Protein 2JM2 (pdb70)

Nearest PDB structures (foldseek):
  2jm2-assembly1_A  TM=1.023E+00  e=5.666E-08  Homo sapiens

Sequence (45 aa):
ALARCPGCGQGVQAGCPGGCVEEEDGGSPAEGCAEAEGCLRREGQALARCPGCGQGVQAGCPGGCVEEEDGGSPAEGCAEAEGCLRREGQALARCPGCGQGVQAGCPGGCVEEEDGGSPAEGCAEAEGCLRREGQALARCPGCGQGVQAGCPGGCVEEEDGGSPAEGCAEAEGCLRREGQALARCPGCGQGVQAGCPGGCVEEEDGGSPAEGCAEAEGCLRREGQALARCPGCGQGVQAGCPGGCVEEEDGGSPAEGCAEAEGCLRREGQALARCPGCGQGVQAGCPGGCVEEEDGGSPAEGCAEAEGCLRREGQALARCPGCGQGVQAGCPGGCVEEEDGGSPAEGCAEAEGCLRREGQALARCPGCGQGVQAGCPGGCVEEEDGGSPAEGCAEAEGCLRREGQALARCPGCGQGVQAGCPGGCVEEEDGGSPAEGCAEAEGCLRREGQALARCPGCGQGVQAGCPGGCVEEEDGGSPAEGCAEAEGCLRREGQALARCPGCGQGVQAGCPGGCVEEEDGGSPAEGCAEAEGCLRREGQALARCPGCGQGVQAGCPGGCVEEEDGGSPAEGCAEAEGCLRREGQALARCPGCGQGVQAGCPGGCVEEEDGGSPAEGCAEAEGCLRREGQALARCPGCGQGVQAGCPGGCVEEEDGGSPAEGCAEAEGCLRREGQALARCPGCGQGVQAGCPGGCVEEEDGGSPAEGCAEAEGCLRREGQALARCPGCGQGVQAGCPGGCVEEEDGGSPAEGCAEAEGCLRREGQALARCPGCGQGVQAGCPGGCVEEEDGGSPAEGCAEAEGCLRREGQALARCPGCGQGVQAGCPGGCVEEEDGGSPAEGCAEAEGCLRREGQALARCPGCGQGVQAGCPGGCVEEEDGGSPAEGCAEAEGCLRREGQ

Structure (mmCIF, N/CA/C/O backbone):
data_2JM2
#
_entry.id   2JM2
#
loop_
_atom_site.group_PDB
_atom_site.id
_atom_site.type_symbol
_atom_site.label_atom_id
_atom_site.label_alt_id
_atom_site.label_comp_id
_atom_site.label_asym_id
_atom_site.label_entity_id
_atom_site.label_seq_id
_atom_site.pdbx_PDB_ins_code
_atom_site.Cartn_x
_atom_site.Cartn_y
_atom_site.Cartn_z
_atom_site.occupancy
_atom_site.B_iso_or_equiv
_atom_site.auth_seq_id
_atom_site.auth_comp_id
_atom_site.auth_asym_id
_atom_site.auth_atom_id
_atom_site.pdbx_PDB_model_num
ATOM 1 N N . ALA A 1 1 ? 37.842 47.975 -7.785 1.00 0.00 1 ALA A N 1
ATOM 2 C CA . ALA A 1 1 ? 36.528 47.723 -8.450 1.00 0.00 1 ALA A CA 1
ATOM 3 C C . ALA A 1 1 ? 36.339 46.218 -8.694 1.00 0.00 1 ALA A C 1
ATOM 4 O O . ALA A 1 1 ? 37.163 45.417 -8.305 1.00 0.00 1 ALA A O 1
ATOM 13 N N . LEU A 1 2 ? 35.264 45.828 -9.338 1.00 0.00 2 LEU A N 1
ATOM 14 C CA . LEU A 1 2 ? 35.030 44.381 -9.609 1.00 0.00 2 LEU A CA 1
ATOM 15 C C . LEU A 1 2 ? 34.656 44.167 -11.080 1.00 0.00 2 LEU A C 1
ATOM 16 O O . LEU A 1 2 ? 33.624 44.622 -11.536 1.00 0.00 2 LEU A O 1
ATOM 32 N N . ALA A 1 3 ? 35.487 43.481 -11.825 1.00 0.00 3 ALA A N 1
ATOM 33 C CA . ALA A 1 3 ? 35.186 43.239 -13.264 1.00 0.00 3 ALA A CA 1
ATOM 34 C C . ALA A 1 3 ? 34.462 41.896 -13.445 1.00 0.00 3 ALA A C 1
ATOM 35 O O . ALA A 1 3 ? 34.847 41.076 -14.262 1.00 0.00 3 ALA A O 1
ATOM 42 N N . ARG A 1 4 ? 33.413 41.667 -12.694 1.00 0.00 4 ARG A N 1
ATOM 43 C CA . ARG A 1 4 ? 32.655 40.387 -12.816 1.00 0.00 4 ARG A CA 1
ATOM 44 C C . ARG A 1 4 ? 31.286 40.520 -12.141 1.00 0.00 4 ARG A C 1
ATOM 45 O O . ARG A 1 4 ? 31.171 41.043 -11.048 1.00 0.00 4 ARG A O 1
ATOM 66 N N . CYS A 1 5 ? 30.249 40.047 -12.779 1.00 0.00 5 CYS A N 1
ATOM 67 C CA . CYS A 1 5 ? 28.886 40.143 -12.172 1.00 0.00 5 CYS A CA 1
ATOM 68 C C . CYS A 1 5 ? 28.625 38.921 -11.278 1.00 0.00 5 CYS A C 1
ATOM 69 O O . CYS A 1 5 ? 28.621 37.802 -11.755 1.00 0.00 5 CYS A O 1
ATOM 76 N N . PRO A 1 6 ? 28.428 39.171 -10.004 1.00 0.00 6 PRO A N 1
ATOM 77 C CA . PRO A 1 6 ? 28.171 38.072 -9.047 1.00 0.00 6 PRO A CA 1
ATOM 78 C C . PRO A 1 6 ? 26.688 37.658 -9.081 1.00 0.00 6 PRO A C 1
ATOM 79 O O . PRO A 1 6 ? 25.815 38.463 -9.349 1.00 0.00 6 PRO A O 1
ATOM 90 N N . GLY A 1 7 ? 26.394 36.417 -8.801 1.00 0.00 7 GLY A N 1
ATOM 91 C CA . GLY A 1 7 ? 24.969 35.957 -8.805 1.00 0.00 7 GLY A CA 1
ATOM 92 C C . GLY A 1 7 ? 24.563 35.491 -10.209 1.00 0.00 7 GLY A C 1
ATOM 93 O O . GLY A 1 7 ? 23.958 34.447 -10.369 1.00 0.00 7 GLY A O 1
ATOM 97 N N . CYS A 1 8 ? 24.877 36.252 -11.227 1.00 0.00 8 CYS A N 1
ATOM 98 C CA . CYS A 1 8 ? 24.493 35.841 -12.613 1.00 0.00 8 CYS A CA 1
ATOM 99 C C . CYS A 1 8 ? 25.475 34.789 -13.154 1.00 0.00 8 CYS A C 1
ATOM 100 O O . CYS A 1 8 ? 26.342 34.313 -12.445 1.00 0.00 8 CYS A O 1
ATOM 107 N N . GLY A 1 9 ? 25.337 34.415 -14.399 1.00 0.00 9 GLY A N 1
ATOM 108 C CA . GLY A 1 9 ? 26.250 33.387 -14.984 1.00 0.00 9 GLY A CA 1
ATOM 109 C C . GLY A 1 9 ? 25.407 32.303 -15.657 1.00 0.00 9 GLY A C 1
ATOM 110 O O . GLY A 1 9 ? 24.717 32.565 -16.621 1.00 0.00 9 GLY A O 1
ATOM 114 N N . GLN A 1 10 ? 25.440 31.095 -15.148 1.00 0.00 10 GLN A N 1
ATOM 115 C CA . GLN A 1 10 ? 24.624 29.999 -15.752 1.00 0.00 10 GLN A CA 1
ATOM 116 C C . GLN A 1 10 ? 24.518 28.809 -14.784 1.00 0.00 10 GLN A C 1
ATOM 117 O O . GLN A 1 10 ? 23.491 28.599 -14.169 1.00 0.00 10 GLN A O 1
ATOM 131 N N . GLY A 1 11 ? 25.566 28.029 -14.647 1.00 0.00 11 GLY A N 1
ATOM 132 C CA . GLY A 1 11 ? 25.525 26.847 -13.728 1.00 0.00 11 GLY A CA 1
ATOM 133 C C . GLY A 1 11 ? 25.146 27.272 -12.302 1.00 0.00 11 GLY A C 1
ATOM 134 O O . GLY A 1 11 ? 24.614 26.487 -11.542 1.00 0.00 11 GLY A O 1
ATOM 138 N N . VAL A 1 12 ? 25.417 28.499 -11.930 1.00 0.00 12 VAL A N 1
ATOM 139 C CA . VAL A 1 12 ? 25.067 28.953 -10.549 1.00 0.00 12 VAL A CA 1
ATOM 140 C C . VAL A 1 12 ? 23.640 29.516 -10.521 1.00 0.00 12 VAL A C 1
ATOM 141 O O . VAL A 1 12 ? 22.820 29.103 -9.724 1.00 0.00 12 VAL A O 1
ATOM 154 N N . GLN A 1 13 ? 23.344 30.463 -11.374 1.00 0.00 13 GLN A N 1
ATOM 155 C CA . GLN A 1 13 ? 21.971 31.070 -11.389 1.00 0.00 13 GLN A CA 1
ATOM 156 C C . GLN A 1 13 ? 20.901 30.064 -11.846 1.00 0.00 13 GLN A C 1
ATOM 157 O O . GLN A 1 13 ? 19.771 30.124 -11.409 1.00 0.00 13 GLN A O 1
ATOM 171 N N . ALA A 1 14 ? 21.238 29.147 -12.718 1.00 0.00 14 ALA A N 1
ATOM 172 C CA . ALA A 1 14 ? 20.221 28.157 -13.191 1.00 0.00 14 ALA A CA 1
ATOM 173 C C . ALA A 1 14 ? 20.851 26.770 -13.348 1.00 0.00 14 ALA A C 1
ATOM 174 O O . ALA A 1 14 ? 20.737 26.141 -14.383 1.00 0.00 14 ALA A O 1
ATOM 181 N N . GLY A 1 15 ? 21.511 26.288 -12.328 1.00 0.00 15 GLY A N 1
ATOM 182 C CA . GLY A 1 15 ? 22.147 24.940 -12.415 1.00 0.00 15 GLY A CA 1
ATOM 183 C C . GLY A 1 15 ? 22.223 24.310 -11.021 1.00 0.00 15 GLY A C 1
ATOM 184 O O . GLY A 1 15 ? 21.359 23.554 -10.627 1.00 0.00 15 GLY A O 1
ATOM 188 N N . CYS A 1 16 ? 23.249 24.615 -10.272 1.00 0.00 16 CYS A N 1
ATOM 189 C CA . CYS A 1 16 ? 23.379 24.029 -8.902 1.00 0.00 16 CYS A CA 1
ATOM 190 C C . CYS A 1 16 ? 23.165 25.106 -7.838 1.00 0.00 16 CYS A C 1
ATOM 191 O O . CYS A 1 16 ? 24.084 25.841 -7.512 1.00 0.00 16 CYS A O 1
ATOM 198 N N . PRO A 1 17 ? 21.954 25.160 -7.324 1.00 0.00 17 PRO A N 1
ATOM 199 C CA . PRO A 1 17 ? 21.611 26.160 -6.272 1.00 0.00 17 PRO A CA 1
ATOM 200 C C . PRO A 1 17 ? 22.266 25.776 -4.932 1.00 0.00 17 PRO A C 1
ATOM 201 O O . PRO A 1 17 ? 21.594 25.436 -3.973 1.00 0.00 17 PRO A O 1
ATOM 212 N N . GLY A 1 18 ? 23.567 25.820 -4.865 1.00 0.00 18 GLY A N 1
ATOM 213 C CA . GLY A 1 18 ? 24.271 25.451 -3.599 1.00 0.00 18 GLY A CA 1
ATOM 214 C C . GLY A 1 18 ? 25.264 24.324 -3.884 1.00 0.00 18 GLY A C 1
ATOM 215 O O . GLY A 1 18 ? 26.421 24.398 -3.517 1.00 0.00 18 GLY A O 1
ATOM 219 N N . GLY A 1 19 ? 24.826 23.281 -4.538 1.00 0.00 19 GLY A N 1
ATOM 220 C CA . GLY A 1 19 ? 25.743 22.149 -4.848 1.00 0.00 19 GLY A CA 1
ATOM 221 C C . GLY A 1 19 ? 24.960 21.062 -5.577 1.00 0.00 19 GLY A C 1
ATOM 222 O O . GLY A 1 19 ? 23.870 20.707 -5.183 1.00 0.00 19 GLY A O 1
ATOM 226 N N . CYS A 1 20 ? 25.504 20.530 -6.637 1.00 0.00 20 CYS A N 1
ATOM 227 C CA . CYS A 1 20 ? 24.780 19.458 -7.396 1.00 0.00 20 CYS A CA 1
ATOM 228 C C . CYS A 1 20 ? 25.180 18.068 -6.883 1.00 0.00 20 CYS A C 1
ATOM 229 O O . CYS A 1 20 ? 25.226 17.116 -7.636 1.00 0.00 20 CYS A O 1
ATOM 236 N N . VAL A 1 21 ? 25.467 17.935 -5.609 1.00 0.00 21 VAL A N 1
ATOM 237 C CA . VAL A 1 21 ? 25.864 16.597 -5.069 1.00 0.00 21 VAL A CA 1
ATOM 238 C C . VAL A 1 21 ? 25.228 16.360 -3.691 1.00 0.00 21 VAL A C 1
ATOM 239 O O . VAL A 1 21 ? 25.910 16.080 -2.724 1.00 0.00 21 VAL A O 1
ATOM 252 N N . GLU A 1 22 ? 23.927 16.452 -3.597 1.00 0.00 22 GLU A N 1
ATOM 253 C CA . GLU A 1 22 ? 23.248 16.209 -2.286 1.00 0.00 22 GLU A CA 1
ATOM 254 C C . GLU A 1 22 ? 22.919 14.709 -2.154 1.00 0.00 22 GLU A C 1
ATOM 255 O O . GLU A 1 22 ? 21.808 14.329 -1.831 1.00 0.00 22 GLU A O 1
ATOM 267 N N . GLU A 1 23 ? 23.895 13.861 -2.410 1.00 0.00 23 GLU A N 1
ATOM 268 C CA . GLU A 1 23 ? 23.683 12.378 -2.323 1.00 0.00 23 GLU A CA 1
ATOM 269 C C . GLU A 1 23 ? 22.559 11.937 -3.283 1.00 0.00 23 GLU A C 1
ATOM 270 O O . GLU A 1 23 ? 22.136 12.686 -4.144 1.00 0.00 23 GLU A O 1
ATOM 282 N N . GLU A 1 24 ? 22.088 10.720 -3.156 1.00 0.00 24 GLU A N 1
ATOM 283 C CA . GLU A 1 24 ? 21.010 10.227 -4.071 1.00 0.00 24 GLU A CA 1
ATOM 284 C C . GLU A 1 24 ? 19.673 10.935 -3.791 1.00 0.00 24 GLU A C 1
ATOM 285 O O . GLU A 1 24 ? 18.803 10.991 -4.643 1.00 0.00 24 GLU A O 1
ATOM 297 N N . ASP A 1 25 ? 19.503 11.477 -2.610 1.00 0.00 25 ASP A N 1
ATOM 298 C CA . ASP A 1 25 ? 18.227 12.183 -2.274 1.00 0.00 25 ASP A CA 1
ATOM 299 C C . ASP A 1 25 ? 18.522 13.389 -1.369 1.00 0.00 25 ASP A C 1
ATOM 300 O O . ASP A 1 25 ? 18.259 14.519 -1.736 1.00 0.00 25 ASP A O 1
ATOM 309 N N . GLY A 1 26 ? 19.070 13.164 -0.200 1.00 0.00 26 GLY A N 1
ATOM 310 C CA . GLY A 1 26 ? 19.381 14.308 0.710 1.00 0.00 26 GLY A CA 1
ATOM 311 C C . GLY A 1 26 ? 19.833 13.783 2.072 1.00 0.00 26 GLY A C 1
ATOM 312 O O . GLY A 1 26 ? 19.052 13.695 2.999 1.00 0.00 26 GLY A O 1
ATOM 316 N N . GLY A 1 27 ? 21.090 13.432 2.201 1.00 0.00 27 GLY A N 1
ATOM 317 C CA . GLY A 1 27 ? 21.603 12.911 3.506 1.00 0.00 27 GLY A CA 1
ATOM 318 C C . GLY A 1 27 ? 20.946 11.566 3.823 1.00 0.00 27 GLY A C 1
ATOM 319 O O . GLY A 1 27 ? 20.797 11.199 4.973 1.00 0.00 27 GLY A O 1
ATOM 323 N N . SER A 1 28 ? 20.551 10.834 2.816 1.00 0.00 28 SER A N 1
ATOM 324 C CA . SER A 1 28 ? 19.895 9.512 3.042 1.00 0.00 28 SER A CA 1
ATOM 325 C C . SER A 1 28 ? 20.895 8.376 2.781 1.00 0.00 28 SER A C 1
ATOM 326 O O . SER A 1 28 ? 21.134 8.016 1.642 1.00 0.00 28 SER A O 1
ATOM 334 N N . PRO A 1 29 ? 21.456 7.848 3.847 1.00 0.00 29 PRO A N 1
ATOM 335 C CA . PRO A 1 29 ? 22.449 6.746 3.720 1.00 0.00 29 PRO A CA 1
ATOM 336 C C . PRO A 1 29 ? 21.767 5.441 3.281 1.00 0.00 29 PRO A C 1
ATOM 337 O O . PRO A 1 29 ? 21.723 4.477 4.020 1.00 0.00 29 PRO A O 1
ATOM 348 N N . ALA A 1 30 ? 21.244 5.404 2.083 1.00 0.00 30 ALA A N 1
ATOM 349 C CA . ALA A 1 30 ? 20.575 4.172 1.589 1.00 0.00 30 ALA A CA 1
ATOM 350 C C . ALA A 1 30 ? 21.093 3.820 0.189 1.00 0.00 30 ALA A C 1
ATOM 351 O O . ALA A 1 30 ? 20.368 3.882 -0.783 1.00 0.00 30 ALA A O 1
ATOM 358 N N . GLU A 1 31 ? 22.346 3.457 0.083 1.00 0.00 31 GLU A N 1
ATOM 359 C CA . GLU A 1 31 ? 22.917 3.112 -1.244 1.00 0.00 31 GLU A CA 1
ATOM 360 C C . GLU A 1 31 ? 23.214 1.607 -1.328 1.00 0.00 31 GLU A C 1
ATOM 361 O O . GLU A 1 31 ? 22.576 0.886 -2.060 1.00 0.00 31 GLU A O 1
ATOM 373 N N . GLY A 1 32 ? 24.181 1.139 -0.589 1.00 0.00 32 GLY A N 1
ATOM 374 C CA . GLY A 1 32 ? 24.532 -0.315 -0.624 1.00 0.00 32 GLY A CA 1
ATOM 375 C C . GLY A 1 32 ? 23.455 -1.134 0.096 1.00 0.00 32 GLY A C 1
ATOM 376 O O . GLY A 1 32 ? 23.055 -2.187 -0.366 1.00 0.00 32 GLY A O 1
ATOM 380 N N . CYS A 1 33 ? 22.987 -0.670 1.224 1.00 0.00 33 CYS A N 1
ATOM 381 C CA . CYS A 1 33 ? 21.940 -1.429 1.968 1.00 0.00 33 CYS A CA 1
ATOM 382 C C . CYS A 1 33 ? 20.630 -0.627 1.979 1.00 0.00 33 CYS A C 1
ATOM 383 O O . CYS A 1 33 ? 20.303 0.033 2.951 1.00 0.00 33 CYS A O 1
ATOM 390 N N . ALA A 1 34 ? 19.887 -0.660 0.904 1.00 0.00 34 ALA A N 1
ATOM 391 C CA . ALA A 1 34 ? 18.608 0.113 0.855 1.00 0.00 34 ALA A CA 1
ATOM 392 C C . ALA A 1 34 ? 17.428 -0.799 0.494 1.00 0.00 34 ALA A C 1
ATOM 393 O O . ALA A 1 34 ? 16.379 -0.739 1.109 1.00 0.00 34 ALA A O 1
ATOM 400 N N . GLU A 1 35 ? 17.589 -1.631 -0.505 1.00 0.00 35 GLU A N 1
ATOM 401 C CA . GLU A 1 35 ? 16.476 -2.542 -0.922 1.00 0.00 35 GLU A CA 1
ATOM 402 C C . GLU A 1 35 ? 16.644 -3.933 -0.299 1.00 0.00 35 GLU A C 1
ATOM 403 O O . GLU A 1 35 ? 17.548 -4.176 0.479 1.00 0.00 35 GLU A O 1
ATOM 415 N N . ALA A 1 36 ? 15.777 -4.849 -0.638 1.00 0.00 36 ALA A N 1
ATOM 416 C CA . ALA A 1 36 ? 15.882 -6.226 -0.074 1.00 0.00 36 ALA A CA 1
ATOM 417 C C . ALA A 1 36 ? 16.962 -7.019 -0.814 1.00 0.00 36 ALA A C 1
ATOM 418 O O . ALA A 1 36 ? 17.648 -7.834 -0.231 1.00 0.00 36 ALA A O 1
ATOM 425 N N . GLU A 1 37 ? 17.124 -6.785 -2.088 1.00 0.00 37 GLU A N 1
ATOM 426 C CA . GLU A 1 37 ? 18.163 -7.526 -2.858 1.00 0.00 37 GLU A CA 1
ATOM 427 C C . GLU A 1 37 ? 19.564 -6.938 -2.598 1.00 0.00 37 GLU A C 1
ATOM 428 O O . GLU A 1 37 ? 20.540 -7.381 -3.171 1.00 0.00 37 GLU A O 1
ATOM 440 N N . GLY A 1 38 ? 19.677 -5.944 -1.742 1.00 0.00 38 GLY A N 1
ATOM 441 C CA . GLY A 1 38 ? 21.016 -5.348 -1.462 1.00 0.00 38 GLY A CA 1
ATOM 442 C C . GLY A 1 38 ? 21.640 -6.045 -0.255 1.00 0.00 38 GLY A C 1
ATOM 443 O O . GLY A 1 38 ? 22.816 -6.364 -0.254 1.00 0.00 38 GLY A O 1
ATOM 447 N N . CYS A 1 39 ? 20.872 -6.273 0.779 1.00 0.00 39 CYS A N 1
ATOM 448 C CA . CYS A 1 39 ? 21.427 -6.941 2.000 1.00 0.00 39 CYS A CA 1
ATOM 449 C C . CYS A 1 39 ? 20.305 -7.525 2.873 1.00 0.00 39 CYS A C 1
ATOM 450 O O . CYS A 1 39 ? 20.254 -7.286 4.066 1.00 0.00 39 CYS A O 1
ATOM 457 N N . LEU A 1 40 ? 19.402 -8.286 2.301 1.00 0.00 40 LEU A N 1
ATOM 458 C CA . LEU A 1 40 ? 18.284 -8.868 3.121 1.00 0.00 40 LEU A CA 1
ATOM 459 C C . LEU A 1 40 ? 18.810 -9.688 4.319 1.00 0.00 40 LEU A C 1
ATOM 460 O O . LEU A 1 40 ? 18.269 -9.599 5.404 1.00 0.00 40 LEU A O 1
ATOM 476 N N . ARG A 1 41 ? 19.854 -10.473 4.139 1.00 0.00 41 ARG A N 1
ATOM 477 C CA . ARG A 1 41 ? 20.397 -11.294 5.274 1.00 0.00 41 ARG A CA 1
ATOM 478 C C . ARG A 1 41 ? 19.255 -12.042 5.996 1.00 0.00 41 ARG A C 1
ATOM 479 O O . ARG A 1 41 ? 18.223 -12.316 5.416 1.00 0.00 41 ARG A O 1
ATOM 500 N N . ARG A 1 42 ? 19.430 -12.375 7.254 1.00 0.00 42 ARG A N 1
ATOM 501 C CA . ARG A 1 42 ? 18.352 -13.089 7.996 1.00 0.00 42 ARG A CA 1
ATOM 502 C C . ARG A 1 42 ? 17.471 -12.069 8.724 1.00 0.00 42 ARG A C 1
ATOM 503 O O . ARG A 1 42 ? 16.271 -12.016 8.528 1.00 0.00 42 ARG A O 1
ATOM 524 N N . GLU A 1 43 ? 18.067 -11.252 9.549 1.00 0.00 43 GLU A N 1
ATOM 525 C CA . GLU A 1 43 ? 17.292 -10.218 10.288 1.00 0.00 43 GLU A CA 1
ATOM 526 C C . GLU A 1 43 ? 17.745 -8.824 9.857 1.00 0.00 43 GLU A C 1
ATOM 527 O O . GLU A 1 43 ? 18.930 -8.567 9.723 1.00 0.00 43 GLU A O 1
ATOM 539 N N . GLY A 1 44 ? 16.818 -7.927 9.637 1.00 0.00 44 GLY A N 1
ATOM 540 C CA . GLY A 1 44 ? 17.187 -6.547 9.209 1.00 0.00 44 GLY A CA 1
ATOM 541 C C . GLY A 1 44 ? 16.807 -5.548 10.303 1.00 0.00 44 GLY A C 1
ATOM 542 O O . GLY A 1 44 ? 17.607 -4.719 10.690 1.00 0.00 44 GLY A O 1
ATOM 546 N N . GLN A 1 45 ? 15.597 -5.621 10.804 1.00 0.00 45 GLN A N 1
ATOM 547 C CA . GLN A 1 45 ? 15.162 -4.673 11.881 1.00 0.00 45 GLN A CA 1
ATOM 548 C C . GLN A 1 45 ? 15.267 -5.345 13.258 1.00 0.00 45 GLN A C 1
ATOM 549 O O . GLN A 1 45 ? 15.929 -6.361 13.363 1.00 0.00 45 GLN A O 1
ATOM 564 N N . ALA A 1 1 ? -6.562 42.408 32.354 1.00 0.00 1 ALA A N 2
ATOM 565 C CA . ALA A 1 1 ? -6.057 42.781 30.996 1.00 0.00 1 ALA A CA 2
ATOM 566 C C . ALA A 1 1 ? -5.250 41.622 30.388 1.00 0.00 1 ALA A C 2
ATOM 567 O O . ALA A 1 1 ? -4.032 41.616 30.421 1.00 0.00 1 ALA A O 2
ATOM 576 N N . LEU A 1 2 ? -5.912 40.640 29.830 1.00 0.00 2 LEU A N 2
ATOM 577 C CA . LEU A 1 2 ? -5.184 39.488 29.219 1.00 0.00 2 LEU A CA 2
ATOM 578 C C . LEU A 1 2 ? -5.809 39.087 27.873 1.00 0.00 2 LEU A C 2
ATOM 579 O O . LEU A 1 2 ? -5.627 37.977 27.404 1.00 0.00 2 LEU A O 2
ATOM 595 N N . ALA A 1 3 ? -6.544 39.976 27.249 1.00 0.00 3 ALA A N 2
ATOM 596 C CA . ALA A 1 3 ? -7.178 39.640 25.940 1.00 0.00 3 ALA A CA 2
ATOM 597 C C . ALA A 1 3 ? -6.137 39.682 24.814 1.00 0.00 3 ALA A C 2
ATOM 598 O O . ALA A 1 3 ? -5.984 40.681 24.134 1.00 0.00 3 ALA A O 2
ATOM 605 N N . ARG A 1 4 ? -5.431 38.605 24.606 1.00 0.00 4 ARG A N 2
ATOM 606 C CA . ARG A 1 4 ? -4.410 38.563 23.524 1.00 0.00 4 ARG A CA 2
ATOM 607 C C . ARG A 1 4 ? -4.585 37.275 22.701 1.00 0.00 4 ARG A C 2
ATOM 608 O O . ARG A 1 4 ? -5.580 36.585 22.826 1.00 0.00 4 ARG A O 2
ATOM 629 N N . CYS A 1 5 ? -3.633 36.943 21.870 1.00 0.00 5 CYS A N 2
ATOM 630 C CA . CYS A 1 5 ? -3.759 35.697 21.049 1.00 0.00 5 CYS A CA 2
ATOM 631 C C . CYS A 1 5 ? -3.403 34.463 21.895 1.00 0.00 5 CYS A C 2
ATOM 632 O O . CYS A 1 5 ? -2.350 34.407 22.495 1.00 0.00 5 CYS A O 2
ATOM 639 N N . PRO A 1 6 ? -4.309 33.522 21.922 1.00 0.00 6 PRO A N 2
ATOM 640 C CA . PRO A 1 6 ? -4.105 32.284 22.717 1.00 0.00 6 PRO A CA 2
ATOM 641 C C . PRO A 1 6 ? -3.065 31.351 22.076 1.00 0.00 6 PRO A C 2
ATOM 642 O O . PRO A 1 6 ? -1.902 31.388 22.424 1.00 0.00 6 PRO A O 2
ATOM 653 N N . GLY A 1 7 ? -3.468 30.505 21.165 1.00 0.00 7 GLY A N 2
ATOM 654 C CA . GLY A 1 7 ? -2.494 29.569 20.537 1.00 0.00 7 GLY A CA 2
ATOM 655 C C . GLY A 1 7 ? -2.174 30.028 19.118 1.00 0.00 7 GLY A C 2
ATOM 656 O O . GLY A 1 7 ? -2.326 29.281 18.170 1.00 0.00 7 GLY A O 2
ATOM 660 N N . CYS A 1 8 ? -1.725 31.246 18.959 1.00 0.00 8 CYS A N 2
ATOM 661 C CA . CYS A 1 8 ? -1.387 31.744 17.587 1.00 0.00 8 CYS A CA 2
ATOM 662 C C . CYS A 1 8 ? -0.045 32.491 17.606 1.00 0.00 8 CYS A C 2
ATOM 663 O O . CYS A 1 8 ? 0.348 33.054 18.611 1.00 0.00 8 CYS A O 2
ATOM 670 N N . GLY A 1 9 ? 0.662 32.489 16.507 1.00 0.00 9 GLY A N 2
ATOM 671 C CA . GLY A 1 9 ? 1.980 33.193 16.457 1.00 0.00 9 GLY A CA 2
ATOM 672 C C . GLY A 1 9 ? 2.640 32.953 15.099 1.00 0.00 9 GLY A C 2
ATOM 673 O O . GLY A 1 9 ? 2.384 31.959 14.446 1.00 0.00 9 GLY A O 2
ATOM 677 N N . GLN A 1 10 ? 3.491 33.850 14.667 1.00 0.00 10 GLN A N 2
ATOM 678 C CA . GLN A 1 10 ? 4.171 33.677 13.353 1.00 0.00 10 GLN A CA 2
ATOM 679 C C . GLN A 1 10 ? 5.684 33.873 13.522 1.00 0.00 10 GLN A C 2
ATOM 680 O O . GLN A 1 10 ? 6.249 34.857 13.085 1.00 0.00 10 GLN A O 2
ATOM 694 N N . GLY A 1 11 ? 6.341 32.944 14.167 1.00 0.00 11 GLY A N 2
ATOM 695 C CA . GLY A 1 11 ? 7.815 33.071 14.381 1.00 0.00 11 GLY A CA 2
ATOM 696 C C . GLY A 1 11 ? 8.566 32.666 13.109 1.00 0.00 11 GLY A C 2
ATOM 697 O O . GLY A 1 11 ? 9.286 33.457 12.530 1.00 0.00 11 GLY A O 2
ATOM 701 N N . VAL A 1 12 ? 8.412 31.438 12.676 1.00 0.00 12 VAL A N 2
ATOM 702 C CA . VAL A 1 12 ? 9.133 30.980 11.439 1.00 0.00 12 VAL A CA 2
ATOM 703 C C . VAL A 1 12 ? 8.147 30.511 10.352 1.00 0.00 12 VAL A C 2
ATOM 704 O O . VAL A 1 12 ? 8.413 30.650 9.174 1.00 0.00 12 VAL A O 2
ATOM 717 N N . GLN A 1 13 ? 7.017 29.962 10.739 1.00 0.00 13 GLN A N 2
ATOM 718 C CA . GLN A 1 13 ? 6.010 29.484 9.737 1.00 0.00 13 GLN A CA 2
ATOM 719 C C . GLN A 1 13 ? 6.646 28.468 8.772 1.00 0.00 13 GLN A C 2
ATOM 720 O O . GLN A 1 13 ? 6.530 28.583 7.566 1.00 0.00 13 GLN A O 2
ATOM 734 N N . ALA A 1 14 ? 7.308 27.471 9.298 1.00 0.00 14 ALA A N 2
ATOM 735 C CA . ALA A 1 14 ? 7.949 26.446 8.418 1.00 0.00 14 ALA A CA 2
ATOM 736 C C . ALA A 1 14 ? 7.136 25.143 8.428 1.00 0.00 14 ALA A C 2
ATOM 737 O O . ALA A 1 14 ? 6.650 24.699 7.404 1.00 0.00 14 ALA A O 2
ATOM 744 N N . GLY A 1 15 ? 6.984 24.529 9.574 1.00 0.00 15 GLY A N 2
ATOM 745 C CA . GLY A 1 15 ? 6.202 23.258 9.646 1.00 0.00 15 GLY A CA 2
ATOM 746 C C . GLY A 1 15 ? 5.584 23.106 11.036 1.00 0.00 15 GLY A C 2
ATOM 747 O O . GLY A 1 15 ? 4.438 23.448 11.254 1.00 0.00 15 GLY A O 2
ATOM 751 N N . CYS A 1 16 ? 6.335 22.602 11.981 1.00 0.00 16 CYS A N 2
ATOM 752 C CA . CYS A 1 16 ? 5.785 22.437 13.362 1.00 0.00 16 CYS A CA 2
ATOM 753 C C . CYS A 1 16 ? 5.970 23.732 14.157 1.00 0.00 16 CYS A C 2
ATOM 754 O O . CYS A 1 16 ? 7.030 24.331 14.113 1.00 0.00 16 CYS A O 2
ATOM 761 N N . PRO A 1 17 ? 4.943 24.123 14.874 1.00 0.00 17 PRO A N 2
ATOM 762 C CA . PRO A 1 17 ? 5.026 25.355 15.702 1.00 0.00 17 PRO A CA 2
ATOM 763 C C . PRO A 1 17 ? 5.919 25.097 16.920 1.00 0.00 17 PRO A C 2
ATOM 764 O O . PRO A 1 17 ? 5.452 24.976 18.042 1.00 0.00 17 PRO A O 2
ATOM 775 N N . GLY A 1 18 ? 7.202 24.989 16.704 1.00 0.00 18 GLY A N 2
ATOM 776 C CA . GLY A 1 18 ? 8.141 24.721 17.833 1.00 0.00 18 GLY A CA 2
ATOM 777 C C . GLY A 1 18 ? 8.341 23.210 17.991 1.00 0.00 18 GLY A C 2
ATOM 778 O O . GLY A 1 18 ? 9.448 22.726 18.078 1.00 0.00 18 GLY A O 2
ATOM 782 N N . GLY A 1 19 ? 7.274 22.460 18.035 1.00 0.00 19 GLY A N 2
ATOM 783 C CA . GLY A 1 19 ? 7.391 20.976 18.194 1.00 0.00 19 GLY A CA 2
ATOM 784 C C . GLY A 1 19 ? 7.855 20.324 16.890 1.00 0.00 19 GLY A C 2
ATOM 785 O O . GLY A 1 19 ? 7.121 19.581 16.269 1.00 0.00 19 GLY A O 2
ATOM 789 N N . CYS A 1 20 ? 9.068 20.579 16.477 1.00 0.00 20 CYS A N 2
ATOM 790 C CA . CYS A 1 20 ? 9.585 19.961 15.217 1.00 0.00 20 CYS A CA 2
ATOM 791 C C . CYS A 1 20 ? 10.923 19.277 15.505 1.00 0.00 20 CYS A C 2
ATOM 792 O O . CYS A 1 20 ? 11.977 19.764 15.140 1.00 0.00 20 CYS A O 2
ATOM 799 N N . VAL A 1 21 ? 10.880 18.165 16.182 1.00 0.00 21 VAL A N 2
ATOM 800 C CA . VAL A 1 21 ? 12.144 17.437 16.529 1.00 0.00 21 VAL A CA 2
ATOM 801 C C . VAL A 1 21 ? 12.095 15.967 16.066 1.00 0.00 21 VAL A C 2
ATOM 802 O O . VAL A 1 21 ? 13.120 15.326 15.927 1.00 0.00 21 VAL A O 2
ATOM 815 N N . GLU A 1 22 ? 10.927 15.423 15.820 1.00 0.00 22 GLU A N 2
ATOM 816 C CA . GLU A 1 22 ? 10.843 14.005 15.367 1.00 0.00 22 GLU A CA 2
ATOM 817 C C . GLU A 1 22 ? 11.150 13.908 13.862 1.00 0.00 22 GLU A C 2
ATOM 818 O O . GLU A 1 22 ? 10.406 13.311 13.108 1.00 0.00 22 GLU A O 2
ATOM 830 N N . GLU A 1 23 ? 12.231 14.491 13.415 1.00 0.00 23 GLU A N 2
ATOM 831 C CA . GLU A 1 23 ? 12.573 14.432 11.967 1.00 0.00 23 GLU A CA 2
ATOM 832 C C . GLU A 1 23 ? 13.426 13.187 11.675 1.00 0.00 23 GLU A C 2
ATOM 833 O O . GLU A 1 23 ? 13.627 12.348 12.535 1.00 0.00 23 GLU A O 2
ATOM 845 N N . GLU A 1 24 ? 13.927 13.072 10.466 1.00 0.00 24 GLU A N 2
ATOM 846 C CA . GLU A 1 24 ? 14.769 11.901 10.082 1.00 0.00 24 GLU A CA 2
ATOM 847 C C . GLU A 1 24 ? 14.008 10.592 10.327 1.00 0.00 24 GLU A C 2
ATOM 848 O O . GLU A 1 24 ? 14.446 9.734 11.075 1.00 0.00 24 GLU A O 2
ATOM 860 N N . ASP A 1 25 ? 12.874 10.426 9.694 1.00 0.00 25 ASP A N 2
ATOM 861 C CA . ASP A 1 25 ? 12.085 9.169 9.879 1.00 0.00 25 ASP A CA 2
ATOM 862 C C . ASP A 1 25 ? 12.293 8.238 8.673 1.00 0.00 25 ASP A C 2
ATOM 863 O O . ASP A 1 25 ? 13.092 8.515 7.800 1.00 0.00 25 ASP A O 2
ATOM 872 N N . GLY A 1 26 ? 11.586 7.140 8.622 1.00 0.00 26 GLY A N 2
ATOM 873 C CA . GLY A 1 26 ? 11.751 6.196 7.474 1.00 0.00 26 GLY A CA 2
ATOM 874 C C . GLY A 1 26 ? 13.005 5.348 7.685 1.00 0.00 26 GLY A C 2
ATOM 875 O O . GLY A 1 26 ? 12.922 4.165 7.943 1.00 0.00 26 GLY A O 2
ATOM 879 N N . GLY A 1 27 ? 14.165 5.941 7.585 1.00 0.00 27 GLY A N 2
ATOM 880 C CA . GLY A 1 27 ? 15.425 5.163 7.786 1.00 0.00 27 GLY A CA 2
ATOM 881 C C . GLY A 1 27 ? 16.513 5.692 6.844 1.00 0.00 27 GLY A C 2
ATOM 882 O O . GLY A 1 27 ? 16.398 5.589 5.641 1.00 0.00 27 GLY A O 2
ATOM 886 N N . SER A 1 28 ? 17.564 6.254 7.382 1.00 0.00 28 SER A N 2
ATOM 887 C CA . SER A 1 28 ? 18.663 6.792 6.515 1.00 0.00 28 SER A CA 2
ATOM 888 C C . SER A 1 28 ? 19.605 5.656 6.087 1.00 0.00 28 SER A C 2
ATOM 889 O O . SER A 1 28 ? 19.859 4.740 6.846 1.00 0.00 28 SER A O 2
ATOM 897 N N . PRO A 1 29 ? 20.088 5.749 4.867 1.00 0.00 29 PRO A N 2
ATOM 898 C CA . PRO A 1 29 ? 20.996 4.703 4.323 1.00 0.00 29 PRO A CA 2
ATOM 899 C C . PRO A 1 29 ? 22.394 4.800 4.955 1.00 0.00 29 PRO A C 2
ATOM 900 O O . PRO A 1 29 ? 23.255 5.507 4.465 1.00 0.00 29 PRO A O 2
ATOM 911 N N . ALA A 1 30 ? 22.625 4.095 6.032 1.00 0.00 30 ALA A N 2
ATOM 912 C CA . ALA A 1 30 ? 23.963 4.145 6.690 1.00 0.00 30 ALA A CA 2
ATOM 913 C C . ALA A 1 30 ? 24.851 2.994 6.196 1.00 0.00 30 ALA A C 2
ATOM 914 O O . ALA A 1 30 ? 25.947 3.211 5.711 1.00 0.00 30 ALA A O 2
ATOM 921 N N . GLU A 1 31 ? 24.383 1.775 6.314 1.00 0.00 31 GLU A N 2
ATOM 922 C CA . GLU A 1 31 ? 25.195 0.604 5.858 1.00 0.00 31 GLU A CA 2
ATOM 923 C C . GLU A 1 31 ? 25.114 0.441 4.328 1.00 0.00 31 GLU A C 2
ATOM 924 O O . GLU A 1 31 ? 25.805 -0.378 3.752 1.00 0.00 31 GLU A O 2
ATOM 936 N N . GLY A 1 32 ? 24.277 1.201 3.662 1.00 0.00 32 GLY A N 2
ATOM 937 C CA . GLY A 1 32 ? 24.161 1.066 2.179 1.00 0.00 32 GLY A CA 2
ATOM 938 C C . GLY A 1 32 ? 23.079 0.037 1.824 1.00 0.00 32 GLY A C 2
ATOM 939 O O . GLY A 1 32 ? 22.692 -0.091 0.679 1.00 0.00 32 GLY A O 2
ATOM 943 N N . CYS A 1 33 ? 22.584 -0.700 2.789 1.00 0.00 33 CYS A N 2
ATOM 944 C CA . CYS A 1 33 ? 21.532 -1.719 2.495 1.00 0.00 33 CYS A CA 2
ATOM 945 C C . CYS A 1 33 ? 20.161 -1.046 2.369 1.00 0.00 33 CYS A C 2
ATOM 946 O O . CYS A 1 33 ? 19.273 -1.276 3.163 1.00 0.00 33 CYS A O 2
ATOM 953 N N . ALA A 1 34 ? 19.985 -0.224 1.368 1.00 0.00 34 ALA A N 2
ATOM 954 C CA . ALA A 1 34 ? 18.669 0.458 1.182 1.00 0.00 34 ALA A CA 2
ATOM 955 C C . ALA A 1 34 ? 17.675 -0.512 0.530 1.00 0.00 34 ALA A C 2
ATOM 956 O O . ALA A 1 34 ? 16.511 -0.551 0.873 1.00 0.00 34 ALA A O 2
ATOM 963 N N . GLU A 1 35 ? 18.136 -1.302 -0.401 1.00 0.00 35 GLU A N 2
ATOM 964 C CA . GLU A 1 35 ? 17.237 -2.287 -1.073 1.00 0.00 35 GLU A CA 2
ATOM 965 C C . GLU A 1 35 ? 17.258 -3.613 -0.301 1.00 0.00 35 GLU A C 2
ATOM 966 O O . GLU A 1 35 ? 18.143 -3.859 0.504 1.00 0.00 35 GLU A O 2
ATOM 978 N N . ALA A 1 36 ? 16.291 -4.465 -0.524 1.00 0.00 36 ALA A N 2
ATOM 979 C CA . ALA A 1 36 ? 16.252 -5.763 0.212 1.00 0.00 36 ALA A CA 2
ATOM 980 C C . ALA A 1 36 ? 17.226 -6.763 -0.417 1.00 0.00 36 ALA A C 2
ATOM 981 O O . ALA A 1 36 ? 17.983 -7.416 0.273 1.00 0.00 36 ALA A O 2
ATOM 988 N N . GLU A 1 37 ? 17.220 -6.886 -1.721 1.00 0.00 37 GLU A N 2
ATOM 989 C CA . GLU A 1 37 ? 18.147 -7.849 -2.381 1.00 0.00 37 GLU A CA 2
ATOM 990 C C . GLU A 1 37 ? 19.427 -7.130 -2.838 1.00 0.00 37 GLU A C 2
ATOM 991 O O . GLU A 1 37 ? 19.732 -7.062 -4.014 1.00 0.00 37 GLU A O 2
ATOM 1003 N N . GLY A 1 38 ? 20.176 -6.586 -1.913 1.00 0.00 38 GLY A N 2
ATOM 1004 C CA . GLY A 1 38 ? 21.434 -5.872 -2.295 1.00 0.00 38 GLY A CA 2
ATOM 1005 C C . GLY A 1 38 ? 22.494 -5.996 -1.189 1.00 0.00 38 GLY A C 2
ATOM 1006 O O . GLY A 1 38 ? 23.443 -5.240 -1.154 1.00 0.00 38 GLY A O 2
ATOM 1010 N N . CYS A 1 39 ? 22.350 -6.928 -0.283 1.00 0.00 39 CYS A N 2
ATOM 1011 C CA . CYS A 1 39 ? 23.369 -7.069 0.811 1.00 0.00 39 CYS A CA 2
ATOM 1012 C C . CYS A 1 39 ? 23.586 -8.541 1.183 1.00 0.00 39 CYS A C 2
ATOM 1013 O O . CYS A 1 39 ? 23.962 -8.845 2.300 1.00 0.00 39 CYS A O 2
ATOM 1020 N N . LEU A 1 40 ? 23.357 -9.448 0.262 1.00 0.00 40 LEU A N 2
ATOM 1021 C CA . LEU A 1 40 ? 23.547 -10.910 0.542 1.00 0.00 40 LEU A CA 2
ATOM 1022 C C . LEU A 1 40 ? 22.925 -11.316 1.894 1.00 0.00 40 LEU A C 2
ATOM 1023 O O . LEU A 1 40 ? 23.616 -11.693 2.822 1.00 0.00 40 LEU A O 2
ATOM 1039 N N . ARG A 1 41 ? 21.621 -11.266 1.996 1.00 0.00 41 ARG A N 2
ATOM 1040 C CA . ARG A 1 41 ? 20.936 -11.672 3.264 1.00 0.00 41 ARG A CA 2
ATOM 1041 C C . ARG A 1 41 ? 19.411 -11.675 3.054 1.00 0.00 41 ARG A C 2
ATOM 1042 O O . ARG A 1 41 ? 18.820 -10.658 2.747 1.00 0.00 41 ARG A O 2
ATOM 1063 N N . ARG A 1 42 ? 18.782 -12.815 3.206 1.00 0.00 42 ARG A N 2
ATOM 1064 C CA . ARG A 1 42 ? 17.305 -12.895 3.012 1.00 0.00 42 ARG A CA 2
ATOM 1065 C C . ARG A 1 42 ? 16.643 -13.726 4.119 1.00 0.00 42 ARG A C 2
ATOM 1066 O O . ARG A 1 42 ? 15.598 -13.368 4.623 1.00 0.00 42 ARG A O 2
ATOM 1087 N N . GLU A 1 43 ? 17.235 -14.831 4.491 1.00 0.00 43 GLU A N 2
ATOM 1088 C CA . GLU A 1 43 ? 16.635 -15.689 5.562 1.00 0.00 43 GLU A CA 2
ATOM 1089 C C . GLU A 1 43 ? 16.464 -14.888 6.857 1.00 0.00 43 GLU A C 2
ATOM 1090 O O . GLU A 1 43 ? 17.374 -14.212 7.304 1.00 0.00 43 GLU A O 2
ATOM 1102 N N . GLY A 1 44 ? 15.307 -14.954 7.457 1.00 0.00 44 GLY A N 2
ATOM 1103 C CA . GLY A 1 44 ? 15.065 -14.191 8.723 1.00 0.00 44 GLY A CA 2
ATOM 1104 C C . GLY A 1 44 ? 14.201 -15.019 9.677 1.00 0.00 44 GLY A C 2
ATOM 1105 O O . GLY A 1 44 ? 14.500 -15.128 10.852 1.00 0.00 44 GLY A O 2
ATOM 1109 N N . GLN A 1 45 ? 13.136 -15.599 9.192 1.00 0.00 45 GLN A N 2
ATOM 1110 C CA . GLN A 1 45 ? 12.256 -16.420 10.081 1.00 0.00 45 GLN A CA 2
ATOM 1111 C C . GLN A 1 45 ? 12.033 -17.814 9.484 1.00 0.00 45 GLN A C 2
ATOM 1112 O O . GLN A 1 45 ? 11.825 -18.734 10.252 1.00 0.00 45 GLN A O 2
ATOM 1127 N N . ALA A 1 1 ? 12.540 14.850 -30.180 1.00 0.00 1 ALA A N 3
ATOM 1128 C CA . ALA A 1 1 ? 11.946 15.813 -31.155 1.00 0.00 1 ALA A CA 3
ATOM 1129 C C . ALA A 1 1 ? 12.632 15.651 -32.515 1.00 0.00 1 ALA A C 3
ATOM 1130 O O . ALA A 1 1 ? 13.823 15.439 -32.586 1.00 0.00 1 ALA A O 3
ATOM 1139 N N . LEU A 1 2 ? 11.884 15.753 -33.590 1.00 0.00 2 LEU A N 3
ATOM 1140 C CA . LEU A 1 2 ? 12.473 15.608 -34.967 1.00 0.00 2 LEU A CA 3
ATOM 1141 C C . LEU A 1 2 ? 13.104 14.218 -35.147 1.00 0.00 2 LEU A C 3
ATOM 1142 O O . LEU A 1 2 ? 14.253 13.997 -34.819 1.00 0.00 2 LEU A O 3
ATOM 1158 N N . ALA A 1 3 ? 12.353 13.282 -35.670 1.00 0.00 3 ALA A N 3
ATOM 1159 C CA . ALA A 1 3 ? 12.897 11.903 -35.879 1.00 0.00 3 ALA A CA 3
ATOM 1160 C C . ALA A 1 3 ? 14.143 11.952 -36.774 1.00 0.00 3 ALA A C 3
ATOM 1161 O O . ALA A 1 3 ? 14.063 12.278 -37.946 1.00 0.00 3 ALA A O 3
ATOM 1168 N N . ARG A 1 4 ? 15.291 11.638 -36.230 1.00 0.00 4 ARG A N 3
ATOM 1169 C CA . ARG A 1 4 ? 16.547 11.665 -37.035 1.00 0.00 4 ARG A CA 3
ATOM 1170 C C . ARG A 1 4 ? 17.638 10.835 -36.347 1.00 0.00 4 ARG A C 3
ATOM 1171 O O . ARG A 1 4 ? 18.185 9.914 -36.924 1.00 0.00 4 ARG A O 3
ATOM 1192 N N . CYS A 1 5 ? 17.955 11.156 -35.119 1.00 0.00 5 CYS A N 3
ATOM 1193 C CA . CYS A 1 5 ? 19.009 10.390 -34.382 1.00 0.00 5 CYS A CA 3
ATOM 1194 C C . CYS A 1 5 ? 18.521 10.087 -32.957 1.00 0.00 5 CYS A C 3
ATOM 1195 O O . CYS A 1 5 ? 18.721 10.875 -32.050 1.00 0.00 5 CYS A O 3
ATOM 1202 N N . PRO A 1 6 ? 17.877 8.953 -32.817 1.00 0.00 6 PRO A N 3
ATOM 1203 C CA . PRO A 1 6 ? 17.335 8.530 -31.495 1.00 0.00 6 PRO A CA 3
ATOM 1204 C C . PRO A 1 6 ? 18.450 8.073 -30.535 1.00 0.00 6 PRO A C 3
ATOM 1205 O O . PRO A 1 6 ? 18.262 8.041 -29.334 1.00 0.00 6 PRO A O 3
ATOM 1216 N N . GLY A 1 7 ? 19.594 7.701 -31.048 1.00 0.00 7 GLY A N 3
ATOM 1217 C CA . GLY A 1 7 ? 20.699 7.232 -30.156 1.00 0.00 7 GLY A CA 3
ATOM 1218 C C . GLY A 1 7 ? 21.340 8.421 -29.429 1.00 0.00 7 GLY A C 3
ATOM 1219 O O . GLY A 1 7 ? 21.673 8.340 -28.260 1.00 0.00 7 GLY A O 3
ATOM 1223 N N . CYS A 1 8 ? 21.521 9.522 -30.109 1.00 0.00 8 CYS A N 3
ATOM 1224 C CA . CYS A 1 8 ? 22.150 10.717 -29.461 1.00 0.00 8 CYS A CA 3
ATOM 1225 C C . CYS A 1 8 ? 21.094 11.565 -28.733 1.00 0.00 8 CYS A C 3
ATOM 1226 O O . CYS A 1 8 ? 19.942 11.186 -28.641 1.00 0.00 8 CYS A O 3
ATOM 1233 N N . GLY A 1 9 ? 21.480 12.702 -28.209 1.00 0.00 9 GLY A N 3
ATOM 1234 C CA . GLY A 1 9 ? 20.500 13.565 -27.481 1.00 0.00 9 GLY A CA 3
ATOM 1235 C C . GLY A 1 9 ? 20.786 15.041 -27.777 1.00 0.00 9 GLY A C 3
ATOM 1236 O O . GLY A 1 9 ? 21.013 15.423 -28.911 1.00 0.00 9 GLY A O 3
ATOM 1240 N N . GLN A 1 10 ? 20.777 15.879 -26.768 1.00 0.00 10 GLN A N 3
ATOM 1241 C CA . GLN A 1 10 ? 21.039 17.339 -26.986 1.00 0.00 10 GLN A CA 3
ATOM 1242 C C . GLN A 1 10 ? 22.546 17.635 -27.103 1.00 0.00 10 GLN A C 3
ATOM 1243 O O . GLN A 1 10 ? 23.031 18.616 -26.572 1.00 0.00 10 GLN A O 3
ATOM 1257 N N . GLY A 1 11 ? 23.293 16.810 -27.794 1.00 0.00 11 GLY A N 3
ATOM 1258 C CA . GLY A 1 11 ? 24.760 17.066 -27.944 1.00 0.00 11 GLY A CA 3
ATOM 1259 C C . GLY A 1 11 ? 25.537 16.604 -26.697 1.00 0.00 11 GLY A C 3
ATOM 1260 O O . GLY A 1 11 ? 26.659 16.152 -26.802 1.00 0.00 11 GLY A O 3
ATOM 1264 N N . VAL A 1 12 ? 24.961 16.722 -25.522 1.00 0.00 12 VAL A N 3
ATOM 1265 C CA . VAL A 1 12 ? 25.682 16.300 -24.279 1.00 0.00 12 VAL A CA 3
ATOM 1266 C C . VAL A 1 12 ? 24.792 15.393 -23.410 1.00 0.00 12 VAL A C 3
ATOM 1267 O O . VAL A 1 12 ? 24.481 15.711 -22.275 1.00 0.00 12 VAL A O 3
ATOM 1280 N N . GLN A 1 13 ? 24.389 14.267 -23.934 1.00 0.00 13 GLN A N 3
ATOM 1281 C CA . GLN A 1 13 ? 23.530 13.333 -23.155 1.00 0.00 13 GLN A CA 3
ATOM 1282 C C . GLN A 1 13 ? 24.195 11.956 -23.091 1.00 0.00 13 GLN A C 3
ATOM 1283 O O . GLN A 1 13 ? 24.048 11.143 -23.985 1.00 0.00 13 GLN A O 3
ATOM 1297 N N . ALA A 1 14 ? 24.927 11.698 -22.043 1.00 0.00 14 ALA A N 3
ATOM 1298 C CA . ALA A 1 14 ? 25.616 10.377 -21.916 1.00 0.00 14 ALA A CA 3
ATOM 1299 C C . ALA A 1 14 ? 25.791 9.979 -20.445 1.00 0.00 14 ALA A C 3
ATOM 1300 O O . ALA A 1 14 ? 25.715 10.802 -19.548 1.00 0.00 14 ALA A O 3
ATOM 1307 N N . GLY A 1 15 ? 26.035 8.718 -20.207 1.00 0.00 15 GLY A N 3
ATOM 1308 C CA . GLY A 1 15 ? 26.238 8.214 -18.811 1.00 0.00 15 GLY A CA 3
ATOM 1309 C C . GLY A 1 15 ? 27.291 7.102 -18.846 1.00 0.00 15 GLY A C 3
ATOM 1310 O O . GLY A 1 15 ? 28.325 7.191 -18.210 1.00 0.00 15 GLY A O 3
ATOM 1314 N N . CYS A 1 16 ? 27.042 6.074 -19.614 1.00 0.00 16 CYS A N 3
ATOM 1315 C CA . CYS A 1 16 ? 28.025 4.950 -19.743 1.00 0.00 16 CYS A CA 3
ATOM 1316 C C . CYS A 1 16 ? 28.412 4.805 -21.222 1.00 0.00 16 CYS A C 3
ATOM 1317 O O . CYS A 1 16 ? 27.900 3.953 -21.920 1.00 0.00 16 CYS A O 3
ATOM 1324 N N . PRO A 1 17 ? 29.296 5.674 -21.665 1.00 0.00 17 PRO A N 3
ATOM 1325 C CA . PRO A 1 17 ? 29.736 5.673 -23.089 1.00 0.00 17 PRO A CA 3
ATOM 1326 C C . PRO A 1 17 ? 30.537 4.408 -23.451 1.00 0.00 17 PRO A C 3
ATOM 1327 O O . PRO A 1 17 ? 30.594 4.022 -24.601 1.00 0.00 17 PRO A O 3
ATOM 1338 N N . GLY A 1 18 ? 31.152 3.761 -22.493 1.00 0.00 18 GLY A N 3
ATOM 1339 C CA . GLY A 1 18 ? 31.934 2.527 -22.815 1.00 0.00 18 GLY A CA 3
ATOM 1340 C C . GLY A 1 18 ? 31.074 1.283 -22.568 1.00 0.00 18 GLY A C 3
ATOM 1341 O O . GLY A 1 18 ? 31.590 0.188 -22.434 1.00 0.00 18 GLY A O 3
ATOM 1345 N N . GLY A 1 19 ? 29.775 1.431 -22.518 1.00 0.00 19 GLY A N 3
ATOM 1346 C CA . GLY A 1 19 ? 28.901 0.251 -22.284 1.00 0.00 19 GLY A CA 3
ATOM 1347 C C . GLY A 1 19 ? 28.196 0.428 -20.941 1.00 0.00 19 GLY A C 3
ATOM 1348 O O . GLY A 1 19 ? 28.775 0.917 -19.985 1.00 0.00 19 GLY A O 3
ATOM 1352 N N . CYS A 1 20 ? 26.953 0.042 -20.855 1.00 0.00 20 CYS A N 3
ATOM 1353 C CA . CYS A 1 20 ? 26.204 0.18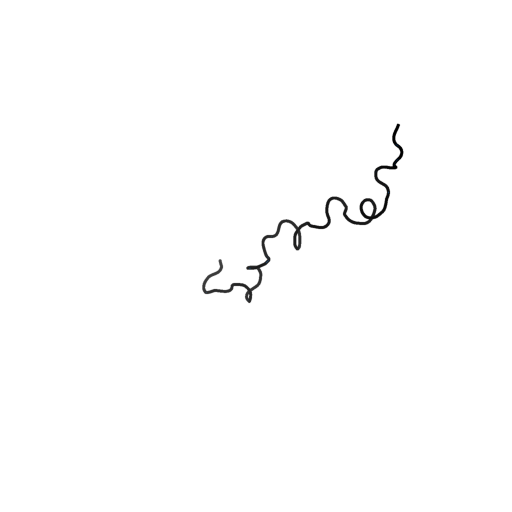3 -19.573 1.00 0.00 20 CYS A CA 3
ATOM 1354 C C . CYS A 1 20 ? 25.967 -1.199 -18.956 1.00 0.00 20 CYS A C 3
ATOM 1355 O O . CYS A 1 20 ? 26.156 -2.221 -19.594 1.00 0.00 20 CYS A O 3
ATOM 1362 N N . VAL A 1 21 ? 25.552 -1.239 -17.724 1.00 0.00 21 VAL A N 3
ATOM 1363 C CA . VAL A 1 21 ? 25.306 -2.556 -17.062 1.00 0.00 21 VAL A CA 3
ATOM 1364 C C . VAL A 1 21 ? 23.950 -3.130 -17.504 1.00 0.00 21 VAL A C 3
ATOM 1365 O O . VAL A 1 21 ? 23.040 -3.288 -16.714 1.00 0.00 21 VAL A O 3
ATOM 1378 N N . GLU A 1 22 ? 23.817 -3.452 -18.763 1.00 0.00 22 GLU A N 3
ATOM 1379 C CA . GLU A 1 22 ? 22.536 -4.028 -19.257 1.00 0.00 22 GLU A CA 3
ATOM 1380 C C . GLU A 1 22 ? 22.624 -5.564 -19.288 1.00 0.00 22 GLU A C 3
ATOM 1381 O O . GLU A 1 22 ? 21.642 -6.254 -19.090 1.00 0.00 22 GLU A O 3
ATOM 1393 N N . GLU A 1 23 ? 23.792 -6.102 -19.536 1.00 0.00 23 GLU A N 3
ATOM 1394 C CA . GLU A 1 23 ? 23.946 -7.584 -19.592 1.00 0.00 23 GLU A CA 3
ATOM 1395 C C . GLU A 1 23 ? 24.399 -8.128 -18.229 1.00 0.00 23 GLU A C 3
ATOM 1396 O O . GLU A 1 23 ? 25.394 -8.825 -18.127 1.00 0.00 23 GLU A O 3
ATOM 1408 N N . GLU A 1 24 ? 23.653 -7.822 -17.192 1.00 0.00 24 GLU A N 3
ATOM 1409 C CA . GLU A 1 24 ? 23.983 -8.301 -15.814 1.00 0.00 24 GLU A CA 3
ATOM 1410 C C . GLU A 1 24 ? 25.501 -8.271 -15.539 1.00 0.00 24 GLU A C 3
ATOM 1411 O O . GLU A 1 24 ? 26.145 -9.299 -15.385 1.00 0.00 24 GLU A O 3
ATOM 1423 N N . ASP A 1 25 ? 26.072 -7.094 -15.455 1.00 0.00 25 ASP A N 3
ATOM 1424 C CA . ASP A 1 25 ? 27.536 -6.975 -15.165 1.00 0.00 25 ASP A CA 3
ATOM 1425 C C . ASP A 1 25 ? 27.775 -6.899 -13.643 1.00 0.00 25 ASP A C 3
ATOM 1426 O O . ASP A 1 25 ? 28.899 -6.958 -13.184 1.00 0.00 25 ASP A O 3
ATOM 1435 N N . GLY A 1 26 ? 26.728 -6.745 -12.863 1.00 0.00 26 GLY A N 3
ATOM 1436 C CA . GLY A 1 26 ? 26.893 -6.643 -11.382 1.00 0.00 26 GLY A CA 3
ATOM 1437 C C . GLY A 1 26 ? 27.069 -5.173 -10.999 1.00 0.00 26 GLY A C 3
ATOM 1438 O O . GLY A 1 26 ? 26.215 -4.582 -10.362 1.00 0.00 26 GLY A O 3
ATOM 1442 N N . GLY A 1 27 ? 28.163 -4.581 -11.397 1.00 0.00 27 GLY A N 3
ATOM 1443 C CA . GLY A 1 27 ? 28.412 -3.141 -11.076 1.00 0.00 27 GLY A CA 3
ATOM 1444 C C . GLY A 1 27 ? 28.632 -2.964 -9.569 1.00 0.00 27 GLY A C 3
ATOM 1445 O O . GLY A 1 27 ? 28.526 -3.900 -8.797 1.00 0.00 27 GLY A O 3
ATOM 1449 N N . SER A 1 28 ? 28.931 -1.764 -9.145 1.00 0.00 28 SER A N 3
ATOM 1450 C CA . SER A 1 28 ? 29.153 -1.509 -7.688 1.00 0.00 28 SER A CA 3
ATOM 1451 C C . SER A 1 28 ? 28.012 -0.638 -7.132 1.00 0.00 28 SER A C 3
ATOM 1452 O O . SER A 1 28 ? 28.065 0.576 -7.222 1.00 0.00 28 SER A O 3
ATOM 1460 N N . PRO A 1 29 ? 27.012 -1.288 -6.579 1.00 0.00 29 PRO A N 3
ATOM 1461 C CA . PRO A 1 29 ? 25.848 -0.556 -6.015 1.00 0.00 29 PRO A CA 3
ATOM 1462 C C . PRO A 1 29 ? 26.237 0.165 -4.714 1.00 0.00 29 PRO A C 3
ATOM 1463 O O . PRO A 1 29 ? 26.479 -0.461 -3.696 1.00 0.00 29 PRO A O 3
ATOM 1474 N N . ALA A 1 30 ? 26.297 1.471 -4.738 1.00 0.00 30 ALA A N 3
ATOM 1475 C CA . ALA A 1 30 ? 26.669 2.229 -3.508 1.00 0.00 30 ALA A CA 3
ATOM 1476 C C . ALA A 1 30 ? 25.467 2.339 -2.566 1.00 0.00 30 ALA A C 3
ATOM 1477 O O . ALA A 1 30 ? 25.540 1.968 -1.408 1.00 0.00 30 ALA A O 3
ATOM 1484 N N . GLU A 1 31 ? 24.355 2.835 -3.048 1.00 0.00 31 GLU A N 3
ATOM 1485 C CA . GLU A 1 31 ? 23.145 2.963 -2.184 1.00 0.00 31 GLU A CA 3
ATOM 1486 C C . GLU A 1 31 ? 22.277 1.696 -2.260 1.00 0.00 31 GLU A C 3
ATOM 1487 O O . GLU A 1 31 ? 21.127 1.699 -1.863 1.00 0.00 31 GLU A O 3
ATOM 1499 N N . GLY A 1 32 ? 22.819 0.610 -2.746 1.00 0.00 32 GLY A N 3
ATOM 1500 C CA . GLY A 1 32 ? 22.034 -0.656 -2.838 1.00 0.00 32 GLY A CA 3
ATOM 1501 C C . GLY A 1 32 ? 22.151 -1.426 -1.522 1.00 0.00 32 GLY A C 3
ATOM 1502 O O . GLY A 1 32 ? 22.192 -2.642 -1.502 1.00 0.00 32 GLY A O 3
ATOM 1506 N N . CYS A 1 33 ? 22.196 -0.723 -0.421 1.00 0.00 33 CYS A N 3
ATOM 1507 C CA . CYS A 1 33 ? 22.295 -1.402 0.906 1.00 0.00 33 CYS A CA 3
ATOM 1508 C C . CYS A 1 33 ? 21.023 -1.160 1.735 1.00 0.00 33 CYS A C 3
ATOM 1509 O O . CYS A 1 33 ? 21.042 -1.261 2.949 1.00 0.00 33 CYS A O 3
ATOM 1516 N N . ALA A 1 34 ? 19.920 -0.836 1.099 1.00 0.00 34 ALA A N 3
ATOM 1517 C CA . ALA A 1 34 ? 18.656 -0.584 1.863 1.00 0.00 34 ALA A CA 3
ATOM 1518 C C . ALA A 1 34 ? 17.427 -0.903 0.996 1.00 0.00 34 ALA A C 3
ATOM 1519 O O . ALA A 1 34 ? 16.482 -0.134 0.939 1.00 0.00 34 ALA A O 3
ATOM 1526 N N . GLU A 1 35 ? 17.434 -2.028 0.329 1.00 0.00 35 GLU A N 3
ATOM 1527 C CA . GLU A 1 35 ? 16.266 -2.402 -0.533 1.00 0.00 35 GLU A CA 3
ATOM 1528 C C . GLU A 1 35 ? 15.789 -3.822 -0.195 1.00 0.00 35 GLU A C 3
ATOM 1529 O O . GLU A 1 35 ? 16.031 -4.320 0.887 1.00 0.00 35 GLU A O 3
ATOM 1541 N N . ALA A 1 36 ? 15.110 -4.475 -1.108 1.00 0.00 36 ALA A N 3
ATOM 1542 C CA . ALA A 1 36 ? 14.615 -5.861 -0.825 1.00 0.00 36 ALA A CA 3
ATOM 1543 C C . ALA A 1 36 ? 15.756 -6.874 -0.957 1.00 0.00 36 ALA A C 3
ATOM 1544 O O . ALA A 1 36 ? 15.711 -7.945 -0.381 1.00 0.00 36 ALA A O 3
ATOM 1551 N N . GLU A 1 37 ? 16.781 -6.550 -1.708 1.00 0.00 37 GLU A N 3
ATOM 1552 C CA . GLU A 1 37 ? 17.923 -7.498 -1.861 1.00 0.00 37 GLU A CA 3
ATOM 1553 C C . GLU A 1 37 ? 18.838 -7.413 -0.632 1.00 0.00 37 GLU A C 3
ATOM 1554 O O . GLU A 1 37 ? 19.418 -8.396 -0.208 1.00 0.00 37 GLU A O 3
ATOM 1566 N N . GLY A 1 38 ? 18.966 -6.247 -0.052 1.00 0.00 38 GLY A N 3
ATOM 1567 C CA . GLY A 1 38 ? 19.836 -6.088 1.150 1.00 0.00 38 GLY A CA 3
ATOM 1568 C C . GLY A 1 38 ? 21.094 -5.318 0.758 1.00 0.00 38 GLY A C 3
ATOM 1569 O O . GLY A 1 38 ? 21.091 -4.106 0.696 1.00 0.00 38 GLY A O 3
ATOM 1573 N N . CYS A 1 39 ? 22.166 -6.016 0.487 1.00 0.00 39 CYS A N 3
ATOM 1574 C CA . CYS A 1 39 ? 23.438 -5.336 0.082 1.00 0.00 39 CYS A CA 3
ATOM 1575 C C . CYS A 1 39 ? 24.357 -6.338 -0.622 1.00 0.00 39 CYS A C 3
ATOM 1576 O O . CYS A 1 39 ? 24.806 -7.304 -0.026 1.00 0.00 39 CYS A O 3
ATOM 1583 N N . LEU A 1 40 ? 24.632 -6.134 -1.887 1.00 0.00 40 LEU A N 3
ATOM 1584 C CA . LEU A 1 40 ? 25.509 -7.086 -2.625 1.00 0.00 40 LEU A CA 3
ATOM 1585 C C . LEU A 1 40 ? 26.982 -6.667 -2.521 1.00 0.00 40 LEU A C 3
ATOM 1586 O O . LEU A 1 40 ? 27.376 -5.610 -2.984 1.00 0.00 40 LEU A O 3
ATOM 1602 N N . ARG A 1 41 ? 27.799 -7.496 -1.921 1.00 0.00 41 ARG A N 3
ATOM 1603 C CA . ARG A 1 41 ? 29.251 -7.178 -1.783 1.00 0.00 41 ARG A CA 3
ATOM 1604 C C . ARG A 1 41 ? 29.991 -8.401 -1.219 1.00 0.00 41 ARG A C 3
ATOM 1605 O O . ARG A 1 41 ? 30.079 -8.580 -0.018 1.00 0.00 41 ARG A O 3
ATOM 1626 N N . ARG A 1 42 ? 30.518 -9.242 -2.080 1.00 0.00 42 ARG A N 3
ATOM 1627 C CA . ARG A 1 42 ? 31.255 -10.456 -1.607 1.00 0.00 42 ARG A CA 3
ATOM 1628 C C . ARG A 1 42 ? 31.891 -11.202 -2.786 1.00 0.00 42 ARG A C 3
ATOM 1629 O O . ARG A 1 42 ? 33.068 -11.520 -2.765 1.00 0.00 42 ARG A O 3
ATOM 1650 N N . GLU A 1 43 ? 31.116 -11.485 -3.805 1.00 0.00 43 GLU A N 3
ATOM 1651 C CA . GLU A 1 43 ? 31.644 -12.219 -4.998 1.00 0.00 43 GLU A CA 3
ATOM 1652 C C . GLU A 1 43 ? 32.244 -13.567 -4.574 1.00 0.00 43 GLU A C 3
ATOM 1653 O O . GLU A 1 43 ? 32.001 -14.053 -3.481 1.00 0.00 43 GLU A O 3
ATOM 1665 N N . GLY A 1 44 ? 33.025 -14.173 -5.429 1.00 0.00 44 GLY A N 3
ATOM 1666 C CA . GLY A 1 44 ? 33.656 -15.486 -5.091 1.00 0.00 44 GLY A CA 3
ATOM 1667 C C . GLY A 1 44 ? 35.179 -15.356 -5.221 1.00 0.00 44 GLY A C 3
ATOM 1668 O O . GLY A 1 44 ? 35.868 -16.322 -5.494 1.00 0.00 44 GLY A O 3
ATOM 1672 N N . GLN A 1 45 ? 35.705 -14.166 -5.034 1.00 0.00 45 GLN A N 3
ATOM 1673 C CA . GLN A 1 45 ? 37.179 -13.949 -5.147 1.00 0.00 45 GLN A CA 3
ATOM 1674 C C . GLN A 1 45 ? 37.577 -12.685 -4.361 1.00 0.00 45 GLN A C 3
ATOM 1675 O O . GLN A 1 45 ? 37.813 -12.805 -3.172 1.00 0.00 45 GLN A O 3
ATOM 1690 N N . ALA A 1 1 ? 65.525 7.644 11.510 1.00 0.00 1 ALA A N 4
ATOM 1691 C CA . ALA A 1 1 ? 66.041 8.141 12.820 1.00 0.00 1 ALA A CA 4
ATOM 1692 C C . ALA A 1 1 ? 65.417 9.509 13.147 1.00 0.00 1 ALA A C 4
ATOM 1693 O O . ALA A 1 1 ? 65.286 10.355 12.283 1.00 0.00 1 ALA A O 4
ATOM 1702 N N . LEU A 1 2 ? 65.039 9.724 14.385 1.00 0.00 2 LEU A N 4
ATOM 1703 C CA . LEU A 1 2 ? 64.420 11.035 14.786 1.00 0.00 2 LEU A CA 4
ATOM 1704 C C . LEU A 1 2 ? 63.206 11.354 13.898 1.00 0.00 2 LEU A C 4
ATOM 1705 O O . LEU A 1 2 ? 63.031 12.469 13.445 1.00 0.00 2 LEU A O 4
ATOM 1721 N N . ALA A 1 3 ? 62.362 10.383 13.656 1.00 0.00 3 ALA A N 4
ATOM 1722 C CA . ALA A 1 3 ? 61.168 10.625 12.808 1.00 0.00 3 ALA A CA 4
ATOM 1723 C C . ALA A 1 3 ? 59.923 10.005 13.445 1.00 0.00 3 ALA A C 4
ATOM 1724 O O . ALA A 1 3 ? 59.833 8.800 13.609 1.00 0.00 3 ALA A O 4
ATOM 1731 N N . ARG A 1 4 ? 58.963 10.815 13.794 1.00 0.00 4 ARG A N 4
ATOM 1732 C CA . ARG A 1 4 ? 57.713 10.287 14.406 1.00 0.00 4 ARG A CA 4
ATOM 1733 C C . ARG A 1 4 ? 56.616 11.349 14.336 1.00 0.00 4 ARG A C 4
ATOM 1734 O O . ARG A 1 4 ? 56.869 12.524 14.527 1.00 0.00 4 ARG A O 4
ATOM 1755 N N . CYS A 1 5 ? 55.403 10.954 14.055 1.00 0.00 5 CYS A N 4
ATOM 1756 C CA . CYS A 1 5 ? 54.292 11.952 13.966 1.00 0.00 5 CYS A CA 4
ATOM 1757 C C . CYS A 1 5 ? 52.980 11.326 14.462 1.00 0.00 5 CYS A C 4
ATOM 1758 O O . CYS A 1 5 ? 52.510 10.349 13.905 1.00 0.00 5 CYS A O 4
ATOM 1765 N N . PRO A 1 6 ? 52.431 11.903 15.507 1.00 0.00 6 PRO A N 4
ATOM 1766 C CA . PRO A 1 6 ? 51.167 11.386 16.084 1.00 0.00 6 PRO A CA 4
ATOM 1767 C C . PRO A 1 6 ? 49.964 11.752 15.199 1.00 0.00 6 PRO A C 4
ATOM 1768 O O . PRO A 1 6 ? 49.169 10.905 14.839 1.00 0.00 6 PRO A O 4
ATOM 1779 N N . GLY A 1 7 ? 49.824 13.002 14.838 1.00 0.00 7 GLY A N 4
ATOM 1780 C CA . GLY A 1 7 ? 48.672 13.410 13.978 1.00 0.00 7 GLY A CA 4
ATOM 1781 C C . GLY A 1 7 ? 48.950 13.022 12.523 1.00 0.00 7 GLY A C 4
ATOM 1782 O O . GLY A 1 7 ? 48.961 13.862 11.643 1.00 0.00 7 GLY A O 4
ATOM 1786 N N . CYS A 1 8 ? 49.173 11.760 12.260 1.00 0.00 8 CYS A N 4
ATOM 1787 C CA . CYS A 1 8 ? 49.451 11.324 10.860 1.00 0.00 8 CYS A CA 4
ATOM 1788 C C . CYS A 1 8 ? 48.336 10.417 10.326 1.00 0.00 8 CYS A C 4
ATOM 1789 O O . CYS A 1 8 ? 48.415 9.925 9.214 1.00 0.00 8 CYS A O 4
ATOM 1796 N N . GLY A 1 9 ? 47.292 10.193 11.087 1.00 0.00 9 GLY A N 4
ATOM 1797 C CA . GLY A 1 9 ? 46.181 9.322 10.598 1.00 0.00 9 GLY A CA 4
ATOM 1798 C C . GLY A 1 9 ? 45.267 10.119 9.663 1.00 0.00 9 GLY A C 4
ATOM 1799 O O . GLY A 1 9 ? 44.079 10.228 9.894 1.00 0.00 9 GLY A O 4
ATOM 1803 N N . GLN A 1 10 ? 45.813 10.673 8.606 1.00 0.00 10 GLN A N 4
ATOM 1804 C CA . GLN A 1 10 ? 44.993 11.464 7.639 1.00 0.00 10 GLN A CA 4
ATOM 1805 C C . GLN A 1 10 ? 45.879 11.964 6.483 1.00 0.00 10 GLN A C 4
ATOM 1806 O O . GLN A 1 10 ? 45.693 11.600 5.337 1.00 0.00 10 GLN A O 4
ATOM 1820 N N . GLY A 1 11 ? 46.843 12.793 6.779 1.00 0.00 11 GLY A N 4
ATOM 1821 C CA . GLY A 1 11 ? 47.741 13.323 5.713 1.00 0.00 11 GLY A CA 4
ATOM 1822 C C . GLY A 1 11 ? 48.881 12.341 5.454 1.00 0.00 11 GLY A C 4
ATOM 1823 O O . GLY A 1 11 ? 50.038 12.656 5.659 1.00 0.00 11 GLY A O 4
ATOM 1827 N N . VAL A 1 12 ? 48.566 11.154 5.002 1.00 0.00 12 VAL A N 4
ATOM 1828 C CA . VAL A 1 12 ? 49.634 10.151 4.720 1.00 0.00 12 VAL A CA 4
ATOM 1829 C C . VAL A 1 12 ? 49.240 9.270 3.521 1.00 0.00 12 VAL A C 4
ATOM 1830 O O . VAL A 1 12 ? 50.025 9.062 2.615 1.00 0.00 12 VAL A O 4
ATOM 1843 N N . GLN A 1 13 ? 48.028 8.766 3.504 1.00 0.00 13 GLN A N 4
ATOM 1844 C CA . GLN A 1 13 ? 47.565 7.908 2.368 1.00 0.00 13 GLN A CA 4
ATOM 1845 C C . GLN A 1 13 ? 46.081 7.566 2.553 1.00 0.00 13 GLN A C 4
ATOM 1846 O O . GLN A 1 13 ? 45.265 7.817 1.687 1.00 0.00 13 GLN A O 4
ATOM 1860 N N . ALA A 1 14 ? 45.736 7.004 3.683 1.00 0.00 14 ALA A N 4
ATOM 1861 C CA . ALA A 1 14 ? 44.310 6.641 3.950 1.00 0.00 14 ALA A CA 4
ATOM 1862 C C . ALA A 1 14 ? 43.775 7.438 5.149 1.00 0.00 14 ALA A C 4
ATOM 1863 O O . ALA A 1 14 ? 44.473 8.254 5.718 1.00 0.00 14 ALA A O 4
ATOM 1870 N N . GLY A 1 15 ? 42.543 7.206 5.533 1.00 0.00 15 GLY A N 4
ATOM 1871 C CA . GLY A 1 15 ? 41.958 7.955 6.688 1.00 0.00 15 GLY A CA 4
ATOM 1872 C C . GLY A 1 15 ? 42.326 7.271 8.009 1.00 0.00 15 GLY A C 4
ATOM 1873 O O . GLY A 1 15 ? 42.548 7.927 9.011 1.00 0.00 15 GLY A O 4
ATOM 1877 N N . CYS A 1 16 ? 42.399 5.965 8.021 1.00 0.00 16 CYS A N 4
ATOM 1878 C CA . CYS A 1 16 ? 42.761 5.237 9.281 1.00 0.00 16 CYS A CA 4
ATOM 1879 C C . CYS A 1 16 ? 44.124 4.553 9.109 1.00 0.00 16 CYS A C 4
ATOM 1880 O O . CYS A 1 16 ? 44.361 3.904 8.109 1.00 0.00 16 CYS A O 4
ATOM 1887 N N . PRO A 1 17 ? 44.979 4.720 10.087 1.00 0.00 17 PRO A N 4
ATOM 1888 C CA . PRO A 1 17 ? 46.335 4.110 10.031 1.00 0.00 17 PRO A CA 4
ATOM 1889 C C . PRO A 1 17 ? 46.270 2.591 10.282 1.00 0.00 17 PRO A C 4
ATOM 1890 O O . PRO A 1 17 ? 46.891 2.079 11.201 1.00 0.00 17 PRO A O 4
ATOM 1901 N N . GLY A 1 18 ? 45.536 1.872 9.472 1.00 0.00 18 GLY A N 4
ATOM 1902 C CA . GLY A 1 18 ? 45.441 0.391 9.650 1.00 0.00 18 GLY A CA 4
ATOM 1903 C C . GLY A 1 18 ? 44.234 0.041 10.522 1.00 0.00 18 GLY A C 4
ATOM 1904 O O . GLY A 1 18 ? 44.329 -0.001 11.733 1.00 0.00 18 GLY A O 4
ATOM 1908 N N . GLY A 1 19 ? 43.109 -0.224 9.915 1.00 0.00 19 GLY A N 4
ATOM 1909 C CA . GLY A 1 19 ? 41.902 -0.586 10.711 1.00 0.00 19 GLY A CA 4
ATOM 1910 C C . GLY A 1 19 ? 40.904 0.578 10.715 1.00 0.00 19 GLY A C 4
ATOM 1911 O O . GLY A 1 19 ? 41.166 1.625 11.271 1.00 0.00 19 GLY A O 4
ATOM 1915 N N . CYS A 1 20 ? 39.763 0.398 10.095 1.00 0.00 20 CYS A N 4
ATOM 1916 C CA . CYS A 1 20 ? 38.735 1.493 10.061 1.00 0.00 20 CYS A CA 4
ATOM 1917 C C . CYS A 1 20 ? 37.400 1.024 10.662 1.00 0.00 20 CYS A C 4
ATOM 1918 O O . CYS A 1 20 ? 36.532 1.822 10.939 1.00 0.00 20 CYS A O 4
ATOM 1925 N N . VAL A 1 21 ? 37.226 -0.257 10.870 1.00 0.00 21 VAL A N 4
ATOM 1926 C CA . VAL A 1 21 ? 35.932 -0.761 11.447 1.00 0.00 21 VAL A CA 4
ATOM 1927 C C . VAL A 1 21 ? 35.881 -0.589 12.977 1.00 0.00 21 VAL A C 4
ATOM 1928 O O . VAL A 1 21 ? 35.088 -1.226 13.646 1.00 0.00 21 VAL A O 4
ATOM 1941 N N . GLU A 1 22 ? 36.703 0.260 13.539 1.00 0.00 22 GLU A N 4
ATOM 1942 C CA . GLU A 1 22 ? 36.681 0.456 15.012 1.00 0.00 22 GLU A CA 4
ATOM 1943 C C . GLU A 1 22 ? 35.521 1.386 15.426 1.00 0.00 22 GLU A C 4
ATOM 1944 O O . GLU A 1 22 ? 35.106 1.387 16.570 1.00 0.00 22 GLU A O 4
ATOM 1956 N N . GLU A 1 23 ? 34.990 2.174 14.513 1.00 0.00 23 GLU A N 4
ATOM 1957 C CA . GLU A 1 23 ? 33.867 3.088 14.868 1.00 0.00 23 GLU A CA 4
ATOM 1958 C C . GLU A 1 23 ? 32.816 3.104 13.742 1.00 0.00 23 GLU A C 4
ATOM 1959 O O . GLU A 1 23 ? 32.468 4.148 13.219 1.00 0.00 23 GLU A O 4
ATOM 1971 N N . GLU A 1 24 ? 32.314 1.944 13.380 1.00 0.00 24 GLU A N 4
ATOM 1972 C CA . GLU A 1 24 ? 31.271 1.833 12.299 1.00 0.00 24 GLU A CA 4
ATOM 1973 C C . GLU A 1 24 ? 31.712 2.530 10.997 1.00 0.00 24 GLU A C 4
ATOM 1974 O O . GLU A 1 24 ? 30.887 3.022 10.244 1.00 0.00 24 GLU A O 4
ATOM 1986 N N . ASP A 1 25 ? 32.991 2.563 10.708 1.00 0.00 25 ASP A 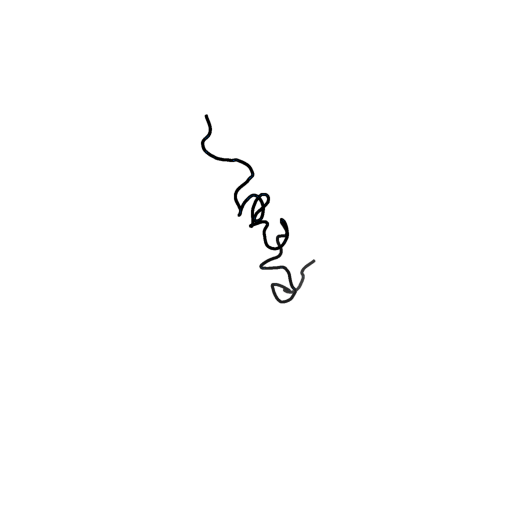N 4
ATOM 1987 C CA . ASP A 1 25 ? 33.456 3.225 9.450 1.00 0.00 25 ASP A CA 4
ATOM 1988 C C . ASP A 1 25 ? 33.875 2.164 8.436 1.00 0.00 25 ASP A C 4
ATOM 1989 O O . ASP A 1 25 ? 34.824 1.424 8.643 1.00 0.00 25 ASP A O 4
ATOM 1998 N N . GLY A 1 26 ? 33.172 2.082 7.336 1.00 0.00 26 GLY A N 4
ATOM 1999 C CA . GLY A 1 26 ? 33.523 1.077 6.291 1.00 0.00 26 GLY A CA 4
ATOM 2000 C C . GLY A 1 26 ? 33.045 -0.315 6.703 1.00 0.00 26 GLY A C 4
ATOM 2001 O O . GLY A 1 26 ? 32.317 -0.969 5.977 1.00 0.00 26 GLY A O 4
ATOM 2005 N N . GLY A 1 27 ? 33.463 -0.777 7.855 1.00 0.00 27 GLY A N 4
ATOM 2006 C CA . GLY A 1 27 ? 33.063 -2.138 8.325 1.00 0.00 27 GLY A CA 4
ATOM 2007 C C . GLY A 1 27 ? 31.541 -2.262 8.353 1.00 0.00 27 GLY A C 4
ATOM 2008 O O . GLY A 1 27 ? 30.980 -3.170 7.763 1.00 0.00 27 GLY A O 4
ATOM 2012 N N . SER A 1 28 ? 30.872 -1.365 9.032 1.00 0.00 28 SER A N 4
ATOM 2013 C CA . SER A 1 28 ? 29.379 -1.438 9.111 1.00 0.00 28 SER A CA 4
ATOM 2014 C C . SER A 1 28 ? 28.736 -0.237 8.390 1.00 0.00 28 SER A C 4
ATOM 2015 O O . SER A 1 28 ? 28.293 0.699 9.024 1.00 0.00 28 SER A O 4
ATOM 2023 N N . PRO A 1 29 ? 28.707 -0.296 7.078 1.00 0.00 29 PRO A N 4
ATOM 2024 C CA . PRO A 1 29 ? 28.103 0.802 6.281 1.00 0.00 29 PRO A CA 4
ATOM 2025 C C . PRO A 1 29 ? 26.573 0.664 6.270 1.00 0.00 29 PRO A C 4
ATOM 2026 O O . PRO A 1 29 ? 26.026 -0.278 5.720 1.00 0.00 29 PRO A O 4
ATOM 2037 N N . ALA A 1 30 ? 25.872 1.598 6.863 1.00 0.00 30 ALA A N 4
ATOM 2038 C CA . ALA A 1 30 ? 24.383 1.521 6.885 1.00 0.00 30 ALA A CA 4
ATOM 2039 C C . ALA A 1 30 ? 23.818 1.944 5.523 1.00 0.00 30 ALA A C 4
ATOM 2040 O O . ALA A 1 30 ? 22.759 1.511 5.128 1.00 0.00 30 ALA A O 4
ATOM 2047 N N . GLU A 1 31 ? 24.530 2.768 4.796 1.00 0.00 31 GLU A N 4
ATOM 2048 C CA . GLU A 1 31 ? 24.047 3.205 3.451 1.00 0.00 31 GLU A CA 4
ATOM 2049 C C . GLU A 1 31 ? 24.308 2.110 2.396 1.00 0.00 31 GLU A C 4
ATOM 2050 O O . GLU A 1 31 ? 24.018 2.290 1.226 1.00 0.00 31 GLU A O 4
ATOM 2062 N N . GLY A 1 32 ? 24.851 0.979 2.790 1.00 0.00 32 GLY A N 4
ATOM 2063 C CA . GLY A 1 32 ? 25.123 -0.114 1.812 1.00 0.00 32 GLY A CA 4
ATOM 2064 C C . GLY A 1 32 ? 24.012 -1.167 1.879 1.00 0.00 32 GLY A C 4
ATOM 2065 O O . GLY A 1 32 ? 24.264 -2.349 1.737 1.00 0.00 32 GLY A O 4
ATOM 2069 N N . CYS A 1 33 ? 22.787 -0.754 2.103 1.00 0.00 33 CYS A N 4
ATOM 2070 C CA . CYS A 1 33 ? 21.662 -1.735 2.173 1.00 0.00 33 CYS A CA 4
ATOM 2071 C C . CYS A 1 33 ? 20.318 -1.021 1.960 1.00 0.00 33 CYS A C 4
ATOM 2072 O O . CYS A 1 33 ? 19.474 -0.980 2.839 1.00 0.00 33 CYS A O 4
ATOM 2079 N N . ALA A 1 34 ? 20.104 -0.469 0.790 1.00 0.00 34 ALA A N 4
ATOM 2080 C CA . ALA A 1 34 ? 18.803 0.223 0.517 1.00 0.00 34 ALA A CA 4
ATOM 2081 C C . ALA A 1 34 ? 17.723 -0.823 0.213 1.00 0.00 34 ALA A C 4
ATOM 2082 O O . ALA A 1 34 ? 16.683 -0.854 0.843 1.00 0.00 34 ALA A O 4
ATOM 2089 N N . GLU A 1 35 ? 17.977 -1.694 -0.727 1.00 0.00 35 GLU A N 4
ATOM 2090 C CA . GLU A 1 35 ? 16.988 -2.765 -1.057 1.00 0.00 35 GLU A CA 4
ATOM 2091 C C . GLU A 1 35 ? 17.190 -3.958 -0.113 1.00 0.00 35 GLU A C 4
ATOM 2092 O O . GLU A 1 35 ? 18.164 -4.030 0.606 1.00 0.00 35 GLU A O 4
ATOM 2104 N N . ALA A 1 36 ? 16.289 -4.897 -0.114 1.00 0.00 36 ALA A N 4
ATOM 2105 C CA . ALA A 1 36 ? 16.450 -6.077 0.787 1.00 0.00 36 ALA A CA 4
ATOM 2106 C C . ALA A 1 36 ? 17.465 -7.045 0.183 1.00 0.00 36 ALA A C 4
ATOM 2107 O O . ALA A 1 36 ? 18.324 -7.561 0.868 1.00 0.00 36 ALA A O 4
ATOM 2114 N N . GLU A 1 37 ? 17.381 -7.288 -1.096 1.00 0.00 37 GLU A N 4
ATOM 2115 C CA . GLU A 1 37 ? 18.354 -8.215 -1.737 1.00 0.00 37 GLU A CA 4
ATOM 2116 C C . GLU A 1 37 ? 19.673 -7.476 -2.040 1.00 0.00 37 GLU A C 4
ATOM 2117 O O . GLU A 1 37 ? 20.732 -8.075 -2.070 1.00 0.00 37 GLU A O 4
ATOM 2129 N N . GLY A 1 38 ? 19.615 -6.182 -2.260 1.00 0.00 38 GLY A N 4
ATOM 2130 C CA . GLY A 1 38 ? 20.855 -5.411 -2.561 1.00 0.00 38 GLY A CA 4
ATOM 2131 C C . GLY A 1 38 ? 21.678 -5.230 -1.286 1.00 0.00 38 GLY A C 4
ATOM 2132 O O . GLY A 1 38 ? 21.779 -4.147 -0.745 1.00 0.00 38 GLY A O 4
ATOM 2136 N N . CYS A 1 39 ? 22.266 -6.284 -0.814 1.00 0.00 39 CYS A N 4
ATOM 2137 C CA . CYS A 1 39 ? 23.101 -6.203 0.421 1.00 0.00 39 CYS A CA 4
ATOM 2138 C C . CYS A 1 39 ? 24.056 -7.402 0.489 1.00 0.00 39 CYS A C 4
ATOM 2139 O O . CYS A 1 39 ? 25.239 -7.242 0.725 1.00 0.00 39 CYS A O 4
ATOM 2146 N N . LEU A 1 40 ? 23.551 -8.600 0.271 1.00 0.00 40 LEU A N 4
ATOM 2147 C CA . LEU A 1 40 ? 24.415 -9.826 0.304 1.00 0.00 40 LEU A CA 4
ATOM 2148 C C . LEU A 1 40 ? 25.175 -9.919 1.645 1.00 0.00 40 LEU A C 4
ATOM 2149 O O . LEU A 1 40 ? 24.563 -9.904 2.697 1.00 0.00 40 LEU A O 4
ATOM 2165 N N . ARG A 1 41 ? 26.496 -10.018 1.616 1.00 0.00 41 ARG A N 4
ATOM 2166 C CA . ARG A 1 41 ? 27.300 -10.118 2.880 1.00 0.00 41 ARG A CA 4
ATOM 2167 C C . ARG A 1 41 ? 26.795 -11.282 3.747 1.00 0.00 41 ARG A C 4
ATOM 2168 O O . ARG A 1 41 ? 26.585 -11.137 4.936 1.00 0.00 41 ARG A O 4
ATOM 2189 N N . ARG A 1 42 ? 26.604 -12.439 3.157 1.00 0.00 42 ARG A N 4
ATOM 2190 C CA . ARG A 1 42 ? 26.114 -13.611 3.938 1.00 0.00 42 ARG A CA 4
ATOM 2191 C C . ARG A 1 42 ? 26.434 -14.924 3.193 1.00 0.00 42 ARG A C 4
ATOM 2192 O O . ARG A 1 42 ? 25.619 -15.833 3.158 1.00 0.00 42 ARG A O 4
ATOM 2213 N N . GLU A 1 43 ? 27.614 -15.026 2.612 1.00 0.00 43 GLU A N 4
ATOM 2214 C CA . GLU A 1 43 ? 28.016 -16.267 1.867 1.00 0.00 43 GLU A CA 4
ATOM 2215 C C . GLU A 1 43 ? 26.927 -16.692 0.867 1.00 0.00 43 GLU A C 4
ATOM 2216 O O . GLU A 1 43 ? 26.156 -17.601 1.115 1.00 0.00 43 GLU A O 4
ATOM 2228 N N . GLY A 1 44 ? 26.873 -16.043 -0.270 1.00 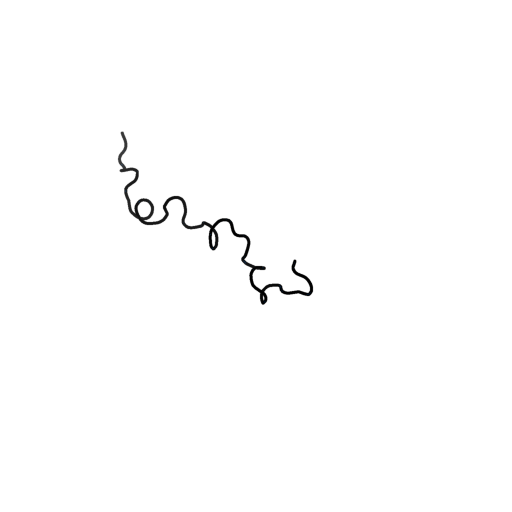0.00 44 GLY A N 4
ATOM 2229 C CA . GLY A 1 44 ? 25.855 -16.398 -1.296 1.00 0.00 44 GLY A CA 4
ATOM 2230 C C . GLY A 1 44 ? 26.565 -16.766 -2.597 1.00 0.00 44 GLY A C 4
ATOM 2231 O O . GLY A 1 44 ? 26.643 -15.970 -3.513 1.00 0.00 44 GLY A O 4
ATOM 2235 N N . GLN A 1 45 ? 27.100 -17.959 -2.671 1.00 0.00 45 GLN A N 4
ATOM 2236 C CA . GLN A 1 45 ? 27.829 -18.391 -3.912 1.00 0.00 45 GLN A CA 4
ATOM 2237 C C . GLN A 1 45 ? 26.892 -19.157 -4.850 1.00 0.00 45 GLN A C 4
ATOM 2238 O O . GLN A 1 45 ? 27.106 -19.106 -6.049 1.00 0.00 45 GLN A O 4
ATOM 2253 N N . ALA A 1 1 ? -1.659 39.778 9.400 1.00 0.00 1 ALA A N 5
ATOM 2254 C CA . ALA A 1 1 ? -0.451 39.478 8.574 1.00 0.00 1 ALA A CA 5
ATOM 2255 C C . ALA A 1 1 ? -0.806 39.569 7.087 1.00 0.00 1 ALA A C 5
ATOM 2256 O O . ALA A 1 1 ? -1.908 39.941 6.734 1.00 0.00 1 ALA A O 5
ATOM 2265 N N . LEU A 1 2 ? 0.112 39.229 6.217 1.00 0.00 2 LEU A N 5
ATOM 2266 C CA . LEU A 1 2 ? -0.182 39.294 4.756 1.00 0.00 2 LEU A CA 5
ATOM 2267 C C . LEU A 1 2 ? -0.927 38.028 4.312 1.00 0.00 2 LEU A C 5
ATOM 2268 O O . LEU A 1 2 ? -1.479 37.306 5.125 1.00 0.00 2 LEU A O 5
ATOM 2284 N N . ALA A 1 3 ? -0.954 37.755 3.032 1.00 0.00 3 ALA A N 5
ATOM 2285 C CA . ALA A 1 3 ? -1.671 36.544 2.537 1.00 0.00 3 ALA A CA 5
ATOM 2286 C C . ALA A 1 3 ? -0.891 35.267 2.891 1.00 0.00 3 ALA A C 5
ATOM 2287 O O . ALA A 1 3 ? -0.247 34.663 2.048 1.00 0.00 3 ALA A O 5
ATOM 2294 N N . ARG A 1 4 ? -0.950 34.852 4.131 1.00 0.00 4 ARG A N 5
ATOM 2295 C CA . ARG A 1 4 ? -0.231 33.612 4.552 1.00 0.00 4 ARG A CA 5
ATOM 2296 C C . ARG A 1 4 ? -1.098 32.382 4.231 1.00 0.00 4 ARG A C 5
ATOM 2297 O O . ARG A 1 4 ? -1.966 32.437 3.381 1.00 0.00 4 ARG A O 5
ATOM 2318 N N . CYS A 1 5 ? -0.881 31.276 4.897 1.00 0.00 5 CYS A N 5
ATOM 2319 C CA . CYS A 1 5 ? -1.708 30.061 4.612 1.00 0.00 5 CYS A CA 5
ATOM 2320 C C . CYS A 1 5 ? -2.579 29.720 5.829 1.00 0.00 5 CYS A C 5
ATOM 2321 O O . CYS A 1 5 ? -2.204 28.912 6.659 1.00 0.00 5 CYS A O 5
ATOM 2328 N N . PRO A 1 6 ? -3.727 30.354 5.889 1.00 0.00 6 PRO A N 5
ATOM 2329 C CA . PRO A 1 6 ? -4.678 30.126 7.009 1.00 0.00 6 PRO A CA 5
ATOM 2330 C C . PRO A 1 6 ? -5.396 28.778 6.837 1.00 0.00 6 PRO A C 5
ATOM 2331 O O . PRO A 1 6 ? -6.551 28.727 6.450 1.00 0.00 6 PRO A O 5
ATOM 2342 N N . GLY A 1 7 ? -4.722 27.693 7.118 1.00 0.00 7 GLY A N 5
ATOM 2343 C CA . GLY A 1 7 ? -5.363 26.347 6.972 1.00 0.00 7 GLY A CA 5
ATOM 2344 C C . GLY A 1 7 ? -5.488 25.981 5.490 1.00 0.00 7 GLY A C 5
ATOM 2345 O O . GLY A 1 7 ? -6.469 25.397 5.069 1.00 0.00 7 GLY A O 5
ATOM 2349 N N . CYS A 1 8 ? -4.501 26.308 4.698 1.00 0.00 8 CYS A N 5
ATOM 2350 C CA . CYS A 1 8 ? -4.560 25.967 3.241 1.00 0.00 8 CYS A CA 5
ATOM 2351 C C . CYS A 1 8 ? -3.897 24.602 2.997 1.00 0.00 8 CYS A C 5
ATOM 2352 O O . CYS A 1 8 ? -3.759 23.808 3.911 1.00 0.00 8 CYS A O 5
ATOM 2359 N N . GLY A 1 9 ? -3.493 24.316 1.782 1.00 0.00 9 GLY A N 5
ATOM 2360 C CA . GLY A 1 9 ? -2.843 23.001 1.495 1.00 0.00 9 GLY A CA 5
ATOM 2361 C C . GLY A 1 9 ? -1.396 23.023 1.996 1.00 0.00 9 GLY A C 5
ATOM 2362 O O . GLY A 1 9 ? -1.127 22.747 3.149 1.00 0.00 9 GLY A O 5
ATOM 2366 N N . GLN A 1 10 ? -0.459 23.356 1.140 1.00 0.00 10 GLN A N 5
ATOM 2367 C CA . GLN A 1 10 ? 0.973 23.406 1.561 1.00 0.00 10 GLN A CA 5
ATOM 2368 C C . GLN A 1 10 ? 1.819 24.066 0.460 1.00 0.00 10 GLN A C 5
ATOM 2369 O O . GLN A 1 10 ? 2.389 23.404 -0.386 1.00 0.00 10 GLN A O 5
ATOM 2383 N N . GLY A 1 11 ? 1.901 25.372 0.464 1.00 0.00 11 GLY A N 5
ATOM 2384 C CA . GLY A 1 11 ? 2.704 26.081 -0.581 1.00 0.00 11 GLY A CA 5
ATOM 2385 C C . GLY A 1 11 ? 4.200 25.941 -0.275 1.00 0.00 11 GLY A C 5
ATOM 2386 O O . GLY A 1 11 ? 4.894 26.922 -0.086 1.00 0.00 11 GLY A O 5
ATOM 2390 N N . VAL A 1 12 ? 4.697 24.732 -0.228 1.00 0.00 12 VAL A N 5
ATOM 2391 C CA . VAL A 1 12 ? 6.146 24.513 0.066 1.00 0.00 12 VAL A CA 5
ATOM 2392 C C . VAL A 1 12 ? 6.650 23.280 -0.713 1.00 0.00 12 VAL A C 5
ATOM 2393 O O . VAL A 1 12 ? 7.223 22.362 -0.155 1.00 0.00 12 VAL A O 5
ATOM 2406 N N . GLN A 1 13 ? 6.426 23.254 -2.005 1.00 0.00 13 GLN A N 5
ATOM 2407 C CA . GLN A 1 13 ? 6.880 22.087 -2.830 1.00 0.00 13 GLN A CA 5
ATOM 2408 C C . GLN A 1 13 ? 8.397 21.900 -2.722 1.00 0.00 13 GLN A C 5
ATOM 2409 O O . GLN A 1 13 ? 8.876 20.840 -2.372 1.00 0.00 13 GLN A O 5
ATOM 2423 N N . ALA A 1 14 ? 9.157 22.918 -3.022 1.00 0.00 14 ALA A N 5
ATOM 2424 C CA . ALA A 1 14 ? 10.647 22.790 -2.939 1.00 0.00 14 ALA A CA 5
ATOM 2425 C C . ALA A 1 14 ? 11.119 23.022 -1.497 1.00 0.00 14 ALA A C 5
ATOM 2426 O O . ALA A 1 14 ? 11.796 23.992 -1.201 1.00 0.00 14 ALA A O 5
ATOM 2433 N N . GLY A 1 15 ? 10.767 22.145 -0.598 1.00 0.00 15 GLY A N 5
ATOM 2434 C CA . GLY A 1 15 ? 11.187 22.312 0.826 1.00 0.00 15 GLY A CA 5
ATOM 2435 C C . GLY A 1 15 ? 12.681 22.016 0.963 1.00 0.00 15 GLY A C 5
ATOM 2436 O O . GLY A 1 15 ? 13.475 22.898 1.241 1.00 0.00 15 GLY A O 5
ATOM 2440 N N . CYS A 1 16 ? 13.064 20.786 0.759 1.00 0.00 16 CYS A N 5
ATOM 2441 C CA . CYS A 1 16 ? 14.510 20.415 0.865 1.00 0.00 16 CYS A CA 5
ATOM 2442 C C . CYS A 1 16 ? 14.968 19.669 -0.401 1.00 0.00 16 CYS A C 5
ATOM 2443 O O . CYS A 1 16 ? 15.148 18.472 -0.385 1.00 0.00 16 CYS A O 5
ATOM 2450 N N . PRO A 1 17 ? 15.136 20.410 -1.467 1.00 0.00 17 PRO A N 5
ATOM 2451 C CA . PRO A 1 17 ? 15.575 19.809 -2.750 1.00 0.00 17 PRO A CA 5
ATOM 2452 C C . PRO A 1 17 ? 17.021 19.327 -2.644 1.00 0.00 17 PRO A C 5
ATOM 2453 O O . PRO A 1 17 ? 17.891 20.045 -2.190 1.00 0.00 17 PRO A O 5
ATOM 2464 N N . GLY A 1 18 ? 17.276 18.123 -3.051 1.00 0.00 18 GLY A N 5
ATOM 2465 C CA . GLY A 1 18 ? 18.667 17.586 -2.979 1.00 0.00 18 GLY A CA 5
ATOM 2466 C C . GLY A 1 18 ? 18.826 16.665 -1.763 1.00 0.00 18 GLY A C 5
ATOM 2467 O O . GLY A 1 18 ? 19.685 15.801 -1.753 1.00 0.00 18 GLY A O 5
ATOM 2471 N N . GLY A 1 19 ? 18.018 16.826 -0.741 1.00 0.00 19 GLY A N 5
ATOM 2472 C CA . GLY A 1 19 ? 18.135 15.946 0.454 1.00 0.00 19 GLY A CA 5
ATOM 2473 C C . GLY A 1 19 ? 17.339 16.564 1.606 1.00 0.00 19 GLY A C 5
ATOM 2474 O O . GLY A 1 19 ? 17.370 17.762 1.823 1.00 0.00 19 GLY A O 5
ATOM 2478 N N . CYS A 1 20 ? 16.631 15.756 2.345 1.00 0.00 20 CYS A N 5
ATOM 2479 C CA . CYS A 1 20 ? 15.830 16.278 3.491 1.00 0.00 20 CYS A CA 5
ATOM 2480 C C . CYS A 1 20 ? 16.327 15.661 4.802 1.00 0.00 20 CYS A C 5
ATOM 2481 O O . CYS A 1 20 ? 16.184 14.476 5.024 1.00 0.00 20 CYS A O 5
ATOM 2488 N N . VAL A 1 21 ? 16.909 16.450 5.670 1.00 0.00 21 VAL A N 5
ATOM 2489 C CA . VAL A 1 21 ? 17.428 15.908 6.973 1.00 0.00 21 VAL A CA 5
ATOM 2490 C C . VAL A 1 21 ? 16.355 16.043 8.082 1.00 0.00 21 VAL A C 5
ATOM 2491 O O . VAL A 1 21 ? 16.647 16.426 9.205 1.00 0.00 21 VAL A O 5
ATOM 2504 N N . GLU A 1 22 ? 15.117 15.721 7.776 1.00 0.00 22 GLU A N 5
ATOM 2505 C CA . GLU A 1 22 ? 14.034 15.828 8.791 1.00 0.00 22 GLU A CA 5
ATOM 2506 C C . GLU A 1 22 ? 14.055 14.624 9.745 1.00 0.00 22 GLU A C 5
ATOM 2507 O O . GLU A 1 22 ? 13.639 14.722 10.883 1.00 0.00 22 GLU A O 5
ATOM 2519 N N . GLU A 1 23 ? 14.528 13.483 9.292 1.00 0.00 23 GLU A N 5
ATOM 2520 C CA . GLU A 1 23 ? 14.577 12.279 10.173 1.00 0.00 23 GLU A CA 5
ATOM 2521 C C . GLU A 1 23 ? 15.540 11.236 9.596 1.00 0.00 23 GLU A C 5
ATOM 2522 O O . GLU A 1 23 ? 15.264 10.624 8.575 1.00 0.00 23 GLU A O 5
ATOM 2534 N N . GLU A 1 24 ? 16.654 11.015 10.245 1.00 0.00 24 GLU A N 5
ATOM 2535 C CA . GLU A 1 24 ? 17.630 10.000 9.754 1.00 0.00 24 GLU A CA 5
ATOM 2536 C C . GLU A 1 24 ? 18.369 9.358 10.940 1.00 0.00 24 GLU A C 5
ATOM 2537 O O . GLU A 1 24 ? 18.517 9.960 11.989 1.00 0.00 24 GLU A O 5
ATOM 2549 N N . ASP A 1 25 ? 18.828 8.146 10.772 1.00 0.00 25 ASP A N 5
ATOM 2550 C CA . ASP A 1 25 ? 19.553 7.445 11.878 1.00 0.00 25 ASP A CA 5
ATOM 2551 C C . ASP A 1 25 ? 21.067 7.598 11.698 1.00 0.00 25 ASP A C 5
ATOM 2552 O O . ASP A 1 25 ? 21.769 8.034 12.591 1.00 0.00 25 ASP A O 5
ATOM 2561 N N . GLY A 1 26 ? 21.569 7.228 10.554 1.00 0.00 26 GLY A N 5
ATOM 2562 C CA . GLY A 1 26 ? 23.036 7.340 10.293 1.00 0.00 26 GLY A CA 5
ATOM 2563 C C . GLY A 1 26 ? 23.261 7.419 8.784 1.00 0.00 26 GLY A C 5
ATOM 2564 O O . GLY A 1 26 ? 23.333 6.408 8.110 1.00 0.00 26 GLY A O 5
ATOM 2568 N N . GLY A 1 27 ? 23.357 8.611 8.250 1.00 0.00 27 GLY A N 5
ATOM 2569 C CA . GLY A 1 27 ? 23.565 8.782 6.776 1.00 0.00 27 GLY A CA 5
ATOM 2570 C C . GLY A 1 27 ? 24.815 8.020 6.316 1.00 0.00 27 GLY A C 5
ATOM 2571 O O . GLY A 1 27 ? 25.922 8.509 6.417 1.00 0.00 27 GLY A O 5
ATOM 2575 N N . SER A 1 28 ? 24.642 6.826 5.808 1.00 0.00 28 SER A N 5
ATOM 2576 C CA . SER A 1 28 ? 25.808 6.021 5.328 1.00 0.00 28 SER A CA 5
ATOM 2577 C C . SER A 1 28 ? 25.315 4.918 4.368 1.00 0.00 28 SER A C 5
ATOM 2578 O O . SER A 1 28 ? 25.620 4.969 3.187 1.00 0.00 28 SER A O 5
ATOM 2586 N N . PRO A 1 29 ? 24.544 3.973 4.876 1.00 0.00 29 PRO A N 5
ATOM 2587 C CA . PRO A 1 29 ? 24.010 2.895 4.004 1.00 0.00 29 PRO A CA 5
ATOM 2588 C C . PRO A 1 29 ? 22.814 3.423 3.193 1.00 0.00 29 PRO A C 5
ATOM 2589 O O . PRO A 1 29 ? 21.680 3.085 3.456 1.00 0.00 29 PRO A O 5
ATOM 2600 N N . ALA A 1 30 ? 23.066 4.262 2.222 1.00 0.00 30 ALA A N 5
ATOM 2601 C CA . ALA A 1 30 ? 21.947 4.827 1.411 1.00 0.00 30 ALA A CA 5
ATOM 2602 C C . ALA A 1 30 ? 21.471 3.826 0.347 1.00 0.00 30 ALA A C 5
ATOM 2603 O O . ALA A 1 30 ? 20.346 3.379 0.378 1.00 0.00 30 ALA A O 5
ATOM 2610 N N . GLU A 1 31 ? 22.308 3.483 -0.600 1.00 0.00 31 GLU A N 5
ATOM 2611 C CA . GLU A 1 31 ? 21.883 2.528 -1.663 1.00 0.00 31 GLU A CA 5
ATOM 2612 C C . GLU A 1 31 ? 22.734 1.241 -1.636 1.00 0.00 31 GLU A C 5
ATOM 26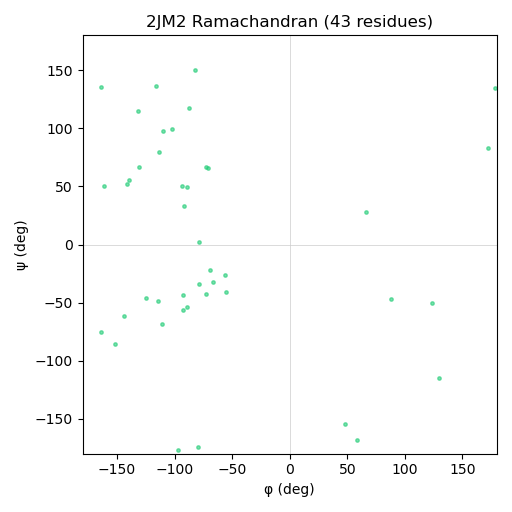13 O O . GLU A 1 31 ? 22.316 0.213 -2.116 1.00 0.00 31 GLU A O 5
ATOM 2625 N N . GLY A 1 32 ? 23.927 1.296 -1.089 1.00 0.00 32 GLY A N 5
ATOM 2626 C CA . GLY A 1 32 ? 24.807 0.084 -1.049 1.00 0.00 32 GLY A CA 5
ATOM 2627 C C . GLY A 1 32 ? 24.064 -1.110 -0.452 1.00 0.00 32 GLY A C 5
ATOM 2628 O O . GLY A 1 32 ? 24.178 -2.218 -0.937 1.00 0.00 32 GLY A O 5
ATOM 2632 N N . CYS A 1 33 ? 23.303 -0.903 0.592 1.00 0.00 33 CYS A N 5
ATOM 2633 C CA . CYS A 1 33 ? 22.552 -2.041 1.208 1.00 0.00 33 CYS A CA 5
ATOM 2634 C C . CYS A 1 33 ? 21.244 -1.540 1.838 1.00 0.00 33 CYS A C 5
ATOM 2635 O O . CYS A 1 33 ? 21.041 -1.643 3.035 1.00 0.00 33 CYS A O 5
ATOM 2642 N N . ALA A 1 34 ? 20.355 -1.006 1.043 1.00 0.00 34 ALA A N 5
ATOM 2643 C CA . ALA A 1 34 ? 19.058 -0.501 1.597 1.00 0.00 34 ALA A CA 5
ATOM 2644 C C . ALA A 1 34 ? 17.903 -0.816 0.629 1.00 0.00 34 ALA A C 5
ATOM 2645 O O . ALA A 1 34 ? 16.957 -0.060 0.514 1.00 0.00 34 ALA A O 5
ATOM 2652 N N . GLU A 1 35 ? 17.974 -1.929 -0.058 1.00 0.00 35 GLU A N 5
ATOM 2653 C CA . GLU A 1 35 ? 16.883 -2.301 -1.012 1.00 0.00 35 GLU A CA 5
ATOM 2654 C C . GLU A 1 35 ? 16.120 -3.515 -0.478 1.00 0.00 35 GLU A C 5
ATOM 2655 O O . GLU A 1 35 ? 16.290 -3.911 0.660 1.00 0.00 35 GLU A O 5
ATOM 2667 N N . ALA A 1 36 ? 15.285 -4.108 -1.290 1.00 0.00 36 ALA A N 5
ATOM 2668 C CA . ALA A 1 36 ? 14.504 -5.304 -0.833 1.00 0.00 36 ALA A CA 5
ATOM 2669 C C . ALA A 1 36 ? 15.386 -6.560 -0.863 1.00 0.00 36 ALA A C 5
ATOM 2670 O O . ALA A 1 36 ? 15.145 -7.511 -0.143 1.00 0.00 36 ALA A O 5
ATOM 2677 N N . GLU A 1 37 ? 16.409 -6.563 -1.683 1.00 0.00 37 GLU A N 5
ATOM 2678 C CA . GLU A 1 37 ? 17.312 -7.748 -1.761 1.00 0.00 37 GLU A CA 5
ATOM 2679 C C . GLU A 1 37 ? 18.308 -7.717 -0.594 1.00 0.00 37 GLU A C 5
ATOM 2680 O O . GLU A 1 37 ? 18.515 -8.711 0.079 1.00 0.00 37 GLU A O 5
ATOM 2692 N N . GLY A 1 38 ? 18.919 -6.586 -0.345 1.00 0.00 38 GLY A N 5
ATOM 2693 C CA . GLY A 1 38 ? 19.893 -6.492 0.777 1.00 0.00 38 GLY A CA 5
ATOM 2694 C C . GLY A 1 38 ? 21.314 -6.431 0.221 1.00 0.00 38 GLY A C 5
ATOM 2695 O O . GLY A 1 38 ? 21.700 -5.468 -0.411 1.00 0.00 38 GLY A O 5
ATOM 2699 N N . CYS A 1 39 ? 22.097 -7.450 0.455 1.00 0.00 39 CYS A N 5
ATOM 2700 C CA . CYS A 1 39 ? 23.509 -7.453 -0.055 1.00 0.00 39 CYS A CA 5
ATOM 2701 C C . CYS A 1 39 ? 23.935 -8.869 -0.465 1.00 0.00 39 CYS A C 5
ATOM 2702 O O . CYS A 1 39 ? 24.492 -9.064 -1.523 1.00 0.00 39 CYS A O 5
ATOM 2709 N N . LEU A 1 40 ? 23.678 -9.855 0.370 1.00 0.00 40 LEU A N 5
ATOM 2710 C CA . LEU A 1 40 ? 24.055 -11.276 0.047 1.00 0.00 40 LEU A CA 5
ATOM 2711 C C . LEU A 1 40 ? 25.459 -11.369 -0.586 1.00 0.00 40 LEU A C 5
ATOM 2712 O O . LEU A 1 40 ? 25.691 -12.157 -1.486 1.00 0.00 40 LEU A O 5
ATOM 2728 N N . ARG A 1 41 ? 26.395 -10.583 -0.109 1.00 0.00 41 ARG A N 5
ATOM 2729 C CA . ARG A 1 41 ? 27.794 -10.629 -0.659 1.00 0.00 41 ARG A CA 5
ATOM 2730 C C . ARG A 1 41 ? 27.813 -10.440 -2.191 1.00 0.00 41 ARG A C 5
ATOM 2731 O O . ARG A 1 41 ? 28.631 -11.022 -2.884 1.00 0.00 41 ARG A O 5
ATOM 2752 N N . ARG A 1 42 ? 26.925 -9.628 -2.720 1.00 0.00 42 ARG A N 5
ATOM 2753 C CA . ARG A 1 42 ? 26.887 -9.393 -4.206 1.00 0.00 42 ARG A CA 5
ATOM 2754 C C . ARG A 1 42 ? 28.236 -8.852 -4.714 1.00 0.00 42 ARG A C 5
ATOM 2755 O O . ARG A 1 42 ? 28.646 -9.144 -5.822 1.00 0.00 42 ARG A O 5
ATOM 2776 N N . GLU A 1 43 ? 28.915 -8.063 -3.912 1.00 0.00 43 GLU A N 5
ATOM 2777 C CA . GLU A 1 43 ? 30.232 -7.480 -4.329 1.00 0.00 43 GLU A CA 5
ATOM 2778 C C . GLU A 1 43 ? 30.048 -6.542 -5.535 1.00 0.00 43 GLU A C 5
ATOM 2779 O O . GLU A 1 43 ? 28.939 -6.286 -5.971 1.00 0.00 43 GLU A O 5
ATOM 2791 N N . GLY A 1 44 ? 31.130 -6.020 -6.068 1.00 0.00 44 GLY A N 5
ATOM 2792 C CA . GLY A 1 44 ? 31.025 -5.091 -7.238 1.00 0.00 44 GLY A CA 5
ATOM 2793 C C . GLY A 1 44 ? 30.571 -3.708 -6.750 1.00 0.00 44 GLY A C 5
ATOM 2794 O O . GLY A 1 44 ? 29.684 -3.101 -7.320 1.00 0.00 44 GLY A O 5
ATOM 2798 N N . GLN A 1 45 ? 31.174 -3.203 -5.702 1.00 0.00 45 GLN A N 5
ATOM 2799 C CA . GLN A 1 45 ? 30.782 -1.863 -5.178 1.00 0.00 45 GLN A CA 5
ATOM 2800 C C . GLN A 1 45 ? 32.017 -0.958 -5.045 1.00 0.00 45 GLN A C 5
ATOM 2801 O O . GLN A 1 45 ? 33.084 -1.370 -5.471 1.00 0.00 45 GLN A O 5
ATOM 2816 N N . ALA A 1 1 ? 46.150 3.584 30.906 1.00 0.00 1 ALA A N 6
ATOM 2817 C CA . ALA A 1 1 ? 47.254 2.587 30.810 1.00 0.00 1 ALA A CA 6
ATOM 2818 C C . ALA A 1 1 ? 47.245 1.691 32.051 1.00 0.00 1 ALA A C 6
ATOM 2819 O O . ALA A 1 1 ? 46.884 2.132 33.128 1.00 0.00 1 ALA A O 6
ATOM 2828 N N . LEU A 1 2 ? 47.638 0.444 31.906 1.00 0.00 2 LEU A N 6
ATOM 2829 C CA . LEU A 1 2 ? 47.657 -0.507 33.071 1.00 0.00 2 LEU A CA 6
ATOM 2830 C C . LEU A 1 2 ? 46.243 -0.650 33.661 1.00 0.00 2 LEU A C 6
ATOM 2831 O O . LEU A 1 2 ? 45.274 -0.177 33.093 1.00 0.00 2 LEU A O 6
ATOM 2847 N N . ALA A 1 3 ? 46.116 -1.296 34.795 1.00 0.00 3 ALA A N 6
ATOM 2848 C CA . ALA A 1 3 ? 44.776 -1.465 35.421 1.00 0.00 3 ALA A CA 6
ATOM 2849 C C . ALA A 1 3 ? 44.908 -1.593 36.946 1.00 0.00 3 ALA A C 6
ATOM 2850 O O . ALA A 1 3 ? 44.777 -0.623 37.662 1.00 0.00 3 ALA A O 6
ATOM 2857 N N . ARG A 1 4 ? 45.164 -2.783 37.445 1.00 0.00 4 ARG A N 6
ATOM 2858 C CA . ARG A 1 4 ? 45.302 -2.991 38.927 1.00 0.00 4 ARG A CA 6
ATOM 2859 C C . ARG A 1 4 ? 44.156 -2.310 39.696 1.00 0.00 4 ARG A C 6
ATOM 2860 O O . ARG A 1 4 ? 44.346 -1.785 40.779 1.00 0.00 4 ARG A O 6
ATOM 2881 N N . CYS A 1 5 ? 42.966 -2.333 39.158 1.00 0.00 5 CYS A N 6
ATOM 2882 C CA . CYS A 1 5 ? 41.810 -1.710 39.871 1.00 0.00 5 CYS A CA 6
ATOM 2883 C C . CYS A 1 5 ? 40.960 -2.811 40.523 1.00 0.00 5 CYS A C 6
ATOM 2884 O O . CYS A 1 5 ? 40.447 -3.678 39.841 1.00 0.00 5 CYS A O 6
ATOM 2891 N N . PRO A 1 6 ? 40.857 -2.757 41.829 1.00 0.00 6 PRO A N 6
ATOM 2892 C CA . PRO A 1 6 ? 40.077 -3.785 42.569 1.00 0.00 6 PRO A CA 6
ATOM 2893 C C . PRO A 1 6 ? 38.565 -3.634 42.332 1.00 0.00 6 PRO A C 6
ATOM 2894 O O . PRO A 1 6 ? 37.899 -4.576 41.964 1.00 0.00 6 PRO A O 6
ATOM 2905 N N . GLY A 1 7 ? 38.016 -2.468 42.551 1.00 0.00 7 GLY A N 6
ATOM 2906 C CA . GLY A 1 7 ? 36.549 -2.284 42.354 1.00 0.00 7 GLY A CA 6
ATOM 2907 C C . GLY A 1 7 ? 36.269 -1.430 41.119 1.00 0.00 7 GLY A C 6
ATOM 2908 O O . GLY A 1 7 ? 35.646 -0.392 41.211 1.00 0.00 7 GLY A O 6
ATOM 2912 N N . CYS A 1 8 ? 36.706 -1.860 39.962 1.00 0.00 8 CYS A N 6
ATOM 2913 C CA . CYS A 1 8 ? 36.442 -1.062 38.720 1.00 0.00 8 CYS A CA 6
ATOM 2914 C C . CYS A 1 8 ? 35.428 -1.784 37.815 1.00 0.00 8 CYS A C 6
ATOM 2915 O O . CYS A 1 8 ? 34.609 -1.157 37.176 1.00 0.00 8 CYS A O 6
ATOM 2922 N N . GLY A 1 9 ? 35.474 -3.092 37.766 1.00 0.00 9 GLY A N 6
ATOM 2923 C CA . GLY A 1 9 ? 34.510 -3.869 36.916 1.00 0.00 9 GLY A CA 6
ATOM 2924 C C . GLY A 1 9 ? 34.443 -3.309 35.485 1.00 0.00 9 GLY A C 6
ATOM 2925 O O . GLY A 1 9 ? 33.412 -3.371 34.842 1.00 0.00 9 GLY A O 6
ATOM 2929 N N . GLN A 1 10 ? 35.531 -2.779 34.979 1.00 0.00 10 GLN A N 6
ATOM 2930 C CA . GLN A 1 10 ? 35.535 -2.221 33.586 1.00 0.00 10 GLN A CA 6
ATOM 2931 C C . GLN A 1 10 ? 34.343 -1.268 33.372 1.00 0.00 10 GLN A C 6
ATOM 2932 O O . GLN A 1 10 ? 33.680 -1.319 32.353 1.00 0.00 10 GLN A O 6
ATOM 2946 N N . GLY A 1 11 ? 34.070 -0.408 34.328 1.00 0.00 11 GLY A N 6
ATOM 2947 C CA . GLY A 1 11 ? 32.919 0.550 34.196 1.00 0.00 11 GLY A CA 6
ATOM 2948 C C . GLY A 1 11 ? 32.950 1.247 32.829 1.00 0.00 11 GLY A C 6
ATOM 2949 O O . GLY A 1 11 ? 31.958 1.290 32.123 1.00 0.00 11 GLY A O 6
ATOM 2953 N N . VAL A 1 12 ? 34.075 1.791 32.452 1.00 0.00 12 VAL A N 6
ATOM 2954 C CA . VAL A 1 12 ? 34.173 2.481 31.131 1.00 0.00 12 VAL A CA 6
ATOM 2955 C C . VAL A 1 12 ? 35.372 1.925 30.341 1.00 0.00 12 VAL A C 6
ATOM 2956 O O . VAL A 1 12 ? 36.233 2.658 29.893 1.00 0.00 12 VAL A O 6
ATOM 2969 N N . GLN A 1 13 ? 35.433 0.627 30.168 1.00 0.00 13 GLN A N 6
ATOM 2970 C CA . GLN A 1 13 ? 36.573 0.024 29.412 1.00 0.00 13 GLN A CA 6
ATOM 2971 C C . GLN A 1 13 ? 36.457 0.357 27.916 1.00 0.00 13 GLN A C 6
ATOM 2972 O O . GLN A 1 13 ? 35.371 0.391 27.358 1.00 0.00 13 GLN A O 6
ATOM 2986 N N . ALA A 1 14 ? 37.566 0.601 27.263 1.00 0.00 14 ALA A N 6
ATOM 2987 C CA . ALA A 1 14 ? 37.531 0.927 25.808 1.00 0.00 14 ALA A CA 6
ATOM 2988 C C . ALA A 1 14 ? 38.396 -0.067 25.032 1.00 0.00 14 ALA A C 6
ATOM 2989 O O . ALA A 1 14 ? 39.523 -0.336 25.402 1.00 0.00 14 ALA A O 6
ATOM 2996 N N . GLY A 1 15 ? 37.880 -0.617 23.965 1.00 0.00 15 GLY A N 6
ATOM 2997 C CA . GLY A 1 15 ? 38.668 -1.595 23.162 1.00 0.00 15 GLY A CA 6
ATOM 2998 C C . GLY A 1 15 ? 39.753 -0.858 22.373 1.00 0.00 15 GLY A C 6
ATOM 2999 O O . GLY A 1 15 ? 40.924 -1.181 22.460 1.00 0.00 15 GLY A O 6
ATOM 3003 N N . CYS A 1 16 ? 39.376 0.134 21.605 1.00 0.00 16 CYS A N 6
ATOM 3004 C CA . CYS A 1 16 ? 40.385 0.899 20.803 1.00 0.00 16 CYS A CA 6
ATOM 3005 C C . CYS A 1 16 ? 40.467 2.346 21.306 1.00 0.00 16 CYS A C 6
ATOM 3006 O O . CYS A 1 16 ? 39.480 3.049 21.326 1.00 0.00 16 CYS A O 6
ATOM 3013 N N . PRO A 1 17 ? 41.648 2.743 21.709 1.00 0.00 17 PRO A N 6
ATOM 3014 C CA . PRO A 1 17 ? 41.852 4.132 22.228 1.00 0.00 17 PRO A CA 6
ATOM 3015 C C . PRO A 1 17 ? 41.786 5.159 21.082 1.00 0.00 17 PRO A C 6
ATOM 3016 O O . PRO A 1 17 ? 42.791 5.684 20.642 1.00 0.00 17 PRO A O 6
ATOM 3027 N N . GLY A 1 18 ? 40.608 5.446 20.602 1.00 0.00 18 GLY A N 6
ATOM 3028 C CA . GLY A 1 18 ? 40.469 6.436 19.491 1.00 0.00 18 GLY A CA 6
ATOM 3029 C C . GLY A 1 18 ? 39.666 5.816 18.347 1.00 0.00 18 GLY A C 6
ATOM 3030 O O . GLY A 1 18 ? 38.781 6.440 17.796 1.00 0.00 18 GLY A O 6
ATOM 3034 N N . GLY A 1 19 ? 39.979 4.605 17.970 1.00 0.00 19 GLY A N 6
ATOM 3035 C CA . GLY A 1 19 ? 39.246 3.955 16.855 1.00 0.00 19 GLY A CA 6
ATOM 3036 C C . GLY A 1 19 ? 40.071 2.788 16.321 1.00 0.00 19 GLY A C 6
ATOM 3037 O O . GLY A 1 19 ? 41.285 2.818 16.336 1.00 0.00 19 GLY A O 6
ATOM 3041 N N . CYS A 1 20 ? 39.424 1.762 15.865 1.00 0.00 20 CYS A N 6
ATOM 3042 C CA . CYS A 1 20 ? 40.156 0.576 15.328 1.00 0.00 20 CYS A CA 6
ATOM 3043 C C . CYS A 1 20 ? 40.049 0.553 13.805 1.00 0.00 20 CYS A C 6
ATOM 3044 O O . CYS A 1 20 ? 39.314 1.326 13.215 1.00 0.00 20 CYS A O 6
ATOM 3051 N N . VAL A 1 21 ? 40.760 -0.327 13.164 1.00 0.00 21 VAL A N 6
ATOM 3052 C CA . VAL A 1 21 ? 40.689 -0.405 11.670 1.00 0.00 21 VAL A CA 6
ATOM 3053 C C . VAL A 1 21 ? 39.416 -1.150 11.249 1.00 0.00 21 VAL A C 6
ATOM 3054 O O . VAL A 1 21 ? 39.473 -2.191 10.627 1.00 0.00 21 VAL A O 6
ATOM 3067 N N . GLU A 1 22 ? 38.273 -0.624 11.599 1.00 0.00 22 GLU A N 6
ATOM 3068 C CA . GLU A 1 22 ? 36.992 -1.278 11.241 1.00 0.00 22 GLU A CA 6
ATOM 3069 C C . GLU A 1 22 ? 36.041 -0.246 10.622 1.00 0.00 22 GLU A C 6
ATOM 3070 O O . GLU A 1 22 ? 34.846 -0.263 10.862 1.00 0.00 22 GLU A O 6
ATOM 3082 N N . GLU A 1 23 ? 36.565 0.664 9.840 1.00 0.00 23 GLU A N 6
ATOM 3083 C CA . GLU A 1 23 ? 35.704 1.708 9.218 1.00 0.00 23 GLU A CA 6
ATOM 3084 C C . GLU A 1 23 ? 34.767 1.091 8.169 1.00 0.00 23 GLU A C 6
ATOM 3085 O O . GLU A 1 23 ? 34.927 -0.058 7.777 1.00 0.00 23 GLU A O 6
ATOM 3097 N N . GLU A 1 24 ? 33.784 1.837 7.732 1.00 0.00 24 GLU A N 6
ATOM 3098 C CA . GLU A 1 24 ? 32.812 1.308 6.727 1.00 0.00 24 GLU A CA 6
ATOM 3099 C C . GLU A 1 24 ? 33.467 1.156 5.350 1.00 0.00 24 GLU A C 6
ATOM 3100 O O . GLU A 1 24 ? 34.460 1.787 5.051 1.00 0.00 24 GLU A O 6
ATOM 3112 N N . ASP A 1 25 ? 32.896 0.337 4.514 1.00 0.00 25 ASP A N 6
ATOM 3113 C CA . ASP A 1 25 ? 33.452 0.138 3.145 1.00 0.00 25 ASP A CA 6
ATOM 3114 C C . ASP A 1 25 ? 33.004 1.295 2.240 1.00 0.00 25 ASP A C 6
ATOM 3115 O O . ASP A 1 25 ? 33.804 2.088 1.793 1.00 0.00 25 ASP A O 6
ATOM 3124 N N . GLY A 1 26 ? 31.731 1.402 1.982 1.00 0.00 26 GLY A N 6
ATOM 3125 C CA . GLY A 1 26 ? 31.232 2.508 1.111 1.00 0.00 26 GLY A CA 6
ATOM 3126 C C . GLY A 1 26 ? 29.731 2.328 0.864 1.00 0.00 26 GLY A C 6
ATOM 3127 O O . GLY A 1 26 ? 29.322 1.769 -0.136 1.00 0.00 26 GLY A O 6
ATOM 3131 N N . GLY A 1 27 ? 28.904 2.800 1.765 1.00 0.00 27 GLY A N 6
ATOM 3132 C CA . GLY A 1 27 ? 27.429 2.658 1.583 1.00 0.00 27 GLY A CA 6
ATOM 3133 C C . GLY A 1 27 ? 26.760 2.548 2.953 1.00 0.00 27 GLY A C 6
ATOM 3134 O O . GLY A 1 27 ? 27.153 1.740 3.773 1.00 0.00 27 GLY A O 6
ATOM 3138 N N . SER A 1 28 ? 25.760 3.355 3.210 1.00 0.00 28 SER A N 6
ATOM 3139 C CA . SER A 1 28 ? 25.077 3.297 4.539 1.00 0.00 28 SER A CA 6
ATOM 3140 C C . SER A 1 28 ? 23.856 2.360 4.476 1.00 0.00 28 SER A C 6
ATOM 3141 O O . SER A 1 28 ? 23.235 2.214 3.437 1.00 0.00 28 SER A O 6
ATOM 3149 N N . PRO A 1 29 ? 23.545 1.759 5.608 1.00 0.00 29 PRO A N 6
ATOM 3150 C CA . PRO A 1 29 ? 22.388 0.830 5.696 1.00 0.00 29 PRO A CA 6
ATOM 3151 C C . PRO A 1 29 ? 21.052 1.590 5.820 1.00 0.00 29 PRO A C 6
ATOM 3152 O O . PRO A 1 29 ? 20.036 1.010 6.156 1.00 0.00 29 PRO A O 6
ATOM 3163 N N . ALA A 1 30 ? 21.041 2.871 5.553 1.00 0.00 30 ALA A N 6
ATOM 3164 C CA . ALA A 1 30 ? 19.776 3.651 5.648 1.00 0.00 30 ALA A CA 6
ATOM 3165 C C . ALA A 1 30 ? 19.527 4.427 4.347 1.00 0.00 30 ALA A C 6
ATOM 3166 O O . ALA A 1 30 ? 18.713 5.332 4.306 1.00 0.00 30 ALA A O 6
ATOM 3173 N N . GLU A 1 31 ? 20.221 4.083 3.290 1.00 0.00 31 GLU A N 6
ATOM 3174 C CA . GLU A 1 31 ? 20.037 4.798 1.996 1.00 0.00 31 GLU A CA 6
ATOM 3175 C C . GLU A 1 31 ? 20.551 3.923 0.847 1.00 0.00 31 GLU A C 6
ATOM 3176 O O . GLU A 1 31 ? 19.778 3.334 0.116 1.00 0.00 31 GLU A O 6
ATOM 3188 N N . GLY A 1 32 ? 21.849 3.826 0.686 1.00 0.00 32 GLY A N 6
ATOM 3189 C CA . GLY A 1 32 ? 22.412 2.982 -0.413 1.00 0.00 32 GLY A CA 6
ATOM 3190 C C . GLY A 1 32 ? 22.102 1.512 -0.130 1.00 0.00 32 GLY A C 6
ATOM 3191 O O . GLY A 1 32 ? 21.496 0.832 -0.936 1.00 0.00 32 GLY A O 6
ATOM 3195 N N . CYS A 1 33 ? 22.510 1.015 1.011 1.00 0.00 33 CYS A N 6
ATOM 3196 C CA . CYS A 1 33 ? 22.231 -0.417 1.346 1.00 0.00 33 CYS A CA 6
ATOM 3197 C C . CYS A 1 33 ? 20.857 -0.538 2.015 1.00 0.00 33 CYS A C 6
ATOM 3198 O O . CYS A 1 33 ? 20.748 -0.749 3.211 1.00 0.00 33 CYS A O 6
ATOM 3205 N N . ALA A 1 34 ? 19.806 -0.406 1.245 1.00 0.00 34 ALA A N 6
ATOM 3206 C CA . ALA A 1 34 ? 18.427 -0.513 1.812 1.00 0.00 34 ALA A CA 6
ATOM 3207 C C . ALA A 1 34 ? 17.475 -1.110 0.770 1.00 0.00 34 ALA A C 6
ATOM 3208 O O . ALA A 1 34 ? 16.404 -0.583 0.518 1.00 0.00 34 ALA A O 6
ATOM 3215 N N . GLU A 1 35 ? 17.858 -2.202 0.162 1.00 0.00 35 GLU A N 6
ATOM 3216 C CA . GLU A 1 35 ? 16.982 -2.838 -0.868 1.00 0.00 35 GLU A CA 6
ATOM 3217 C C . GLU A 1 35 ? 16.378 -4.147 -0.334 1.00 0.00 35 GLU A C 6
ATOM 3218 O O . GLU A 1 35 ? 16.548 -4.498 0.826 1.00 0.00 35 GLU A O 6
ATOM 3230 N N . ALA A 1 36 ? 15.674 -4.877 -1.173 1.00 0.00 36 ALA A N 6
ATOM 3231 C CA . ALA A 1 36 ? 15.060 -6.166 -0.716 1.00 0.00 36 ALA A CA 6
ATOM 3232 C C . ALA A 1 36 ? 16.014 -7.350 -0.928 1.00 0.00 36 ALA A C 6
ATOM 3233 O O . ALA A 1 36 ? 15.698 -8.473 -0.576 1.00 0.00 36 ALA A O 6
ATOM 3240 N N . GLU A 1 37 ? 17.174 -7.114 -1.491 1.00 0.00 37 GLU A N 6
ATOM 3241 C CA . GLU A 1 37 ? 18.140 -8.229 -1.719 1.00 0.00 37 GLU A CA 6
ATOM 3242 C C . GLU A 1 37 ? 19.441 -7.996 -0.932 1.00 0.00 37 GLU A C 6
ATOM 3243 O O . GLU A 1 37 ? 20.514 -8.392 -1.345 1.00 0.00 37 GLU A O 6
ATOM 3255 N N . GLY A 1 38 ? 19.348 -7.362 0.208 1.00 0.00 38 GLY A N 6
ATOM 3256 C CA . GLY A 1 38 ? 20.560 -7.104 1.035 1.00 0.00 38 GLY A CA 6
ATOM 3257 C C . GLY A 1 38 ? 21.474 -6.116 0.313 1.00 0.00 38 GLY A C 6
ATOM 3258 O O . GLY A 1 38 ? 21.100 -4.990 0.052 1.00 0.00 38 GLY A O 6
ATOM 3262 N N . CYS A 1 39 ? 22.669 -6.533 -0.016 1.00 0.00 39 CYS A N 6
ATOM 3263 C CA . CYS A 1 39 ? 23.617 -5.614 -0.726 1.00 0.00 39 CYS A CA 6
ATOM 3264 C C . CYS A 1 39 ? 24.634 -6.404 -1.572 1.00 0.00 39 CYS A C 6
ATOM 3265 O O . CYS A 1 39 ? 25.710 -5.918 -1.867 1.00 0.00 39 CYS A O 6
ATOM 3272 N N . LEU A 1 40 ? 24.304 -7.606 -1.979 1.00 0.00 40 LEU A N 6
ATOM 3273 C CA . LEU A 1 40 ? 25.257 -8.392 -2.818 1.00 0.00 40 LEU A CA 6
ATOM 3274 C C . LEU A 1 40 ? 24.500 -9.165 -3.913 1.00 0.00 40 LEU A C 6
ATOM 3275 O O . LEU A 1 40 ? 23.289 -9.201 -3.940 1.00 0.00 40 LEU A O 6
ATOM 3291 N N . ARG A 1 41 ? 25.227 -9.787 -4.821 1.00 0.00 41 ARG A N 6
ATOM 3292 C CA . ARG A 1 41 ? 24.584 -10.569 -5.932 1.00 0.00 41 ARG A CA 6
ATOM 3293 C C . ARG A 1 41 ? 23.446 -9.764 -6.585 1.00 0.00 41 ARG A C 6
ATOM 3294 O O . ARG A 1 41 ? 22.428 -10.313 -6.970 1.00 0.00 41 ARG A O 6
ATOM 3315 N N . ARG A 1 42 ? 23.606 -8.475 -6.718 1.00 0.00 42 ARG A N 6
ATOM 3316 C CA . ARG A 1 42 ? 22.545 -7.643 -7.349 1.00 0.00 42 ARG A CA 6
ATOM 3317 C C . ARG A 1 42 ? 22.845 -7.449 -8.844 1.00 0.00 42 ARG A C 6
ATOM 3318 O O . ARG A 1 42 ? 22.821 -6.337 -9.348 1.00 0.00 42 ARG A O 6
ATOM 3339 N N . GLU A 1 43 ? 23.114 -8.517 -9.544 1.00 0.00 43 GLU A N 6
ATOM 3340 C CA . GLU A 1 43 ? 23.413 -8.423 -10.992 1.00 0.00 43 GLU A CA 6
ATOM 3341 C C . GLU A 1 43 ? 22.733 -9.571 -11.738 1.00 0.00 43 GLU A C 6
ATOM 3342 O O . GLU A 1 43 ? 22.452 -10.607 -11.165 1.00 0.00 43 GLU A O 6
ATOM 3354 N N . GLY A 1 44 ? 22.475 -9.392 -13.002 1.00 0.00 44 GLY A N 6
ATOM 3355 C CA . GLY A 1 44 ? 21.821 -10.473 -13.810 1.00 0.00 44 GLY A CA 6
ATOM 3356 C C . GLY A 1 44 ? 22.199 -10.302 -15.289 1.00 0.00 44 GLY A C 6
ATOM 3357 O O . GLY A 1 44 ? 21.375 -10.446 -16.171 1.00 0.00 44 GLY A O 6
ATOM 3361 N N . GLN A 1 45 ? 23.442 -9.998 -15.559 1.00 0.00 45 GLN A N 6
ATOM 3362 C CA . GLN A 1 45 ? 23.892 -9.816 -16.973 1.00 0.00 45 GLN A CA 6
ATOM 3363 C C . GLN A 1 45 ? 25.420 -9.961 -17.060 1.00 0.00 45 GLN A C 6
ATOM 3364 O O . GLN A 1 45 ? 25.872 -10.869 -17.732 1.00 0.00 45 GLN A O 6
ATOM 3379 N N . ALA A 1 1 ? -19.652 14.139 20.721 1.00 0.00 1 ALA A N 7
ATOM 3380 C CA . ALA A 1 1 ? -18.942 13.656 21.931 1.00 0.00 1 ALA A CA 7
ATOM 3381 C C . ALA A 1 1 ? -19.804 12.615 22.651 1.00 0.00 1 ALA A C 7
ATOM 3382 O O . ALA A 1 1 ? -21.013 12.680 22.593 1.00 0.00 1 ALA A O 7
ATOM 3391 N N . LEU A 1 2 ? -19.185 11.674 23.325 1.00 0.00 2 LEU A N 7
ATOM 3392 C CA . LEU A 1 2 ? -19.950 10.610 24.069 1.00 0.00 2 LEU A CA 7
ATOM 3393 C C . LEU A 1 2 ? -20.856 9.810 23.123 1.00 0.00 2 LEU A C 7
ATOM 3394 O O . LEU A 1 2 ? -22.034 10.082 22.997 1.00 0.00 2 LEU A O 7
ATOM 3410 N N . ALA A 1 3 ? -20.307 8.815 22.473 1.00 0.00 3 ALA A N 7
ATOM 3411 C CA . ALA A 1 3 ? -21.100 7.958 21.527 1.00 0.00 3 ALA A CA 7
ATOM 3412 C C . ALA A 1 3 ? -21.659 8.784 20.353 1.00 0.00 3 ALA A C 7
ATOM 3413 O O . ALA A 1 3 ? -21.493 9.989 20.288 1.00 0.00 3 ALA A O 7
ATOM 3420 N N . ARG A 1 4 ? -22.326 8.127 19.427 1.00 0.00 4 ARG A N 7
ATOM 3421 C CA . ARG A 1 4 ? -22.924 8.833 18.250 1.00 0.00 4 ARG A CA 7
ATOM 3422 C C . ARG A 1 4 ? -23.685 7.834 17.368 1.00 0.00 4 ARG A C 7
ATOM 3423 O O . ARG A 1 4 ? -24.866 7.982 17.118 1.00 0.00 4 ARG A O 7
ATOM 3444 N N . CYS A 1 5 ? -23.020 6.812 16.892 1.00 0.00 5 CYS A N 7
ATOM 3445 C CA . CYS A 1 5 ? -23.710 5.810 16.028 1.00 0.00 5 CYS A CA 7
ATOM 3446 C C . CYS A 1 5 ? -23.337 4.393 16.469 1.00 0.00 5 CYS A C 7
ATOM 3447 O O . CYS A 1 5 ? -22.414 3.795 15.945 1.00 0.00 5 CYS A O 7
ATOM 3454 N N . PRO A 1 6 ? -24.093 3.913 17.416 1.00 0.00 6 PRO A N 7
ATOM 3455 C CA . PRO A 1 6 ? -23.885 2.551 17.983 1.00 0.00 6 PRO A CA 7
ATOM 3456 C C . PRO A 1 6 ? -24.190 1.459 16.939 1.00 0.00 6 PRO A C 7
ATOM 3457 O O . PRO A 1 6 ? -25.327 1.065 16.756 1.00 0.00 6 PRO A O 7
ATOM 3468 N N . GLY A 1 7 ? -23.183 0.965 16.274 1.00 0.00 7 GLY A N 7
ATOM 3469 C CA . GLY A 1 7 ? -23.404 -0.109 15.260 1.00 0.00 7 GLY A CA 7
ATOM 3470 C C . GLY A 1 7 ? -23.659 0.488 13.868 1.00 0.00 7 GLY A C 7
ATOM 3471 O O . GLY A 1 7 ? -24.083 -0.206 12.966 1.00 0.00 7 GLY A O 7
ATOM 3475 N N . CYS A 1 8 ? -23.403 1.755 13.665 1.00 0.00 8 CYS A N 7
ATOM 3476 C CA . CYS A 1 8 ? -23.637 2.351 12.314 1.00 0.00 8 CYS A CA 7
ATOM 3477 C C . CYS A 1 8 ? -22.557 3.394 12.003 1.00 0.00 8 CYS A C 7
ATOM 3478 O O . CYS A 1 8 ? -21.754 3.733 12.858 1.00 0.00 8 CYS A O 7
ATOM 3485 N N . GLY A 1 9 ? -22.521 3.888 10.793 1.00 0.00 9 GLY A N 7
ATOM 3486 C CA . GLY A 1 9 ? -21.484 4.894 10.414 1.00 0.00 9 GLY A CA 7
ATOM 3487 C C . GLY A 1 9 ? -20.333 4.175 9.706 1.00 0.00 9 GLY A C 7
ATOM 3488 O O . GLY A 1 9 ? -19.731 3.267 10.250 1.00 0.00 9 GLY A O 7
ATOM 3492 N N . GLN A 1 10 ? -20.025 4.561 8.497 1.00 0.00 10 GLN A N 7
ATOM 3493 C CA . GLN A 1 10 ? -18.919 3.891 7.749 1.00 0.00 10 GLN A CA 7
ATOM 3494 C C . GLN A 1 10 ? -17.553 4.453 8.170 1.00 0.00 10 GLN A C 7
ATOM 3495 O O . GLN A 1 10 ? -16.734 4.805 7.340 1.00 0.00 10 GLN A O 7
ATOM 3509 N N . GLY A 1 11 ? -17.296 4.532 9.447 1.00 0.00 11 GLY A N 7
ATOM 3510 C CA . GLY A 1 11 ? -15.979 5.059 9.919 1.00 0.00 11 GLY A CA 7
ATOM 3511 C C . GLY A 1 11 ? -15.015 3.886 10.113 1.00 0.00 11 GLY A C 7
ATOM 3512 O O . GLY A 1 11 ? -14.504 3.666 11.195 1.00 0.00 11 GLY A O 7
ATOM 3516 N N . VAL A 1 12 ? -14.772 3.127 9.073 1.00 0.00 12 VAL A N 7
ATOM 3517 C CA . VAL A 1 12 ? -13.846 1.957 9.187 1.00 0.00 12 VAL A CA 7
ATOM 3518 C C . VAL A 1 12 ? -12.812 2.001 8.051 1.00 0.00 12 VAL A C 7
ATOM 3519 O O . VAL A 1 12 ? -12.759 1.123 7.208 1.00 0.00 12 VAL A O 7
ATOM 3532 N N . GLN A 1 13 ? -11.992 3.020 8.022 1.00 0.00 13 GLN A N 7
ATOM 3533 C CA . GLN A 1 13 ? -10.961 3.131 6.956 1.00 0.00 13 GLN A CA 7
ATOM 3534 C C . GLN A 1 13 ? -9.567 3.186 7.588 1.00 0.00 13 GLN A C 7
ATOM 3535 O O . GLN A 1 13 ? -9.150 4.208 8.107 1.00 0.00 13 GLN A O 7
ATOM 3549 N N . ALA A 1 14 ? -8.854 2.094 7.543 1.00 0.00 14 ALA A N 7
ATOM 3550 C CA . ALA A 1 14 ? -7.484 2.057 8.134 1.00 0.00 14 ALA A CA 7
ATOM 3551 C C . ALA A 1 14 ? -6.517 1.368 7.163 1.00 0.00 14 ALA A C 7
ATOM 3552 O O . ALA A 1 14 ? -5.704 2.012 6.528 1.00 0.00 14 ALA A O 7
ATOM 3559 N N . GLY A 1 15 ? -6.605 0.068 7.038 1.00 0.00 15 GLY A N 7
ATOM 3560 C CA . GLY A 1 15 ? -5.693 -0.666 6.108 1.00 0.00 15 GLY A CA 7
ATOM 3561 C C . GLY A 1 15 ? -5.179 -1.935 6.791 1.00 0.00 15 GLY A C 7
ATOM 3562 O O . GLY A 1 15 ? -5.382 -3.036 6.310 1.00 0.00 15 GLY A O 7
ATOM 3566 N N . CYS A 1 16 ? -4.527 -1.793 7.912 1.00 0.00 16 CYS A N 7
ATOM 3567 C CA . CYS A 1 16 ? -4.000 -2.998 8.633 1.00 0.00 16 CYS A CA 7
ATOM 3568 C C . CYS A 1 16 ? -5.134 -3.668 9.413 1.00 0.00 16 CYS A C 7
ATOM 3569 O O . CYS A 1 16 ? -6.049 -2.996 9.857 1.00 0.00 16 CYS A O 7
ATOM 3576 N N . PRO A 1 17 ? -5.049 -4.975 9.550 1.00 0.00 17 PRO A N 7
ATOM 3577 C CA . PRO A 1 17 ? -6.103 -5.734 10.285 1.00 0.00 17 PRO A CA 7
ATOM 3578 C C . PRO A 1 17 ? -6.113 -5.376 11.780 1.00 0.00 17 PRO A C 7
ATOM 3579 O O . PRO A 1 17 ? -7.130 -5.481 12.443 1.00 0.00 17 PRO A O 7
ATOM 3590 N N . GLY A 1 18 ? -4.994 -4.954 12.312 1.00 0.00 18 GLY A N 7
ATOM 3591 C CA . GLY A 1 18 ? -4.935 -4.585 13.758 1.00 0.00 18 GLY A CA 7
ATOM 3592 C C . GLY A 1 18 ? -3.495 -4.258 14.140 1.00 0.00 18 GLY A C 7
ATOM 3593 O O . GLY A 1 18 ? -2.764 -5.104 14.618 1.00 0.00 18 GLY A O 7
ATOM 3597 N N . GLY A 1 19 ? -3.077 -3.038 13.926 1.00 0.00 19 GLY A N 7
ATOM 3598 C CA . GLY A 1 19 ? -1.682 -2.652 14.272 1.00 0.00 19 GLY A CA 7
ATOM 3599 C C . GLY A 1 19 ? -0.793 -2.787 13.036 1.00 0.00 19 GLY A C 7
ATOM 3600 O O . GLY A 1 19 ? -0.949 -3.700 12.247 1.00 0.00 19 GLY A O 7
ATOM 3604 N N . CYS A 1 20 ? 0.135 -1.887 12.866 1.00 0.00 20 CYS A N 7
ATOM 3605 C CA . CYS A 1 20 ? 1.051 -1.957 11.684 1.00 0.00 20 CYS A CA 7
ATOM 3606 C C . CYS A 1 20 ? 2.458 -1.528 12.099 1.00 0.00 20 CYS A C 7
ATOM 3607 O O . CYS A 1 20 ? 2.709 -0.373 12.390 1.00 0.00 20 CYS A O 7
ATOM 3614 N N . VAL A 1 21 ? 3.371 -2.454 12.132 1.00 0.00 21 VAL A N 7
ATOM 3615 C CA . VAL A 1 21 ? 4.773 -2.119 12.536 1.00 0.00 21 VAL A CA 7
ATOM 3616 C C . VAL A 1 21 ? 5.655 -1.930 11.289 1.00 0.00 21 VAL A C 7
ATOM 3617 O O . VAL A 1 21 ? 6.749 -2.452 11.212 1.00 0.00 21 VAL A O 7
ATOM 3630 N N . GLU A 1 22 ? 5.185 -1.187 10.317 1.00 0.00 22 GLU A N 7
ATOM 3631 C CA . GLU A 1 22 ? 5.989 -0.957 9.086 1.00 0.00 22 GLU A CA 7
ATOM 3632 C C . GLU A 1 22 ? 6.911 0.265 9.264 1.00 0.00 22 GLU A C 7
ATOM 3633 O O . GLU A 1 22 ? 7.942 0.366 8.627 1.00 0.00 22 GLU A O 7
ATOM 3645 N N . GLU A 1 23 ? 6.538 1.185 10.129 1.00 0.00 23 GLU A N 7
ATOM 3646 C CA . GLU A 1 23 ? 7.370 2.410 10.373 1.00 0.00 23 GLU A CA 7
ATOM 3647 C C . GLU A 1 23 ? 7.540 3.227 9.080 1.00 0.00 23 GLU A C 7
ATOM 3648 O O . GLU A 1 23 ? 6.769 3.099 8.143 1.00 0.00 23 GLU A O 7
ATOM 3660 N N . GLU A 1 24 ? 8.538 4.070 9.034 1.00 0.00 24 GLU A N 7
ATOM 3661 C CA . GLU A 1 24 ? 8.768 4.906 7.825 1.00 0.00 24 GLU A CA 7
ATOM 3662 C C . GLU A 1 24 ? 10.196 4.694 7.298 1.00 0.00 24 GLU A C 7
ATOM 3663 O O . GLU A 1 24 ? 10.795 3.657 7.514 1.00 0.00 24 GLU A O 7
ATOM 3675 N N . ASP A 1 25 ? 10.744 5.666 6.610 1.00 0.00 25 ASP A N 7
ATOM 3676 C CA . ASP A 1 25 ? 12.130 5.516 6.072 1.00 0.00 25 ASP A CA 7
ATOM 3677 C C . ASP A 1 25 ? 13.155 5.903 7.137 1.00 0.00 25 ASP A C 7
ATOM 3678 O O . ASP A 1 25 ? 12.947 6.830 7.902 1.00 0.00 25 ASP A O 7
ATOM 3687 N N . GLY A 1 26 ? 14.272 5.222 7.177 1.00 0.00 26 GLY A N 7
ATOM 3688 C CA . GLY A 1 26 ? 15.327 5.563 8.177 1.00 0.00 26 GLY A CA 7
ATOM 3689 C C . GLY A 1 26 ? 15.965 6.910 7.826 1.00 0.00 26 GLY A C 7
ATOM 3690 O O . GLY A 1 26 ? 16.621 7.526 8.652 1.00 0.00 26 GLY A O 7
ATOM 3694 N N . GLY A 1 27 ? 15.779 7.377 6.615 1.00 0.00 27 GLY A N 7
ATOM 3695 C CA . GLY A 1 27 ? 16.374 8.685 6.220 1.00 0.00 27 GLY A CA 7
ATOM 3696 C C . GLY A 1 27 ? 17.401 8.458 5.108 1.00 0.00 27 GLY A C 7
ATOM 3697 O O . GLY A 1 27 ? 17.053 8.159 3.981 1.00 0.00 27 GLY A O 7
ATOM 3701 N N . SER A 1 28 ? 18.663 8.583 5.418 1.00 0.00 28 SER A N 7
ATOM 3702 C CA . SER A 1 28 ? 19.720 8.361 4.382 1.00 0.00 28 SER A CA 7
ATOM 3703 C C . SER A 1 28 ? 20.534 7.103 4.735 1.00 0.00 28 SER A C 7
ATOM 3704 O O . SER A 1 28 ? 21.512 7.181 5.462 1.00 0.00 28 SER A O 7
ATOM 3712 N N . PRO A 1 29 ? 20.102 5.975 4.210 1.00 0.00 29 PRO A N 7
ATOM 3713 C CA . PRO A 1 29 ? 20.805 4.688 4.476 1.00 0.00 29 PRO A CA 7
ATOM 3714 C C . PRO A 1 29 ? 22.134 4.618 3.706 1.00 0.00 29 PRO A C 7
ATOM 3715 O O . PRO A 1 29 ? 22.161 4.649 2.487 1.00 0.00 29 PRO A O 7
ATOM 3726 N N . ALA A 1 30 ? 23.238 4.520 4.407 1.00 0.00 30 ALA A N 7
ATOM 3727 C CA . ALA A 1 30 ? 24.563 4.440 3.729 1.00 0.00 30 ALA A CA 7
ATOM 3728 C C . ALA A 1 30 ? 25.293 3.149 4.116 1.00 0.00 30 ALA A C 7
ATOM 3729 O O . ALA A 1 30 ? 26.508 3.118 4.228 1.00 0.00 30 ALA A O 7
ATOM 3736 N N . GLU A 1 31 ? 24.569 2.079 4.324 1.00 0.00 31 GLU A N 7
ATOM 3737 C CA . GLU A 1 31 ? 25.225 0.795 4.700 1.00 0.00 31 GLU A CA 7
ATOM 3738 C C . GLU A 1 31 ? 25.643 0.028 3.443 1.00 0.00 31 GLU A C 7
ATOM 3739 O O . GLU A 1 31 ? 26.637 -0.675 3.435 1.00 0.00 31 GLU A O 7
ATOM 3751 N N . GLY A 1 32 ? 24.899 0.168 2.384 1.00 0.00 32 GLY A N 7
ATOM 3752 C CA . GLY A 1 32 ? 25.250 -0.543 1.119 1.00 0.00 32 GLY A CA 7
ATOM 3753 C C . GLY A 1 32 ? 23.993 -1.129 0.476 1.00 0.00 32 GLY A C 7
ATOM 3754 O O . GLY A 1 32 ? 23.775 -0.985 -0.712 1.00 0.00 32 GLY A O 7
ATOM 3758 N N . CYS A 1 33 ? 23.175 -1.797 1.246 1.00 0.00 33 CYS A N 7
ATOM 3759 C CA . CYS A 1 33 ? 21.936 -2.407 0.680 1.00 0.00 33 CYS A CA 7
ATOM 3760 C C . CYS A 1 33 ? 20.686 -1.731 1.249 1.00 0.00 33 CYS A C 7
ATOM 3761 O O . CYS A 1 33 ? 20.166 -2.128 2.277 1.00 0.00 33 CYS A O 7
ATOM 3768 N N . ALA A 1 34 ? 20.183 -0.722 0.581 1.00 0.00 34 ALA A N 7
ATOM 3769 C CA . ALA A 1 34 ? 18.950 -0.029 1.076 1.00 0.00 34 ALA A CA 7
ATOM 3770 C C . ALA A 1 34 ? 17.714 -0.586 0.356 1.00 0.00 34 ALA A C 7
ATOM 3771 O O . ALA A 1 34 ? 16.785 0.139 0.041 1.00 0.00 34 ALA A O 7
ATOM 3778 N N . GLU A 1 35 ? 17.704 -1.868 0.099 1.00 0.00 35 GLU A N 7
ATOM 3779 C CA . GLU A 1 35 ? 16.540 -2.503 -0.596 1.00 0.00 35 GLU A CA 7
ATOM 3780 C C . GLU A 1 35 ? 16.197 -3.839 0.076 1.00 0.00 35 GLU A C 7
ATOM 3781 O O . GLU A 1 35 ? 16.818 -4.230 1.048 1.00 0.00 35 GLU A O 7
ATOM 3793 N N . ALA A 1 36 ? 15.223 -4.549 -0.431 1.00 0.00 36 ALA A N 7
ATOM 3794 C CA . ALA A 1 36 ? 14.852 -5.854 0.193 1.00 0.00 36 ALA A CA 7
ATOM 3795 C C . ALA A 1 36 ? 15.675 -6.994 -0.413 1.00 0.00 36 ALA A C 7
ATOM 3796 O O . ALA A 1 36 ? 15.189 -8.100 -0.571 1.00 0.00 36 ALA A O 7
ATOM 3803 N N . GLU A 1 37 ? 16.915 -6.742 -0.741 1.00 0.00 37 GLU A N 7
ATOM 3804 C CA . GLU A 1 37 ? 17.759 -7.816 -1.326 1.00 0.00 37 GLU A CA 7
ATOM 3805 C C . GLU A 1 37 ? 18.254 -8.751 -0.226 1.00 0.00 37 GLU A C 7
ATOM 3806 O O . GLU A 1 37 ? 18.516 -9.909 -0.470 1.00 0.00 37 GLU A O 7
ATOM 3818 N N . GLY A 1 38 ? 18.376 -8.265 0.982 1.00 0.00 38 GLY A N 7
ATOM 3819 C CA . GLY A 1 38 ? 18.849 -9.137 2.096 1.00 0.00 38 GLY A CA 7
ATOM 3820 C C . GLY A 1 38 ? 20.325 -9.454 1.890 1.00 0.00 38 GLY A C 7
ATOM 3821 O O . GLY A 1 38 ? 20.697 -10.566 1.567 1.00 0.00 38 GLY A O 7
ATOM 3825 N N . CYS A 1 39 ? 21.163 -8.480 2.072 1.00 0.00 39 CYS A N 7
ATOM 3826 C CA . CYS A 1 39 ? 22.627 -8.699 1.887 1.00 0.00 39 CYS A CA 7
ATOM 3827 C C . CYS A 1 39 ? 23.302 -8.872 3.251 1.00 0.00 39 CYS A C 7
ATOM 3828 O O . CYS A 1 39 ? 23.406 -7.934 4.020 1.00 0.00 39 CYS A O 7
ATOM 3835 N N . LEU A 1 40 ? 23.754 -10.059 3.559 1.00 0.00 40 LEU A N 7
ATOM 3836 C CA . LEU A 1 40 ? 24.416 -10.289 4.874 1.00 0.00 40 LEU A CA 7
ATOM 3837 C C . LEU A 1 40 ? 25.778 -10.979 4.691 1.00 0.00 40 LEU A C 7
ATOM 3838 O O . LEU A 1 40 ? 26.808 -10.417 5.011 1.00 0.00 40 LEU A O 7
ATOM 3854 N N . ARG A 1 41 ? 25.796 -12.187 4.192 1.00 0.00 41 ARG A N 7
ATOM 3855 C CA . ARG A 1 41 ? 27.090 -12.898 4.004 1.00 0.00 41 ARG A CA 7
ATOM 3856 C C . ARG A 1 41 ? 26.940 -13.979 2.921 1.00 0.00 41 ARG A C 7
ATOM 3857 O O . ARG A 1 41 ? 26.243 -13.783 1.945 1.00 0.00 41 ARG A O 7
ATOM 3878 N N . ARG A 1 42 ? 27.582 -15.112 3.072 1.00 0.00 42 ARG A N 7
ATOM 3879 C CA . ARG A 1 42 ? 27.465 -16.187 2.036 1.00 0.00 42 ARG A CA 7
ATOM 3880 C C . ARG A 1 42 ? 26.105 -16.923 2.103 1.00 0.00 42 ARG A C 7
ATOM 3881 O O . ARG A 1 42 ? 25.964 -17.999 1.558 1.00 0.00 42 ARG A O 7
ATOM 3902 N N . GLU A 1 43 ? 25.107 -16.367 2.746 1.00 0.00 43 GLU A N 7
ATOM 3903 C CA . GLU A 1 43 ? 23.784 -17.059 2.811 1.00 0.00 43 GLU A CA 7
ATOM 3904 C C . GLU A 1 43 ? 23.044 -16.867 1.479 1.00 0.00 43 GLU A C 7
ATOM 3905 O O . GLU A 1 43 ? 22.134 -16.065 1.371 1.00 0.00 43 GLU A O 7
ATOM 3917 N N . GLY A 1 44 ? 23.436 -17.589 0.461 1.00 0.00 44 GLY A N 7
ATOM 3918 C CA . GLY A 1 44 ? 22.772 -17.439 -0.870 1.00 0.00 44 GLY A CA 7
ATOM 3919 C C . GLY A 1 44 ? 21.530 -18.330 -0.950 1.00 0.00 44 GLY A C 7
ATOM 3920 O O . GLY A 1 44 ? 21.519 -19.328 -1.652 1.00 0.00 44 GLY A O 7
ATOM 3924 N N . GLN A 1 45 ? 20.489 -17.978 -0.240 1.00 0.00 45 GLN A N 7
ATOM 3925 C CA . GLN A 1 45 ? 19.236 -18.798 -0.274 1.00 0.00 45 GLN A CA 7
ATOM 3926 C C . GLN A 1 45 ? 18.003 -17.883 -0.183 1.00 0.00 45 GLN A C 7
ATOM 3927 O O . GLN A 1 45 ? 18.177 -16.675 -0.193 1.00 0.00 45 GLN A O 7
ATOM 3942 N N . ALA A 1 1 ? 66.708 4.943 -20.958 1.00 0.00 1 ALA A N 8
ATOM 3943 C CA . ALA A 1 1 ? 67.490 4.989 -19.686 1.00 0.00 1 ALA A CA 8
ATOM 3944 C C . ALA A 1 1 ? 67.359 6.372 -19.041 1.00 0.00 1 ALA A C 8
ATOM 3945 O O . ALA A 1 1 ? 67.727 7.369 -19.623 1.00 0.00 1 ALA A O 8
ATOM 3954 N N . LEU A 1 2 ? 66.840 6.434 -17.835 1.00 0.00 2 LEU A N 8
ATOM 3955 C CA . LEU A 1 2 ? 66.685 7.746 -17.139 1.00 0.00 2 LEU A CA 8
ATOM 3956 C C . LEU A 1 2 ? 66.367 7.522 -15.662 1.00 0.00 2 LEU A C 8
ATOM 3957 O O . LEU A 1 2 ? 67.068 7.997 -14.785 1.00 0.00 2 LEU A O 8
ATOM 3973 N N . ALA A 1 3 ? 65.317 6.798 -15.374 1.00 0.00 3 ALA A N 8
ATOM 3974 C CA . ALA A 1 3 ? 64.958 6.528 -13.952 1.00 0.00 3 ALA A CA 8
ATOM 3975 C C . ALA A 1 3 ? 65.988 5.575 -13.336 1.00 0.00 3 ALA A C 8
ATOM 3976 O O . ALA A 1 3 ? 66.146 4.448 -13.776 1.00 0.00 3 ALA A O 8
ATOM 3983 N N . ARG A 1 4 ? 66.691 6.017 -12.327 1.00 0.00 4 ARG A N 8
ATOM 3984 C CA . ARG A 1 4 ? 67.711 5.146 -11.675 1.00 0.00 4 ARG A CA 8
ATOM 3985 C C . ARG A 1 4 ? 68.004 5.643 -10.247 1.00 0.00 4 ARG A C 8
ATOM 3986 O O . ARG A 1 4 ? 69.019 6.256 -9.982 1.00 0.00 4 ARG A O 8
ATOM 4007 N N . CYS A 1 5 ? 67.110 5.375 -9.333 1.00 0.00 5 CYS A N 8
ATOM 4008 C CA . CYS A 1 5 ? 67.310 5.814 -7.919 1.00 0.00 5 CYS A CA 8
ATOM 4009 C C . CYS A 1 5 ? 66.741 4.754 -6.966 1.00 0.00 5 CYS A C 8
ATOM 4010 O O . CYS A 1 5 ? 65.541 4.630 -6.823 1.00 0.00 5 CYS A O 8
ATOM 4017 N N . PRO A 1 6 ? 67.632 4.009 -6.364 1.00 0.00 6 PRO A N 8
ATOM 4018 C CA . PRO A 1 6 ? 67.228 2.930 -5.423 1.00 0.00 6 PRO A CA 8
ATOM 4019 C C . PRO A 1 6 ? 66.889 3.476 -4.024 1.00 0.00 6 PRO A C 8
ATOM 4020 O O . PRO A 1 6 ? 66.027 2.956 -3.345 1.00 0.00 6 PRO A O 8
ATOM 4031 N N . GLY A 1 7 ? 67.577 4.486 -3.559 1.00 0.00 7 GLY A N 8
ATOM 4032 C CA . GLY A 1 7 ? 67.297 5.006 -2.185 1.00 0.00 7 GLY A CA 8
ATOM 4033 C C . GLY A 1 7 ? 66.237 6.115 -2.195 1.00 0.00 7 GLY A C 8
ATOM 4034 O O . GLY A 1 7 ? 66.452 7.186 -1.661 1.00 0.00 7 GLY A O 8
ATOM 4038 N N . CYS A 1 8 ? 65.091 5.879 -2.778 1.00 0.00 8 CYS A N 8
ATOM 4039 C CA . CYS A 1 8 ? 64.030 6.936 -2.779 1.00 0.00 8 CYS A CA 8
ATOM 4040 C C . CYS A 1 8 ? 62.658 6.324 -3.077 1.00 0.00 8 CYS A C 8
ATOM 4041 O O . CYS A 1 8 ? 62.559 5.209 -3.552 1.00 0.00 8 CYS A O 8
ATOM 4048 N N . GLY A 1 9 ? 61.594 7.041 -2.796 1.00 0.00 9 GLY A N 8
ATOM 4049 C CA . GLY A 1 9 ? 60.228 6.498 -3.063 1.00 0.00 9 GLY A CA 8
ATOM 4050 C C . GLY A 1 9 ? 59.914 5.375 -2.070 1.00 0.00 9 GLY A C 8
ATOM 4051 O O . GLY A 1 9 ? 59.745 4.231 -2.451 1.00 0.00 9 GLY A O 8
ATOM 4055 N N . GLN A 1 10 ? 59.842 5.694 -0.802 1.00 0.00 10 GLN A N 8
ATOM 4056 C CA . GLN A 1 10 ? 59.548 4.654 0.228 1.00 0.00 10 GLN A CA 8
ATOM 4057 C C . GLN A 1 10 ? 58.695 5.232 1.372 1.00 0.00 10 GLN A C 8
ATOM 4058 O O . GLN A 1 10 ? 58.748 4.758 2.490 1.00 0.00 10 GLN A O 8
ATOM 4072 N N . GLY A 1 11 ? 57.904 6.245 1.104 1.00 0.00 11 GLY A N 8
ATOM 4073 C CA . GLY A 1 11 ? 57.059 6.831 2.184 1.00 0.00 11 GLY A CA 8
ATOM 4074 C C . GLY A 1 11 ? 55.685 7.187 1.618 1.00 0.00 11 GLY A C 8
ATOM 4075 O O . GLY A 1 11 ? 55.300 8.340 1.586 1.00 0.00 11 GLY A O 8
ATOM 4079 N N . VAL A 1 12 ? 54.946 6.206 1.170 1.00 0.00 12 VAL A N 8
ATOM 4080 C CA . VAL A 1 12 ? 53.591 6.486 0.602 1.00 0.00 12 VAL A CA 8
ATOM 4081 C C . VAL A 1 12 ? 52.475 5.884 1.474 1.00 0.00 12 VAL A C 8
ATOM 4082 O O . VAL A 1 12 ? 51.311 5.994 1.144 1.00 0.00 12 VAL A O 8
ATOM 4095 N N . GLN A 1 13 ? 52.809 5.260 2.586 1.00 0.00 13 GLN A N 8
ATOM 4096 C CA . GLN A 1 13 ? 51.750 4.664 3.464 1.00 0.00 13 GLN A CA 8
ATOM 4097 C C . GLN A 1 13 ? 50.660 5.701 3.777 1.00 0.00 13 GLN A C 8
ATOM 4098 O O . GLN A 1 13 ? 49.482 5.413 3.696 1.00 0.00 13 GLN A O 8
ATOM 4112 N N . ALA A 1 14 ? 51.051 6.900 4.129 1.00 0.00 14 ALA A N 8
ATOM 4113 C CA . ALA A 1 14 ? 50.044 7.958 4.441 1.00 0.00 14 ALA A CA 8
ATOM 4114 C C . ALA A 1 14 ? 50.066 9.050 3.359 1.00 0.00 14 ALA A C 8
ATOM 4115 O O . ALA A 1 14 ? 49.717 10.189 3.611 1.00 0.00 14 ALA A O 8
ATOM 4122 N N . GLY A 1 15 ? 50.467 8.711 2.160 1.00 0.00 15 GLY A N 8
ATOM 4123 C CA . GLY A 1 15 ? 50.507 9.719 1.065 1.00 0.00 15 GLY A CA 8
ATOM 4124 C C . GLY A 1 15 ? 49.762 9.168 -0.142 1.00 0.00 15 GLY A C 8
ATOM 4125 O O . GLY A 1 15 ? 50.351 8.865 -1.163 1.00 0.00 15 GLY A O 8
ATOM 4129 N N . CYS A 1 16 ? 48.467 9.023 -0.033 1.00 0.00 16 CYS A N 8
ATOM 4130 C CA . CYS A 1 16 ? 47.679 8.484 -1.174 1.00 0.00 16 CYS A CA 8
ATOM 4131 C C . CYS A 1 16 ? 47.077 9.631 -2.002 1.00 0.00 16 CYS A C 8
ATOM 4132 O O . CYS A 1 16 ? 46.783 10.686 -1.470 1.00 0.00 16 CYS A O 8
ATOM 4139 N N . PRO A 1 17 ? 46.903 9.383 -3.282 1.00 0.00 17 PRO A N 8
ATOM 4140 C CA . PRO A 1 17 ? 46.315 10.413 -4.186 1.00 0.00 17 PRO A CA 8
ATOM 4141 C C . PRO A 1 17 ? 44.803 10.546 -3.945 1.00 0.00 17 PRO A C 8
ATOM 4142 O O . PRO A 1 17 ? 44.260 11.637 -3.953 1.00 0.00 17 PRO A O 8
ATOM 4153 N N . GLY A 1 18 ? 44.126 9.444 -3.733 1.00 0.00 18 GLY A N 8
ATOM 4154 C CA . GLY A 1 18 ? 42.655 9.482 -3.481 1.00 0.00 18 GLY A CA 8
ATOM 4155 C C . GLY A 1 18 ? 42.200 8.119 -2.957 1.00 0.00 18 GLY A C 8
ATOM 4156 O O . GLY A 1 18 ? 41.373 7.458 -3.550 1.00 0.00 18 GLY A O 8
ATOM 4160 N N . GLY A 1 19 ? 42.746 7.695 -1.855 1.00 0.00 19 GLY A N 8
ATOM 4161 C CA . GLY A 1 19 ? 42.369 6.371 -1.276 1.00 0.00 19 GLY A CA 8
ATOM 4162 C C . GLY A 1 19 ? 43.628 5.707 -0.714 1.00 0.00 19 GLY A C 8
ATOM 4163 O O . GLY A 1 19 ? 44.652 5.665 -1.368 1.00 0.00 19 GLY A O 8
ATOM 4167 N N . CYS A 1 20 ? 43.563 5.196 0.485 1.00 0.00 20 CYS A N 8
ATOM 4168 C CA . CYS A 1 20 ? 44.757 4.538 1.101 1.00 0.00 20 CYS A CA 8
ATOM 4169 C C . CYS A 1 20 ? 44.331 3.211 1.740 1.00 0.00 20 CYS A C 8
ATOM 4170 O O . CYS A 1 20 ? 43.156 2.936 1.879 1.00 0.00 20 CYS A O 8
ATOM 4177 N N . VAL A 1 21 ? 45.272 2.396 2.141 1.00 0.00 21 VAL A N 8
ATOM 4178 C CA . VAL A 1 21 ? 44.915 1.079 2.769 1.00 0.00 21 VAL A CA 8
ATOM 4179 C C . VAL A 1 21 ? 44.526 1.254 4.257 1.00 0.00 21 VAL A C 8
ATOM 4180 O O . VAL A 1 21 ? 45.007 0.549 5.131 1.00 0.00 21 VAL A O 8
ATOM 4193 N N . GLU A 1 22 ? 43.631 2.161 4.541 1.00 0.00 22 GLU A N 8
ATOM 4194 C CA . GLU A 1 22 ? 43.184 2.360 5.941 1.00 0.00 22 GLU A CA 8
ATOM 4195 C C . GLU A 1 22 ? 41.749 1.832 6.072 1.00 0.00 22 GLU A C 8
ATOM 4196 O O . GLU A 1 22 ? 40.857 2.533 6.522 1.00 0.00 22 GLU A O 8
ATOM 4208 N N . GLU A 1 23 ? 41.518 0.607 5.644 1.00 0.00 23 GLU A N 8
ATOM 4209 C CA . GLU A 1 23 ? 40.142 0.024 5.690 1.00 0.00 23 GLU A CA 8
ATOM 4210 C C . GLU A 1 23 ? 39.162 0.985 4.999 1.00 0.00 23 GLU A C 8
ATOM 4211 O O . GLU A 1 23 ? 38.219 1.481 5.592 1.00 0.00 23 GLU A O 8
ATOM 4223 N N . GLU A 1 24 ? 39.403 1.266 3.740 1.00 0.00 24 GLU A N 8
ATOM 4224 C CA . GLU A 1 24 ? 38.526 2.207 2.969 1.00 0.00 24 GLU A CA 8
ATOM 4225 C C . GLU A 1 24 ? 37.065 1.704 2.878 1.00 0.00 24 GLU A C 8
ATOM 4226 O O . GLU A 1 24 ? 36.202 2.403 2.372 1.00 0.00 24 GLU A O 8
ATOM 4238 N N . ASP A 1 25 ? 36.771 0.513 3.358 1.00 0.00 25 ASP A N 8
ATOM 4239 C CA . ASP A 1 25 ? 35.367 -0.004 3.295 1.00 0.00 25 ASP A CA 8
ATOM 4240 C C . ASP A 1 25 ? 34.505 0.652 4.383 1.00 0.00 25 ASP A C 8
ATOM 4241 O O . ASP A 1 25 ? 33.299 0.725 4.262 1.00 0.00 25 ASP A O 8
ATOM 4250 N N . GLY A 1 26 ? 35.101 1.126 5.448 1.00 0.00 26 GLY A N 8
ATOM 4251 C CA . GLY A 1 26 ? 34.294 1.770 6.529 1.00 0.00 26 GLY A CA 8
ATOM 4252 C C . GLY A 1 26 ? 33.833 0.707 7.534 1.00 0.00 26 GLY A C 8
ATOM 4253 O O . GLY A 1 26 ? 34.027 0.848 8.726 1.00 0.00 26 GLY A O 8
ATOM 4257 N N . GLY A 1 27 ? 33.222 -0.354 7.068 1.00 0.00 27 GLY A N 8
ATOM 4258 C CA . GLY A 1 27 ? 32.750 -1.411 8.011 1.00 0.00 27 GLY A CA 8
ATOM 4259 C C . GLY A 1 27 ? 32.133 -2.570 7.224 1.00 0.00 27 GLY A C 8
ATOM 4260 O O . GLY A 1 27 ? 32.625 -2.957 6.179 1.00 0.00 27 GLY A O 8
ATOM 4264 N N . SER A 1 28 ? 31.053 -3.125 7.710 1.00 0.00 28 SER A N 8
ATOM 4265 C CA . SER A 1 28 ? 30.402 -4.258 6.986 1.00 0.00 28 SER A CA 8
ATOM 4266 C C . SER A 1 28 ? 28.898 -4.340 7.340 1.00 0.00 28 SER A C 8
ATOM 4267 O O . SER A 1 28 ? 28.064 -4.151 6.474 1.00 0.00 28 SER A O 8
ATOM 4275 N N . PRO A 1 29 ? 28.584 -4.610 8.593 1.00 0.00 29 PRO A N 8
ATOM 4276 C CA . PRO A 1 29 ? 27.159 -4.715 9.009 1.00 0.00 29 PRO A CA 8
ATOM 4277 C C . PRO A 1 29 ? 26.465 -3.346 8.958 1.00 0.00 29 PRO A C 8
ATOM 4278 O O . PRO A 1 29 ? 25.278 -3.264 8.704 1.00 0.00 29 PRO A O 8
ATOM 4289 N N . ALA A 1 30 ? 27.188 -2.277 9.198 1.00 0.00 30 ALA A N 8
ATOM 4290 C CA . ALA A 1 30 ? 26.568 -0.919 9.171 1.00 0.00 30 ALA A CA 8
ATOM 4291 C C . ALA A 1 30 ? 26.841 -0.220 7.829 1.00 0.00 30 ALA A C 8
ATOM 4292 O O . ALA A 1 30 ? 27.348 0.887 7.785 1.00 0.00 30 ALA A O 8
ATOM 4299 N N . GLU A 1 31 ? 26.502 -0.858 6.738 1.00 0.00 31 GLU A N 8
ATOM 4300 C CA . GLU A 1 31 ? 26.729 -0.237 5.399 1.00 0.00 31 GLU A CA 8
ATOM 4301 C C . GLU A 1 31 ? 25.560 0.693 5.040 1.00 0.00 31 GLU A C 8
ATOM 4302 O O . GLU A 1 31 ? 25.755 1.775 4.524 1.00 0.00 31 GLU A O 8
ATOM 4314 N N . GLY A 1 32 ? 24.342 0.277 5.301 1.00 0.00 32 GLY A N 8
ATOM 4315 C CA . GLY A 1 32 ? 23.166 1.147 4.965 1.00 0.00 32 GLY A CA 8
ATOM 4316 C C . GLY A 1 32 ? 22.589 0.731 3.609 1.00 0.00 32 GLY A C 8
ATOM 4317 O O . GLY A 1 32 ? 22.397 1.544 2.724 1.00 0.00 32 GLY A O 8
ATOM 4321 N N . CYS A 1 33 ? 22.296 -0.529 3.443 1.00 0.00 33 CYS A N 8
ATOM 4322 C CA . CYS A 1 33 ? 21.727 -1.003 2.144 1.00 0.00 33 CYS A CA 8
ATOM 4323 C C . CYS A 1 33 ? 20.230 -0.684 2.088 1.00 0.00 33 CYS A C 8
ATOM 4324 O O . CYS A 1 33 ? 19.457 -1.166 2.895 1.00 0.00 33 CYS A O 8
ATOM 4331 N N . ALA A 1 34 ? 19.811 0.117 1.140 1.00 0.00 34 ALA A N 8
ATOM 4332 C CA . ALA A 1 34 ? 18.358 0.465 1.041 1.00 0.00 34 ALA A CA 8
ATOM 4333 C C . ALA A 1 34 ? 17.574 -0.667 0.369 1.00 0.00 34 ALA A C 8
ATOM 4334 O O . ALA A 1 34 ? 16.404 -0.860 0.633 1.00 0.00 34 ALA A O 8
ATOM 4341 N N . GLU A 1 35 ? 18.216 -1.416 -0.485 1.00 0.00 35 GLU A N 8
ATOM 4342 C CA . GLU A 1 35 ? 17.519 -2.535 -1.184 1.00 0.00 35 GLU A CA 8
ATOM 4343 C C . GLU A 1 35 ? 17.381 -3.746 -0.256 1.00 0.00 35 GLU A C 8
ATOM 4344 O O . GLU A 1 35 ? 18.161 -3.938 0.660 1.00 0.00 35 GLU A O 8
ATOM 4356 N N . ALA A 1 36 ? 16.386 -4.562 -0.486 1.00 0.00 36 ALA A N 8
ATOM 4357 C CA . ALA A 1 36 ? 16.180 -5.763 0.381 1.00 0.00 36 ALA A CA 8
ATOM 4358 C C . ALA A 1 36 ? 16.900 -6.987 -0.196 1.00 0.00 36 ALA A C 8
ATOM 4359 O O . ALA A 1 36 ? 17.503 -7.752 0.527 1.00 0.00 36 ALA A O 8
ATOM 4366 N N . GLU A 1 37 ? 16.838 -7.193 -1.484 1.00 0.00 37 GLU A N 8
ATOM 4367 C CA . GLU A 1 37 ? 17.510 -8.389 -2.076 1.00 0.00 37 GLU A CA 8
ATOM 4368 C C . GLU A 1 37 ? 19.024 -8.178 -2.182 1.00 0.00 37 GLU A C 8
ATOM 4369 O O . GLU A 1 37 ? 19.783 -9.129 -2.194 1.00 0.00 37 GLU A O 8
ATOM 4381 N N . GLY A 1 38 ? 19.469 -6.949 -2.277 1.00 0.00 38 GLY A N 8
ATOM 4382 C CA . GLY A 1 38 ? 20.936 -6.683 -2.407 1.00 0.00 38 GLY A CA 8
ATOM 4383 C C . GLY A 1 38 ? 21.676 -6.995 -1.096 1.00 0.00 38 GLY A C 8
ATOM 4384 O O . GLY A 1 38 ? 22.824 -7.394 -1.116 1.00 0.00 38 GLY A O 8
ATOM 4388 N N . CYS A 1 39 ? 21.055 -6.799 0.042 1.00 0.00 39 CYS A N 8
ATOM 4389 C CA . CYS A 1 39 ? 21.777 -7.072 1.335 1.00 0.00 39 CYS A CA 8
ATOM 4390 C C . CYS A 1 39 ? 20.916 -7.845 2.349 1.00 0.00 39 CYS A C 8
ATOM 4391 O O . CYS A 1 39 ? 21.440 -8.605 3.140 1.00 0.00 39 CYS A O 8
ATOM 4398 N N . LEU A 1 40 ? 19.621 -7.652 2.365 1.00 0.00 40 LEU A N 8
ATOM 4399 C CA . LEU A 1 40 ? 18.771 -8.367 3.368 1.00 0.00 40 LEU A CA 8
ATOM 4400 C C . LEU A 1 40 ? 18.596 -9.854 3.006 1.00 0.00 40 LEU A C 8
ATOM 4401 O O . LEU A 1 40 ? 17.499 -10.320 2.752 1.00 0.00 40 LEU A O 8
ATOM 4417 N N . ARG A 1 41 ? 19.665 -10.606 2.998 1.00 0.00 41 ARG A N 8
ATOM 4418 C CA . ARG A 1 41 ? 19.565 -12.054 2.674 1.00 0.00 41 ARG A CA 8
ATOM 4419 C C . ARG A 1 41 ? 19.972 -12.902 3.892 1.00 0.00 41 ARG A C 8
ATOM 4420 O O . ARG A 1 41 ? 20.984 -13.580 3.887 1.00 0.00 41 ARG A O 8
ATOM 4441 N N . ARG A 1 42 ? 19.175 -12.869 4.933 1.00 0.00 42 ARG A N 8
ATOM 4442 C CA . ARG A 1 42 ? 19.476 -13.673 6.148 1.00 0.00 42 ARG A CA 8
ATOM 4443 C C . ARG A 1 42 ? 18.170 -14.225 6.741 1.00 0.00 42 ARG A C 8
ATOM 4444 O O . ARG A 1 42 ? 17.952 -14.204 7.941 1.00 0.00 42 ARG A O 8
ATOM 4465 N N . GLU A 1 43 ? 17.299 -14.707 5.895 1.00 0.00 43 GLU A N 8
ATOM 4466 C CA . GLU A 1 43 ? 15.995 -15.262 6.367 1.00 0.00 43 GLU A CA 8
ATOM 4467 C C . GLU A 1 43 ? 16.214 -16.573 7.127 1.00 0.00 43 GLU A C 8
ATOM 4468 O O . GLU A 1 43 ? 17.097 -17.350 6.811 1.00 0.00 43 GLU A O 8
ATOM 4480 N N . GLY A 1 44 ? 15.418 -16.821 8.131 1.00 0.00 44 GLY A N 8
ATOM 4481 C CA . GLY A 1 44 ? 15.574 -18.080 8.925 1.00 0.00 44 GLY A CA 8
ATOM 4482 C C . GLY A 1 44 ? 14.980 -19.264 8.157 1.00 0.00 44 GLY A C 8
ATOM 4483 O O . GLY A 1 44 ? 14.088 -19.933 8.637 1.00 0.00 44 GLY A O 8
ATOM 4487 N N . GLN A 1 45 ? 15.470 -19.531 6.973 1.00 0.00 45 GLN A N 8
ATOM 4488 C CA . GLN A 1 45 ? 14.944 -20.679 6.176 1.00 0.00 45 GLN A CA 8
ATOM 4489 C C . GLN A 1 45 ? 16.084 -21.653 5.839 1.00 0.00 45 GLN A C 8
ATOM 4490 O O . GLN A 1 45 ? 15.870 -22.842 5.973 1.00 0.00 45 GLN A O 8
ATOM 4505 N N . ALA A 1 1 ? 39.699 21.260 -33.320 1.00 0.00 1 ALA A N 9
ATOM 4506 C CA . ALA A 1 1 ? 41.010 21.516 -32.653 1.00 0.00 1 ALA A CA 9
ATOM 4507 C C . ALA A 1 1 ? 42.013 20.409 -33.018 1.00 0.00 1 ALA A C 9
ATOM 4508 O O . ALA A 1 1 ? 41.652 19.416 -33.611 1.00 0.00 1 ALA A O 9
ATOM 4517 N N . LEU A 1 2 ? 43.262 20.578 -32.667 1.00 0.00 2 LEU A N 9
ATOM 4518 C CA . LEU A 1 2 ? 44.280 19.536 -32.995 1.00 0.00 2 LEU A CA 9
ATOM 4519 C C . LEU A 1 2 ? 45.412 19.547 -31.957 1.00 0.00 2 LEU A C 9
ATOM 4520 O O . LEU A 1 2 ? 46.573 19.711 -32.290 1.00 0.00 2 LEU A O 9
ATOM 4536 N N . ALA A 1 3 ? 45.083 19.374 -30.697 1.00 0.00 3 ALA A N 9
ATOM 4537 C CA . ALA A 1 3 ? 46.130 19.375 -29.640 1.00 0.00 3 ALA A CA 9
ATOM 4538 C C . ALA A 1 3 ? 46.423 17.941 -29.181 1.00 0.00 3 ALA A C 9
ATOM 4539 O O . ALA A 1 3 ? 45.737 17.401 -28.343 1.00 0.00 3 ALA A O 9
ATOM 4546 N N . ARG A 1 4 ? 47.435 17.325 -29.738 1.00 0.00 4 ARG A N 9
ATOM 4547 C CA . ARG A 1 4 ? 47.774 15.923 -29.338 1.00 0.00 4 ARG A CA 9
ATOM 4548 C C . ARG A 1 4 ? 48.045 15.846 -27.828 1.00 0.00 4 ARG A C 9
ATOM 4549 O O . ARG A 1 4 ? 49.077 16.283 -27.340 1.00 0.00 4 ARG A O 9
ATOM 4570 N N . CYS A 1 5 ? 47.125 15.302 -27.081 1.00 0.00 5 CYS A N 9
ATOM 4571 C CA . CYS A 1 5 ? 47.315 15.199 -25.604 1.00 0.00 5 CYS A CA 9
ATOM 4572 C C . CYS A 1 5 ? 47.132 13.746 -25.135 1.00 0.00 5 CYS A C 9
ATOM 4573 O O . CYS A 1 5 ? 46.283 13.032 -25.647 1.00 0.00 5 CYS A O 9
ATOM 4580 N N . PRO A 1 6 ? 47.953 13.347 -24.179 1.00 0.00 6 PRO A N 9
ATOM 4581 C CA . PRO A 1 6 ? 47.888 11.960 -23.646 1.00 0.00 6 PRO A CA 9
ATOM 4582 C C . PRO A 1 6 ? 46.721 11.789 -22.660 1.00 0.00 6 PRO A C 9
ATOM 4583 O O . PRO A 1 6 ? 46.742 12.315 -21.565 1.00 0.00 6 PRO A O 9
ATOM 4594 N N . GLY A 1 7 ? 45.712 11.045 -23.039 1.00 0.00 7 GLY A N 9
ATOM 4595 C CA . GLY A 1 7 ? 44.544 10.811 -22.133 1.00 0.00 7 GLY A CA 9
ATOM 4596 C C . GLY A 1 7 ? 44.054 12.125 -21.520 1.00 0.00 7 GLY A C 9
ATOM 4597 O O . GLY A 1 7 ? 43.944 12.248 -20.313 1.00 0.00 7 GLY A O 9
ATOM 4601 N N . CYS A 1 8 ? 43.747 13.100 -22.333 1.00 0.00 8 CYS A N 9
ATOM 4602 C CA . CYS A 1 8 ? 43.248 14.395 -21.778 1.00 0.00 8 CYS A CA 9
ATOM 4603 C C . CYS A 1 8 ? 41.776 14.600 -22.175 1.00 0.00 8 CYS A C 9
ATOM 4604 O O . CYS A 1 8 ? 41.147 13.712 -22.717 1.00 0.00 8 CYS A O 9
ATOM 4611 N N . GLY A 1 9 ? 41.219 15.759 -21.911 1.00 0.00 9 GLY A N 9
ATOM 4612 C CA . GLY A 1 9 ? 39.791 16.007 -22.278 1.00 0.00 9 GLY A CA 9
ATOM 4613 C C . GLY A 1 9 ? 38.897 15.728 -21.066 1.00 0.00 9 GLY A C 9
ATOM 4614 O O . GLY A 1 9 ? 37.794 15.238 -21.217 1.00 0.00 9 GLY A O 9
ATOM 4618 N N . GLN A 1 10 ? 39.370 16.054 -19.872 1.00 0.00 10 GLN A N 9
ATOM 4619 C CA . GLN A 1 10 ? 38.584 15.836 -18.606 1.00 0.00 10 GLN A CA 9
ATOM 4620 C C . GLN A 1 10 ? 37.581 14.677 -18.741 1.00 0.00 10 GLN A C 9
ATOM 4621 O O . GLN A 1 10 ? 36.400 14.839 -18.490 1.00 0.00 10 GLN A O 9
ATOM 4635 N N . GLY A 1 11 ? 38.047 13.513 -19.119 1.00 0.00 11 GLY A N 9
ATOM 4636 C CA . GLY A 1 11 ? 37.127 12.342 -19.261 1.00 0.00 11 GLY A CA 9
ATOM 4637 C C . GLY A 1 11 ? 37.779 11.099 -18.638 1.00 0.00 11 GLY A C 9
ATOM 4638 O O . GLY A 1 11 ? 37.892 10.064 -19.262 1.00 0.00 11 GLY A O 9
ATOM 4642 N N . VAL A 1 12 ? 38.220 11.200 -17.409 1.00 0.00 12 VAL A N 9
ATOM 4643 C CA . VAL A 1 12 ? 38.881 10.030 -16.744 1.00 0.00 12 VAL A CA 9
ATOM 4644 C C . VAL A 1 12 ? 37.967 9.425 -15.663 1.00 0.00 12 VAL A C 9
ATOM 4645 O O . VAL A 1 12 ? 38.311 8.446 -15.030 1.00 0.00 12 VAL A O 9
ATOM 4658 N N . GLN A 1 13 ? 36.813 10.004 -15.433 1.00 0.00 13 GLN A N 9
ATOM 4659 C CA . GLN A 1 13 ? 35.898 9.462 -14.388 1.00 0.00 13 GLN A CA 9
ATOM 4660 C C . GLN A 1 13 ? 35.197 8.200 -14.894 1.00 0.00 13 GLN A C 9
ATOM 4661 O O . GLN A 1 13 ? 34.048 8.239 -15.305 1.00 0.00 13 GLN A O 9
ATOM 4675 N N . ALA A 1 14 ? 35.879 7.084 -14.866 1.00 0.00 14 ALA A N 9
ATOM 4676 C CA . ALA A 1 14 ? 35.266 5.800 -15.336 1.00 0.00 14 ALA A CA 9
ATOM 4677 C C . ALA A 1 14 ? 35.223 4.779 -14.189 1.00 0.00 14 ALA A C 9
ATOM 4678 O O . ALA A 1 14 ? 35.732 5.022 -13.111 1.00 0.00 14 ALA A O 9
ATOM 4685 N N . GLY A 1 15 ? 34.619 3.640 -14.411 1.00 0.00 15 GLY A N 9
ATOM 4686 C CA . GLY A 1 15 ? 34.544 2.603 -13.338 1.00 0.00 15 GLY A CA 9
ATOM 4687 C C . GLY A 1 15 ? 34.677 1.213 -13.960 1.00 0.00 15 GLY A C 9
ATOM 4688 O O . GLY A 1 15 ? 35.770 0.734 -14.182 1.00 0.00 15 GLY A O 9
ATOM 4692 N N . CYS A 1 16 ? 33.579 0.567 -14.254 1.00 0.00 16 CYS A N 9
ATOM 4693 C CA . CYS A 1 16 ? 33.650 -0.790 -14.870 1.00 0.00 16 CYS A CA 9
ATOM 4694 C C . CYS A 1 16 ? 33.699 -0.670 -16.395 1.00 0.00 16 CYS A C 9
ATOM 4695 O O . CYS A 1 16 ? 33.175 0.281 -16.955 1.00 0.00 16 CYS A O 9
ATOM 4702 N N . PRO A 1 17 ? 34.329 -1.636 -17.027 1.00 0.00 17 PRO A N 9
ATOM 4703 C CA . PRO A 1 17 ? 34.442 -1.626 -18.511 1.00 0.00 17 PRO A CA 9
ATOM 4704 C C . PRO A 1 17 ? 33.109 -2.018 -19.169 1.00 0.00 17 PRO A C 9
ATOM 4705 O O . PRO A 1 17 ? 33.030 -2.979 -19.916 1.00 0.00 17 PRO A O 9
ATOM 4716 N N . GLY A 1 18 ? 32.062 -1.277 -18.901 1.00 0.00 18 GLY A N 9
ATOM 4717 C CA . GLY A 1 18 ? 30.734 -1.597 -19.507 1.00 0.00 18 GLY A CA 9
ATOM 4718 C C . GLY A 1 18 ? 30.162 -2.892 -18.905 1.00 0.00 18 GLY A C 9
ATOM 4719 O O . GLY A 1 18 ? 29.192 -3.434 -19.409 1.00 0.00 18 GLY A O 9
ATOM 4723 N N . GLY A 1 19 ? 30.745 -3.393 -17.844 1.00 0.00 19 GLY A N 9
ATOM 4724 C CA . GLY A 1 19 ? 30.234 -4.650 -17.233 1.00 0.00 19 GLY A CA 9
ATOM 4725 C C . GLY A 1 19 ? 30.465 -4.601 -15.724 1.00 0.00 19 GLY A C 9
ATOM 4726 O O . GLY A 1 19 ? 31.589 -4.583 -15.272 1.00 0.00 19 GLY A O 9
ATOM 4730 N N . CYS A 1 20 ? 29.419 -4.569 -14.948 1.00 0.00 20 CYS A N 9
ATOM 4731 C CA . CYS A 1 20 ? 29.579 -4.517 -13.463 1.00 0.00 20 CYS A CA 9
ATOM 4732 C C . CYS A 1 20 ? 28.353 -5.125 -12.780 1.00 0.00 20 CYS A C 9
ATOM 4733 O O . CYS A 1 20 ? 27.238 -4.953 -13.236 1.00 0.00 20 CYS A O 9
ATOM 4740 N N . VAL A 1 21 ? 28.549 -5.826 -11.694 1.00 0.00 21 VAL A N 9
ATOM 4741 C CA . VAL A 1 21 ? 27.391 -6.455 -10.980 1.00 0.00 21 VAL A CA 9
ATOM 4742 C C . VAL A 1 21 ? 27.690 -6.559 -9.471 1.00 0.00 21 VAL A C 9
ATOM 4743 O O . VAL A 1 21 ? 27.439 -7.571 -8.839 1.00 0.00 21 VAL A O 9
ATOM 4756 N N . GLU A 1 22 ? 28.216 -5.511 -8.891 1.00 0.00 22 GLU A N 9
ATOM 4757 C CA . GLU A 1 22 ? 28.529 -5.523 -7.437 1.00 0.00 22 GLU A CA 9
ATOM 4758 C C . GLU A 1 22 ? 27.610 -4.549 -6.672 1.00 0.00 22 GLU A C 9
ATOM 4759 O O . GLU A 1 22 ? 27.534 -4.598 -5.459 1.00 0.00 22 GLU A O 9
ATOM 4771 N N . GLU A 1 23 ? 26.909 -3.673 -7.370 1.00 0.00 23 GLU A N 9
ATOM 4772 C CA . GLU A 1 23 ? 25.988 -2.692 -6.698 1.00 0.00 23 GLU A CA 9
ATOM 4773 C C . GLU A 1 23 ? 26.767 -1.815 -5.704 1.00 0.00 23 GLU A C 9
ATOM 4774 O O . GLU A 1 23 ? 26.837 -2.097 -4.518 1.00 0.00 23 GLU A O 9
ATOM 4786 N N . GLU A 1 24 ? 27.347 -0.743 -6.173 1.00 0.00 24 GLU A N 9
ATOM 4787 C CA . GLU A 1 24 ? 28.124 0.155 -5.263 1.00 0.00 24 GLU A CA 9
ATOM 4788 C C . GLU A 1 24 ? 27.189 1.077 -4.454 1.00 0.00 24 GLU A C 9
ATOM 4789 O O . GLU A 1 24 ? 27.394 2.278 -4.396 1.00 0.00 24 GLU A O 9
ATOM 4801 N N . ASP A 1 25 ? 26.181 0.530 -3.824 1.00 0.00 25 ASP A N 9
ATOM 4802 C CA . ASP A 1 25 ? 25.248 1.377 -3.020 1.00 0.00 25 ASP A CA 9
ATOM 4803 C C . ASP A 1 25 ? 25.370 1.024 -1.532 1.00 0.00 25 ASP A C 9
ATOM 4804 O O . ASP A 1 25 ? 24.468 0.464 -0.937 1.00 0.00 25 ASP A O 9
ATOM 4813 N N . GLY A 1 26 ? 26.481 1.345 -0.922 1.00 0.00 26 GLY A N 9
ATOM 4814 C CA . GLY A 1 26 ? 26.664 1.033 0.529 1.00 0.00 26 GLY A CA 9
ATOM 4815 C C . GLY A 1 26 ? 28.154 1.035 0.871 1.00 0.00 26 GLY A C 9
ATOM 4816 O O . GLY A 1 26 ? 28.702 2.043 1.280 1.00 0.00 26 GLY A O 9
ATOM 4820 N N . GLY A 1 27 ? 28.810 -0.085 0.709 1.00 0.00 27 GLY A N 9
ATOM 4821 C CA . GLY A 1 27 ? 30.268 -0.159 1.026 1.00 0.00 27 GLY A CA 9
ATOM 4822 C C . GLY A 1 27 ? 30.506 -1.231 2.086 1.00 0.00 27 GLY A C 9
ATOM 4823 O O . GLY A 1 27 ? 31.267 -2.159 1.876 1.00 0.00 27 GLY A O 9
ATOM 4827 N N . SER A 1 28 ? 29.862 -1.113 3.214 1.00 0.00 28 SER A N 9
ATOM 4828 C CA . SER A 1 28 ? 30.049 -2.131 4.297 1.00 0.00 28 SER A CA 9
ATOM 4829 C C . SER A 1 28 ? 28.693 -2.704 4.723 1.00 0.00 28 SER A C 9
ATOM 4830 O O . SER A 1 28 ? 27.669 -2.090 4.480 1.00 0.00 28 SER A O 9
ATOM 4838 N N . PRO A 1 29 ? 28.723 -3.864 5.342 1.00 0.00 29 PRO A N 9
ATOM 4839 C CA . PRO A 1 29 ? 27.464 -4.515 5.808 1.00 0.00 29 PRO A CA 9
ATOM 4840 C C . PRO A 1 29 ? 26.793 -3.690 6.915 1.00 0.00 29 PRO A C 9
ATOM 4841 O O . PRO A 1 29 ? 25.589 -3.693 7.066 1.00 0.00 29 PRO A O 9
ATOM 4852 N N . ALA A 1 30 ? 27.562 -2.967 7.684 1.00 0.00 30 ALA A N 9
ATOM 4853 C CA . ALA A 1 30 ? 26.962 -2.131 8.757 1.00 0.00 30 ALA A CA 9
ATOM 4854 C C . ALA A 1 30 ? 26.774 -0.679 8.261 1.00 0.00 30 ALA A C 9
ATOM 4855 O O . ALA A 1 30 ? 26.589 0.229 9.044 1.00 0.00 30 ALA A O 9
ATOM 4862 N N . GLU A 1 31 ? 26.840 -0.457 6.969 1.00 0.00 31 GLU A N 9
ATOM 4863 C CA . GLU A 1 31 ? 26.687 0.924 6.428 1.00 0.00 31 GLU A CA 9
ATOM 4864 C C . GLU A 1 31 ? 25.211 1.323 6.365 1.00 0.00 31 GLU A C 9
ATOM 4865 O O . GLU A 1 31 ? 24.824 2.375 6.838 1.00 0.00 31 GLU A O 9
ATOM 4877 N N . GLY A 1 32 ? 24.395 0.495 5.784 1.00 0.00 32 GLY A N 9
ATOM 4878 C CA . GLY A 1 32 ? 22.946 0.809 5.666 1.00 0.00 32 GLY A CA 9
ATOM 4879 C C . GLY A 1 32 ? 22.504 0.563 4.218 1.00 0.00 32 GLY A C 9
ATOM 4880 O O . GLY A 1 32 ? 22.534 1.454 3.392 1.00 0.00 32 GLY A O 9
ATOM 4884 N N . CYS A 1 33 ? 22.102 -0.643 3.903 1.00 0.00 33 CYS A N 9
ATOM 4885 C CA . CYS A 1 33 ? 21.659 -0.957 2.503 1.00 0.00 33 CYS A CA 9
ATOM 4886 C C . CYS A 1 33 ? 20.238 -0.440 2.267 1.00 0.00 33 CYS A C 9
ATOM 4887 O O . CYS A 1 33 ? 19.323 -0.767 2.996 1.00 0.00 33 CYS A O 9
ATOM 4894 N N . ALA A 1 34 ? 20.045 0.352 1.249 1.00 0.00 34 ALA A N 9
ATOM 4895 C CA . ALA A 1 34 ? 18.678 0.872 0.958 1.00 0.00 34 ALA A CA 9
ATOM 4896 C C . ALA A 1 34 ? 17.851 -0.207 0.245 1.00 0.00 34 ALA A C 9
ATOM 4897 O O . ALA A 1 34 ? 16.638 -0.127 0.192 1.00 0.00 34 ALA A O 9
ATOM 4904 N N . GLU A 1 35 ? 18.496 -1.216 -0.301 1.00 0.00 35 GLU A N 9
ATOM 4905 C CA . GLU A 1 35 ? 17.744 -2.299 -0.999 1.00 0.00 35 GLU A CA 9
ATOM 4906 C C . GLU A 1 35 ? 17.681 -3.550 -0.112 1.00 0.00 35 GLU A C 9
ATOM 4907 O O . GLU A 1 35 ? 18.419 -3.678 0.853 1.00 0.00 35 GLU A O 9
ATOM 4919 N N . ALA A 1 36 ? 16.820 -4.478 -0.437 1.00 0.00 36 ALA A N 9
ATOM 4920 C CA . ALA A 1 36 ? 16.702 -5.734 0.371 1.00 0.00 36 ALA A CA 9
ATOM 4921 C C . ALA A 1 36 ? 17.412 -6.907 -0.330 1.00 0.00 36 ALA A C 9
ATOM 4922 O O . ALA A 1 36 ? 17.869 -7.831 0.311 1.00 0.00 36 ALA A O 9
ATOM 4929 N N . GLU A 1 37 ? 17.522 -6.873 -1.636 1.00 0.00 37 GLU A N 9
ATOM 4930 C CA . GLU A 1 37 ? 18.188 -8.000 -2.357 1.00 0.00 37 GLU A CA 9
ATOM 4931 C C . GLU A 1 37 ? 19.717 -7.870 -2.269 1.00 0.00 37 GLU A C 9
ATOM 4932 O O . GLU A 1 37 ? 20.428 -8.861 -2.239 1.00 0.00 37 GLU A O 9
ATOM 4944 N N . GLY A 1 38 ? 20.225 -6.667 -2.222 1.00 0.00 38 GLY A N 9
ATOM 4945 C CA . GLY A 1 38 ? 21.704 -6.482 -2.138 1.00 0.00 38 GLY A CA 9
ATOM 4946 C C . GLY A 1 38 ? 22.205 -6.803 -0.718 1.00 0.00 38 GLY A C 9
ATOM 4947 O O . GLY A 1 38 ? 23.279 -7.351 -0.544 1.00 0.00 38 GLY A O 9
ATOM 4951 N N . CYS A 1 39 ? 21.453 -6.464 0.296 1.00 0.00 39 CYS A N 9
ATOM 4952 C CA . CYS A 1 39 ? 21.908 -6.757 1.694 1.00 0.00 39 CYS A CA 9
ATOM 4953 C C . CYS A 1 39 ? 21.297 -8.070 2.223 1.00 0.00 39 CYS A C 9
ATOM 4954 O O . CYS A 1 39 ? 21.880 -8.724 3.075 1.00 0.00 39 CYS A O 9
ATOM 4961 N N . LEU A 1 40 ? 20.130 -8.455 1.743 1.00 0.00 40 LEU A N 9
ATOM 4962 C CA . LEU A 1 40 ? 19.475 -9.717 2.226 1.00 0.00 40 LEU A CA 9
ATOM 4963 C C . LEU A 1 40 ? 19.208 -9.645 3.740 1.00 0.00 40 LEU A C 9
ATOM 4964 O O . LEU A 1 40 ? 19.346 -8.603 4.357 1.00 0.00 40 LEU A O 9
ATOM 4980 N N . ARG A 1 41 ? 18.826 -10.744 4.340 1.00 0.00 41 ARG A N 9
ATOM 4981 C CA . ARG A 1 41 ? 18.554 -10.758 5.805 1.00 0.00 41 ARG A CA 9
ATOM 4982 C C . ARG A 1 41 ? 19.398 -11.850 6.483 1.00 0.00 41 ARG A C 9
ATOM 4983 O O . ARG A 1 41 ? 18.937 -12.953 6.726 1.00 0.00 41 ARG A O 9
ATOM 5004 N N . ARG A 1 42 ? 20.642 -11.547 6.783 1.00 0.00 42 ARG A N 9
ATOM 5005 C CA . ARG A 1 42 ? 21.535 -12.551 7.431 1.00 0.00 42 ARG A CA 9
ATOM 5006 C C . ARG A 1 42 ? 21.627 -12.291 8.936 1.00 0.00 42 ARG A C 9
ATOM 5007 O O . ARG A 1 42 ? 21.670 -13.215 9.723 1.00 0.00 42 ARG A O 9
ATOM 5028 N N . GLU A 1 43 ? 21.669 -11.039 9.333 1.00 0.00 43 GLU A N 9
ATOM 5029 C CA . GLU A 1 43 ? 21.767 -10.691 10.787 1.00 0.00 43 GLU A CA 9
ATOM 5030 C C . GLU A 1 43 ? 23.006 -11.349 11.426 1.00 0.00 43 GLU A C 9
ATOM 5031 O O . GLU A 1 43 ? 23.897 -11.833 10.742 1.00 0.00 43 GLU A O 9
ATOM 5043 N N . GLY A 1 44 ? 23.085 -11.338 12.733 1.00 0.00 44 GLY A N 9
ATOM 5044 C CA . GLY A 1 44 ? 24.254 -11.946 13.428 1.00 0.00 44 GLY A CA 9
ATOM 5045 C C . GLY A 1 44 ? 24.143 -11.710 14.951 1.00 0.00 44 GLY A C 9
ATOM 5046 O O . GLY A 1 44 ? 24.098 -12.641 15.738 1.00 0.00 44 GLY A O 9
ATOM 5050 N N . GLN A 1 45 ? 24.085 -10.476 15.370 1.00 0.00 45 GLN A N 9
ATOM 5051 C CA . GLN A 1 45 ? 23.968 -10.181 16.839 1.00 0.00 45 GLN A CA 9
ATOM 5052 C C . GLN A 1 45 ? 23.119 -8.922 17.068 1.00 0.00 45 GLN A C 9
ATOM 5053 O O . GLN A 1 45 ? 22.707 -8.707 18.193 1.00 0.00 45 GLN A O 9
ATOM 5068 N N . ALA A 1 1 ? 36.539 -3.775 -24.973 1.00 0.00 1 ALA A N 10
ATOM 5069 C CA . ALA A 1 1 ? 36.958 -2.983 -26.170 1.00 0.00 1 ALA A CA 10
ATOM 5070 C C . ALA A 1 1 ? 36.910 -3.861 -27.426 1.00 0.00 1 ALA A C 10
ATOM 5071 O O . ALA A 1 1 ? 37.505 -4.920 -27.465 1.00 0.00 1 ALA A O 10
ATOM 5080 N N . LEU A 1 2 ? 36.212 -3.425 -28.447 1.00 0.00 2 LEU A N 10
ATOM 5081 C CA . LEU A 1 2 ? 36.130 -4.229 -29.708 1.00 0.00 2 LEU A CA 10
ATOM 5082 C C . LEU A 1 2 ? 35.649 -3.359 -30.884 1.00 0.00 2 LEU A C 10
ATOM 5083 O O . LEU A 1 2 ? 35.018 -3.849 -31.805 1.00 0.00 2 LEU A O 10
ATOM 5099 N N . ALA A 1 3 ? 35.951 -2.078 -30.862 1.00 0.00 3 ALA A N 10
ATOM 5100 C CA . ALA A 1 3 ? 35.522 -1.163 -31.972 1.00 0.00 3 ALA A CA 10
ATOM 5101 C C . ALA A 1 3 ? 34.022 -1.332 -32.269 1.00 0.00 3 ALA A C 10
ATOM 5102 O O . ALA A 1 3 ? 33.253 -1.727 -31.410 1.00 0.00 3 ALA A O 10
ATOM 5109 N N . ARG A 1 4 ? 33.605 -1.029 -33.479 1.00 0.00 4 ARG A N 10
ATOM 5110 C CA . ARG A 1 4 ? 32.164 -1.166 -33.858 1.00 0.00 4 ARG A CA 10
ATOM 5111 C C . ARG A 1 4 ? 31.272 -0.403 -32.863 1.00 0.00 4 ARG A C 10
ATOM 5112 O O . ARG A 1 4 ? 31.648 0.636 -32.351 1.00 0.00 4 ARG A O 10
ATOM 5133 N N . CYS A 1 5 ? 30.095 -0.902 -32.591 1.00 0.00 5 CYS A N 10
ATOM 5134 C CA . CYS A 1 5 ? 29.176 -0.205 -31.636 1.00 0.00 5 CYS A CA 10
ATOM 5135 C C . CYS A 1 5 ? 28.619 -1.199 -30.608 1.00 0.00 5 CYS A C 10
ATOM 5136 O O . CYS A 1 5 ? 28.187 -2.282 -30.965 1.00 0.00 5 CYS A O 10
ATOM 5143 N N . PRO A 1 6 ? 28.655 -0.810 -29.357 1.00 0.00 6 PRO A N 10
ATOM 5144 C CA . PRO A 1 6 ? 28.151 -1.696 -28.278 1.00 0.00 6 PRO A CA 10
ATOM 5145 C C . PRO A 1 6 ? 26.613 -1.734 -28.257 1.00 0.00 6 PRO A C 10
ATOM 5146 O O . PRO A 1 6 ? 26.015 -2.797 -28.291 1.00 0.00 6 PRO A O 10
ATOM 5157 N N . GLY A 1 7 ? 25.972 -0.596 -28.195 1.00 0.00 7 GLY A N 10
ATOM 5158 C CA . GLY A 1 7 ? 24.481 -0.574 -28.159 1.00 0.00 7 GLY A CA 10
ATOM 5159 C C . GLY A 1 7 ? 23.917 -0.608 -29.580 1.00 0.00 7 GLY A C 10
ATOM 5160 O O . GLY A 1 7 ? 23.202 0.286 -29.989 1.00 0.00 7 GLY A O 10
ATOM 5164 N N . CYS A 1 8 ? 24.217 -1.634 -30.331 1.00 0.00 8 CYS A N 10
ATOM 5165 C CA . CYS A 1 8 ? 23.676 -1.722 -31.728 1.00 0.00 8 CYS A CA 10
ATOM 5166 C C . CYS A 1 8 ? 22.557 -2.771 -31.808 1.00 0.00 8 CYS A C 10
ATOM 5167 O O . CYS A 1 8 ? 22.210 -3.236 -32.877 1.00 0.00 8 CYS A O 10
ATOM 5174 N N . GLY A 1 9 ? 21.989 -3.143 -30.691 1.00 0.00 9 GLY A N 10
ATOM 5175 C CA . GLY A 1 9 ? 20.889 -4.157 -30.706 1.00 0.00 9 GLY A CA 10
ATOM 5176 C C . GLY A 1 9 ? 21.405 -5.495 -30.177 1.00 0.00 9 GLY A C 10
ATOM 5177 O O . GLY A 1 9 ? 21.303 -6.512 -30.837 1.00 0.00 9 GLY A O 10
ATOM 5181 N N . GLN A 1 10 ? 21.953 -5.506 -28.987 1.00 0.00 10 GLN A N 10
ATOM 5182 C CA . GLN A 1 10 ? 22.475 -6.775 -28.402 1.00 0.00 10 GLN A CA 10
ATOM 5183 C C . GLN A 1 10 ? 22.641 -6.634 -26.882 1.00 0.00 10 GLN A C 10
ATOM 5184 O O . GLN A 1 10 ? 23.668 -6.974 -26.324 1.00 0.00 10 GLN A O 10
ATOM 5198 N N . GLY A 1 11 ? 21.636 -6.133 -26.208 1.00 0.00 11 GLY A N 10
ATOM 5199 C CA . GLY A 1 11 ? 21.727 -5.969 -24.725 1.00 0.00 11 GLY A CA 10
ATOM 5200 C C . GLY A 1 11 ? 21.109 -7.187 -24.035 1.00 0.00 11 GLY A C 10
ATOM 5201 O O . GLY A 1 11 ? 20.084 -7.088 -23.385 1.00 0.00 11 GLY A O 10
ATOM 5205 N N . VAL A 1 12 ? 21.714 -8.337 -24.182 1.00 0.00 12 VAL A N 10
ATOM 5206 C CA . VAL A 1 12 ? 21.157 -9.574 -23.543 1.00 0.00 12 VAL A CA 10
ATOM 5207 C C . VAL A 1 12 ? 22.189 -10.224 -22.601 1.00 0.00 12 VAL A C 10
ATOM 5208 O O . VAL A 1 12 ? 21.836 -11.001 -21.737 1.00 0.00 12 VAL A O 10
ATOM 5221 N N . GLN A 1 13 ? 23.454 -9.921 -22.762 1.00 0.00 13 GLN A N 10
ATOM 5222 C CA . GLN A 1 13 ? 24.491 -10.527 -21.877 1.00 0.00 13 GLN A CA 10
ATOM 5223 C C . GLN A 1 13 ? 24.566 -9.766 -20.538 1.00 0.00 13 GLN A C 10
ATOM 5224 O O . GLN A 1 13 ? 23.560 -9.308 -20.022 1.00 0.00 13 GLN A O 10
ATOM 5238 N N . ALA A 1 14 ? 25.752 -9.634 -19.978 1.00 0.00 14 ALA A N 10
ATOM 5239 C CA . ALA A 1 14 ? 25.918 -8.915 -18.674 1.00 0.00 14 ALA A CA 10
ATOM 5240 C C . ALA A 1 14 ? 25.076 -9.602 -17.590 1.00 0.00 14 ALA A C 10
ATOM 5241 O O . ALA A 1 14 ? 24.761 -10.772 -17.689 1.00 0.00 14 ALA A O 10
ATOM 5248 N N . GLY A 1 15 ? 24.702 -8.892 -16.561 1.00 0.00 15 GLY A N 10
ATOM 5249 C CA . GLY A 1 15 ? 23.882 -9.518 -15.486 1.00 0.00 15 GLY A CA 10
ATOM 5250 C C . GLY A 1 15 ? 22.396 -9.325 -15.803 1.00 0.00 15 GLY A C 10
ATOM 5251 O O . GLY A 1 15 ? 21.610 -9.007 -14.931 1.00 0.00 15 GLY A O 10
ATOM 5255 N N . CYS A 1 16 ? 22.002 -9.513 -17.040 1.00 0.00 16 CYS A N 10
ATOM 5256 C CA . CYS A 1 16 ? 20.567 -9.328 -17.409 1.00 0.00 16 CYS A CA 10
ATOM 5257 C C . CYS A 1 16 ? 19.972 -10.634 -17.958 1.00 0.00 16 CYS A C 10
ATOM 5258 O O . CYS A 1 16 ? 19.627 -10.714 -19.123 1.00 0.00 16 CYS A O 10
ATOM 5265 N N . PRO A 1 17 ? 19.857 -11.622 -17.101 1.00 0.00 17 PRO A N 10
ATOM 5266 C CA . PRO A 1 17 ? 19.296 -12.931 -17.527 1.00 0.00 17 PRO A CA 10
ATOM 5267 C C . PRO A 1 17 ? 17.782 -12.815 -17.769 1.00 0.00 17 PRO A C 10
ATOM 5268 O O . PRO A 1 17 ? 16.978 -13.352 -17.026 1.00 0.00 17 PRO A O 10
ATOM 5279 N N . GLY A 1 18 ? 17.385 -12.108 -18.799 1.00 0.00 18 GLY A N 10
ATOM 5280 C CA . GLY A 1 18 ? 15.924 -11.947 -19.087 1.00 0.00 18 GLY A CA 10
ATOM 5281 C C . GLY A 1 18 ? 15.463 -10.532 -18.707 1.00 0.00 18 GLY A C 10
ATOM 5282 O O . GLY A 1 18 ? 14.394 -10.098 -19.100 1.00 0.00 18 GLY A O 10
ATOM 5286 N N . GLY A 1 19 ? 16.252 -9.804 -17.952 1.00 0.00 19 GLY A N 10
ATOM 5287 C CA . GLY A 1 19 ? 15.849 -8.425 -17.560 1.00 0.00 19 GLY A CA 10
ATOM 5288 C C . GLY A 1 19 ? 17.101 -7.599 -17.276 1.00 0.00 19 GLY A C 10
ATOM 5289 O O . GLY A 1 19 ? 17.923 -7.963 -16.458 1.00 0.00 19 GLY A O 10
ATOM 5293 N N . CYS A 1 20 ? 17.254 -6.494 -17.945 1.00 0.00 20 CYS A N 10
ATOM 5294 C CA . CYS A 1 20 ? 18.453 -5.627 -17.717 1.00 0.00 20 CYS A CA 10
ATOM 5295 C C . CYS A 1 20 ? 18.035 -4.351 -16.968 1.00 0.00 20 CYS A C 10
ATOM 5296 O O . CYS A 1 20 ? 18.398 -3.257 -17.346 1.00 0.00 20 CYS A O 10
ATOM 5303 N N . VAL A 1 21 ? 17.262 -4.478 -15.918 1.00 0.00 21 VAL A N 10
ATOM 5304 C CA . VAL A 1 21 ? 16.817 -3.259 -15.161 1.00 0.00 21 VAL A CA 10
ATOM 5305 C C . VAL A 1 21 ? 16.920 -3.477 -13.639 1.00 0.00 21 VAL A C 10
ATOM 5306 O O . VAL A 1 21 ? 16.296 -2.779 -12.855 1.00 0.00 21 VAL A O 10
ATOM 5319 N N . GLU A 1 22 ? 17.720 -4.418 -13.217 1.00 0.00 22 GLU A N 10
ATOM 5320 C CA . GLU A 1 22 ? 17.880 -4.666 -11.761 1.00 0.00 22 GLU A CA 10
ATOM 5321 C C . GLU A 1 22 ? 19.190 -4.032 -11.260 1.00 0.00 22 GLU A C 10
ATOM 5322 O O . GLU A 1 22 ? 19.425 -3.932 -10.067 1.00 0.00 22 GLU A O 10
ATOM 5334 N N . GLU A 1 23 ? 20.047 -3.616 -12.164 1.00 0.00 23 GLU A N 10
ATOM 5335 C CA . GLU A 1 23 ? 21.341 -3.000 -11.764 1.00 0.00 23 GLU A CA 10
ATOM 5336 C C . GLU A 1 23 ? 21.725 -1.913 -12.779 1.00 0.00 23 GLU A C 10
ATOM 5337 O O . GLU A 1 23 ? 22.596 -2.106 -13.606 1.00 0.00 23 GLU A O 10
ATOM 5349 N N . GLU A 1 24 ? 21.073 -0.775 -12.731 1.00 0.00 24 GLU A N 10
ATOM 5350 C CA . GLU A 1 24 ? 21.395 0.319 -13.705 1.00 0.00 24 GLU A CA 10
ATOM 5351 C C . GLU A 1 24 ? 22.882 0.685 -13.640 1.00 0.00 24 GLU A C 10
ATOM 5352 O O . GLU A 1 24 ? 23.590 0.606 -14.628 1.00 0.00 24 GLU A O 10
ATOM 5364 N N . ASP A 1 25 ? 23.360 1.089 -12.491 1.00 0.00 25 ASP A N 10
ATOM 5365 C CA . ASP A 1 25 ? 24.804 1.458 -12.371 1.00 0.00 25 ASP A CA 10
ATOM 5366 C C . ASP A 1 25 ? 25.307 1.158 -10.956 1.00 0.00 25 ASP A C 10
ATOM 5367 O O . ASP A 1 25 ? 26.202 0.360 -10.765 1.00 0.00 25 ASP A O 10
ATOM 5376 N N . GLY A 1 26 ? 24.743 1.800 -9.964 1.00 0.00 26 GLY A N 10
ATOM 5377 C CA . GLY A 1 26 ? 25.190 1.560 -8.556 1.00 0.00 26 GLY A CA 10
ATOM 5378 C C . GLY A 1 26 ? 25.367 2.902 -7.840 1.00 0.00 26 GLY A C 10
ATOM 5379 O O . GLY A 1 26 ? 26.454 3.455 -7.802 1.00 0.00 26 GLY A O 10
ATOM 5383 N N . GLY A 1 27 ? 24.309 3.430 -7.281 1.00 0.00 27 GLY A N 10
ATOM 5384 C CA . GLY A 1 27 ? 24.403 4.741 -6.570 1.00 0.00 27 GLY A CA 10
ATOM 5385 C C . GLY A 1 27 ? 22.997 5.287 -6.339 1.00 0.00 27 GLY A C 10
ATOM 5386 O O . GLY A 1 27 ? 22.416 5.915 -7.203 1.00 0.00 27 GLY A O 10
ATOM 5390 N N . SER A 1 28 ? 22.441 5.054 -5.181 1.00 0.00 28 SER A N 10
ATOM 5391 C CA . SER A 1 28 ? 21.064 5.568 -4.896 1.00 0.00 28 SER A CA 10
ATOM 5392 C C . SER A 1 28 ? 20.852 5.751 -3.383 1.00 0.00 28 SER A C 10
ATOM 5393 O O . SER A 1 28 ? 20.626 6.854 -2.933 1.00 0.00 28 SER A O 10
ATOM 5401 N N . PRO A 1 29 ? 20.921 4.671 -2.631 1.00 0.00 29 PRO A N 10
ATOM 5402 C CA . PRO A 1 29 ? 20.721 4.771 -1.163 1.00 0.00 29 PRO A CA 10
ATOM 5403 C C . PRO A 1 29 ? 21.965 5.371 -0.493 1.00 0.00 29 PRO A C 10
ATOM 5404 O O . PRO A 1 29 ? 23.061 4.869 -0.642 1.00 0.00 29 PRO A O 10
ATOM 5415 N N . ALA A 1 30 ? 21.806 6.444 0.238 1.00 0.00 30 ALA A N 10
ATOM 5416 C CA . ALA A 1 30 ? 22.985 7.078 0.910 1.00 0.00 30 ALA A CA 10
ATOM 5417 C C . ALA A 1 30 ? 23.380 6.306 2.187 1.00 0.00 30 ALA A C 10
ATOM 5418 O O . ALA A 1 30 ? 24.411 6.562 2.776 1.00 0.00 30 ALA A O 10
ATOM 5425 N N . GLU A 1 31 ? 22.567 5.366 2.613 1.00 0.00 31 GLU A N 10
ATOM 5426 C CA . GLU A 1 31 ? 22.891 4.578 3.837 1.00 0.00 31 GLU A CA 10
ATOM 5427 C C . GLU A 1 31 ? 23.908 3.484 3.489 1.00 0.00 31 GLU A C 10
ATOM 5428 O O . GLU A 1 31 ? 24.981 3.407 4.059 1.00 0.00 31 GLU A O 10
ATOM 5440 N N . GLY A 1 32 ? 23.574 2.645 2.550 1.00 0.00 32 GLY A N 10
ATOM 5441 C CA . GLY A 1 32 ? 24.499 1.547 2.143 1.00 0.00 32 GLY A CA 10
ATOM 5442 C C . GLY A 1 32 ? 23.771 0.608 1.177 1.00 0.00 32 GLY A C 10
ATOM 5443 O O . GLY A 1 32 ? 24.127 0.496 0.019 1.00 0.00 32 GLY A O 10
ATOM 5447 N N . CYS A 1 33 ? 22.750 -0.060 1.645 1.00 0.00 33 CYS A N 10
ATOM 5448 C CA . CYS A 1 33 ? 21.986 -0.989 0.760 1.00 0.00 33 CYS A CA 10
ATOM 5449 C C . CYS A 1 33 ? 20.519 -1.019 1.195 1.00 0.00 33 CYS A C 10
ATOM 5450 O O . CYS A 1 33 ? 20.118 -1.833 2.006 1.00 0.00 33 CYS A O 10
ATOM 5457 N N . ALA A 1 34 ? 19.716 -0.130 0.669 1.00 0.00 34 ALA A N 10
ATOM 5458 C CA . ALA A 1 34 ? 18.273 -0.096 1.059 1.00 0.00 34 ALA A CA 10
ATOM 5459 C C . ALA A 1 34 ? 17.451 -1.064 0.195 1.00 0.00 34 ALA A C 10
ATOM 5460 O O . ALA A 1 34 ? 16.337 -0.762 -0.194 1.00 0.00 34 ALA A O 10
ATOM 5467 N N . GLU A 1 35 ? 17.983 -2.223 -0.103 1.00 0.00 35 GLU A N 10
ATOM 5468 C CA . GLU A 1 35 ? 17.217 -3.198 -0.938 1.00 0.00 35 GLU A CA 10
ATOM 5469 C C . GLU A 1 35 ? 16.863 -4.439 -0.112 1.00 0.00 35 GLU A C 10
ATOM 5470 O O . GLU A 1 35 ? 17.423 -4.679 0.945 1.00 0.00 35 GLU A O 10
ATOM 5482 N N . ALA A 1 36 ? 15.926 -5.218 -0.580 1.00 0.00 36 ALA A N 10
ATOM 5483 C CA . ALA A 1 36 ? 15.498 -6.437 0.179 1.00 0.00 36 ALA A CA 10
ATOM 5484 C C . ALA A 1 36 ? 16.086 -7.730 -0.419 1.00 0.00 36 ALA A C 10
ATOM 5485 O O . ALA A 1 36 ? 15.819 -8.811 0.073 1.00 0.00 36 ALA A O 10
ATOM 5492 N N . GLU A 1 37 ? 16.863 -7.650 -1.474 1.00 0.00 37 GLU A N 10
ATOM 5493 C CA . GLU A 1 37 ? 17.424 -8.902 -2.075 1.00 0.00 37 GLU A CA 10
ATOM 5494 C C . GLU A 1 37 ? 18.640 -9.412 -1.285 1.00 0.00 37 GLU A C 10
ATOM 5495 O O . GLU A 1 37 ? 18.932 -10.597 -1.294 1.00 0.00 37 GLU A O 10
ATOM 5507 N N . GLY A 1 38 ? 19.364 -8.542 -0.616 1.00 0.00 38 GLY A N 10
ATOM 5508 C CA . GLY A 1 38 ? 20.567 -9.026 0.134 1.00 0.00 38 GLY A CA 10
ATOM 5509 C C . GLY A 1 38 ? 20.620 -8.456 1.553 1.00 0.00 38 GLY A C 10
ATOM 5510 O O . GLY A 1 38 ? 20.869 -9.173 2.500 1.00 0.00 38 GLY A O 10
ATOM 5514 N N . CYS A 1 39 ? 20.423 -7.178 1.715 1.00 0.00 39 CYS A N 10
ATOM 5515 C CA . CYS A 1 39 ? 20.503 -6.583 3.089 1.00 0.00 39 CYS A CA 10
ATOM 5516 C C . CYS A 1 39 ? 19.222 -6.818 3.901 1.00 0.00 39 CYS A C 10
ATOM 5517 O O . CYS A 1 39 ? 19.130 -6.393 5.036 1.00 0.00 39 CYS A O 10
ATOM 5524 N N . LEU A 1 40 ? 18.239 -7.497 3.354 1.00 0.00 40 LEU A N 10
ATOM 5525 C CA . LEU A 1 40 ? 16.986 -7.759 4.131 1.00 0.00 40 LEU A CA 10
ATOM 5526 C C . LEU A 1 40 ? 17.237 -8.868 5.165 1.00 0.00 40 LEU A C 10
ATOM 5527 O O . LEU A 1 40 ? 16.557 -9.879 5.184 1.00 0.00 40 LEU A O 10
ATOM 5543 N N . ARG A 1 41 ? 18.207 -8.677 6.024 1.00 0.00 41 ARG A N 10
ATOM 5544 C CA . ARG A 1 41 ? 18.525 -9.706 7.065 1.00 0.00 41 ARG A CA 10
ATOM 5545 C C . ARG A 1 41 ? 19.665 -9.226 7.980 1.00 0.00 41 ARG A C 10
ATOM 5546 O O . ARG A 1 41 ? 20.556 -9.982 8.320 1.00 0.00 41 ARG A O 10
ATOM 5567 N N . ARG A 1 42 ? 19.640 -7.979 8.383 1.00 0.00 42 ARG A N 10
ATOM 5568 C CA . ARG A 1 42 ? 20.709 -7.446 9.276 1.00 0.00 42 ARG A CA 10
ATOM 5569 C C . ARG A 1 42 ? 20.106 -6.862 10.566 1.00 0.00 42 ARG A C 10
ATOM 5570 O O . ARG A 1 42 ? 20.808 -6.266 11.368 1.00 0.00 42 ARG A O 10
ATOM 5591 N N . GLU A 1 43 ? 18.828 -7.030 10.794 1.00 0.00 43 GLU A N 10
ATOM 5592 C CA . GLU A 1 43 ? 18.217 -6.488 12.044 1.00 0.00 43 GLU A CA 10
ATOM 5593 C C . GLU A 1 43 ? 18.506 -7.432 13.221 1.00 0.00 43 GLU A C 10
ATOM 5594 O O . GLU A 1 43 ? 17.607 -8.013 13.804 1.00 0.00 43 GLU A O 10
ATOM 5606 N N . GLY A 1 44 ? 19.756 -7.588 13.566 1.00 0.00 44 GLY A N 10
ATOM 5607 C CA . GLY A 1 44 ? 20.122 -8.487 14.695 1.00 0.00 44 GLY A CA 10
ATOM 5608 C C . GLY A 1 44 ? 21.512 -8.113 15.207 1.00 0.00 44 GLY A C 10
ATOM 5609 O O . GLY A 1 44 ? 22.474 -8.823 14.988 1.00 0.00 44 GLY A O 10
ATOM 5613 N N . GLN A 1 45 ? 21.625 -6.993 15.877 1.00 0.00 45 GLN A N 10
ATOM 5614 C CA . GLN A 1 45 ? 22.953 -6.555 16.405 1.00 0.00 45 GLN A CA 10
ATOM 5615 C C . GLN A 1 45 ? 22.984 -6.650 17.936 1.00 0.00 45 GLN A C 10
ATOM 5616 O O . GLN A 1 45 ? 24.064 -6.571 18.489 1.00 0.00 45 GLN A O 10
ATOM 5631 N N . ALA A 1 1 ? -17.980 5.185 1.705 1.00 0.00 1 ALA A N 11
ATOM 5632 C CA . ALA A 1 1 ? -17.486 4.247 0.653 1.00 0.00 1 ALA A CA 11
ATOM 5633 C C . ALA A 1 1 ? -18.665 3.649 -0.119 1.00 0.00 1 ALA A C 11
ATOM 5634 O O . ALA A 1 1 ? -19.288 2.705 0.327 1.00 0.00 1 ALA A O 11
ATOM 5643 N N . LEU A 1 2 ? -18.975 4.187 -1.276 1.00 0.00 2 LEU A N 11
ATOM 5644 C CA . LEU A 1 2 ? -20.112 3.649 -2.082 1.00 0.00 2 LEU A CA 11
ATOM 5645 C C . LEU A 1 2 ? -20.120 4.289 -3.477 1.00 0.00 2 LEU A C 11
ATOM 5646 O O . LEU A 1 2 ? -20.724 5.325 -3.684 1.00 0.00 2 LEU A O 11
ATOM 5662 N N . ALA A 1 3 ? -19.456 3.687 -4.430 1.00 0.00 3 ALA A N 11
ATOM 5663 C CA . ALA A 1 3 ? -19.427 4.260 -5.809 1.00 0.00 3 ALA A CA 11
ATOM 5664 C C . ALA A 1 3 ? -18.952 3.202 -6.809 1.00 0.00 3 ALA A C 11
ATOM 5665 O O . ALA A 1 3 ? -17.867 2.666 -6.681 1.00 0.00 3 ALA A O 11
ATOM 5672 N N . ARG A 1 4 ? -19.752 2.898 -7.798 1.00 0.00 4 ARG A N 11
ATOM 5673 C CA . ARG A 1 4 ? -19.349 1.874 -8.805 1.00 0.00 4 ARG A CA 11
ATOM 5674 C C . ARG A 1 4 ? -18.587 2.540 -9.955 1.00 0.00 4 ARG A C 11
ATOM 5675 O O . ARG A 1 4 ? -19.167 2.945 -10.948 1.00 0.00 4 ARG A O 11
ATOM 5696 N N . CYS A 1 5 ? -17.295 2.664 -9.823 1.00 0.00 5 CYS A N 11
ATOM 5697 C CA . CYS A 1 5 ? -16.481 3.306 -10.895 1.00 0.00 5 CYS A CA 11
ATOM 5698 C C . CYS A 1 5 ? -15.132 2.586 -11.042 1.00 0.00 5 CYS A C 11
ATOM 5699 O O . CYS A 1 5 ? -14.689 1.913 -10.127 1.00 0.00 5 CYS A O 11
ATOM 5706 N N . PRO A 1 6 ? -14.515 2.751 -12.191 1.00 0.00 6 PRO A N 11
ATOM 5707 C CA . PRO A 1 6 ? -13.201 2.108 -12.438 1.00 0.00 6 PRO A CA 11
ATOM 5708 C C . PRO A 1 6 ? -12.087 2.847 -11.683 1.00 0.00 6 PRO A C 11
ATOM 5709 O O . PRO A 1 6 ? -11.338 2.254 -10.929 1.00 0.00 6 PRO A O 11
ATOM 5720 N N . GLY A 1 7 ? -11.979 4.139 -11.865 1.00 0.00 7 GLY A N 11
ATOM 5721 C CA . GLY A 1 7 ? -10.921 4.918 -11.150 1.00 0.00 7 GLY A CA 11
ATOM 5722 C C . GLY A 1 7 ? -11.428 5.311 -9.762 1.00 0.00 7 GLY A C 11
ATOM 5723 O O . GLY A 1 7 ? -11.528 6.479 -9.436 1.00 0.00 7 GLY A O 11
ATOM 5727 N N . CYS A 1 8 ? -11.745 4.347 -8.938 1.00 0.00 8 CYS A N 11
ATOM 5728 C CA . CYS A 1 8 ? -12.249 4.664 -7.564 1.00 0.00 8 CYS A CA 11
ATOM 5729 C C . CYS A 1 8 ? -11.110 4.597 -6.541 1.00 0.00 8 CYS A C 11
ATOM 5730 O O . CYS A 1 8 ? -11.334 4.386 -5.366 1.00 0.00 8 CYS A O 11
ATOM 5737 N N . GLY A 1 9 ? -9.892 4.776 -6.977 1.00 0.00 9 GLY A N 11
ATOM 5738 C CA . GLY A 1 9 ? -8.735 4.727 -6.032 1.00 0.00 9 GLY A CA 11
ATOM 5739 C C . GLY A 1 9 ? -7.682 5.755 -6.464 1.00 0.00 9 GLY A C 11
ATOM 5740 O O . GLY A 1 9 ? -8.012 6.822 -6.949 1.00 0.00 9 GLY A O 11
ATOM 5744 N N . GLN A 1 10 ? -6.418 5.441 -6.296 1.00 0.00 10 GLN A N 11
ATOM 5745 C CA . GLN A 1 10 ? -5.336 6.398 -6.697 1.00 0.00 10 GLN A CA 11
ATOM 5746 C C . GLN A 1 10 ? -5.497 6.826 -8.161 1.00 0.00 10 GLN A C 11
ATOM 5747 O O . GLN A 1 10 ? -5.455 7.999 -8.479 1.00 0.00 10 GLN A O 11
ATOM 5761 N N . GLY A 1 11 ? -5.678 5.888 -9.055 1.00 0.00 11 GLY A N 11
ATOM 5762 C CA . GLY A 1 11 ? -5.833 6.247 -10.497 1.00 0.00 11 GLY A CA 11
ATOM 5763 C C . GLY A 1 11 ? -4.587 5.816 -11.278 1.00 0.00 11 GLY A C 11
ATOM 5764 O O . GLY A 1 11 ? -4.650 5.579 -12.468 1.00 0.00 11 GLY A O 11
ATOM 5768 N N . VAL A 1 12 ? -3.456 5.706 -10.627 1.00 0.00 12 VAL A N 11
ATOM 5769 C CA . VAL A 1 12 ? -2.215 5.285 -11.351 1.00 0.00 12 VAL A CA 11
ATOM 5770 C C . VAL A 1 12 ? -1.995 3.769 -11.195 1.00 0.00 12 VAL A C 11
ATOM 5771 O O . VAL A 1 12 ? -0.903 3.318 -10.905 1.00 0.00 12 VAL A O 11
ATOM 5784 N N . GLN A 1 13 ? -3.033 2.989 -11.396 1.00 0.00 13 GLN A N 11
ATOM 5785 C CA . GLN A 1 13 ? -2.928 1.500 -11.275 1.00 0.00 13 GLN A CA 11
ATOM 5786 C C . GLN A 1 13 ? -2.300 1.099 -9.929 1.00 0.00 13 GLN A C 11
ATOM 5787 O O . GLN A 1 13 ? -1.385 0.295 -9.871 1.00 0.00 13 GLN A O 11
ATOM 5801 N N . ALA A 1 14 ? -2.794 1.645 -8.847 1.00 0.00 14 ALA A N 11
ATOM 5802 C CA . ALA A 1 14 ? -2.234 1.288 -7.505 1.00 0.00 14 ALA A CA 11
ATOM 5803 C C . ALA A 1 14 ? -3.184 0.330 -6.774 1.00 0.00 14 ALA A C 11
ATOM 5804 O O . ALA A 1 14 ? -4.350 0.221 -7.110 1.00 0.00 14 ALA A O 11
ATOM 5811 N N . GLY A 1 15 ? -2.698 -0.362 -5.774 1.00 0.00 15 GLY A N 11
ATOM 5812 C CA . GLY A 1 15 ? -3.571 -1.312 -5.018 1.00 0.00 15 GLY A CA 11
ATOM 5813 C C . GLY A 1 15 ? -3.793 -2.575 -5.853 1.00 0.00 15 GLY A C 11
ATOM 5814 O O . GLY A 1 15 ? -4.870 -2.804 -6.370 1.00 0.00 15 GLY A O 11
ATOM 5818 N N . CYS A 1 16 ? -2.785 -3.395 -5.987 1.00 0.00 16 CYS A N 11
ATOM 5819 C CA . CYS A 1 16 ? -2.936 -4.648 -6.793 1.00 0.00 16 CYS A CA 11
ATOM 5820 C C . CYS A 1 16 ? -3.645 -5.728 -5.966 1.00 0.00 16 CYS A C 11
ATOM 5821 O O . CYS A 1 16 ? -3.773 -5.602 -4.760 1.00 0.00 16 CYS A O 11
ATOM 5828 N N . PRO A 1 17 ? -4.068 -6.774 -6.633 1.00 0.00 17 PRO A N 11
ATOM 5829 C CA . PRO A 1 17 ? -4.749 -7.897 -5.934 1.00 0.00 17 PRO A CA 11
ATOM 5830 C C . PRO A 1 17 ? -3.713 -8.779 -5.207 1.00 0.00 17 PRO A C 11
ATOM 5831 O O . PRO A 1 17 ? -3.668 -9.984 -5.392 1.00 0.00 17 PRO A O 11
ATOM 5842 N N . GLY A 1 18 ? -2.879 -8.186 -4.386 1.00 0.00 18 GLY A N 11
ATOM 5843 C CA . GLY A 1 18 ? -1.848 -8.982 -3.651 1.00 0.00 18 GLY A CA 11
ATOM 5844 C C . GLY A 1 18 ? -0.532 -9.012 -4.441 1.00 0.00 18 GLY A C 11
ATOM 5845 O O . GLY A 1 18 ? 0.538 -8.870 -3.883 1.00 0.00 18 GLY A O 11
ATOM 5849 N N . GLY A 1 19 ? -0.602 -9.205 -5.734 1.00 0.00 19 GLY A N 11
ATOM 5850 C CA . GLY A 1 19 ? 0.638 -9.264 -6.561 1.00 0.00 19 GLY A CA 11
ATOM 5851 C C . GLY A 1 19 ? 1.221 -7.864 -6.752 1.00 0.00 19 GLY A C 11
ATOM 5852 O O . GLY A 1 19 ? 0.988 -7.219 -7.757 1.00 0.00 19 GLY A O 11
ATOM 5856 N N . CYS A 1 20 ? 1.981 -7.392 -5.802 1.00 0.00 20 CYS A N 11
ATOM 5857 C CA . CYS A 1 20 ? 2.596 -6.033 -5.928 1.00 0.00 20 CYS A CA 11
ATOM 5858 C C . CYS A 1 20 ? 4.122 -6.149 -5.942 1.00 0.00 20 CYS A C 11
ATOM 5859 O O . CYS A 1 20 ? 4.726 -6.616 -4.996 1.00 0.00 20 CYS A O 11
ATOM 5866 N N . VAL A 1 21 ? 4.743 -5.723 -7.008 1.00 0.00 21 VAL A N 11
ATOM 5867 C CA . VAL A 1 21 ? 6.235 -5.800 -7.095 1.00 0.00 21 VAL A CA 11
ATOM 5868 C C . VAL A 1 21 ? 6.854 -4.587 -6.390 1.00 0.00 21 VAL A C 11
ATOM 5869 O O . VAL A 1 21 ? 7.314 -3.653 -7.020 1.00 0.00 21 VAL A O 11
ATOM 5882 N N . GLU A 1 22 ? 6.853 -4.591 -5.086 1.00 0.00 22 GLU A N 11
ATOM 5883 C CA . GLU A 1 22 ? 7.425 -3.450 -4.327 1.00 0.00 22 GLU A CA 11
ATOM 5884 C C . GLU A 1 22 ? 8.884 -3.749 -3.942 1.00 0.00 22 GLU A C 11
ATOM 5885 O O . GLU A 1 22 ? 9.318 -3.454 -2.838 1.00 0.00 22 GLU A O 11
ATOM 5897 N N . GLU A 1 23 ? 9.639 -4.331 -4.837 1.00 0.00 23 GLU A N 11
ATOM 5898 C CA . GLU A 1 23 ? 11.063 -4.657 -4.536 1.00 0.00 23 GLU A CA 11
ATOM 5899 C C . GLU A 1 23 ? 11.863 -4.796 -5.843 1.00 0.00 23 GLU A C 11
ATOM 5900 O O . GLU A 1 23 ? 12.418 -5.840 -6.136 1.00 0.00 23 GLU A O 11
ATOM 5912 N N . GLU A 1 24 ? 11.917 -3.754 -6.633 1.00 0.00 24 GLU A N 11
ATOM 5913 C CA . GLU A 1 24 ? 12.668 -3.822 -7.922 1.00 0.00 24 GLU A CA 11
ATOM 5914 C C . GLU A 1 24 ? 13.901 -2.917 -7.866 1.00 0.00 24 GLU A C 11
ATOM 5915 O O . GLU A 1 24 ? 13.881 -1.876 -7.237 1.00 0.00 24 GLU A O 11
ATOM 5927 N N . ASP A 1 25 ? 14.963 -3.289 -8.534 1.00 0.00 25 ASP A N 11
ATOM 5928 C CA . ASP A 1 25 ? 16.188 -2.432 -8.533 1.00 0.00 25 ASP A CA 11
ATOM 5929 C C . ASP A 1 25 ? 16.202 -1.557 -9.790 1.00 0.00 25 ASP A C 11
ATOM 5930 O O . ASP A 1 25 ? 15.339 -1.661 -10.639 1.00 0.00 25 ASP A O 11
ATOM 5939 N N . GLY A 1 26 ? 17.175 -0.696 -9.917 1.00 0.00 26 GLY A N 11
ATOM 5940 C CA . GLY A 1 26 ? 17.238 0.181 -11.124 1.00 0.00 26 GLY A CA 11
ATOM 5941 C C . GLY A 1 26 ? 18.608 0.053 -11.798 1.00 0.00 26 GLY A C 11
ATOM 5942 O O . GLY A 1 26 ? 19.066 0.971 -12.447 1.00 0.00 26 GLY A O 11
ATOM 5946 N N . GLY A 1 27 ? 19.265 -1.078 -11.659 1.00 0.00 27 GLY A N 11
ATOM 5947 C CA . GLY A 1 27 ? 20.610 -1.252 -12.298 1.00 0.00 27 GLY A CA 11
ATOM 5948 C C . GLY A 1 27 ? 21.650 -0.406 -11.556 1.00 0.00 27 GLY A C 11
ATOM 5949 O O . GLY A 1 27 ? 22.521 -0.928 -10.890 1.00 0.00 27 GLY A O 11
ATOM 5953 N N . SER A 1 28 ? 21.560 0.897 -11.657 1.00 0.00 28 SER A N 11
ATOM 5954 C CA . SER A 1 28 ? 22.543 1.782 -10.952 1.00 0.00 28 SER A CA 11
ATOM 5955 C C . SER A 1 28 ? 22.117 1.997 -9.488 1.00 0.00 28 SER A C 11
ATOM 5956 O O . SER A 1 28 ? 21.063 2.556 -9.230 1.00 0.00 28 SER A O 11
ATOM 5964 N N . PRO A 1 29 ? 22.948 1.537 -8.578 1.00 0.00 29 PRO A N 11
ATOM 5965 C CA . PRO A 1 29 ? 22.648 1.671 -7.124 1.00 0.00 29 PRO A CA 11
ATOM 5966 C C . PRO A 1 29 ? 22.775 3.126 -6.656 1.00 0.00 29 PRO A C 11
ATOM 5967 O O . PRO A 1 29 ? 23.499 3.915 -7.236 1.00 0.00 29 PRO A O 11
ATOM 5978 N N . ALA A 1 30 ? 22.078 3.484 -5.605 1.00 0.00 30 ALA A N 11
ATOM 5979 C CA . ALA A 1 30 ? 22.154 4.880 -5.091 1.00 0.00 30 ALA A CA 11
ATOM 5980 C C . ALA A 1 30 ? 22.839 4.914 -3.717 1.00 0.00 30 ALA A C 11
ATOM 5981 O O . ALA A 1 30 ? 23.751 5.687 -3.494 1.00 0.00 30 ALA A O 11
ATOM 5988 N N . GLU A 1 31 ? 22.402 4.087 -2.798 1.00 0.00 31 GLU A N 11
ATOM 5989 C CA . GLU A 1 31 ? 23.022 4.067 -1.438 1.00 0.00 31 GLU A CA 11
ATOM 5990 C C . GLU A 1 31 ? 23.963 2.868 -1.303 1.00 0.00 31 GLU A C 11
ATOM 5991 O O . GLU A 1 31 ? 25.156 3.022 -1.132 1.00 0.00 31 GLU A O 11
ATOM 6003 N N . GLY A 1 32 ? 23.438 1.679 -1.377 1.00 0.00 32 GLY A N 11
ATOM 6004 C CA . GLY A 1 32 ? 24.301 0.465 -1.251 1.00 0.00 32 GLY A CA 11
ATOM 6005 C C . GLY A 1 32 ? 23.474 -0.698 -0.708 1.00 0.00 32 GLY A C 11
ATOM 6006 O O . GLY A 1 32 ? 23.349 -1.726 -1.341 1.00 0.00 32 GLY A O 11
ATOM 6010 N N . CYS A 1 33 ? 22.905 -0.545 0.458 1.00 0.00 33 CYS A N 11
ATOM 6011 C CA . CYS A 1 33 ? 22.080 -1.650 1.039 1.00 0.00 33 CYS A CA 11
ATOM 6012 C C . CYS A 1 33 ? 20.755 -1.094 1.569 1.00 0.00 33 CYS A C 11
ATOM 6013 O O . CYS A 1 33 ? 20.456 -1.190 2.744 1.00 0.00 33 CYS A O 11
ATOM 6020 N N . ALA A 1 34 ? 19.953 -0.518 0.708 1.00 0.00 34 ALA A N 11
ATOM 6021 C CA . ALA A 1 34 ? 18.637 0.038 1.156 1.00 0.00 34 ALA A CA 11
ATOM 6022 C C . ALA A 1 34 ? 17.498 -0.612 0.360 1.00 0.00 34 ALA A C 11
ATOM 6023 O O . ALA A 1 34 ? 16.445 -0.028 0.174 1.00 0.00 34 ALA A O 11
ATOM 6030 N N . GLU A 1 35 ? 17.713 -1.812 -0.116 1.00 0.00 35 GLU A N 11
ATOM 6031 C CA . GLU A 1 35 ? 16.668 -2.512 -0.917 1.00 0.00 35 GLU A CA 11
ATOM 6032 C C . GLU A 1 35 ? 16.197 -3.785 -0.197 1.00 0.00 35 GLU A C 11
ATOM 6033 O O . GLU A 1 35 ? 16.546 -4.031 0.945 1.00 0.00 35 GLU A O 11
ATOM 6045 N N . ALA A 1 36 ? 15.400 -4.591 -0.852 1.00 0.00 36 ALA A N 11
ATOM 6046 C CA . ALA A 1 36 ? 14.894 -5.847 -0.208 1.00 0.00 36 ALA A CA 11
ATOM 6047 C C . ALA A 1 36 ? 15.816 -7.038 -0.515 1.00 0.00 36 ALA A C 11
ATOM 6048 O O . ALA A 1 36 ? 15.854 -7.999 0.232 1.00 0.00 36 ALA A O 11
ATOM 6055 N N . GLU A 1 37 ? 16.554 -7.000 -1.602 1.00 0.00 37 GLU A N 11
ATOM 6056 C CA . GLU A 1 37 ? 17.458 -8.148 -1.937 1.00 0.00 37 GLU A CA 11
ATOM 6057 C C . GLU A 1 37 ? 18.760 -8.077 -1.112 1.00 0.00 37 GLU A C 11
ATOM 6058 O O . GLU A 1 37 ? 19.850 -8.142 -1.648 1.00 0.00 37 GLU A O 11
ATOM 6070 N N . GLY A 1 38 ? 18.651 -7.960 0.193 1.00 0.00 38 GLY A N 11
ATOM 6071 C CA . GLY A 1 38 ? 19.872 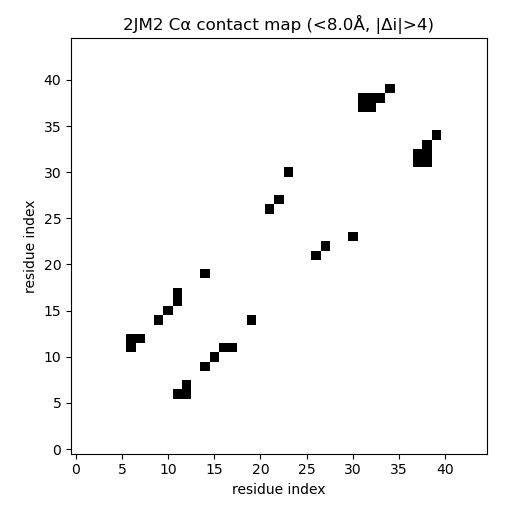-7.896 1.064 1.00 0.00 38 GLY A CA 11
ATOM 6072 C C . GLY A 1 38 ? 20.877 -6.896 0.489 1.00 0.00 38 GLY A C 11
ATOM 6073 O O . GLY A 1 38 ? 20.640 -5.702 0.471 1.00 0.00 38 GLY A O 11
ATOM 6077 N N . CYS A 1 39 ? 21.994 -7.379 0.005 1.00 0.00 39 CYS A N 11
ATOM 6078 C CA . CYS A 1 39 ? 23.029 -6.478 -0.588 1.00 0.00 39 CYS A CA 11
ATOM 6079 C C . CYS A 1 39 ? 23.680 -7.176 -1.786 1.00 0.00 39 CYS A C 11
ATOM 6080 O O . CYS A 1 39 ? 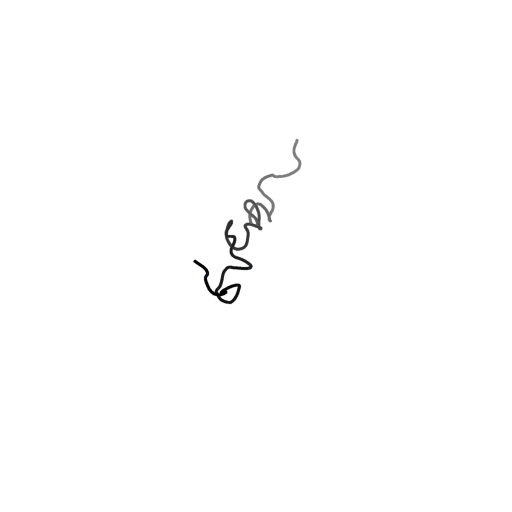23.909 -8.372 -1.758 1.00 0.00 39 CYS A O 11
ATOM 6087 N N . LEU A 1 40 ? 23.972 -6.450 -2.838 1.00 0.00 40 LEU A N 11
ATOM 6088 C CA . LEU A 1 40 ? 24.598 -7.082 -4.039 1.00 0.00 40 LEU A CA 11
ATOM 6089 C C . LEU A 1 40 ? 26.046 -7.508 -3.744 1.00 0.00 40 LEU A C 11
ATOM 6090 O O . LEU A 1 40 ? 26.503 -7.466 -2.614 1.00 0.00 40 LEU A O 11
ATOM 6106 N N . ARG A 1 41 ? 26.767 -7.934 -4.749 1.00 0.00 41 ARG A N 11
ATOM 6107 C CA . ARG A 1 41 ? 28.170 -8.381 -4.531 1.00 0.00 41 ARG A CA 11
ATOM 6108 C C . ARG A 1 41 ? 29.176 -7.343 -5.058 1.00 0.00 41 ARG A C 11
ATOM 6109 O O . ARG A 1 41 ? 29.233 -7.069 -6.243 1.00 0.00 41 ARG A O 11
ATOM 6130 N N . ARG A 1 42 ? 29.981 -6.793 -4.172 1.00 0.00 42 ARG A N 11
ATOM 6131 C CA . ARG A 1 42 ? 31.021 -5.786 -4.568 1.00 0.00 42 ARG A CA 11
ATOM 6132 C C . ARG A 1 42 ? 30.391 -4.534 -5.204 1.00 0.00 42 ARG A C 11
ATOM 6133 O O . ARG A 1 42 ? 30.790 -4.103 -6.273 1.00 0.00 42 ARG A O 11
ATOM 6154 N N . GLU A 1 43 ? 29.436 -3.925 -4.547 1.00 0.00 43 GLU A N 11
ATOM 6155 C CA . GLU A 1 43 ? 28.819 -2.691 -5.103 1.00 0.00 43 GLU A CA 11
ATOM 6156 C C . GLU A 1 43 ? 29.488 -1.464 -4.485 1.00 0.00 43 GLU A C 11
ATOM 6157 O O . GLU A 1 43 ? 29.748 -1.426 -3.294 1.00 0.00 43 GLU A O 11
ATOM 6169 N N . GLY A 1 44 ? 29.781 -0.473 -5.280 1.00 0.00 44 GLY A N 11
ATOM 6170 C CA . GLY A 1 44 ? 30.448 0.751 -4.745 1.00 0.00 44 GLY A CA 11
ATOM 6171 C C . GLY A 1 44 ? 31.889 0.802 -5.254 1.00 0.00 44 GLY A C 11
ATOM 6172 O O . GLY A 1 44 ? 32.353 1.826 -5.723 1.00 0.00 44 GLY A O 11
ATOM 6176 N N . GLN A 1 45 ? 32.591 -0.300 -5.178 1.00 0.00 45 GLN A N 11
ATOM 6177 C CA . GLN A 1 45 ? 34.005 -0.338 -5.669 1.00 0.00 45 GLN A CA 11
ATOM 6178 C C . GLN A 1 45 ? 34.040 -0.735 -7.151 1.00 0.00 45 GLN A C 11
ATOM 6179 O O . GLN A 1 45 ? 32.983 -0.902 -7.731 1.00 0.00 45 GLN A O 11
ATOM 6194 N N . ALA A 1 1 ? 27.695 38.289 25.397 1.00 0.00 1 ALA A N 12
ATOM 6195 C CA . ALA A 1 1 ? 27.921 36.841 25.134 1.00 0.00 1 ALA A CA 12
ATOM 6196 C C . 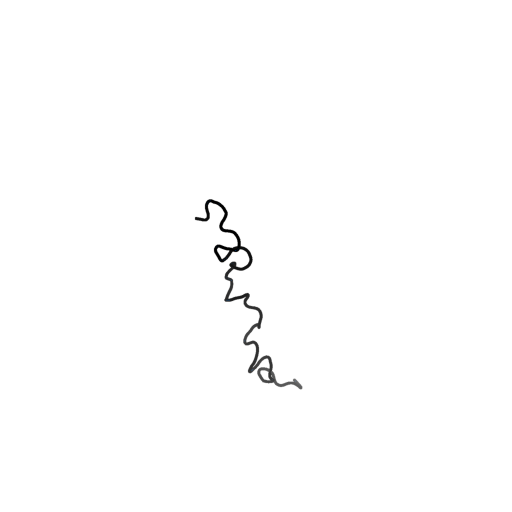ALA A 1 1 ? 28.894 36.670 23.964 1.00 0.00 1 ALA A C 12
ATOM 6197 O O . ALA A 1 1 ? 29.115 37.588 23.194 1.00 0.00 1 ALA A O 12
ATOM 6206 N N . LEU A 1 2 ? 29.475 35.507 23.828 1.00 0.00 2 LEU A N 12
ATOM 6207 C CA . LEU A 1 2 ? 30.433 35.272 22.708 1.00 0.00 2 LEU A CA 12
ATOM 6208 C C . LEU A 1 2 ? 29.681 35.086 21.380 1.00 0.00 2 LEU A C 12
ATOM 6209 O O . LEU A 1 2 ? 28.464 35.159 21.324 1.00 0.00 2 LEU A O 12
ATOM 6225 N N . ALA A 1 3 ? 30.395 34.840 20.311 1.00 0.00 3 ALA A N 12
ATOM 6226 C CA . ALA A 1 3 ? 29.738 34.643 18.987 1.00 0.00 3 ALA A CA 12
ATOM 6227 C C . ALA A 1 3 ? 30.719 33.986 18.008 1.00 0.00 3 ALA A C 12
ATOM 6228 O O . ALA A 1 3 ? 31.714 33.415 18.409 1.00 0.00 3 ALA A O 12
ATOM 6235 N N . ARG A 1 4 ? 30.445 34.068 16.730 1.00 0.00 4 ARG A N 12
ATOM 6236 C CA . ARG A 1 4 ? 31.357 33.454 15.719 1.00 0.00 4 ARG A CA 12
ATOM 6237 C C . ARG A 1 4 ? 32.743 34.100 15.803 1.00 0.00 4 ARG A C 12
ATOM 6238 O O . ARG A 1 4 ? 32.870 35.310 15.862 1.00 0.00 4 ARG A O 12
ATOM 6259 N N . CYS A 1 5 ? 33.776 33.306 15.804 1.00 0.00 5 CYS A N 12
ATOM 6260 C CA . CYS A 1 5 ? 35.158 33.874 15.881 1.00 0.00 5 CYS A CA 12
ATOM 6261 C C . CYS A 1 5 ? 35.655 34.223 14.468 1.00 0.00 5 CYS A C 12
ATOM 6262 O O . CYS A 1 5 ? 35.248 33.604 13.505 1.00 0.00 5 CYS A O 12
ATOM 6269 N N . PRO A 1 6 ? 36.514 35.214 14.389 1.00 0.00 6 PRO A N 12
ATOM 6270 C CA . PRO A 1 6 ? 37.053 35.660 13.078 1.00 0.00 6 PRO A CA 12
ATOM 6271 C C . PRO A 1 6 ? 38.205 34.758 12.602 1.00 0.00 6 PRO A C 12
ATOM 6272 O O . PRO A 1 6 ? 39.229 35.233 12.141 1.00 0.00 6 PRO A O 12
ATOM 6283 N N . GLY A 1 7 ? 38.040 33.468 12.700 1.00 0.00 7 GLY A N 12
ATOM 6284 C CA . GLY A 1 7 ? 39.117 32.530 12.253 1.00 0.00 7 GLY A CA 12
ATOM 6285 C C . GLY A 1 7 ? 38.847 31.124 12.803 1.00 0.00 7 GLY A C 12
ATOM 6286 O O . GLY A 1 7 ? 39.750 30.440 13.250 1.00 0.00 7 GLY A O 12
ATOM 6290 N N . CYS A 1 8 ? 37.612 30.690 12.775 1.00 0.00 8 CYS A N 12
ATOM 6291 C CA . CYS A 1 8 ? 37.274 29.327 13.299 1.00 0.00 8 CYS A CA 12
ATOM 6292 C C . CYS A 1 8 ? 37.622 28.258 12.254 1.00 0.00 8 CYS A C 12
ATOM 6293 O O . CYS A 1 8 ? 38.152 28.557 11.198 1.00 0.00 8 CYS A O 12
ATOM 6300 N N . GLY A 1 9 ? 37.334 27.012 12.537 1.00 0.00 9 GLY A N 12
ATOM 6301 C CA . GLY A 1 9 ? 37.650 25.923 11.562 1.00 0.00 9 GLY A CA 12
ATOM 6302 C C . GLY A 1 9 ? 36.499 25.766 10.566 1.00 0.00 9 GLY A C 12
ATOM 6303 O O . GLY A 1 9 ? 36.566 26.247 9.452 1.00 0.00 9 GLY A O 12
ATOM 6307 N N . GLN A 1 10 ? 35.444 25.093 10.958 1.00 0.00 10 GLN A N 12
ATOM 6308 C CA . GLN A 1 10 ? 34.286 24.896 10.031 1.00 0.00 10 GLN A CA 12
ATOM 6309 C C . GLN A 1 10 ? 33.588 26.233 9.745 1.00 0.00 10 GLN A C 12
ATOM 6310 O O . GLN A 1 10 ? 33.682 26.764 8.657 1.00 0.00 10 GLN A O 12
ATOM 6324 N N . GLY A 1 11 ? 32.884 26.777 10.707 1.00 0.00 11 GLY A N 12
ATOM 6325 C CA . GLY A 1 11 ? 32.174 28.076 10.482 1.00 0.00 11 GLY A CA 12
ATOM 6326 C C . GLY A 1 11 ? 30.961 27.872 9.556 1.00 0.00 11 GLY A C 12
ATOM 6327 O O . GLY A 1 11 ? 30.338 28.828 9.128 1.00 0.00 11 GLY A O 12
ATOM 6331 N N . VAL A 1 12 ? 30.620 26.644 9.245 1.00 0.00 12 VAL A N 12
ATOM 6332 C CA . VAL A 1 12 ? 29.454 26.375 8.353 1.00 0.00 12 VAL A CA 12
ATOM 6333 C C . VAL A 1 12 ? 29.003 24.919 8.554 1.00 0.00 12 VAL A C 12
ATOM 6334 O O . VAL A 1 12 ? 29.378 24.027 7.816 1.00 0.00 12 VAL A O 12
ATOM 6347 N N . GLN A 1 13 ? 28.222 24.680 9.574 1.00 0.00 13 GLN A N 12
ATOM 6348 C CA . GLN A 1 13 ? 27.751 23.288 9.865 1.00 0.00 13 GLN A CA 12
ATOM 6349 C C . GLN A 1 13 ? 27.093 22.657 8.628 1.00 0.00 13 GLN A C 12
ATOM 6350 O O . GLN A 1 13 ? 25.948 22.922 8.321 1.00 0.00 13 GLN A O 12
ATOM 6364 N N . ALA A 1 14 ? 27.810 21.813 7.936 1.00 0.00 14 ALA A N 12
ATOM 6365 C CA . ALA A 1 14 ? 27.239 21.140 6.727 1.00 0.00 14 ALA A CA 12
ATOM 6366 C C . ALA A 1 14 ? 26.992 19.654 7.034 1.00 0.00 14 ALA A C 12
ATOM 6367 O O . ALA A 1 14 ? 27.091 18.805 6.171 1.00 0.00 14 ALA A O 12
ATOM 6374 N N . GLY A 1 15 ? 26.678 19.337 8.264 1.00 0.00 15 GLY A N 12
ATOM 6375 C CA . GLY A 1 15 ? 26.435 17.917 8.645 1.00 0.00 15 GLY A CA 12
ATOM 6376 C C . GLY A 1 15 ? 26.969 17.695 10.060 1.00 0.00 15 GLY A C 12
ATOM 6377 O O . GLY A 1 15 ? 26.250 17.826 11.029 1.00 0.00 15 GLY A O 12
ATOM 6381 N N . CYS A 1 16 ? 28.232 17.387 10.188 1.00 0.00 16 CYS A N 12
ATOM 6382 C CA . CYS A 1 16 ? 28.821 17.176 11.545 1.00 0.00 16 CYS A CA 12
ATOM 6383 C C . CYS A 1 16 ? 29.716 18.364 11.905 1.00 0.00 16 CYS A C 12
ATOM 6384 O O . CYS A 1 16 ? 30.837 18.452 11.439 1.00 0.00 16 CYS A O 12
ATOM 6391 N N . PRO A 1 17 ? 29.188 19.255 12.710 1.00 0.00 17 PRO A N 12
ATOM 6392 C CA . PRO A 1 17 ? 29.956 20.468 13.113 1.00 0.00 17 PRO A CA 12
ATOM 6393 C C . PRO A 1 17 ? 31.084 20.128 14.109 1.00 0.00 17 PRO A C 12
ATOM 6394 O O . PRO A 1 17 ? 31.166 20.700 15.181 1.00 0.00 17 PRO A O 12
ATOM 6405 N N . GLY A 1 18 ? 31.963 19.222 13.763 1.00 0.00 18 GLY A N 12
ATOM 6406 C CA . GLY A 1 18 ? 33.080 18.872 14.695 1.00 0.00 18 GLY A CA 12
ATOM 6407 C C . GLY A 1 18 ? 33.557 17.431 14.469 1.00 0.00 18 GLY A C 12
ATOM 6408 O O . GLY A 1 18 ? 33.917 16.749 15.406 1.00 0.00 18 GLY A O 12
ATOM 6412 N N . GLY A 1 19 ? 33.578 16.963 13.247 1.00 0.00 19 GLY A N 12
ATOM 6413 C CA . GLY A 1 19 ? 34.047 15.571 12.988 1.00 0.00 19 GLY A CA 12
ATOM 6414 C C . GLY A 1 19 ? 32.907 14.580 13.245 1.00 0.00 19 GLY A C 12
ATOM 6415 O O . GLY A 1 19 ? 32.178 14.686 14.209 1.00 0.00 19 GLY A O 12
ATOM 6419 N N . CYS A 1 20 ? 32.754 13.616 12.386 1.00 0.00 20 CYS A N 12
ATOM 6420 C CA . CYS A 1 20 ? 31.665 12.602 12.573 1.00 0.00 20 CYS A CA 12
ATOM 6421 C C . CYS A 1 20 ? 32.267 11.207 12.789 1.00 0.00 20 CYS A C 12
ATOM 6422 O O . CYS A 1 20 ? 31.650 10.204 12.481 1.00 0.00 20 CYS A O 12
ATOM 6429 N N . VAL A 1 21 ? 33.463 11.128 13.317 1.00 0.00 21 VAL A N 12
ATOM 6430 C CA . VAL A 1 21 ? 34.093 9.793 13.549 1.00 0.00 21 VAL A CA 12
ATOM 6431 C C . VAL A 1 21 ? 34.680 9.700 14.976 1.00 0.00 21 VAL A C 12
ATOM 6432 O O . VAL A 1 21 ? 35.367 8.755 15.310 1.00 0.00 21 VAL A O 12
ATOM 6445 N N . GLU A 1 22 ? 34.418 10.671 15.823 1.00 0.00 22 GLU A N 12
ATOM 6446 C CA . GLU A 1 22 ? 34.960 10.627 17.210 1.00 0.00 22 GLU A CA 12
ATOM 6447 C C . GLU A 1 22 ? 33.904 10.113 18.202 1.00 0.00 22 GLU A C 12
ATOM 6448 O O . GLU A 1 22 ? 34.055 10.246 19.400 1.00 0.00 22 GLU A O 12
ATOM 6460 N N . GLU A 1 23 ? 32.845 9.519 17.714 1.00 0.00 23 GLU A N 12
ATOM 6461 C CA . GLU A 1 23 ? 31.790 8.986 18.624 1.00 0.00 23 GLU A CA 12
ATOM 6462 C C . GLU A 1 23 ? 31.179 7.719 18.013 1.00 0.00 23 GLU A C 12
ATOM 6463 O O . GLU A 1 23 ? 31.156 6.672 18.631 1.00 0.00 23 GLU A O 12
ATOM 6475 N N . GLU A 1 24 ? 30.694 7.807 16.802 1.00 0.00 24 GLU A N 12
ATOM 6476 C CA . GLU A 1 24 ? 30.096 6.621 16.145 1.00 0.00 24 GLU A CA 12
ATOM 6477 C C . GLU A 1 24 ? 30.789 6.356 14.801 1.00 0.00 24 GLU A C 12
ATOM 6478 O O . GLU A 1 24 ? 30.525 7.022 13.816 1.00 0.00 24 GLU A O 12
ATOM 6490 N N . ASP A 1 25 ? 31.677 5.396 14.753 1.00 0.00 25 ASP A N 12
ATOM 6491 C CA . ASP A 1 25 ? 32.382 5.093 13.469 1.00 0.00 25 ASP A CA 12
ATOM 6492 C C . ASP A 1 25 ? 32.018 3.683 12.973 1.00 0.00 25 ASP A C 12
ATOM 6493 O O . ASP A 1 25 ? 32.756 3.069 12.217 1.00 0.00 25 ASP A O 12
ATOM 6502 N N . GLY A 1 26 ? 30.883 3.174 13.387 1.00 0.00 26 GLY A N 12
ATOM 6503 C CA . GLY A 1 26 ? 30.456 1.812 12.950 1.00 0.00 26 GLY A CA 12
ATOM 6504 C C . GLY A 1 26 ? 30.062 0.987 14.182 1.00 0.00 26 GLY A C 12
ATOM 6505 O O . GLY A 1 26 ? 28.947 1.070 14.662 1.00 0.00 26 GLY A O 12
ATOM 6509 N N . GLY A 1 27 ? 30.971 0.197 14.701 1.00 0.00 27 GLY A N 12
ATOM 6510 C CA . GLY A 1 27 ? 30.657 -0.631 15.905 1.00 0.00 27 GLY A CA 12
ATOM 6511 C C . GLY A 1 27 ? 29.885 -1.883 15.483 1.00 0.00 27 GLY A C 12
ATOM 6512 O O . GLY A 1 27 ? 30.466 -2.880 15.096 1.00 0.00 27 GLY A O 12
ATOM 6516 N N . SER A 1 28 ? 28.581 -1.840 15.555 1.00 0.00 28 SER A N 12
ATOM 6517 C CA . SER A 1 28 ? 27.764 -3.034 15.158 1.00 0.00 28 SER A CA 12
ATOM 6518 C C . SER A 1 28 ? 27.641 -3.110 13.628 1.00 0.00 28 SER A C 12
ATOM 6519 O O . SER A 1 28 ? 27.942 -2.151 12.938 1.00 0.00 28 SER A O 12
ATOM 6527 N N . PRO A 1 29 ? 27.204 -4.254 13.144 1.00 0.00 29 PRO A N 12
ATOM 6528 C CA . PRO A 1 29 ? 27.042 -4.453 11.680 1.00 0.00 29 PRO A CA 12
ATOM 6529 C C . PRO A 1 29 ? 25.814 -3.686 11.163 1.00 0.00 29 PRO A C 12
ATOM 6530 O O . PRO A 1 29 ? 24.853 -4.273 10.698 1.00 0.00 29 PRO A O 12
ATOM 6541 N N . ALA A 1 30 ? 25.845 -2.381 11.239 1.00 0.00 30 ALA A N 12
ATOM 6542 C CA . ALA A 1 30 ? 24.696 -1.572 10.758 1.00 0.00 30 ALA A CA 12
ATOM 6543 C C . ALA A 1 30 ? 25.174 -0.497 9.775 1.00 0.00 30 ALA A C 12
ATOM 6544 O O . ALA A 1 30 ? 25.276 0.668 10.116 1.00 0.00 30 ALA A O 12
ATOM 6551 N N . GLU A 1 31 ? 25.469 -0.874 8.558 1.00 0.00 31 GLU A N 12
ATOM 6552 C CA . GLU A 1 31 ? 25.944 0.132 7.561 1.00 0.00 31 GLU A CA 12
ATOM 6553 C C . GLU A 1 31 ? 24.757 0.920 6.996 1.00 0.00 31 GLU A C 12
ATOM 6554 O O . GLU A 1 31 ? 24.817 2.127 6.859 1.00 0.00 31 GLU A O 12
ATOM 6566 N N . GLY A 1 32 ? 23.683 0.251 6.680 1.00 0.00 32 GLY A N 12
ATOM 6567 C CA . GLY A 1 32 ? 22.488 0.956 6.130 1.00 0.00 32 GLY A CA 12
ATOM 6568 C C . GLY A 1 32 ? 22.293 0.567 4.666 1.00 0.00 32 GLY A C 12
ATOM 6569 O O . GLY A 1 32 ? 22.655 1.299 3.769 1.00 0.00 32 GLY A O 12
ATOM 6573 N N . CYS A 1 33 ? 21.714 -0.575 4.416 1.00 0.00 33 CYS A N 12
ATOM 6574 C CA . CYS A 1 33 ? 21.492 -1.000 2.998 1.00 0.00 33 CYS A CA 12
ATOM 6575 C C . CYS A 1 33 ? 20.258 -0.283 2.440 1.00 0.00 33 CYS A C 12
ATOM 6576 O O . CYS A 1 33 ? 19.222 -0.236 3.074 1.00 0.00 33 CYS A O 12
ATOM 6583 N N . ALA A 1 34 ? 20.357 0.267 1.256 1.00 0.00 34 ALA A N 12
ATOM 6584 C CA . ALA A 1 34 ? 19.181 0.981 0.656 1.00 0.00 34 ALA A CA 12
ATOM 6585 C C . ALA A 1 34 ? 18.178 -0.028 0.080 1.00 0.00 34 ALA A C 12
ATOM 6586 O O . ALA A 1 34 ? 17.012 0.272 -0.074 1.00 0.00 34 ALA A O 12
ATOM 6593 N N . GLU A 1 35 ? 18.622 -1.218 -0.232 1.00 0.00 35 GLU A N 12
ATOM 6594 C CA . GLU A 1 35 ? 17.701 -2.251 -0.787 1.00 0.00 35 GLU A CA 12
ATOM 6595 C C . GLU A 1 35 ? 17.874 -3.565 -0.022 1.00 0.00 35 GLU A C 12
ATOM 6596 O O . GLU A 1 35 ? 18.840 -3.760 0.692 1.00 0.00 35 GLU A O 12
ATOM 6608 N N . ALA A 1 36 ? 16.955 -4.471 -0.183 1.00 0.00 36 ALA A N 12
ATOM 6609 C CA . ALA A 1 36 ? 17.060 -5.784 0.519 1.00 0.00 36 ALA A CA 12
ATOM 6610 C C . ALA A 1 36 ? 17.755 -6.803 -0.394 1.00 0.00 36 ALA A C 12
ATOM 6611 O O . ALA A 1 36 ? 18.567 -7.591 0.050 1.00 0.00 36 ALA A O 12
ATOM 6618 N N . GLU A 1 37 ? 17.445 -6.784 -1.662 1.00 0.00 37 GLU A N 12
ATOM 6619 C CA . GLU A 1 37 ? 18.088 -7.744 -2.611 1.00 0.00 37 GLU A CA 12
ATOM 6620 C C . GLU A 1 37 ? 19.496 -7.249 -2.980 1.00 0.00 37 GLU A C 12
ATOM 6621 O O . GLU A 1 37 ? 20.476 -7.959 -2.841 1.00 0.00 37 GLU A O 12
ATOM 6633 N N . GLY A 1 38 ? 19.607 -6.032 -3.446 1.00 0.00 38 GLY A N 12
ATOM 6634 C CA . GLY A 1 38 ? 20.951 -5.488 -3.822 1.00 0.00 38 GLY A CA 12
ATOM 6635 C C . GLY A 1 38 ? 21.726 -5.125 -2.560 1.00 0.00 38 GLY A C 12
ATOM 6636 O O . GLY A 1 38 ? 22.067 -3.979 -2.336 1.00 0.00 38 GLY A O 12
ATOM 6640 N N . CYS A 1 39 ? 22.018 -6.093 -1.744 1.00 0.00 39 CYS A N 12
ATOM 6641 C CA . CYS A 1 39 ? 22.786 -5.820 -0.490 1.00 0.00 39 CYS A CA 12
ATOM 6642 C C . CYS A 1 39 ? 24.071 -6.663 -0.461 1.00 0.00 39 CYS A C 12
ATOM 6643 O O . CYS A 1 39 ? 25.164 -6.129 -0.488 1.00 0.00 39 CYS A O 12
ATOM 6650 N N . LEU A 1 40 ? 23.953 -7.975 -0.428 1.00 0.00 40 LEU A N 12
ATOM 6651 C CA . LEU A 1 40 ? 25.169 -8.848 -0.418 1.00 0.00 40 LEU A CA 12
ATOM 6652 C C . LEU A 1 40 ? 24.779 -10.318 -0.632 1.00 0.00 40 LEU A C 12
ATOM 6653 O O . LEU A 1 40 ? 23.673 -10.618 -1.039 1.00 0.00 40 LEU A O 12
ATOM 6669 N N . ARG A 1 41 ? 25.683 -11.229 -0.350 1.00 0.00 41 ARG A N 12
ATOM 6670 C CA . ARG A 1 41 ? 25.396 -12.694 -0.525 1.00 0.00 41 ARG A CA 12
ATOM 6671 C C . ARG A 1 41 ? 25.154 -13.021 -2.010 1.00 0.00 41 ARG A C 12
ATOM 6672 O O . ARG A 1 41 ? 25.207 -12.157 -2.864 1.00 0.00 41 ARG A O 12
ATOM 6693 N N . ARG A 1 42 ? 24.891 -14.266 -2.322 1.00 0.00 42 ARG A N 12
ATOM 6694 C CA . ARG A 1 42 ? 24.643 -14.646 -3.743 1.00 0.00 42 ARG A CA 12
ATOM 6695 C C . ARG A 1 42 ? 23.379 -15.504 -3.837 1.00 0.00 42 ARG A C 12
ATOM 6696 O O . ARG A 1 42 ? 22.361 -15.074 -4.340 1.00 0.00 42 ARG A O 12
ATOM 6717 N N . GLU A 1 43 ? 23.443 -16.719 -3.361 1.00 0.00 43 GLU A N 12
ATOM 6718 C CA . GLU A 1 43 ? 22.263 -17.622 -3.414 1.00 0.00 43 GLU A CA 12
ATOM 6719 C C . GLU A 1 43 ? 22.007 -18.204 -2.021 1.00 0.00 43 GLU A C 12
ATOM 6720 O O . GLU A 1 43 ? 22.510 -19.255 -1.669 1.00 0.00 43 GLU A O 12
ATOM 6732 N N . GLY A 1 44 ? 21.238 -17.525 -1.222 1.00 0.00 44 GLY A N 12
ATOM 6733 C CA . GLY A 1 44 ? 20.953 -18.028 0.153 1.00 0.00 44 GLY A CA 12
ATOM 6734 C C . GLY A 1 44 ? 20.523 -16.859 1.039 1.00 0.00 44 GLY A C 12
ATOM 6735 O O . GLY A 1 44 ? 21.212 -16.491 1.977 1.00 0.00 44 GLY A O 12
ATOM 6739 N N . GLN A 1 45 ? 19.396 -16.268 0.749 1.00 0.00 45 GLN A N 12
ATOM 6740 C CA . GLN A 1 45 ? 18.907 -15.121 1.570 1.00 0.00 45 GLN A CA 12
ATOM 6741 C C . GLN A 1 45 ? 17.377 -15.021 1.484 1.00 0.00 45 GLN A C 12
ATOM 6742 O O . GLN A 1 45 ? 16.832 -15.367 0.452 1.00 0.00 45 GLN A O 12
ATOM 6757 N N . ALA A 1 1 ? 38.839 47.147 16.100 1.00 0.00 1 ALA A N 13
ATOM 6758 C CA . ALA A 1 1 ? 37.664 46.263 15.809 1.00 0.00 1 ALA A CA 13
ATOM 6759 C C . ALA A 1 1 ? 38.136 44.988 15.094 1.00 0.00 1 ALA A C 13
ATOM 6760 O O . ALA A 1 1 ? 38.735 45.055 14.042 1.00 0.00 1 ALA A O 13
ATOM 6769 N N . LEU A 1 2 ? 37.864 43.833 15.652 1.00 0.00 2 LEU A N 13
ATOM 6770 C CA . LEU A 1 2 ? 38.287 42.550 15.003 1.00 0.00 2 LEU A CA 13
ATOM 6771 C C . LEU A 1 2 ? 37.713 41.359 15.787 1.00 0.00 2 LEU A C 13
ATOM 6772 O O . LEU A 1 2 ? 37.442 41.465 16.970 1.00 0.00 2 LEU A O 13
ATOM 6788 N N . ALA A 1 3 ? 37.526 40.237 15.141 1.00 0.00 3 ALA A N 13
ATOM 6789 C CA . ALA A 1 3 ? 36.970 39.045 15.846 1.00 0.00 3 ALA A CA 13
ATOM 6790 C C . ALA A 1 3 ? 38.049 37.965 15.999 1.00 0.00 3 ALA A C 13
ATOM 6791 O O . ALA A 1 3 ? 39.061 37.988 15.323 1.00 0.00 3 ALA A O 13
ATOM 6798 N N . ARG A 1 4 ? 37.838 37.019 16.881 1.00 0.00 4 ARG A N 13
ATOM 6799 C CA . ARG A 1 4 ? 38.844 35.932 17.087 1.00 0.00 4 ARG A CA 13
ATOM 6800 C C . ARG A 1 4 ? 38.244 34.801 17.940 1.00 0.00 4 ARG A C 13
ATOM 6801 O O . ARG A 1 4 ? 38.338 34.809 19.153 1.00 0.00 4 ARG A O 13
ATOM 6822 N N . CYS A 1 5 ? 37.626 33.832 17.321 1.00 0.00 5 CYS A N 13
ATOM 6823 C CA . CYS A 1 5 ? 37.024 32.705 18.102 1.00 0.00 5 CYS A CA 13
ATOM 6824 C C . CYS A 1 5 ? 36.801 31.491 17.187 1.00 0.00 5 CYS A C 13
ATOM 6825 O O . CYS A 1 5 ? 35.874 31.477 16.397 1.00 0.00 5 CYS A O 13
ATOM 6832 N N . PRO A 1 6 ? 37.667 30.511 17.311 1.00 0.00 6 PRO A N 13
ATOM 6833 C CA . PRO A 1 6 ? 37.546 29.286 16.480 1.00 0.00 6 PRO A CA 13
ATOM 6834 C C . PRO A 1 6 ? 36.442 28.374 17.032 1.00 0.00 6 PRO A C 13
ATOM 6835 O O . PRO A 1 6 ? 36.115 28.422 18.204 1.00 0.00 6 PRO A O 13
ATOM 6846 N N . GLY A 1 7 ? 35.864 27.547 16.206 1.00 0.00 7 GLY A N 13
ATOM 6847 C CA . GLY A 1 7 ? 34.785 26.630 16.693 1.00 0.00 7 GLY A CA 13
ATOM 6848 C C . GLY A 1 7 ? 33.439 27.354 16.728 1.00 0.00 7 GLY A C 13
ATOM 6849 O O . GLY A 1 7 ? 32.454 26.860 16.216 1.00 0.00 7 GLY A O 13
ATOM 6853 N N . CYS A 1 8 ? 33.375 28.513 17.329 1.00 0.00 8 CYS A N 13
ATOM 6854 C CA . CYS A 1 8 ? 32.069 29.242 17.394 1.00 0.00 8 CYS A CA 13
ATOM 6855 C C . CYS A 1 8 ? 31.764 29.947 16.065 1.00 0.00 8 CYS A C 13
ATOM 6856 O O . CYS A 1 8 ? 30.621 30.081 15.682 1.00 0.00 8 CYS A O 13
ATOM 6863 N N . GLY A 1 9 ? 32.772 30.410 15.374 1.00 0.00 9 GLY A N 13
ATOM 6864 C CA . GLY A 1 9 ? 32.537 31.117 14.076 1.00 0.00 9 GLY A CA 13
ATOM 6865 C C . GLY A 1 9 ? 32.298 30.089 12.966 1.00 0.00 9 GLY A C 13
ATOM 6866 O O . GLY A 1 9 ? 31.254 30.069 12.337 1.00 0.00 9 GLY A O 13
ATOM 6870 N N . GLN A 1 10 ? 33.261 29.241 12.716 1.00 0.00 10 GLN A N 13
ATOM 6871 C CA . GLN A 1 10 ? 33.101 28.214 11.646 1.00 0.00 10 GLN A CA 13
ATOM 6872 C C . GLN A 1 10 ? 33.778 26.898 12.050 1.00 0.00 10 GLN A C 13
ATOM 6873 O O . GLN A 1 10 ? 33.136 25.877 12.175 1.00 0.00 10 GLN A O 13
ATOM 6887 N N . GLY A 1 11 ? 35.074 26.913 12.237 1.00 0.00 11 GLY A N 13
ATOM 6888 C CA . GLY A 1 11 ? 35.796 25.660 12.616 1.00 0.00 11 GLY A CA 13
ATOM 6889 C C . GLY A 1 11 ? 36.224 24.931 11.346 1.00 0.00 11 GLY A C 13
ATOM 6890 O O . GLY A 1 11 ? 37.394 24.853 11.032 1.00 0.00 11 GLY A O 13
ATOM 6894 N N . VAL A 1 12 ? 35.280 24.411 10.608 1.00 0.00 12 VAL A N 13
ATOM 6895 C CA . VAL A 1 12 ? 35.617 23.694 9.339 1.00 0.00 12 VAL A CA 13
ATOM 6896 C C . VAL A 1 12 ? 34.635 24.113 8.229 1.00 0.00 12 VAL A C 13
ATOM 6897 O O . VAL A 1 12 ? 34.845 25.112 7.567 1.00 0.00 12 VAL A O 13
ATOM 6910 N N . GLN A 1 13 ? 33.565 23.377 8.018 1.00 0.00 13 GLN A N 13
ATOM 6911 C CA . GLN A 1 13 ? 32.586 23.757 6.949 1.00 0.00 13 GLN A CA 13
ATOM 6912 C C . GLN A 1 13 ? 31.275 22.961 7.097 1.00 0.00 13 GLN A C 13
ATOM 6913 O O . GLN A 1 13 ? 30.599 22.680 6.122 1.00 0.00 13 GLN A O 13
ATOM 6927 N N . ALA A 1 14 ? 30.907 22.602 8.302 1.00 0.00 14 ALA A N 13
ATOM 6928 C CA . ALA A 1 14 ? 29.643 21.828 8.504 1.00 0.00 14 ALA A CA 13
ATOM 6929 C C . ALA A 1 14 ? 29.086 22.069 9.913 1.00 0.00 14 ALA A C 13
ATOM 6930 O O . ALA A 1 14 ? 29.817 22.066 10.885 1.00 0.00 14 ALA A O 13
ATOM 6937 N N . GLY A 1 15 ? 27.799 22.271 10.031 1.00 0.00 15 GLY A N 13
ATOM 6938 C CA . GLY A 1 15 ? 27.196 22.509 11.378 1.00 0.00 15 GLY A CA 13
ATOM 6939 C C . GLY A 1 15 ? 26.384 21.286 11.805 1.00 0.00 15 GLY A C 13
ATOM 6940 O O . GLY A 1 15 ? 25.177 21.350 11.943 1.00 0.00 15 GLY A O 13
ATOM 6944 N N . CYS A 1 16 ? 27.043 20.175 12.017 1.00 0.00 16 CYS A N 13
ATOM 6945 C CA . CYS A 1 16 ? 26.314 18.937 12.446 1.00 0.00 16 CYS A CA 13
ATOM 6946 C C . CYS A 1 16 ? 26.033 18.990 13.954 1.00 0.00 16 CYS A C 13
ATOM 6947 O O . CYS A 1 16 ? 26.949 18.957 14.747 1.00 0.00 16 CYS A O 13
ATOM 6954 N N . PRO A 1 17 ? 24.768 19.070 14.303 1.00 0.00 17 PRO A N 13
ATOM 6955 C CA . PRO A 1 17 ? 24.377 19.129 15.740 1.00 0.00 17 PRO A CA 13
ATOM 6956 C C . PRO A 1 17 ? 24.630 17.780 16.429 1.00 0.00 17 PRO A C 13
ATOM 6957 O O . PRO A 1 17 ? 23.767 16.924 16.473 1.00 0.00 17 PRO A O 13
ATOM 6968 N N . GLY A 1 18 ? 25.808 17.592 16.962 1.00 0.00 18 GLY A N 13
ATOM 6969 C CA . GLY A 1 18 ? 26.127 16.305 17.652 1.00 0.00 18 GLY A CA 13
ATOM 6970 C C . GLY A 1 18 ? 27.112 15.480 16.814 1.00 0.00 18 GLY A C 13
ATOM 6971 O O . GLY A 1 18 ? 27.723 14.553 17.309 1.00 0.00 18 GLY A O 13
ATOM 6975 N N . GLY A 1 19 ? 27.266 15.792 15.554 1.00 0.00 19 GLY A N 13
ATOM 6976 C CA . GLY A 1 19 ? 28.199 15.012 14.694 1.00 0.00 19 GLY A CA 13
ATOM 6977 C C . GLY A 1 19 ? 27.398 14.358 13.572 1.00 0.00 19 GLY A C 13
ATOM 6978 O O . GLY A 1 19 ? 26.310 13.857 13.787 1.00 0.00 19 GLY A O 13
ATOM 6982 N N . CYS A 1 20 ? 27.919 14.366 12.376 1.00 0.00 20 CYS A N 13
ATOM 6983 C CA . CYS A 1 20 ? 27.176 13.747 11.233 1.00 0.00 20 CYS A CA 13
ATOM 6984 C C . CYS A 1 20 ? 28.017 12.674 10.507 1.00 0.00 20 CYS A C 13
ATOM 6985 O O . CYS A 1 20 ? 27.540 12.050 9.583 1.00 0.00 20 CYS A O 13
ATOM 6992 N N . VAL A 1 21 ? 29.254 12.452 10.897 1.00 0.00 21 VAL A N 13
ATOM 6993 C CA . VAL A 1 21 ? 30.085 11.419 10.202 1.00 0.00 21 VAL A CA 13
ATOM 6994 C C . VAL A 1 21 ? 31.262 10.984 11.100 1.00 0.00 21 VAL A C 13
ATOM 6995 O O . VAL A 1 21 ? 32.375 10.784 10.640 1.00 0.00 21 VAL A O 13
ATOM 7008 N N . GLU A 1 22 ? 31.029 10.839 12.379 1.00 0.00 22 GLU A N 13
ATOM 7009 C CA . GLU A 1 22 ? 32.121 10.430 13.302 1.00 0.00 22 GLU A CA 13
ATOM 7010 C C . GLU A 1 22 ? 32.056 8.922 13.603 1.00 0.00 22 GLU A C 13
ATOM 7011 O O . GLU A 1 22 ? 32.170 8.509 14.741 1.00 0.00 22 GLU A O 13
ATOM 7023 N N . GLU A 1 23 ? 31.882 8.108 12.580 1.00 0.00 23 GLU A N 13
ATOM 7024 C CA . GLU A 1 23 ? 31.813 6.616 12.764 1.00 0.00 23 GLU A CA 13
ATOM 7025 C C . GLU A 1 23 ? 30.951 6.236 13.983 1.00 0.00 23 GLU A C 13
ATOM 7026 O O . GLU A 1 23 ? 31.444 5.740 14.978 1.00 0.00 23 GLU A O 13
ATOM 7038 N N . GLU A 1 24 ? 29.662 6.463 13.910 1.00 0.00 24 GLU A N 13
ATOM 7039 C CA . GLU A 1 24 ? 28.775 6.115 15.061 1.00 0.00 24 GLU A CA 13
ATOM 7040 C C . GLU A 1 24 ? 28.454 4.616 15.038 1.00 0.00 24 GLU A C 13
ATOM 7041 O O . GLU A 1 24 ? 28.721 3.892 15.978 1.00 0.00 24 GLU A O 13
ATOM 7053 N N . ASP A 1 25 ? 27.889 4.151 13.954 1.00 0.00 25 ASP A N 13
ATOM 7054 C CA . ASP A 1 25 ? 27.551 2.707 13.816 1.00 0.00 25 ASP A CA 13
ATOM 7055 C C . ASP A 1 25 ? 27.379 2.379 12.329 1.00 0.00 25 ASP A C 13
ATOM 7056 O O . ASP A 1 25 ? 27.451 3.256 11.479 1.00 0.00 25 ASP A O 13
ATOM 7065 N N . GLY A 1 26 ? 27.143 1.136 12.009 1.00 0.00 26 GLY A N 13
ATOM 7066 C CA . GLY A 1 26 ? 26.957 0.741 10.581 1.00 0.00 26 GLY A CA 13
ATOM 7067 C C . GLY A 1 26 ? 28.237 1.036 9.794 1.00 0.00 26 GLY A C 13
ATOM 7068 O O . GLY A 1 26 ? 28.183 1.487 8.669 1.00 0.00 26 GLY A O 13
ATOM 7072 N N . GLY A 1 27 ? 29.380 0.786 10.376 1.00 0.00 27 GLY A N 13
ATOM 7073 C CA . GLY A 1 27 ? 30.667 1.052 9.659 1.00 0.00 27 GLY A CA 13
ATOM 7074 C C . GLY A 1 27 ? 30.714 0.253 8.343 1.00 0.00 27 GLY A C 13
ATOM 7075 O O . GLY A 1 27 ? 31.322 0.678 7.375 1.00 0.00 27 GLY A O 13
ATOM 7079 N N . SER A 1 28 ? 30.071 -0.889 8.297 1.00 0.00 28 SER A N 13
ATOM 7080 C CA . SER A 1 28 ? 30.067 -1.710 7.042 1.00 0.00 28 SER A CA 13
ATOM 7081 C C . SER A 1 28 ? 29.047 -1.126 6.049 1.00 0.00 28 SER A C 13
ATOM 7082 O O . SER A 1 28 ? 28.200 -0.335 6.426 1.00 0.00 28 SER A O 13
ATOM 7090 N N . PRO A 1 29 ? 29.161 -1.517 4.806 1.00 0.00 29 PRO A N 13
ATOM 7091 C CA . PRO A 1 29 ? 28.227 -1.007 3.763 1.00 0.00 29 PRO A CA 13
ATOM 7092 C C . PRO A 1 29 ? 26.813 -1.576 3.966 1.00 0.00 29 PRO A C 13
ATOM 7093 O O . PRO A 1 29 ? 26.334 -2.377 3.184 1.00 0.00 29 PRO A O 13
ATOM 7104 N N . ALA A 1 30 ? 26.144 -1.168 5.016 1.00 0.00 30 ALA A N 13
ATOM 7105 C CA . ALA A 1 30 ? 24.767 -1.677 5.279 1.00 0.00 30 ALA A CA 13
ATOM 7106 C C . ALA A 1 30 ? 23.719 -0.660 4.811 1.00 0.00 30 ALA A C 13
ATOM 7107 O O . ALA A 1 30 ? 22.703 -1.026 4.253 1.00 0.00 30 ALA A O 13
ATOM 7114 N N . GLU A 1 31 ? 23.959 0.610 5.034 1.00 0.00 31 GLU A N 13
ATOM 7115 C CA . GLU A 1 31 ? 22.976 1.651 4.608 1.00 0.00 31 GLU A CA 13
ATOM 7116 C C . GLU A 1 31 ? 23.092 1.940 3.096 1.00 0.00 31 GLU A C 13
ATOM 7117 O O . GLU A 1 31 ? 22.264 2.624 2.528 1.00 0.00 31 GLU A O 13
ATOM 7129 N N . GLY A 1 32 ? 24.106 1.425 2.441 1.00 0.00 32 GLY A N 13
ATOM 7130 C CA . GLY A 1 32 ? 24.256 1.685 0.974 1.00 0.00 32 GLY A CA 13
ATOM 7131 C C . GLY A 1 32 ? 23.221 0.888 0.190 1.00 0.00 32 GLY A C 13
ATOM 7132 O O . GLY A 1 32 ? 22.666 1.365 -0.779 1.00 0.00 32 GLY A O 13
ATOM 7136 N N . CYS A 1 33 ? 22.954 -0.317 0.603 1.00 0.00 33 CYS A N 13
ATOM 7137 C CA . CYS A 1 33 ? 21.945 -1.143 -0.119 1.00 0.00 33 CYS A CA 13
ATOM 7138 C C . CYS A 1 33 ? 20.900 -1.669 0.865 1.00 0.00 33 CYS A C 13
ATOM 7139 O O . CYS A 1 33 ? 21.074 -2.701 1.485 1.00 0.00 33 CYS A O 13
ATOM 7146 N N . ALA A 1 34 ? 19.810 -0.960 1.003 1.00 0.00 34 ALA A N 13
ATOM 7147 C CA . ALA A 1 34 ? 18.728 -1.401 1.935 1.00 0.00 34 ALA A CA 13
ATOM 7148 C C . ALA A 1 34 ? 17.406 -1.544 1.163 1.00 0.00 34 ALA A C 13
ATOM 7149 O O . ALA A 1 34 ? 16.338 -1.264 1.683 1.00 0.00 34 ALA A O 13
ATOM 7156 N N . GLU A 1 35 ? 17.481 -1.978 -0.075 1.00 0.00 35 GLU A N 13
ATOM 7157 C CA . GLU A 1 35 ? 16.240 -2.143 -0.904 1.00 0.00 35 GLU A CA 13
ATOM 7158 C C . GLU A 1 35 ? 15.520 -3.441 -0.511 1.00 0.00 35 GLU A C 13
ATOM 7159 O O . GLU A 1 35 ? 15.509 -3.828 0.643 1.00 0.00 35 GLU A O 13
ATOM 7171 N N . ALA A 1 36 ? 14.918 -4.116 -1.453 1.00 0.00 36 ALA A N 13
ATOM 7172 C CA . ALA A 1 36 ? 14.202 -5.381 -1.118 1.00 0.00 36 ALA A CA 13
ATOM 7173 C C . ALA A 1 36 ? 15.215 -6.514 -0.920 1.00 0.00 36 ALA A C 13
ATOM 7174 O O . ALA A 1 36 ? 14.960 -7.460 -0.204 1.00 0.00 36 ALA A O 13
ATOM 7181 N N . GLU A 1 37 ? 16.368 -6.416 -1.534 1.00 0.00 37 GLU A N 13
ATOM 7182 C CA . GLU A 1 37 ? 17.402 -7.484 -1.360 1.00 0.00 37 GLU A CA 13
ATOM 7183 C C . GLU A 1 37 ? 18.452 -7.040 -0.334 1.00 0.00 37 GLU A C 13
ATOM 7184 O O . GLU A 1 37 ? 18.908 -7.821 0.479 1.00 0.00 37 GLU A O 13
ATOM 7196 N N . GLY A 1 38 ? 18.839 -5.791 -0.372 1.00 0.00 38 GLY A N 13
ATOM 7197 C CA . GLY A 1 38 ? 19.856 -5.289 0.590 1.00 0.00 38 GLY A CA 13
ATOM 7198 C C . GLY A 1 38 ? 21.249 -5.663 0.094 1.00 0.00 38 GLY A C 13
ATOM 7199 O O . GLY A 1 38 ? 21.649 -5.273 -0.982 1.00 0.00 38 GLY A O 13
ATOM 7203 N N . CYS A 1 39 ? 21.983 -6.428 0.861 1.00 0.00 39 CYS A N 13
ATOM 7204 C CA . CYS A 1 39 ? 23.354 -6.837 0.427 1.00 0.00 39 CYS A CA 13
ATOM 7205 C C . CYS A 1 39 ? 23.734 -8.180 1.065 1.00 0.00 39 CYS A C 13
ATOM 7206 O O . CYS A 1 39 ? 24.836 -8.357 1.553 1.00 0.00 39 CYS A O 13
ATOM 7213 N N . LEU A 1 40 ? 22.828 -9.128 1.077 1.00 0.00 40 LEU A N 13
ATOM 7214 C CA . LEU A 1 40 ? 23.133 -10.453 1.693 1.00 0.00 40 LEU A CA 13
ATOM 7215 C C . LEU A 1 40 ? 23.660 -11.434 0.638 1.00 0.00 40 LEU A C 13
ATOM 7216 O O . LEU A 1 40 ? 23.160 -11.496 -0.474 1.00 0.00 40 LEU A O 13
ATOM 7232 N N . ARG A 1 41 ? 24.655 -12.206 0.983 1.00 0.00 41 ARG A N 13
ATOM 7233 C CA . ARG A 1 41 ? 25.217 -13.196 0.021 1.00 0.00 41 ARG A CA 13
ATOM 7234 C C . ARG A 1 41 ? 24.999 -14.620 0.548 1.00 0.00 41 ARG A C 13
ATOM 7235 O O . ARG A 1 41 ? 24.920 -14.837 1.744 1.00 0.00 41 ARG A O 13
ATOM 7256 N N . ARG A 1 42 ? 24.896 -15.588 -0.325 1.00 0.00 42 ARG A N 13
ATOM 7257 C CA . ARG A 1 42 ? 24.669 -16.992 0.138 1.00 0.00 42 ARG A CA 13
ATOM 7258 C C . ARG A 1 42 ? 25.999 -17.715 0.417 1.00 0.00 42 ARG A C 13
ATOM 7259 O O . ARG A 1 42 ? 26.158 -18.880 0.088 1.00 0.00 42 ARG A O 13
ATOM 7280 N N . GLU A 1 43 ? 26.944 -17.050 1.029 1.00 0.00 43 GLU A N 13
ATOM 7281 C CA . GLU A 1 43 ? 28.247 -17.708 1.337 1.00 0.00 43 GLU A CA 13
ATOM 7282 C C . GLU A 1 43 ? 28.225 -18.313 2.750 1.00 0.00 43 GLU A C 13
ATOM 7283 O O . GLU A 1 43 ? 28.789 -19.363 3.000 1.00 0.00 43 GLU A O 13
ATOM 7295 N N . GLY A 1 44 ? 27.576 -17.656 3.677 1.00 0.00 44 GLY A N 13
ATOM 7296 C CA . GLY A 1 44 ? 27.514 -18.175 5.079 1.00 0.00 44 GLY A CA 13
ATOM 7297 C C . GLY A 1 44 ? 26.374 -19.182 5.212 1.00 0.00 44 GLY A C 13
ATOM 7298 O O . GLY A 1 44 ? 25.380 -18.918 5.851 1.00 0.00 44 GLY A O 13
ATOM 7302 N N . GLN A 1 45 ? 26.517 -20.330 4.613 1.00 0.00 45 GLN A N 13
ATOM 7303 C CA . GLN A 1 45 ? 25.440 -21.370 4.706 1.00 0.00 45 GLN A CA 13
ATOM 7304 C C . GLN A 1 45 ? 25.847 -22.467 5.701 1.00 0.00 45 GLN A C 13
ATOM 7305 O O . GLN A 1 45 ? 26.901 -22.349 6.304 1.00 0.00 45 GLN A O 13
ATOM 7320 N N . ALA A 1 1 ? 50.484 -31.557 -21.102 1.00 0.00 1 ALA A N 14
ATOM 7321 C CA . ALA A 1 1 ? 51.441 -31.065 -22.135 1.00 0.00 1 ALA A CA 14
ATOM 7322 C C . ALA A 1 1 ? 52.884 -31.347 -21.701 1.00 0.00 1 ALA A C 14
ATOM 7323 O O . ALA A 1 1 ? 53.257 -31.089 -20.573 1.00 0.00 1 ALA A O 14
ATOM 7332 N N . LEU A 1 2 ? 53.696 -31.863 -22.598 1.00 0.00 2 LEU A N 14
ATOM 7333 C CA . LEU A 1 2 ? 55.134 -32.163 -22.275 1.00 0.00 2 LEU A CA 14
ATOM 7334 C C . LEU A 1 2 ? 55.280 -32.991 -20.983 1.00 0.00 2 LEU A C 14
ATOM 7335 O O . LEU A 1 2 ? 56.233 -32.830 -20.250 1.00 0.00 2 LEU A O 14
ATOM 7351 N N . ALA A 1 3 ? 54.354 -33.878 -20.700 1.00 0.00 3 ALA A N 14
ATOM 7352 C CA . ALA A 1 3 ? 54.467 -34.709 -19.459 1.00 0.00 3 ALA A CA 14
ATOM 7353 C C . ALA A 1 3 ? 53.445 -35.857 -19.457 1.00 0.00 3 ALA A C 14
ATOM 7354 O O . ALA A 1 3 ? 52.974 -36.263 -18.413 1.00 0.00 3 ALA A O 14
ATOM 7361 N N . ARG A 1 4 ? 53.101 -36.388 -20.615 1.00 0.00 4 ARG A N 14
ATOM 7362 C CA . ARG A 1 4 ? 52.104 -37.514 -20.686 1.00 0.00 4 ARG A CA 14
ATOM 7363 C C . ARG A 1 4 ? 50.916 -37.272 -19.734 1.00 0.00 4 ARG A C 14
ATOM 7364 O O . ARG A 1 4 ? 50.332 -38.201 -19.208 1.00 0.00 4 ARG A O 14
ATOM 7385 N N . CYS A 1 5 ? 50.550 -36.036 -19.516 1.00 0.00 5 CYS A N 14
ATOM 7386 C CA . CYS A 1 5 ? 49.407 -35.744 -18.602 1.00 0.00 5 CYS A CA 14
ATOM 7387 C C . CYS A 1 5 ? 48.367 -34.892 -19.340 1.00 0.00 5 CYS A C 14
ATOM 7388 O O . CYS A 1 5 ? 48.649 -33.761 -19.710 1.00 0.00 5 CYS A O 14
ATOM 7395 N N . PRO A 1 6 ? 47.201 -35.464 -19.537 1.00 0.00 6 PRO A N 14
ATOM 7396 C CA . PRO A 1 6 ? 46.112 -34.747 -20.245 1.00 0.00 6 PRO A CA 14
ATOM 7397 C C . PRO A 1 6 ? 45.458 -33.695 -19.336 1.00 0.00 6 PRO A C 14
ATOM 7398 O O . PRO A 1 6 ? 45.436 -32.522 -19.662 1.00 0.00 6 PRO A O 14
ATOM 7409 N N . GLY A 1 7 ? 44.928 -34.099 -18.208 1.00 0.00 7 GLY A N 14
ATOM 7410 C CA . GLY A 1 7 ? 44.272 -33.119 -17.284 1.00 0.00 7 GLY A CA 14
ATOM 7411 C C . GLY A 1 7 ? 45.335 -32.310 -16.533 1.00 0.00 7 GLY A C 14
ATOM 7412 O O . GLY A 1 7 ? 45.352 -32.275 -15.319 1.00 0.00 7 GLY A O 14
ATOM 7416 N N . CYS A 1 8 ? 46.208 -31.640 -17.241 1.00 0.00 8 CYS A N 14
ATOM 7417 C CA . CYS A 1 8 ? 47.254 -30.819 -16.558 1.00 0.00 8 CYS A CA 14
ATOM 7418 C C . CYS A 1 8 ? 47.033 -29.325 -16.846 1.00 0.00 8 CYS A C 14
ATOM 7419 O O . CYS A 1 8 ? 47.888 -28.503 -16.565 1.00 0.00 8 CYS A O 14
ATOM 7426 N N . GLY A 1 9 ? 45.893 -28.964 -17.385 1.00 0.00 9 GLY A N 14
ATOM 7427 C CA . GLY A 1 9 ? 45.612 -27.525 -17.672 1.00 0.00 9 GLY A CA 14
ATOM 7428 C C . GLY A 1 9 ? 44.422 -27.090 -16.818 1.00 0.00 9 GLY A C 14
ATOM 7429 O O . GLY A 1 9 ? 43.667 -27.918 -16.343 1.00 0.00 9 GLY A O 14
ATOM 7433 N N . GLN A 1 10 ? 44.251 -25.805 -16.611 1.00 0.00 10 GLN A N 14
ATOM 7434 C CA . GLN A 1 10 ? 43.106 -25.310 -15.774 1.00 0.00 10 GLN A CA 14
ATOM 7435 C C . GLN A 1 10 ? 43.122 -25.975 -14.384 1.00 0.00 10 GLN A C 14
ATOM 7436 O O . GLN A 1 10 ? 42.085 -26.185 -13.777 1.00 0.00 10 GLN A O 14
ATOM 7450 N N . GLY A 1 11 ? 44.285 -26.302 -13.871 1.00 0.00 11 GLY A N 14
ATOM 7451 C CA . GLY A 1 11 ? 44.358 -26.954 -12.526 1.00 0.00 11 GLY A CA 14
ATOM 7452 C C . GLY A 1 11 ? 44.138 -25.914 -11.426 1.00 0.00 11 GLY A C 14
ATOM 7453 O O . GLY A 1 11 ? 44.932 -25.793 -10.514 1.00 0.00 11 GLY A O 14
ATOM 7457 N N . VAL A 1 12 ? 43.069 -25.167 -11.500 1.00 0.00 12 VAL A N 14
ATOM 7458 C CA . VAL A 1 12 ? 42.802 -24.131 -10.458 1.00 0.00 12 VAL A CA 14
ATOM 7459 C C . VAL A 1 12 ? 41.795 -24.662 -9.422 1.00 0.00 12 VAL A C 14
ATOM 7460 O O . VAL A 1 12 ? 40.962 -23.929 -8.914 1.00 0.00 12 VAL A O 14
ATOM 7473 N N . GLN A 1 13 ? 41.870 -25.937 -9.103 1.00 0.00 13 GLN A N 14
ATOM 7474 C CA . GLN A 1 13 ? 40.934 -26.548 -8.099 1.00 0.00 13 GLN A CA 14
ATOM 7475 C C . GLN A 1 13 ? 39.456 -26.344 -8.495 1.00 0.00 13 GLN A C 14
ATOM 7476 O O . GLN A 1 13 ? 38.574 -26.517 -7.676 1.00 0.00 13 GLN A O 14
ATOM 7490 N N . ALA A 1 14 ? 39.180 -25.978 -9.731 1.00 0.00 14 ALA A N 14
ATOM 7491 C CA . ALA A 1 14 ? 37.759 -25.755 -10.165 1.00 0.00 14 ALA A CA 14
ATOM 7492 C C . ALA A 1 14 ? 37.000 -24.911 -9.126 1.00 0.00 14 ALA A C 14
ATOM 7493 O O . ALA A 1 14 ? 35.829 -25.127 -8.874 1.00 0.00 14 ALA A O 14
ATOM 7500 N N . GLY A 1 15 ? 37.665 -23.959 -8.516 1.00 0.00 15 GLY A N 14
ATOM 7501 C CA . GLY A 1 15 ? 36.995 -23.111 -7.486 1.00 0.00 15 GLY A CA 14
ATOM 7502 C C . GLY A 1 15 ? 36.484 -21.817 -8.126 1.00 0.00 15 GLY A C 14
ATOM 7503 O O . GLY A 1 15 ? 35.342 -21.445 -7.954 1.00 0.00 15 GLY A O 14
ATOM 7507 N N . CYS A 1 16 ? 37.318 -21.124 -8.858 1.00 0.00 16 CYS A N 14
ATOM 7508 C CA . CYS A 1 16 ? 36.870 -19.847 -9.499 1.00 0.00 16 CYS A CA 14
ATOM 7509 C C . CYS A 1 16 ? 36.804 -20.008 -11.023 1.00 0.00 16 CYS A C 14
ATOM 7510 O O . CYS A 1 16 ? 37.714 -19.601 -11.722 1.00 0.00 16 CYS A O 14
ATOM 7517 N N . PRO A 1 17 ? 35.728 -20.593 -11.494 1.00 0.00 17 PRO A N 14
ATOM 7518 C CA . PRO A 1 17 ? 35.557 -20.797 -12.953 1.00 0.00 17 PRO A CA 14
ATOM 7519 C C . PRO A 1 17 ? 35.209 -19.463 -13.633 1.00 0.00 17 PRO A C 14
ATOM 7520 O O . PRO A 1 17 ? 34.079 -19.013 -13.591 1.00 0.00 17 PRO A O 14
ATOM 7531 N N . GLY A 1 18 ? 36.178 -18.834 -14.254 1.00 0.00 18 GLY A N 14
ATOM 7532 C CA . GLY A 1 18 ? 35.919 -17.528 -14.936 1.00 0.00 18 GLY A CA 14
ATOM 7533 C C . GLY A 1 18 ? 36.704 -16.406 -14.246 1.00 0.00 18 GLY A C 14
ATOM 7534 O O . GLY A 1 18 ? 37.225 -15.516 -14.893 1.00 0.00 18 GLY A O 14
ATOM 7538 N N . GLY A 1 19 ? 36.794 -16.436 -12.939 1.00 0.00 19 GLY A N 14
ATOM 7539 C CA . GLY A 1 19 ? 37.536 -15.375 -12.208 1.00 0.00 19 GLY A CA 14
ATOM 7540 C C . GLY A 1 19 ? 37.454 -15.654 -10.712 1.00 0.00 19 GLY A C 14
ATOM 7541 O O . GLY A 1 19 ? 36.462 -16.144 -10.221 1.00 0.00 19 GLY A O 14
ATOM 7545 N N . CYS A 1 20 ? 38.496 -15.352 -9.990 1.00 0.00 20 CYS A N 14
ATOM 7546 C CA . CYS A 1 20 ? 38.494 -15.597 -8.514 1.00 0.00 20 CYS A CA 14
ATOM 7547 C C . CYS A 1 20 ? 38.415 -14.263 -7.757 1.00 0.00 20 CYS A C 14
ATOM 7548 O O . CYS A 1 20 ? 39.115 -14.048 -6.783 1.00 0.00 20 CYS A O 14
ATOM 7555 N N . VAL A 1 21 ? 37.570 -13.371 -8.202 1.00 0.00 21 VAL A N 14
ATOM 7556 C CA . VAL A 1 21 ? 37.420 -12.046 -7.523 1.00 0.00 21 VAL A CA 14
ATOM 7557 C C . VAL A 1 21 ? 35.958 -11.590 -7.624 1.00 0.00 21 VAL A C 14
ATOM 7558 O O . VAL A 1 21 ? 35.662 -10.499 -8.083 1.00 0.00 21 VAL A O 14
ATOM 7571 N N . GLU A 1 22 ? 35.045 -12.433 -7.218 1.00 0.00 22 GLU A N 14
ATOM 7572 C CA . GLU A 1 22 ? 33.599 -12.090 -7.301 1.00 0.00 22 GLU A CA 14
ATOM 7573 C C . GLU A 1 22 ? 33.179 -11.168 -6.147 1.00 0.00 22 GLU A C 14
ATOM 7574 O O . GLU A 1 22 ? 32.272 -10.370 -6.291 1.00 0.00 22 GLU A O 14
ATOM 7586 N N . GLU A 1 23 ? 33.815 -11.272 -5.009 1.00 0.00 23 GLU A N 14
ATOM 7587 C CA . GLU A 1 23 ? 33.437 -10.401 -3.857 1.00 0.00 23 GLU A CA 14
ATOM 7588 C C . GLU A 1 23 ? 34.568 -10.359 -2.821 1.00 0.00 23 GLU A C 14
ATOM 7589 O O . GLU A 1 23 ? 34.815 -11.326 -2.123 1.00 0.00 23 GLU A O 14
ATOM 7601 N N . GLU A 1 24 ? 35.251 -9.247 -2.707 1.00 0.00 24 GLU A N 14
ATOM 7602 C CA . GLU A 1 24 ? 36.353 -9.143 -1.709 1.00 0.00 24 GLU A CA 14
ATOM 7603 C C . GLU A 1 24 ? 35.799 -8.637 -0.369 1.00 0.00 24 GLU A C 14
ATOM 7604 O O . GLU A 1 24 ? 34.780 -7.977 -0.319 1.00 0.00 24 GLU A O 14
ATOM 7616 N N . ASP A 1 25 ? 36.464 -8.943 0.712 1.00 0.00 25 ASP A N 14
ATOM 7617 C CA . ASP A 1 25 ? 35.985 -8.486 2.056 1.00 0.00 25 ASP A CA 14
ATOM 7618 C C . ASP A 1 25 ? 36.356 -7.017 2.293 1.00 0.00 25 ASP A C 14
ATOM 7619 O O . ASP A 1 25 ? 35.626 -6.283 2.933 1.00 0.00 25 ASP A O 14
ATOM 7628 N N . GLY A 1 26 ? 37.483 -6.585 1.783 1.00 0.00 26 GLY A N 14
ATOM 7629 C CA . GLY A 1 26 ? 37.911 -5.165 1.975 1.00 0.00 26 GLY A CA 14
ATOM 7630 C C . GLY A 1 26 ? 36.817 -4.207 1.486 1.00 0.00 26 GLY A C 14
ATOM 7631 O O . GLY A 1 26 ? 36.468 -3.256 2.164 1.00 0.00 26 GLY A O 14
ATOM 7635 N N . GLY A 1 27 ? 36.275 -4.444 0.317 1.00 0.00 27 GLY A N 14
ATOM 7636 C CA . GLY A 1 27 ? 35.208 -3.541 -0.214 1.00 0.00 27 GLY A CA 14
ATOM 7637 C C . GLY A 1 27 ? 33.829 -4.152 0.050 1.00 0.00 27 GLY A C 14
ATOM 7638 O O . GLY A 1 27 ? 33.087 -4.443 -0.869 1.00 0.00 27 GLY A O 14
ATOM 7642 N N . SER A 1 28 ? 33.477 -4.345 1.296 1.00 0.00 28 SER A N 14
ATOM 7643 C CA . SER A 1 28 ? 32.141 -4.939 1.619 1.00 0.00 28 SER A CA 14
ATOM 7644 C C . SER A 1 28 ? 31.241 -3.901 2.314 1.00 0.00 28 SER A C 14
ATOM 7645 O O . SER A 1 28 ? 31.278 -3.763 3.522 1.00 0.00 28 SER A O 14
ATOM 7653 N N . PRO A 1 29 ? 30.457 -3.203 1.521 1.00 0.00 29 PRO A N 14
ATOM 7654 C CA . PRO A 1 29 ? 29.534 -2.172 2.067 1.00 0.00 29 PRO A CA 14
ATOM 7655 C C . PRO A 1 29 ? 28.281 -2.833 2.661 1.00 0.00 29 PRO A C 14
ATOM 7656 O O . PRO A 1 29 ? 27.686 -3.702 2.055 1.00 0.00 29 PRO A O 14
ATOM 7667 N N . ALA A 1 30 ? 27.877 -2.424 3.836 1.00 0.00 30 ALA A N 14
ATOM 7668 C CA . ALA A 1 30 ? 26.666 -3.021 4.464 1.00 0.00 30 ALA A CA 14
ATOM 7669 C C . ALA A 1 30 ? 25.678 -1.920 4.877 1.00 0.00 30 ALA A C 14
ATOM 7670 O O . ALA A 1 30 ? 25.291 -1.817 6.025 1.00 0.00 30 ALA A O 14
ATOM 7677 N N . GLU A 1 31 ? 25.261 -1.101 3.940 1.00 0.00 31 GLU A N 14
ATOM 7678 C CA . GLU A 1 31 ? 24.291 -0.010 4.263 1.00 0.00 31 GLU A CA 14
ATOM 7679 C C . GLU A 1 31 ? 23.597 0.493 2.992 1.00 0.00 31 GLU A C 14
ATOM 7680 O O . GLU A 1 31 ? 22.393 0.634 2.946 1.00 0.00 31 GLU A O 14
ATOM 7692 N N . GLY A 1 32 ? 24.356 0.776 1.970 1.00 0.00 32 GLY A N 14
ATOM 7693 C CA . GLY A 1 32 ? 23.765 1.286 0.693 1.00 0.00 32 GLY A CA 14
ATOM 7694 C C . GLY A 1 32 ? 22.756 0.288 0.100 1.00 0.00 32 GLY A C 14
ATOM 7695 O O . GLY A 1 32 ? 21.852 0.677 -0.611 1.00 0.00 32 GLY A O 14
ATOM 7699 N N . CYS A 1 33 ? 22.898 -0.988 0.369 1.00 0.00 33 CYS A N 14
ATOM 7700 C CA . CYS A 1 33 ? 21.936 -1.984 -0.203 1.00 0.00 33 CYS A CA 14
ATOM 7701 C C . CYS A 1 33 ? 20.631 -1.990 0.606 1.00 0.00 33 CYS A C 14
ATOM 7702 O O . CYS A 1 33 ? 20.307 -2.948 1.286 1.00 0.00 33 CYS A O 14
ATOM 7709 N N . ALA A 1 34 ? 19.868 -0.929 0.533 1.00 0.00 34 ALA A N 14
ATOM 7710 C CA . ALA A 1 34 ? 18.581 -0.876 1.294 1.00 0.00 34 ALA A CA 14
ATOM 7711 C C . ALA A 1 34 ? 17.417 -1.374 0.424 1.00 0.00 34 ALA A C 14
ATOM 7712 O O . ALA A 1 34 ? 16.298 -0.906 0.541 1.00 0.00 34 ALA A O 14
ATOM 7719 N N . GLU A 1 35 ? 17.668 -2.318 -0.445 1.00 0.00 35 GLU A N 14
ATOM 7720 C CA . GLU A 1 35 ? 16.577 -2.841 -1.318 1.00 0.00 35 GLU A CA 14
ATOM 7721 C C . GLU A 1 35 ? 15.994 -4.132 -0.728 1.00 0.00 35 GLU A C 14
ATOM 7722 O O . GLU A 1 35 ? 16.400 -4.588 0.325 1.00 0.00 35 GLU A O 14
ATOM 7734 N N . ALA A 1 36 ? 15.042 -4.730 -1.401 1.00 0.00 36 ALA A N 14
ATOM 7735 C CA . ALA A 1 36 ? 14.427 -5.992 -0.878 1.00 0.00 36 ALA A CA 14
ATOM 7736 C C . ALA A 1 36 ? 15.212 -7.229 -1.345 1.00 0.00 36 ALA A C 14
ATOM 7737 O O . ALA A 1 36 ? 14.657 -8.304 -1.475 1.00 0.00 36 ALA A O 14
ATOM 7744 N N . GLU A 1 37 ? 16.490 -7.098 -1.580 1.00 0.00 37 GLU A N 14
ATOM 7745 C CA . GLU A 1 37 ? 17.298 -8.274 -2.021 1.00 0.00 37 GLU A CA 14
ATOM 7746 C C . GLU A 1 37 ? 17.649 -9.179 -0.825 1.00 0.00 37 GLU A C 14
ATOM 7747 O O . GLU A 1 37 ? 18.023 -10.327 -0.996 1.00 0.00 37 GLU A O 14
ATOM 7759 N N . GLY A 1 38 ? 17.538 -8.670 0.383 1.00 0.00 38 GLY A N 14
ATOM 7760 C CA . GLY A 1 38 ? 17.873 -9.491 1.588 1.00 0.00 38 GLY A CA 14
ATOM 7761 C C . GLY A 1 38 ? 18.968 -8.795 2.416 1.00 0.00 38 GLY A C 14
ATOM 7762 O O . GLY A 1 38 ? 19.509 -9.371 3.339 1.00 0.00 38 GLY A O 14
ATOM 7766 N N . CYS A 1 39 ? 19.294 -7.560 2.108 1.00 0.00 39 CYS A N 14
ATOM 7767 C CA . CYS A 1 39 ? 20.353 -6.843 2.893 1.00 0.00 39 CYS A CA 14
ATOM 7768 C C . CYS A 1 39 ? 19.773 -6.318 4.222 1.00 0.00 39 CYS A C 14
ATOM 7769 O O . CYS A 1 39 ? 20.495 -6.124 5.179 1.00 0.00 39 CYS A O 14
ATOM 7776 N N . LEU A 1 40 ? 18.482 -6.083 4.289 1.00 0.00 40 LEU A N 14
ATOM 7777 C CA . LEU A 1 40 ? 17.880 -5.569 5.552 1.00 0.00 40 LEU A CA 14
ATOM 7778 C C . LEU A 1 40 ? 17.505 -6.730 6.493 1.00 0.00 40 LEU A C 14
ATOM 7779 O O . LEU A 1 40 ? 18.121 -6.917 7.526 1.00 0.00 40 LEU A O 14
ATOM 7795 N N . ARG A 1 41 ? 16.498 -7.504 6.142 1.00 0.00 41 ARG A N 14
ATOM 7796 C CA . ARG A 1 41 ? 16.065 -8.657 7.002 1.00 0.00 41 ARG A CA 14
ATOM 7797 C C . ARG A 1 41 ? 15.801 -8.193 8.443 1.00 0.00 41 ARG A C 14
ATOM 7798 O O . ARG A 1 41 ? 16.509 -8.556 9.362 1.00 0.00 41 ARG A O 14
ATOM 7819 N N . ARG A 1 42 ? 14.778 -7.396 8.642 1.00 0.00 42 ARG A N 14
ATOM 7820 C CA . ARG A 1 42 ? 14.458 -6.900 10.017 1.00 0.00 42 ARG A CA 14
ATOM 7821 C C . ARG A 1 42 ? 13.161 -7.531 10.546 1.00 0.00 42 ARG A C 14
ATOM 7822 O O . ARG A 1 42 ? 12.566 -7.032 11.485 1.00 0.00 42 ARG A O 14
ATOM 7843 N N . GLU A 1 43 ? 12.720 -8.614 9.954 1.00 0.00 43 GLU A N 14
ATOM 7844 C CA . GLU A 1 43 ? 11.457 -9.272 10.417 1.00 0.00 43 GLU A CA 14
ATOM 7845 C C . GLU A 1 43 ? 10.350 -8.218 10.594 1.00 0.00 43 GLU A C 14
ATOM 7846 O O . GLU A 1 43 ? 10.032 -7.494 9.662 1.00 0.00 43 GLU A O 14
ATOM 7858 N N . GLY A 1 44 ? 9.767 -8.107 11.759 1.00 0.00 44 GLY A N 14
ATOM 7859 C CA . GLY A 1 44 ? 8.702 -7.083 11.968 1.00 0.00 44 GLY A CA 14
ATOM 7860 C C . GLY A 1 44 ? 9.217 -6.042 12.959 1.00 0.00 44 GLY A C 14
ATOM 7861 O O . GLY A 1 44 ? 8.450 -5.424 13.675 1.00 0.00 44 GLY A O 14
ATOM 7865 N N . GLN A 1 45 ? 10.514 -5.848 13.011 1.00 0.00 45 GLN A N 14
ATOM 7866 C CA . GLN A 1 45 ? 11.085 -4.854 13.968 1.00 0.00 45 GLN A CA 14
ATOM 7867 C C . GLN A 1 45 ? 11.553 -3.606 13.218 1.00 0.00 45 GLN A C 14
ATOM 7868 O O . GLN A 1 45 ? 12.549 -3.685 12.518 1.00 0.00 45 GLN A O 14
ATOM 7883 N N . ALA A 1 1 ? 63.162 19.796 10.819 1.00 0.00 1 ALA A N 15
ATOM 7884 C CA . ALA A 1 1 ? 64.308 18.845 10.721 1.00 0.00 1 ALA A CA 15
ATOM 7885 C C . ALA A 1 1 ? 65.366 19.194 11.771 1.00 0.00 1 ALA A C 15
ATOM 7886 O O . ALA A 1 1 ? 65.974 20.246 11.721 1.00 0.00 1 ALA A O 15
ATOM 7895 N N . LEU A 1 2 ? 65.589 18.325 12.719 1.00 0.00 2 LEU A N 15
ATOM 7896 C CA . LEU A 1 2 ? 66.603 18.612 13.772 1.00 0.00 2 LEU A CA 15
ATOM 7897 C C . LEU A 1 2 ? 68.014 18.319 13.247 1.00 0.00 2 LEU A C 15
ATOM 7898 O O . LEU A 1 2 ? 68.594 17.286 13.529 1.00 0.00 2 LEU A O 15
ATOM 7914 N N . ALA A 1 3 ? 68.565 19.220 12.479 1.00 0.00 3 ALA A N 15
ATOM 7915 C CA . ALA A 1 3 ? 69.932 19.007 11.930 1.00 0.00 3 ALA A CA 15
ATOM 7916 C C . ALA A 1 3 ? 70.711 20.326 11.908 1.00 0.00 3 ALA A C 15
ATOM 7917 O O . ALA A 1 3 ? 70.174 21.380 12.198 1.00 0.00 3 ALA A O 15
ATOM 7924 N N . ARG A 1 4 ? 71.975 20.280 11.567 1.00 0.00 4 ARG A N 15
ATOM 7925 C CA . ARG A 1 4 ? 72.797 21.530 11.531 1.00 0.00 4 ARG A CA 15
ATOM 7926 C C . ARG A 1 4 ? 72.443 22.400 10.309 1.00 0.00 4 ARG A C 15
ATOM 7927 O O . ARG A 1 4 ? 72.715 23.589 10.291 1.00 0.00 4 ARG A O 15
ATOM 7948 N N . CYS A 1 5 ? 71.850 21.832 9.286 1.00 0.00 5 CYS A N 15
ATOM 7949 C CA . CYS A 1 5 ? 71.496 22.649 8.086 1.00 0.00 5 CYS A CA 15
ATOM 7950 C C . CYS A 1 5 ? 70.028 22.430 7.696 1.00 0.00 5 CYS A C 15
ATOM 7951 O O . CYS A 1 5 ? 69.500 21.346 7.868 1.00 0.00 5 CYS A O 15
ATOM 7958 N N . PRO A 1 6 ? 69.409 23.476 7.193 1.00 0.00 6 PRO A N 15
ATOM 7959 C CA . PRO A 1 6 ? 67.982 23.387 6.788 1.00 0.00 6 PRO A CA 15
ATOM 7960 C C . PRO A 1 6 ? 67.840 22.677 5.432 1.00 0.00 6 PRO A C 15
ATOM 7961 O O . PRO A 1 6 ? 68.380 23.113 4.430 1.00 0.00 6 PRO A O 15
ATOM 7972 N N . GLY A 1 7 ? 67.104 21.594 5.391 1.00 0.00 7 GLY A N 15
ATOM 7973 C CA . GLY A 1 7 ? 66.913 20.857 4.103 1.00 0.00 7 GLY A CA 15
ATOM 7974 C C . GLY A 1 7 ? 67.899 19.685 3.996 1.00 0.00 7 GLY A C 15
ATOM 7975 O O . GLY A 1 7 ? 68.073 19.118 2.933 1.00 0.00 7 GLY A O 15
ATOM 7979 N N . CYS A 1 8 ? 68.560 19.321 5.064 1.00 0.00 8 CYS A N 15
ATOM 7980 C CA . CYS A 1 8 ? 69.538 18.191 4.995 1.00 0.00 8 CYS A CA 15
ATOM 7981 C C . CYS A 1 8 ? 69.811 17.641 6.401 1.00 0.00 8 CYS A C 15
ATOM 7982 O O . CYS A 1 8 ? 69.370 18.200 7.390 1.00 0.00 8 CYS A O 15
ATOM 7989 N N . GLY A 1 9 ? 70.529 16.547 6.499 1.00 0.00 9 GLY A N 15
ATOM 7990 C CA . GLY A 1 9 ? 70.830 15.956 7.838 1.00 0.00 9 GLY A CA 15
ATOM 7991 C C . GLY A 1 9 ? 70.177 14.579 7.949 1.00 0.00 9 GLY A C 15
ATOM 7992 O O . GLY A 1 9 ? 69.628 14.067 6.990 1.00 0.00 9 GLY A O 15
ATOM 7996 N N . GLN A 1 10 ? 70.225 13.973 9.108 1.00 0.00 10 GLN A N 15
ATOM 7997 C CA . GLN A 1 10 ? 69.604 12.627 9.279 1.00 0.00 10 GLN A CA 15
ATOM 7998 C C . GLN A 1 10 ? 68.132 12.766 9.696 1.00 0.00 10 GLN A C 15
ATOM 7999 O O . GLN A 1 10 ? 67.686 12.157 10.651 1.00 0.00 10 GLN A O 15
ATOM 8013 N N . GLY A 1 11 ? 67.371 13.562 8.987 1.00 0.00 11 GLY A N 15
ATOM 8014 C CA . GLY A 1 11 ? 65.930 13.739 9.342 1.00 0.00 11 GLY A CA 15
ATOM 8015 C C . GLY A 1 11 ? 65.105 12.599 8.739 1.00 0.00 11 GLY A C 15
ATOM 8016 O O . GLY A 1 11 ? 64.216 12.826 7.940 1.00 0.00 11 GLY A O 15
ATOM 8020 N N . VAL A 1 12 ? 65.387 11.380 9.113 1.00 0.00 12 VAL A N 15
ATOM 8021 C CA . VAL A 1 12 ? 64.612 10.227 8.558 1.00 0.00 12 VAL A CA 15
ATOM 8022 C C . VAL A 1 12 ? 64.229 9.233 9.678 1.00 0.00 12 VAL A C 15
ATOM 8023 O O . VAL A 1 12 ? 64.020 8.057 9.433 1.00 0.00 12 VAL A O 15
ATOM 8036 N N . GLN A 1 13 ? 64.136 9.693 10.901 1.00 0.00 13 GLN A N 15
ATOM 8037 C CA . GLN A 1 13 ? 63.773 8.775 12.028 1.00 0.00 13 GLN A CA 15
ATOM 8038 C C . GLN A 1 13 ? 62.297 8.360 11.961 1.00 0.00 13 GLN A C 15
ATOM 8039 O O . GLN A 1 13 ? 61.896 7.422 12.620 1.00 0.00 13 GLN A O 15
ATOM 8053 N N . ALA A 1 14 ? 61.487 9.036 11.176 1.00 0.00 14 ALA A N 15
ATOM 8054 C CA . ALA A 1 14 ? 60.032 8.677 11.071 1.00 0.00 14 ALA A CA 15
ATOM 8055 C C . ALA A 1 14 ? 59.350 8.782 12.442 1.00 0.00 14 ALA A C 15
ATOM 8056 O O . ALA A 1 14 ? 59.178 7.800 13.145 1.00 0.00 14 ALA A O 15
ATOM 8063 N N . GLY A 1 15 ? 58.955 9.968 12.818 1.00 0.00 15 GLY A N 15
ATOM 8064 C CA . GLY A 1 15 ? 58.276 10.160 14.133 1.00 0.00 15 GLY A CA 15
ATOM 8065 C C . GLY A 1 15 ? 56.936 10.857 13.905 1.00 0.00 15 GLY A C 15
ATOM 8066 O O . GLY A 1 15 ? 56.791 12.038 14.160 1.00 0.00 15 GLY A O 15
ATOM 8070 N N . CYS A 1 16 ? 55.953 10.140 13.425 1.00 0.00 16 CYS A N 15
ATOM 8071 C CA . CYS A 1 16 ? 54.616 10.764 13.176 1.00 0.00 16 CYS A CA 15
ATOM 8072 C C . CYS A 1 16 ? 53.857 10.902 14.497 1.00 0.00 16 CYS A C 15
ATOM 8073 O O . CYS A 1 16 ? 53.564 9.916 15.149 1.00 0.00 16 CYS A O 15
ATOM 8080 N N . PRO A 1 17 ? 53.557 12.133 14.854 1.00 0.00 17 PRO A N 15
ATOM 8081 C CA . PRO A 1 17 ? 52.830 12.401 16.123 1.00 0.00 17 PRO A CA 15
ATOM 8082 C C . PRO A 1 17 ? 51.385 11.886 16.058 1.00 0.00 17 PRO A C 15
ATOM 8083 O O . PRO A 1 17 ? 50.883 11.327 17.012 1.00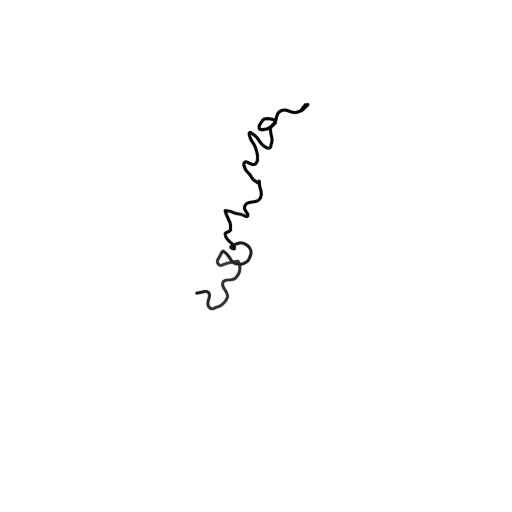 0.00 17 PRO A O 15
ATOM 8094 N N . GLY A 1 18 ? 50.714 12.068 14.954 1.00 0.00 18 GLY A N 15
ATOM 8095 C CA . GLY A 1 18 ? 49.303 11.584 14.842 1.00 0.00 18 GLY A CA 15
ATOM 8096 C C . GLY A 1 18 ? 48.781 11.835 13.430 1.00 0.00 18 GLY A C 15
ATOM 8097 O O . GLY A 1 18 ? 47.819 12.551 13.232 1.00 0.00 18 GLY A O 15
ATOM 8101 N N . GLY A 1 19 ? 49.409 11.249 12.452 1.00 0.00 19 GLY A N 15
ATOM 8102 C CA . GLY A 1 19 ? 48.960 11.436 11.040 1.00 0.00 19 GLY A CA 15
ATOM 8103 C C . GLY A 1 19 ? 50.082 11.020 10.087 1.00 0.00 19 GLY A C 15
ATOM 8104 O O . GLY A 1 19 ? 50.757 11.850 9.512 1.00 0.00 19 GLY A O 15
ATOM 8108 N N . CYS A 1 20 ? 50.301 9.741 9.928 1.00 0.00 20 CYS A N 15
ATOM 8109 C CA . CYS A 1 20 ? 51.391 9.273 9.018 1.00 0.00 20 CYS A CA 15
ATOM 8110 C C . CYS A 1 20 ? 50.805 8.710 7.717 1.00 0.00 20 CYS A C 15
ATOM 8111 O O . CYS A 1 20 ? 51.327 8.935 6.639 1.00 0.00 20 CYS A O 15
ATOM 8118 N N . VAL A 1 21 ? 49.724 7.985 7.809 1.00 0.00 21 VAL A N 15
ATOM 8119 C CA . VAL A 1 21 ? 49.095 7.404 6.581 1.00 0.00 21 VAL A CA 15
ATOM 8120 C C . VAL A 1 21 ? 47.795 8.142 6.254 1.00 0.00 21 VAL A C 15
ATOM 8121 O O . VAL A 1 21 ? 46.737 7.547 6.147 1.00 0.00 21 VAL A O 15
ATOM 8134 N N . GLU A 1 22 ? 47.858 9.435 6.090 1.00 0.00 22 GLU A N 15
ATOM 8135 C CA . GLU A 1 22 ? 46.621 10.210 5.765 1.00 0.00 22 GLU A CA 15
ATOM 8136 C C . GLU A 1 22 ? 46.284 10.084 4.267 1.00 0.00 22 GLU A C 15
ATOM 8137 O O . GLU A 1 22 ? 45.980 11.057 3.605 1.00 0.00 22 GLU A O 15
ATOM 8149 N N . GLU A 1 23 ? 46.328 8.890 3.732 1.00 0.00 23 GLU A N 15
ATOM 8150 C CA . GLU A 1 23 ? 45.999 8.690 2.290 1.00 0.00 23 GLU A CA 15
ATOM 8151 C C . GLU A 1 23 ? 44.936 7.583 2.114 1.00 0.00 23 GLU A C 15
ATOM 8152 O O . GLU A 1 23 ? 44.149 7.620 1.184 1.00 0.00 23 GLU A O 15
ATOM 8164 N N . GLU A 1 24 ? 44.899 6.612 3.014 1.00 0.00 24 GLU A N 15
ATOM 8165 C CA . GLU A 1 24 ? 43.897 5.501 2.938 1.00 0.00 24 GLU A CA 15
ATOM 8166 C C . GLU A 1 24 ? 43.993 4.734 1.605 1.00 0.00 24 GLU A C 15
ATOM 8167 O O . GLU A 1 24 ? 44.790 5.062 0.742 1.00 0.00 24 GLU A O 15
ATOM 8179 N N . ASP A 1 25 ? 43.200 3.701 1.439 1.00 0.00 25 ASP A N 15
ATOM 8180 C CA . ASP A 1 25 ? 43.250 2.901 0.177 1.00 0.00 25 ASP A CA 15
ATOM 8181 C C . ASP A 1 25 ? 42.065 3.261 -0.734 1.00 0.00 25 ASP A C 15
ATOM 8182 O O . ASP A 1 25 ? 42.195 3.289 -1.945 1.00 0.00 25 ASP A O 15
ATOM 8191 N N . GLY A 1 26 ? 40.917 3.523 -0.168 1.00 0.00 26 GLY A N 15
ATOM 8192 C CA . GLY A 1 26 ? 39.729 3.867 -0.999 1.00 0.00 26 GLY A CA 15
ATOM 8193 C C . GLY A 1 26 ? 38.643 2.820 -0.766 1.00 0.00 26 GLY A C 15
ATOM 8194 O O . GLY A 1 26 ? 38.606 1.800 -1.430 1.00 0.00 26 GLY A O 15
ATOM 8198 N N . GLY A 1 27 ? 37.762 3.065 0.175 1.00 0.00 27 GLY A N 15
ATOM 8199 C CA . GLY A 1 27 ? 36.673 2.086 0.472 1.00 0.00 27 GLY A CA 15
ATOM 8200 C C . GLY A 1 27 ? 35.829 1.859 -0.784 1.00 0.00 27 GLY A C 15
ATOM 8201 O O . GLY A 1 27 ? 35.053 2.705 -1.181 1.00 0.00 27 GLY A O 15
ATOM 8205 N N . SER A 1 28 ? 35.988 0.728 -1.416 1.00 0.00 28 SER A N 15
ATOM 8206 C CA . SER A 1 28 ? 35.214 0.444 -2.664 1.00 0.00 28 SER A CA 15
ATOM 8207 C C . SER A 1 28 ? 33.773 -0.006 -2.353 1.00 0.00 28 SER A C 15
ATOM 8208 O O . SER A 1 28 ? 32.841 0.514 -2.941 1.00 0.00 28 SER A O 15
ATOM 8216 N N . PRO A 1 29 ? 33.618 -0.961 -1.458 1.00 0.00 29 PRO A N 15
ATOM 8217 C CA . PRO A 1 29 ? 32.255 -1.459 -1.120 1.00 0.00 29 PRO A CA 15
ATOM 8218 C C . PRO A 1 29 ? 31.466 -0.426 -0.293 1.00 0.00 29 PRO A C 15
ATOM 8219 O O . PRO A 1 29 ? 31.062 -0.686 0.824 1.00 0.00 29 PRO A O 15
ATOM 8230 N N . ALA A 1 30 ? 31.237 0.742 -0.842 1.00 0.00 30 ALA A N 15
ATOM 8231 C CA . ALA A 1 30 ? 30.470 1.787 -0.109 1.00 0.00 30 ALA A CA 15
ATOM 8232 C C . ALA A 1 30 ? 29.231 2.198 -0.919 1.00 0.00 30 ALA A C 15
ATOM 8233 O O . ALA A 1 30 ? 28.955 3.371 -1.094 1.00 0.00 30 ALA A O 15
ATOM 8240 N N . GLU A 1 31 ? 28.485 1.240 -1.407 1.00 0.00 31 GLU A N 15
ATOM 8241 C CA . GLU A 1 31 ? 27.269 1.563 -2.211 1.00 0.00 31 GLU A CA 15
ATOM 8242 C C . GLU A 1 31 ? 26.103 1.915 -1.276 1.00 0.00 31 GLU A C 15
ATOM 8243 O O . GLU A 1 31 ? 25.665 3.047 -1.218 1.00 0.00 31 GLU A O 15
ATOM 8255 N N . GLY A 1 32 ? 25.602 0.953 -0.549 1.00 0.00 32 GLY A N 15
ATOM 8256 C CA . GLY A 1 32 ? 24.467 1.220 0.385 1.00 0.00 32 GLY A CA 15
ATOM 8257 C C . GLY A 1 32 ? 23.244 0.424 -0.050 1.00 0.00 32 GLY A C 15
ATOM 8258 O O . GLY A 1 32 ? 22.311 0.964 -0.610 1.00 0.00 32 GLY A O 15
ATOM 8262 N N . CYS A 1 33 ? 23.237 -0.854 0.214 1.00 0.00 33 CYS A N 15
ATOM 8263 C CA . CYS A 1 33 ? 22.060 -1.691 -0.176 1.00 0.00 33 CYS A CA 15
ATOM 8264 C C . CYS A 1 33 ? 20.931 -1.497 0.838 1.00 0.00 33 CYS A C 15
ATOM 8265 O O . CYS A 1 33 ? 21.127 -1.625 2.037 1.00 0.00 33 CYS A O 15
ATOM 8272 N N . ALA A 1 34 ? 19.755 -1.175 0.372 1.00 0.00 34 ALA A N 15
ATOM 8273 C CA . ALA A 1 34 ? 18.600 -0.966 1.304 1.00 0.00 34 ALA A CA 15
ATOM 8274 C C . ALA A 1 34 ? 17.293 -1.455 0.661 1.00 0.00 34 ALA A C 15
ATOM 8275 O O . ALA A 1 34 ? 16.212 -1.094 1.094 1.00 0.00 34 ALA A O 15
ATOM 8282 N N . GLU A 1 35 ? 17.381 -2.264 -0.361 1.00 0.00 35 GLU A N 15
ATOM 8283 C CA . GLU A 1 35 ? 16.150 -2.767 -1.036 1.00 0.00 35 GLU A CA 15
ATOM 8284 C C . GLU A 1 35 ? 15.690 -4.089 -0.400 1.00 0.00 35 GLU A C 15
ATOM 8285 O O . GLU A 1 35 ? 16.102 -4.441 0.690 1.00 0.00 35 GLU A O 15
ATOM 8297 N N . ALA A 1 36 ? 14.833 -4.821 -1.069 1.00 0.00 36 ALA A N 15
ATOM 8298 C CA . ALA A 1 36 ? 14.332 -6.113 -0.498 1.00 0.00 36 ALA A CA 15
ATOM 8299 C C . ALA A 1 36 ? 15.254 -7.289 -0.872 1.00 0.00 36 ALA A C 15
ATOM 8300 O O . ALA A 1 36 ? 14.790 -8.361 -1.222 1.00 0.00 36 ALA A O 15
ATOM 8307 N N . GLU A 1 37 ? 16.546 -7.102 -0.793 1.00 0.00 37 GLU A N 15
ATOM 8308 C CA . GLU A 1 37 ? 17.490 -8.211 -1.127 1.00 0.00 37 GLU A CA 15
ATOM 8309 C C . GLU A 1 37 ? 18.660 -8.262 -0.121 1.00 0.00 37 GLU A C 15
ATOM 8310 O O . GLU A 1 37 ? 19.622 -8.986 -0.321 1.00 0.00 37 GLU A O 15
ATOM 8322 N N . GLY A 1 38 ? 18.590 -7.515 0.953 1.00 0.00 38 GLY A N 15
ATOM 8323 C CA . GLY A 1 38 ? 19.706 -7.530 1.948 1.00 0.00 38 GLY A CA 15
ATOM 8324 C C . GLY A 1 38 ? 20.942 -6.882 1.316 1.00 0.00 38 GLY A C 15
ATOM 8325 O O . GLY A 1 38 ? 20.983 -5.685 1.105 1.00 0.00 38 GLY A O 15
ATOM 8329 N N . CYS A 1 39 ? 21.945 -7.659 1.001 1.00 0.00 39 CYS A N 15
ATOM 8330 C CA . CYS A 1 39 ? 23.176 -7.088 0.366 1.00 0.00 39 CYS A CA 15
ATOM 8331 C C . CYS A 1 39 ? 23.977 -8.192 -0.333 1.00 0.00 39 CYS A C 15
ATOM 8332 O O . CYS A 1 39 ? 24.276 -8.105 -1.505 1.00 0.00 39 CYS A O 15
ATOM 8339 N N . LEU A 1 40 ? 24.323 -9.235 0.382 1.00 0.00 40 LEU A N 15
ATOM 8340 C CA . LEU A 1 40 ? 25.107 -10.348 -0.234 1.00 0.00 40 LEU A CA 15
ATOM 8341 C C . LEU A 1 40 ? 24.271 -11.099 -1.285 1.00 0.00 40 LEU A C 15
ATOM 8342 O O . LEU A 1 40 ? 24.808 -11.813 -2.107 1.00 0.00 40 LEU A O 15
ATOM 8358 N N . ARG A 1 41 ? 22.965 -10.945 -1.257 1.00 0.00 41 ARG A N 15
ATOM 8359 C CA . ARG A 1 41 ? 22.076 -11.643 -2.241 1.00 0.00 41 ARG A CA 15
ATOM 8360 C C . ARG A 1 41 ? 22.168 -13.163 -2.046 1.00 0.00 41 ARG A C 15
ATOM 8361 O O . ARG A 1 41 ? 22.792 -13.874 -2.815 1.00 0.00 41 ARG A O 15
ATOM 8382 N N . ARG A 1 42 ? 21.539 -13.664 -1.014 1.00 0.00 42 ARG A N 15
ATOM 8383 C CA . ARG A 1 42 ? 21.561 -15.121 -0.728 1.00 0.00 42 ARG A CA 15
ATOM 8384 C C . ARG A 1 42 ? 20.124 -15.623 -0.538 1.00 0.00 42 ARG A C 15
ATOM 8385 O O . ARG A 1 42 ? 19.713 -15.965 0.557 1.00 0.00 42 ARG A O 15
ATOM 8406 N N . GLU A 1 43 ? 19.350 -15.632 -1.593 1.00 0.00 43 GLU A N 15
ATOM 8407 C CA . GLU A 1 43 ? 17.924 -16.072 -1.488 1.00 0.00 43 GLU A CA 15
ATOM 8408 C C . GLU A 1 43 ? 17.796 -17.554 -1.115 1.00 0.00 43 GLU A C 15
ATOM 8409 O O . GLU A 1 43 ? 17.599 -18.404 -1.966 1.00 0.00 43 GLU A O 15
ATOM 8421 N N . GLY A 1 44 ? 17.889 -17.863 0.150 1.00 0.00 44 GLY A N 15
ATOM 8422 C CA . GLY A 1 44 ? 17.756 -19.281 0.600 1.00 0.00 44 GLY A CA 15
ATOM 8423 C C . GLY A 1 44 ? 18.804 -20.161 -0.081 1.00 0.00 44 GLY A C 15
ATOM 8424 O O . GLY A 1 44 ? 18.497 -21.235 -0.575 1.00 0.00 44 GLY A O 15
ATOM 8428 N N . GLN A 1 45 ? 20.034 -19.727 -0.103 1.00 0.00 45 GLN A N 15
ATOM 8429 C CA . GLN A 1 45 ? 21.115 -20.548 -0.735 1.00 0.00 45 GLN A CA 15
ATOM 8430 C C . GLN A 1 45 ? 22.391 -20.482 0.122 1.00 0.00 45 GLN A C 15
ATOM 8431 O O . GLN A 1 45 ? 23.362 -21.106 -0.253 1.00 0.00 45 GLN A O 15
ATOM 8446 N N . ALA A 1 1 ? 59.612 23.807 -1.255 1.00 0.00 1 ALA A N 16
ATOM 8447 C CA . ALA A 1 1 ? 59.151 23.495 0.132 1.00 0.00 1 ALA A CA 16
ATOM 8448 C C . ALA A 1 1 ? 58.455 22.131 0.161 1.00 0.00 1 ALA A C 16
ATOM 8449 O O . ALA A 1 1 ? 58.197 21.536 -0.871 1.00 0.00 1 ALA A O 16
ATOM 8458 N N . LEU A 1 2 ? 58.149 21.625 1.330 1.00 0.00 2 LEU A N 16
ATOM 8459 C CA . LEU A 1 2 ? 57.476 20.298 1.428 1.00 0.00 2 LEU A CA 16
ATOM 8460 C C . LEU A 1 2 ? 55.962 20.438 1.682 1.00 0.00 2 LEU A C 16
ATOM 8461 O O . LEU A 1 2 ? 55.251 19.457 1.741 1.00 0.00 2 LEU A O 16
ATOM 8477 N N . ALA A 1 3 ? 55.469 21.644 1.844 1.00 0.00 3 ALA A N 16
ATOM 8478 C CA . ALA A 1 3 ? 54.005 21.831 2.112 1.00 0.00 3 ALA A CA 16
ATOM 8479 C C . ALA A 1 3 ? 53.145 21.221 0.996 1.00 0.00 3 ALA A C 16
ATOM 8480 O O . ALA A 1 3 ? 52.090 20.665 1.251 1.00 0.00 3 ALA A O 16
ATOM 8487 N N . ARG A 1 4 ? 53.568 21.329 -0.240 1.00 0.00 4 ARG A N 16
ATOM 8488 C CA . ARG A 1 4 ? 52.770 20.763 -1.362 1.00 0.00 4 ARG A CA 16
ATOM 8489 C C . ARG A 1 4 ? 53.662 19.928 -2.287 1.00 0.00 4 ARG A C 16
ATOM 8490 O O . ARG A 1 4 ? 54.739 20.352 -2.666 1.00 0.00 4 ARG A O 16
ATOM 8511 N N . CYS A 1 5 ? 53.224 18.753 -2.657 1.00 0.00 5 CYS A N 16
ATOM 8512 C CA . CYS A 1 5 ? 54.041 17.890 -3.565 1.00 0.00 5 CYS A CA 16
ATOM 8513 C C . CYS A 1 5 ? 53.377 17.830 -4.949 1.00 0.00 5 CYS A C 16
ATOM 8514 O O . CYS A 1 5 ? 52.253 17.379 -5.070 1.00 0.00 5 CYS A O 16
ATOM 8521 N N . PRO A 1 6 ? 54.089 18.298 -5.947 1.00 0.00 6 PRO A N 16
ATOM 8522 C CA . PRO A 1 6 ? 53.549 18.309 -7.330 1.00 0.00 6 PRO A CA 16
ATOM 8523 C C . PRO A 1 6 ? 53.516 16.892 -7.924 1.00 0.00 6 PRO A C 16
ATOM 8524 O O . PRO A 1 6 ? 54.539 16.335 -8.282 1.00 0.00 6 PRO A O 16
ATOM 8535 N N . GLY A 1 7 ? 52.346 16.318 -8.042 1.00 0.00 7 GLY A N 16
ATOM 8536 C CA . GLY A 1 7 ? 52.225 14.947 -8.628 1.00 0.00 7 GLY A CA 16
ATOM 8537 C C . GLY A 1 7 ? 52.881 13.911 -7.710 1.00 0.00 7 GLY A C 16
ATOM 8538 O O . GLY A 1 7 ? 53.659 13.088 -8.152 1.00 0.00 7 GLY A O 16
ATOM 8542 N N . CYS A 1 8 ? 52.570 13.936 -6.440 1.00 0.00 8 CYS A N 16
ATOM 8543 C CA . CYS A 1 8 ? 53.181 12.937 -5.503 1.00 0.00 8 CYS A CA 16
ATOM 8544 C C . CYS A 1 8 ? 52.378 11.632 -5.513 1.00 0.00 8 CYS A C 16
ATOM 8545 O O . CYS A 1 8 ? 51.373 11.511 -6.190 1.00 0.00 8 CYS A O 16
ATOM 8552 N N . GLY A 1 9 ? 52.813 10.655 -4.761 1.00 0.00 9 GLY A N 16
ATOM 8553 C CA . GLY A 1 9 ? 52.083 9.356 -4.719 1.00 0.00 9 GLY A CA 16
ATOM 8554 C C . GLY A 1 9 ? 50.798 9.511 -3.904 1.00 0.00 9 GLY A C 16
ATOM 8555 O O . GLY A 1 9 ? 50.721 10.320 -2.996 1.00 0.00 9 GLY A O 16
ATOM 8559 N N . GLN A 1 10 ? 49.792 8.735 -4.218 1.00 0.00 10 GLN A N 16
ATOM 8560 C CA . GLN A 1 10 ? 48.495 8.817 -3.476 1.00 0.00 10 GLN A CA 16
ATOM 8561 C C . GLN A 1 10 ? 48.586 8.072 -2.136 1.00 0.00 10 GLN A C 16
ATOM 8562 O O . GLN A 1 10 ? 47.741 7.259 -1.809 1.00 0.00 10 GLN A O 16
ATOM 8576 N N . GLY A 1 11 ? 49.602 8.345 -1.360 1.00 0.00 11 GLY A N 16
ATOM 8577 C CA . GLY A 1 11 ? 49.753 7.660 -0.043 1.00 0.00 11 GLY A CA 16
ATOM 8578 C C . GLY A 1 11 ? 48.835 8.323 0.990 1.00 0.00 11 GLY A C 16
ATOM 8579 O O . GLY A 1 11 ? 47.997 7.679 1.593 1.00 0.00 11 GLY A O 16
ATOM 8583 N N . VAL A 1 12 ? 48.988 9.610 1.195 1.00 0.00 12 VAL A N 16
ATOM 8584 C CA . VAL A 1 12 ? 48.129 10.327 2.188 1.00 0.00 12 VAL A CA 16
ATOM 8585 C C . VAL A 1 12 ? 47.666 11.681 1.617 1.00 0.00 12 VAL A C 16
ATOM 8586 O O . VAL A 1 12 ? 48.025 12.738 2.100 1.00 0.00 12 VAL A O 16
ATOM 8599 N N . GLN A 1 13 ? 46.866 11.645 0.583 1.00 0.00 13 GLN A N 16
ATOM 8600 C CA . GLN A 1 13 ? 46.369 12.914 -0.023 1.00 0.00 13 GLN A CA 16
ATOM 8601 C C . GLN A 1 13 ? 45.196 13.473 0.793 1.00 0.00 13 GLN A C 16
ATOM 8602 O O . GLN A 1 13 ? 45.059 14.674 0.953 1.00 0.00 13 GLN A O 16
ATOM 8616 N N . ALA A 1 14 ? 44.356 12.614 1.306 1.00 0.00 14 ALA A N 16
ATOM 8617 C CA . ALA A 1 14 ? 43.192 13.091 2.112 1.00 0.00 14 ALA A CA 16
ATOM 8618 C C . ALA A 1 14 ? 43.540 13.078 3.608 1.00 0.00 14 ALA A C 16
ATOM 8619 O O . ALA A 1 14 ? 44.528 12.501 4.019 1.00 0.00 14 ALA A O 16
ATOM 8626 N N . GLY A 1 15 ? 42.724 13.709 4.420 1.00 0.00 15 GLY A N 16
ATOM 8627 C CA . GLY A 1 15 ? 42.980 13.741 5.895 1.00 0.00 15 GLY A CA 16
ATOM 8628 C C . GLY A 1 15 ? 42.994 12.308 6.465 1.00 0.00 15 GLY A C 16
ATOM 8629 O O . GLY A 1 15 ? 43.738 12.008 7.380 1.00 0.00 15 GLY A O 16
ATOM 8633 N N . CYS A 1 16 ? 42.191 11.416 5.934 1.00 0.00 16 CYS A N 16
ATOM 8634 C CA . CYS A 1 16 ? 42.191 10.014 6.456 1.00 0.00 16 CYS A CA 16
ATOM 8635 C C . CYS A 1 16 ? 42.807 9.074 5.409 1.00 0.00 16 CYS A C 16
ATOM 8636 O O . CYS A 1 16 ? 42.130 8.642 4.495 1.00 0.00 16 CYS A O 16
ATOM 8643 N N . PRO A 1 17 ? 44.076 8.790 5.575 1.00 0.00 17 PRO A N 16
ATOM 8644 C CA . PRO A 1 17 ? 44.790 7.896 4.620 1.00 0.00 17 PRO A CA 16
ATOM 8645 C C . PRO A 1 17 ? 44.278 6.452 4.727 1.00 0.00 17 PRO A C 16
ATOM 8646 O O . PRO A 1 17 ? 44.487 5.780 5.716 1.00 0.00 17 PRO A O 16
ATOM 8657 N N . GLY A 1 18 ? 43.600 5.981 3.710 1.00 0.00 18 GLY A N 16
ATOM 8658 C CA . GLY A 1 18 ? 43.067 4.583 3.729 1.00 0.00 18 GLY A CA 16
ATOM 8659 C C . GLY A 1 18 ? 42.046 4.407 4.866 1.00 0.00 18 GLY A C 16
ATOM 8660 O O . GLY A 1 18 ? 41.775 3.299 5.288 1.00 0.00 18 GLY A O 16
ATOM 8664 N N . GLY A 1 19 ? 41.483 5.481 5.369 1.00 0.00 19 GLY A N 16
ATOM 8665 C CA . GLY A 1 19 ? 40.487 5.353 6.480 1.00 0.00 19 GLY A CA 16
ATOM 8666 C C . GLY A 1 19 ? 39.596 6.594 6.520 1.00 0.00 19 GLY A C 16
ATOM 8667 O O . GLY A 1 19 ? 39.465 7.243 7.539 1.00 0.00 19 GLY A O 16
ATOM 8671 N N . CYS A 1 20 ? 38.978 6.927 5.417 1.00 0.00 20 CYS A N 16
ATOM 8672 C CA . CYS A 1 20 ? 38.082 8.126 5.379 1.00 0.00 20 CYS A CA 16
ATOM 8673 C C . CYS A 1 20 ? 36.704 7.718 4.856 1.00 0.00 20 CYS A C 16
ATOM 8674 O O . CYS A 1 20 ? 36.467 7.668 3.661 1.00 0.00 20 CYS A O 16
ATOM 8681 N N . VAL A 1 21 ? 35.809 7.413 5.748 1.00 0.00 21 VAL A N 16
ATOM 8682 C CA . VAL A 1 21 ? 34.438 6.985 5.337 1.00 0.00 21 VAL A CA 16
ATOM 8683 C C . VAL A 1 21 ? 33.370 7.906 5.949 1.00 0.00 21 VAL A C 16
ATOM 8684 O O . VAL A 1 21 ? 32.329 7.458 6.394 1.00 0.00 21 VAL A O 16
ATOM 8697 N N . GLU A 1 22 ? 33.622 9.188 5.968 1.00 0.00 22 GLU A N 16
ATOM 8698 C CA . GLU A 1 22 ? 32.637 10.139 6.528 1.00 0.00 22 GLU A CA 16
ATOM 8699 C C . GLU A 1 22 ? 32.034 10.991 5.400 1.00 0.00 22 GLU A C 16
ATOM 8700 O O . GLU A 1 22 ? 31.911 12.198 5.522 1.00 0.00 22 GLU A O 16
ATOM 8712 N N . GLU A 1 23 ? 31.665 10.376 4.303 1.00 0.00 23 GLU A N 16
ATOM 8713 C CA . GLU A 1 23 ? 31.076 11.147 3.169 1.00 0.00 23 GLU A CA 16
ATOM 8714 C C . GLU A 1 23 ? 29.547 10.994 3.160 1.00 0.00 23 GLU A C 16
ATOM 8715 O O . GLU A 1 23 ? 28.823 11.969 3.213 1.00 0.00 23 GLU A O 16
ATOM 8727 N N . GLU A 1 24 ? 29.058 9.781 3.087 1.00 0.00 24 GLU A N 16
ATOM 8728 C CA . GLU A 1 24 ? 27.576 9.558 3.068 1.00 0.00 24 GLU A CA 16
ATOM 8729 C C . GLU A 1 24 ? 26.977 9.818 4.455 1.00 0.00 24 GLU A C 16
ATOM 8730 O O . GLU A 1 24 ? 27.650 9.693 5.460 1.00 0.00 24 GLU A O 16
ATOM 8742 N N . ASP A 1 25 ? 25.717 10.170 4.518 1.00 0.00 25 ASP A N 16
ATOM 8743 C CA . ASP A 1 25 ? 25.075 10.437 5.849 1.00 0.00 25 ASP A CA 16
ATOM 8744 C C . ASP A 1 25 ? 24.345 9.194 6.377 1.00 0.00 25 ASP A C 16
ATOM 8745 O O . ASP A 1 25 ? 23.304 9.289 7.009 1.00 0.00 25 ASP A O 16
ATOM 8754 N N . GLY A 1 26 ? 24.897 8.033 6.145 1.00 0.00 26 GLY A N 16
ATOM 8755 C CA . GLY A 1 26 ? 24.266 6.776 6.644 1.00 0.00 26 GLY A CA 16
ATOM 8756 C C . GLY A 1 26 ? 24.701 5.595 5.767 1.00 0.00 26 GLY A C 16
ATOM 8757 O O . GLY A 1 26 ? 25.702 4.957 6.030 1.00 0.00 26 GLY A O 16
ATOM 8761 N N . GLY A 1 27 ? 23.961 5.297 4.727 1.00 0.00 27 GLY A N 16
ATOM 8762 C CA . GLY A 1 27 ? 24.326 4.153 3.831 1.00 0.00 27 GLY A CA 16
ATOM 8763 C C . GLY A 1 27 ? 24.118 4.553 2.369 1.00 0.00 27 GLY A C 16
ATOM 8764 O O . GLY A 1 27 ? 23.172 5.239 2.032 1.00 0.00 27 GLY A O 16
ATOM 8768 N N . SER A 1 28 ? 24.987 4.127 1.500 1.00 0.00 28 SER A N 16
ATOM 8769 C CA . SER A 1 28 ? 24.833 4.480 0.062 1.00 0.00 28 SER A CA 16
ATOM 8770 C C . SER A 1 28 ? 23.884 3.482 -0.622 1.00 0.00 28 SER A C 16
ATOM 8771 O O . SER A 1 28 ? 23.763 2.349 -0.190 1.00 0.00 28 SER A O 16
ATOM 8779 N N . PRO A 1 29 ? 23.253 3.919 -1.681 1.00 0.00 29 PRO A N 16
ATOM 8780 C CA . PRO A 1 29 ? 22.331 3.024 -2.424 1.00 0.00 29 PRO A CA 16
ATOM 8781 C C . PRO A 1 29 ? 23.122 1.871 -3.056 1.00 0.00 29 PRO A C 16
ATOM 8782 O O . PRO A 1 29 ? 22.597 0.795 -3.267 1.00 0.00 29 PRO A O 16
ATOM 8793 N N . ALA A 1 30 ? 24.385 2.088 -3.342 1.00 0.00 30 ALA A N 16
ATOM 8794 C CA . ALA A 1 30 ? 25.223 1.010 -3.941 1.00 0.00 30 ALA A CA 16
ATOM 8795 C C . ALA A 1 30 ? 25.972 0.234 -2.838 1.00 0.00 30 ALA A C 16
ATOM 8796 O O . ALA A 1 30 ? 27.006 -0.361 -3.083 1.00 0.00 30 ALA A O 16
ATOM 8803 N N . GLU A 1 31 ? 25.458 0.243 -1.629 1.00 0.00 31 GLU A N 16
ATOM 8804 C CA . GLU A 1 31 ? 26.128 -0.484 -0.507 1.00 0.00 31 GLU A CA 16
ATOM 8805 C C . GLU A 1 31 ? 25.747 -1.975 -0.507 1.00 0.00 31 GLU A C 16
ATOM 8806 O O . GLU A 1 31 ? 26.292 -2.761 0.247 1.00 0.00 31 GLU A O 16
ATOM 8818 N N . GLY A 1 32 ? 24.809 -2.373 -1.333 1.00 0.00 32 GLY A N 16
ATOM 8819 C CA . GLY A 1 32 ? 24.394 -3.808 -1.364 1.00 0.00 32 GLY A CA 16
ATOM 8820 C C . GLY A 1 32 ? 23.481 -4.100 -0.168 1.00 0.00 32 GLY A C 16
ATOM 8821 O O . GLY A 1 32 ? 23.437 -5.205 0.333 1.00 0.00 32 GLY A O 16
ATOM 8825 N N . CYS A 1 33 ? 22.757 -3.111 0.295 1.00 0.00 33 CYS A N 16
ATOM 8826 C CA . CYS A 1 33 ? 21.838 -3.319 1.459 1.00 0.00 33 CYS A CA 16
ATOM 8827 C C . CYS A 1 33 ? 20.799 -2.189 1.512 1.00 0.00 33 CYS A C 16
ATOM 8828 O O . CYS A 1 33 ? 20.517 -1.643 2.564 1.00 0.00 33 CYS A O 16
ATOM 8835 N N . ALA A 1 34 ? 20.231 -1.821 0.388 1.00 0.00 34 ALA A N 16
ATOM 8836 C CA . ALA A 1 34 ? 19.222 -0.714 0.382 1.00 0.00 34 ALA A CA 16
ATOM 8837 C C . ALA A 1 34 ? 17.811 -1.251 0.115 1.00 0.00 34 ALA A C 16
ATOM 8838 O O . ALA A 1 34 ? 16.876 -0.931 0.824 1.00 0.00 34 ALA A O 16
ATOM 8845 N N . GLU A 1 35 ? 17.642 -2.057 -0.902 1.00 0.00 35 GLU A N 16
ATOM 8846 C CA . GLU A 1 35 ? 16.284 -2.592 -1.213 1.00 0.00 35 GLU A CA 16
ATOM 8847 C C . GLU A 1 35 ? 16.094 -3.973 -0.571 1.00 0.00 35 GLU A C 16
ATOM 8848 O O . GLU A 1 35 ? 16.878 -4.398 0.260 1.00 0.00 35 GLU A O 16
ATOM 8860 N N . ALA A 1 36 ? 15.061 -4.680 -0.956 1.00 0.00 36 ALA A N 16
ATOM 8861 C CA . ALA A 1 36 ? 14.818 -6.040 -0.380 1.00 0.00 36 ALA A CA 16
ATOM 8862 C C . ALA A 1 36 ? 15.676 -7.088 -1.106 1.00 0.00 36 ALA A C 16
ATOM 8863 O O . ALA A 1 36 ? 15.214 -8.164 -1.428 1.00 0.00 36 ALA A O 16
ATOM 8870 N N . GLU A 1 37 ? 16.926 -6.782 -1.347 1.00 0.00 37 GLU A N 16
ATOM 8871 C CA . GLU A 1 37 ? 17.822 -7.757 -2.034 1.00 0.00 37 GLU A CA 16
ATOM 8872 C C . GLU A 1 37 ? 18.322 -8.815 -1.039 1.00 0.00 37 GLU A C 16
ATOM 8873 O O . GLU A 1 37 ? 18.858 -9.835 -1.428 1.00 0.00 37 GLU A O 16
ATOM 8885 N N . GLY A 1 38 ? 18.144 -8.583 0.244 1.00 0.00 38 GLY A N 16
ATOM 8886 C CA . GLY A 1 38 ? 18.600 -9.588 1.263 1.00 0.00 38 GLY A CA 16
ATOM 8887 C C . GLY A 1 38 ? 19.390 -8.913 2.388 1.00 0.00 38 GLY A C 16
ATOM 8888 O O . GLY A 1 38 ? 20.354 -9.459 2.888 1.00 0.00 38 GLY A O 16
ATOM 8892 N N . CYS A 1 39 ? 18.985 -7.743 2.797 1.00 0.00 39 CYS A N 16
ATOM 8893 C CA . CYS A 1 39 ? 19.716 -7.043 3.895 1.00 0.00 39 CYS A CA 16
ATOM 8894 C C . CYS A 1 39 ? 19.068 -7.361 5.250 1.00 0.00 39 CYS A C 16
ATOM 8895 O O . CYS A 1 39 ? 19.742 -7.697 6.204 1.00 0.00 39 CYS A O 16
ATOM 8902 N N . LEU A 1 40 ? 17.762 -7.264 5.342 1.00 0.00 40 LEU A N 16
ATOM 8903 C CA . LEU A 1 40 ? 17.078 -7.561 6.630 1.00 0.00 40 LEU A CA 16
ATOM 8904 C C . LEU A 1 40 ? 16.695 -9.052 6.701 1.00 0.00 40 LEU A C 16
ATOM 8905 O O . LEU A 1 40 ? 17.529 -9.891 6.985 1.00 0.00 40 LEU A O 16
ATOM 8921 N N . ARG A 1 41 ? 15.453 -9.391 6.446 1.00 0.00 41 ARG A N 16
ATOM 8922 C CA . ARG A 1 41 ? 15.033 -10.824 6.501 1.00 0.00 41 ARG A CA 16
ATOM 8923 C C . ARG A 1 41 ? 13.668 -11.010 5.832 1.00 0.00 41 ARG A C 16
ATOM 8924 O O . ARG A 1 41 ? 13.070 -10.066 5.353 1.00 0.00 41 ARG A O 16
ATOM 8945 N N . ARG A 1 42 ? 13.169 -12.220 5.801 1.00 0.00 42 ARG A N 16
ATOM 8946 C CA . ARG A 1 42 ? 11.844 -12.484 5.169 1.00 0.00 42 ARG A CA 16
ATOM 8947 C C . ARG A 1 42 ? 11.280 -13.823 5.666 1.00 0.00 42 ARG A C 16
ATOM 8948 O O . ARG A 1 42 ? 11.352 -14.829 4.977 1.00 0.00 42 ARG A O 16
ATOM 8969 N N . GLU A 1 43 ? 10.724 -13.847 6.854 1.00 0.00 43 GLU A N 16
ATOM 8970 C CA . GLU A 1 43 ? 10.160 -15.117 7.396 1.00 0.00 43 GLU A CA 16
ATOM 8971 C C . GLU A 1 43 ? 8.843 -14.859 8.136 1.00 0.00 43 GLU A C 16
ATOM 8972 O O . GLU A 1 43 ? 8.722 -13.918 8.893 1.00 0.00 43 GLU A O 16
ATOM 8984 N N . GLY A 1 44 ? 7.864 -15.703 7.933 1.00 0.00 44 GLY A N 16
ATOM 8985 C CA . GLY A 1 44 ? 6.554 -15.529 8.632 1.00 0.00 44 GLY A CA 16
ATOM 8986 C C . GLY A 1 44 ? 5.601 -14.682 7.778 1.00 0.00 44 GLY A C 16
ATOM 8987 O O . GLY A 1 44 ? 4.742 -13.997 8.302 1.00 0.00 44 GLY A O 16
ATOM 8991 N N . GLN A 1 45 ? 5.733 -14.729 6.473 1.00 0.00 45 GLN A N 16
ATOM 8992 C CA . GLN A 1 45 ? 4.825 -13.932 5.594 1.00 0.00 45 GLN A CA 16
ATOM 8993 C C . GLN A 1 45 ? 4.600 -14.664 4.268 1.00 0.00 45 GLN A C 16
ATOM 8994 O O . GLN A 1 45 ? 5.557 -15.177 3.720 1.00 0.00 45 GLN A O 16
ATOM 9009 N N . ALA A 1 1 ? 63.783 6.731 -32.339 1.00 0.00 1 ALA A N 17
ATOM 9010 C CA . ALA A 1 1 ? 64.237 7.687 -31.276 1.00 0.00 1 ALA A CA 17
ATOM 9011 C C . ALA A 1 1 ? 64.540 6.931 -29.976 1.00 0.00 1 ALA A C 17
ATOM 9012 O O . ALA A 1 1 ? 63.804 6.044 -29.582 1.00 0.00 1 ALA A O 17
ATOM 9021 N N . LEU A 1 2 ? 65.614 7.276 -29.306 1.00 0.00 2 LEU A N 17
ATOM 9022 C CA . LEU A 1 2 ? 65.972 6.588 -28.034 1.00 0.00 2 LEU A CA 17
ATOM 9023 C C . LEU A 1 2 ? 66.677 7.567 -27.089 1.00 0.00 2 LEU A C 17
ATOM 9024 O O . LEU A 1 2 ? 67.788 7.991 -27.346 1.00 0.00 2 LEU A O 17
ATOM 9040 N N . ALA A 1 3 ? 66.042 7.923 -26.001 1.00 0.00 3 ALA A N 17
ATOM 9041 C CA . ALA A 1 3 ? 66.671 8.868 -25.036 1.00 0.00 3 ALA A CA 17
ATOM 9042 C C . ALA A 1 3 ? 66.837 8.200 -23.668 1.00 0.00 3 ALA A C 17
ATOM 9043 O O . ALA A 1 3 ? 66.245 7.170 -23.394 1.00 0.00 3 ALA A O 17
ATOM 9050 N N . ARG A 1 4 ? 67.625 8.777 -22.805 1.00 0.00 4 ARG A N 17
ATOM 9051 C CA . ARG A 1 4 ? 67.822 8.186 -21.453 1.00 0.00 4 ARG A CA 17
ATOM 9052 C C . ARG A 1 4 ? 67.264 9.128 -20.386 1.00 0.00 4 ARG A C 17
ATOM 9053 O O . ARG A 1 4 ? 67.115 10.312 -20.611 1.00 0.00 4 ARG A O 17
ATOM 9074 N N . CYS A 1 5 ? 66.958 8.610 -19.230 1.00 0.00 5 CYS A N 17
ATOM 9075 C CA . CYS A 1 5 ? 66.413 9.478 -18.140 1.00 0.00 5 CYS A CA 17
ATOM 9076 C C . CYS A 1 5 ? 67.223 9.290 -16.851 1.00 0.00 5 CYS A C 17
ATOM 9077 O O . CYS A 1 5 ? 67.956 8.330 -16.716 1.00 0.00 5 CYS A O 17
ATOM 9084 N N . PRO A 1 6 ? 67.077 10.224 -15.942 1.00 0.00 6 PRO A N 17
ATOM 9085 C CA . PRO A 1 6 ? 67.805 10.134 -14.655 1.00 0.00 6 PRO A CA 17
ATOM 9086 C C . PRO A 1 6 ? 67.137 9.128 -13.710 1.00 0.00 6 PRO A C 17
ATOM 9087 O O . PRO A 1 6 ? 67.788 8.259 -13.161 1.00 0.00 6 PRO A O 17
ATOM 9098 N N . GLY A 1 7 ? 65.846 9.241 -13.511 1.00 0.00 7 GLY A N 17
ATOM 9099 C CA . GLY A 1 7 ? 65.136 8.299 -12.594 1.00 0.00 7 GLY A CA 17
ATOM 9100 C C . GLY A 1 7 ? 64.320 7.286 -13.403 1.00 0.00 7 GLY A C 17
ATOM 9101 O O . GLY A 1 7 ? 63.104 7.286 -13.360 1.00 0.00 7 GLY A O 17
ATOM 9105 N N . CYS A 1 8 ? 64.974 6.417 -14.128 1.00 0.00 8 CYS A N 17
ATOM 9106 C CA . CYS A 1 8 ? 64.220 5.397 -14.918 1.00 0.00 8 CYS A CA 17
ATOM 9107 C C . CYS A 1 8 ? 63.934 4.181 -14.036 1.00 0.00 8 CYS A C 17
ATOM 9108 O O . CYS A 1 8 ? 64.780 3.746 -13.281 1.00 0.00 8 CYS A O 17
ATOM 9115 N N . GLY A 1 9 ? 62.749 3.637 -14.119 1.00 0.00 9 GLY A N 17
ATOM 9116 C CA . GLY A 1 9 ? 62.404 2.455 -13.276 1.00 0.00 9 GLY A CA 17
ATOM 9117 C C . GLY A 1 9 ? 61.309 2.850 -12.280 1.00 0.00 9 GLY A C 17
ATOM 9118 O O . GLY A 1 9 ? 61.591 3.276 -11.177 1.00 0.00 9 GLY A O 17
ATOM 9122 N N . GLN A 1 10 ? 60.061 2.721 -12.671 1.00 0.00 10 GLN A N 17
ATOM 9123 C CA . GLN A 1 10 ? 58.918 3.094 -11.763 1.00 0.00 10 GLN A CA 17
ATOM 9124 C C . GLN A 1 10 ? 59.096 4.516 -11.201 1.00 0.00 10 GLN A C 17
ATOM 9125 O O . GLN A 1 10 ? 58.697 4.805 -10.090 1.00 0.00 10 GLN A O 17
ATOM 9139 N N . GLY A 1 11 ? 59.678 5.403 -11.967 1.00 0.00 11 GLY A N 17
ATOM 9140 C CA . GLY A 1 11 ? 59.879 6.806 -11.487 1.00 0.00 11 GLY A CA 17
ATOM 9141 C C . GLY A 1 11 ? 58.965 7.752 -12.266 1.00 0.00 11 GLY A C 17
ATOM 9142 O O . GLY A 1 11 ? 58.392 8.666 -11.709 1.00 0.00 11 GLY A O 17
ATOM 9146 N N . VAL A 1 12 ? 58.826 7.542 -13.551 1.00 0.00 12 VAL A N 17
ATOM 9147 C CA . VAL A 1 12 ? 57.943 8.434 -14.364 1.00 0.00 12 VAL A CA 17
ATOM 9148 C C . VAL A 1 12 ? 56.471 8.047 -14.177 1.00 0.00 12 VAL A C 17
ATOM 9149 O O . VAL A 1 12 ? 55.624 8.888 -13.946 1.00 0.00 12 VAL A O 17
ATOM 9162 N N . GLN A 1 13 ? 56.155 6.777 -14.275 1.00 0.00 13 GLN A N 17
ATOM 9163 C CA . GLN A 1 13 ? 54.736 6.345 -14.099 1.00 0.00 13 GLN A CA 17
ATOM 9164 C C . GLN A 1 13 ? 54.332 6.437 -12.620 1.00 0.00 13 GLN A C 17
ATOM 9165 O O . GLN A 1 13 ? 55.056 6.002 -11.742 1.00 0.00 13 GLN A O 17
ATOM 9179 N N . ALA A 1 14 ? 53.183 6.996 -12.344 1.00 0.00 14 ALA A N 17
ATOM 9180 C CA . ALA A 1 14 ? 52.719 7.113 -10.928 1.00 0.00 14 ALA A CA 17
ATOM 9181 C C . ALA A 1 14 ? 51.657 6.044 -10.642 1.00 0.00 14 ALA A C 17
ATOM 9182 O O . ALA A 1 14 ? 51.512 5.089 -11.385 1.00 0.00 14 ALA A O 17
ATOM 9189 N N . GLY A 1 15 ? 50.914 6.184 -9.578 1.00 0.00 15 GLY A N 17
ATOM 9190 C CA . GLY A 1 15 ? 49.863 5.169 -9.258 1.00 0.00 15 GLY A CA 17
ATOM 9191 C C . GLY A 1 15 ? 48.967 5.703 -8.146 1.00 0.00 15 GLY A C 17
ATOM 9192 O O . GLY A 1 15 ? 48.142 6.568 -8.367 1.00 0.00 15 GLY A O 17
ATOM 9196 N N . CYS A 1 16 ? 49.120 5.201 -6.952 1.00 0.00 16 CYS A N 17
ATOM 9197 C CA . CYS A 1 16 ? 48.275 5.686 -5.825 1.00 0.00 16 CYS A CA 17
ATOM 9198 C C . CYS A 1 16 ? 49.152 6.386 -4.783 1.00 0.00 16 CYS A C 17
ATOM 9199 O O . CYS A 1 16 ? 49.762 5.740 -3.958 1.00 0.00 16 CYS A O 17
ATOM 9206 N N . PRO A 1 17 ? 49.189 7.694 -4.851 1.00 0.00 17 PRO A N 17
ATOM 9207 C CA . PRO A 1 17 ? 49.996 8.473 -3.877 1.00 0.00 17 PRO A CA 17
ATOM 9208 C C . PRO A 1 17 ? 49.250 8.550 -2.536 1.00 0.00 17 PRO A C 17
ATOM 9209 O O . PRO A 1 17 ? 48.889 9.615 -2.075 1.00 0.00 17 PRO A O 17
ATOM 9220 N N . GLY A 1 18 ? 48.993 7.424 -1.926 1.00 0.00 18 GLY A N 17
ATOM 9221 C CA . GLY A 1 18 ? 48.242 7.415 -0.636 1.00 0.00 18 GLY A CA 17
ATOM 9222 C C . GLY A 1 18 ? 46.732 7.267 -0.917 1.00 0.00 18 GLY A C 17
ATOM 9223 O O . GLY A 1 18 ? 45.972 6.873 -0.055 1.00 0.00 18 GLY A O 17
ATOM 9227 N N . GLY A 1 19 ? 46.283 7.582 -2.113 1.00 0.00 19 GLY A N 17
ATOM 9228 C CA . GLY A 1 19 ? 44.825 7.453 -2.420 1.00 0.00 19 GLY A CA 17
ATOM 9229 C C . GLY A 1 19 ? 44.571 6.147 -3.171 1.00 0.00 19 GLY A C 17
ATOM 9230 O O . GLY A 1 19 ? 44.234 6.152 -4.340 1.00 0.00 19 GLY A O 17
ATOM 9234 N N . CYS A 1 20 ? 44.726 5.027 -2.513 1.00 0.00 20 CYS A N 17
ATOM 9235 C CA . CYS A 1 20 ? 44.490 3.720 -3.185 1.00 0.00 20 CYS A CA 17
ATOM 9236 C C . CYS A 1 20 ? 42.999 3.416 -3.182 1.00 0.00 20 CYS A C 17
ATOM 9237 O O . CYS A 1 20 ? 42.297 3.733 -2.244 1.00 0.00 20 CYS A O 17
ATOM 9244 N N . VAL A 1 21 ? 42.515 2.823 -4.232 1.00 0.00 21 VAL A N 17
ATOM 9245 C CA . VAL A 1 21 ? 41.050 2.502 -4.323 1.00 0.00 21 VAL A CA 17
ATOM 9246 C C . VAL A 1 21 ? 40.688 1.259 -3.493 1.00 0.00 21 VAL A C 17
ATOM 9247 O O . VAL A 1 21 ? 39.547 1.074 -3.127 1.00 0.00 21 VAL A O 17
ATOM 9260 N N . GLU A 1 22 ? 41.643 0.415 -3.187 1.00 0.00 22 GLU A N 17
ATOM 9261 C CA . GLU A 1 22 ? 41.336 -0.797 -2.374 1.00 0.00 22 GLU A CA 17
ATOM 9262 C C . GLU A 1 22 ? 41.450 -0.498 -0.864 1.00 0.00 22 GLU A C 17
ATOM 9263 O O . GLU A 1 22 ? 41.492 -1.405 -0.056 1.00 0.00 22 GLU A O 17
ATOM 9275 N N . GLU A 1 23 ? 41.484 0.759 -0.474 1.00 0.00 23 GLU A N 17
ATOM 9276 C CA . GLU A 1 23 ? 41.582 1.109 0.975 1.00 0.00 23 GLU A CA 17
ATOM 9277 C C . GLU A 1 23 ? 40.574 2.223 1.333 1.00 0.00 23 GLU A C 17
ATOM 9278 O O . GLU A 1 23 ? 40.767 2.959 2.286 1.00 0.00 23 GLU A O 17
ATOM 9290 N N . GLU A 1 24 ? 39.506 2.355 0.579 1.00 0.00 24 GLU A N 17
ATOM 9291 C CA . GLU A 1 24 ? 38.499 3.419 0.873 1.00 0.00 24 GLU A CA 17
ATOM 9292 C C . GLU A 1 24 ? 37.474 2.953 1.918 1.00 0.00 24 GLU A C 17
ATOM 9293 O O . GLU A 1 24 ? 36.614 3.713 2.323 1.00 0.00 24 GLU A O 17
ATOM 9305 N N . ASP A 1 25 ? 37.549 1.726 2.371 1.00 0.00 25 ASP A N 17
ATOM 9306 C CA . ASP A 1 25 ? 36.567 1.251 3.385 1.00 0.00 25 ASP A CA 17
ATOM 9307 C C . ASP A 1 25 ? 37.230 1.178 4.761 1.00 0.00 25 ASP A C 17
ATOM 9308 O O . ASP A 1 25 ? 36.744 0.509 5.658 1.00 0.00 25 ASP A O 17
ATOM 9317 N N . GLY A 1 26 ? 38.330 1.872 4.947 1.00 0.00 26 GLY A N 17
ATOM 9318 C CA . GLY A 1 26 ? 39.016 1.854 6.268 1.00 0.00 26 GLY A CA 17
ATOM 9319 C C . GLY A 1 26 ? 38.193 2.660 7.277 1.00 0.00 26 GLY A C 17
ATOM 9320 O O . GLY A 1 26 ? 38.673 3.600 7.880 1.00 0.00 26 GLY A O 17
ATOM 9324 N N . GLY A 1 27 ? 36.950 2.303 7.455 1.00 0.00 27 GLY A N 17
ATOM 9325 C CA . GLY A 1 27 ? 36.067 3.042 8.418 1.00 0.00 27 GLY A CA 17
ATOM 9326 C C . GLY A 1 27 ? 34.907 3.720 7.669 1.00 0.00 27 GLY A C 17
ATOM 9327 O O . GLY A 1 27 ? 34.166 4.503 8.246 1.00 0.00 27 GLY A O 17
ATOM 9331 N N . SER A 1 28 ? 34.726 3.430 6.402 1.00 0.00 28 SER A N 17
ATOM 9332 C CA . SER A 1 28 ? 33.611 4.054 5.629 1.00 0.00 28 SER A CA 17
ATOM 9333 C C . SER A 1 28 ? 32.527 3.006 5.341 1.00 0.00 28 SER A C 17
ATOM 9334 O O . SER A 1 28 ? 32.602 2.296 4.355 1.00 0.00 28 SER A O 17
ATOM 9342 N N . PRO A 1 29 ? 31.545 2.935 6.213 1.00 0.00 29 PRO A N 17
ATOM 9343 C CA . PRO A 1 29 ? 30.440 1.952 6.040 1.00 0.00 29 PRO A CA 17
ATOM 9344 C C . PRO A 1 29 ? 29.508 2.385 4.892 1.00 0.00 29 PRO A C 17
ATOM 9345 O O . PRO A 1 29 ? 28.387 2.808 5.114 1.00 0.00 29 PRO A O 17
ATOM 9356 N N . ALA A 1 30 ? 29.967 2.286 3.671 1.00 0.00 30 ALA A N 17
ATOM 9357 C CA . ALA A 1 30 ? 29.123 2.689 2.514 1.00 0.00 30 ALA A CA 17
ATOM 9358 C C . ALA A 1 30 ? 28.659 1.446 1.736 1.00 0.00 30 ALA A C 17
ATOM 9359 O O . ALA A 1 30 ? 28.972 1.280 0.572 1.00 0.00 30 ALA A O 17
ATOM 9366 N N . GLU A 1 31 ? 27.919 0.571 2.376 1.00 0.00 31 GLU A N 17
ATOM 9367 C CA . GLU A 1 31 ? 27.439 -0.660 1.684 1.00 0.00 31 GLU A CA 17
ATOM 9368 C C . GLU A 1 31 ? 26.239 -0.342 0.794 1.00 0.00 31 GLU A C 17
ATOM 9369 O O . GLU A 1 31 ? 26.015 -0.999 -0.206 1.00 0.00 31 GLU A O 17
ATOM 9381 N N . GLY A 1 32 ? 25.474 0.662 1.140 1.00 0.00 32 GLY A N 17
ATOM 9382 C CA . GLY A 1 32 ? 24.300 1.028 0.301 1.00 0.00 32 GLY A CA 17
ATOM 9383 C C . GLY A 1 32 ? 23.166 0.013 0.497 1.00 0.00 32 GLY A C 17
ATOM 9384 O O . GLY A 1 32 ? 22.573 -0.453 -0.454 1.00 0.00 32 GLY A O 17
ATOM 9388 N N . CYS A 1 33 ? 22.851 -0.330 1.720 1.00 0.00 33 CYS A N 17
ATOM 9389 C CA . CYS A 1 33 ? 21.745 -1.311 1.958 1.00 0.00 33 CYS A CA 17
ATOM 9390 C C . CYS A 1 33 ? 20.388 -0.601 1.848 1.00 0.00 33 CYS A C 17
ATOM 9391 O O . CYS A 1 33 ? 19.842 -0.129 2.834 1.00 0.00 33 CYS A O 17
ATOM 9398 N N . ALA A 1 34 ? 19.846 -0.518 0.662 1.00 0.00 34 ALA A N 17
ATOM 9399 C CA . ALA A 1 34 ? 18.530 0.163 0.481 1.00 0.00 34 ALA A CA 17
ATOM 9400 C C . ALA A 1 34 ? 17.414 -0.876 0.319 1.00 0.00 34 ALA A C 17
ATOM 9401 O O . ALA A 1 34 ? 16.493 -0.934 1.110 1.00 0.00 34 ALA A O 17
ATOM 9408 N N . GLU A 1 35 ? 17.490 -1.691 -0.700 1.00 0.00 35 GLU A N 17
ATOM 9409 C CA . GLU A 1 35 ? 16.434 -2.721 -0.918 1.00 0.00 35 GLU A CA 17
ATOM 9410 C C . GLU A 1 35 ? 16.737 -3.986 -0.098 1.00 0.00 35 GLU A C 17
ATOM 9411 O O . GLU A 1 35 ? 17.615 -4.000 0.750 1.00 0.00 35 GLU A O 17
ATOM 9423 N N . ALA A 1 36 ? 16.018 -5.055 -0.344 1.00 0.00 36 ALA A N 17
ATOM 9424 C CA . ALA A 1 36 ? 16.262 -6.317 0.413 1.00 0.00 36 ALA A CA 17
ATOM 9425 C C . ALA A 1 36 ? 16.933 -7.358 -0.493 1.00 0.00 36 ALA A C 17
ATOM 9426 O O . ALA A 1 36 ? 16.670 -8.542 -0.387 1.00 0.00 36 ALA A O 17
ATOM 9433 N N . GLU A 1 37 ? 17.792 -6.932 -1.383 1.00 0.00 37 GLU A N 17
ATOM 9434 C CA . GLU A 1 37 ? 18.477 -7.896 -2.291 1.00 0.00 37 GLU A CA 17
ATOM 9435 C C . GLU A 1 37 ? 19.964 -7.992 -1.938 1.00 0.00 37 GLU A C 17
ATOM 9436 O O . GLU A 1 37 ? 20.480 -9.061 -1.685 1.00 0.00 37 GLU A O 17
ATOM 9448 N N . GLY A 1 38 ? 20.657 -6.884 -1.923 1.00 0.00 38 GLY A N 17
ATOM 9449 C CA . GLY A 1 38 ? 22.114 -6.915 -1.582 1.00 0.00 38 GLY A CA 17
ATOM 9450 C C . GLY A 1 38 ? 22.287 -7.283 -0.105 1.00 0.00 38 GLY A C 17
ATOM 9451 O O . GLY A 1 38 ? 23.161 -8.046 0.255 1.00 0.00 38 GLY A O 17
ATOM 9455 N N . CYS A 1 39 ? 21.462 -6.741 0.750 1.00 0.00 39 CYS A N 17
ATOM 9456 C CA . CYS A 1 39 ? 21.569 -7.046 2.212 1.00 0.00 39 CYS A CA 17
ATOM 9457 C C . CYS A 1 39 ? 20.227 -6.793 2.902 1.00 0.00 39 CYS A C 17
ATOM 9458 O O . CYS A 1 39 ? 19.988 -5.730 3.444 1.00 0.00 39 CYS A O 17
ATOM 9465 N N . LEU A 1 40 ? 19.341 -7.758 2.875 1.00 0.00 40 LEU A N 17
ATOM 9466 C CA . LEU A 1 40 ? 18.004 -7.576 3.526 1.00 0.00 40 LEU A CA 17
ATOM 9467 C C . LEU A 1 40 ? 18.148 -7.540 5.061 1.00 0.00 40 LEU A C 17
ATOM 9468 O O . LEU A 1 40 ? 19.199 -7.228 5.587 1.00 0.00 40 LEU A O 17
ATOM 9484 N N . ARG A 1 41 ? 17.102 -7.858 5.785 1.00 0.00 41 ARG A N 17
ATOM 9485 C CA . ARG A 1 41 ? 17.194 -7.841 7.280 1.00 0.00 41 ARG A CA 17
ATOM 9486 C C . ARG A 1 41 ? 16.013 -8.582 7.938 1.00 0.00 41 ARG A C 17
ATOM 9487 O O . ARG A 1 41 ? 16.175 -9.198 8.973 1.00 0.00 41 ARG A O 17
ATOM 9508 N N . ARG A 1 42 ? 14.828 -8.512 7.365 1.00 0.00 42 ARG A N 17
ATOM 9509 C CA . ARG A 1 42 ? 13.639 -9.197 7.967 1.00 0.00 42 ARG A CA 17
ATOM 9510 C C . ARG A 1 42 ? 13.401 -8.692 9.402 1.00 0.00 42 ARG A C 17
ATOM 9511 O O . ARG A 1 42 ? 13.241 -9.466 10.326 1.00 0.00 42 ARG A O 17
ATOM 9532 N N . GLU A 1 43 ? 13.369 -7.394 9.582 1.00 0.00 43 GLU A N 17
ATOM 9533 C CA . GLU A 1 43 ? 13.140 -6.807 10.942 1.00 0.00 43 GLU A CA 17
ATOM 9534 C C . GLU A 1 43 ? 14.142 -7.379 11.963 1.00 0.00 43 GLU A C 17
ATOM 9535 O O . GLU A 1 43 ? 13.791 -8.154 12.839 1.00 0.00 43 GLU A O 17
ATOM 9547 N N . GLY A 1 44 ? 15.391 -6.992 11.863 1.00 0.00 44 GLY A N 17
ATOM 9548 C CA . GLY A 1 44 ? 16.416 -7.505 12.821 1.00 0.00 44 GLY A CA 17
ATOM 9549 C C . GLY A 1 44 ? 17.766 -6.856 12.513 1.00 0.00 44 GLY A C 17
ATOM 9550 O O . GLY A 1 44 ? 18.693 -7.517 12.089 1.00 0.00 44 GLY A O 17
ATOM 9554 N N . GLN A 1 45 ? 17.877 -5.565 12.721 1.00 0.00 45 GLN A N 17
ATOM 9555 C CA . GLN A 1 45 ? 19.164 -4.853 12.443 1.00 0.00 45 GLN A CA 17
ATOM 9556 C C . GLN A 1 45 ? 19.291 -3.601 13.323 1.00 0.00 45 GLN A C 17
ATOM 9557 O O . GLN A 1 45 ? 18.317 -2.873 13.441 1.00 0.00 45 GLN A O 17
ATOM 9572 N N . ALA A 1 1 ? 27.446 -9.238 -44.696 1.00 0.00 1 ALA A N 18
ATOM 9573 C CA . ALA A 1 1 ? 28.732 -9.577 -44.008 1.00 0.00 1 ALA A CA 18
ATOM 9574 C C . ALA A 1 1 ? 29.741 -8.437 -44.191 1.00 0.00 1 ALA A C 18
ATOM 9575 O O . ALA A 1 1 ? 29.535 -7.553 -44.998 1.00 0.00 1 ALA A O 18
ATOM 9584 N N . LEU A 1 2 ? 30.827 -8.461 -43.448 1.00 0.00 2 LEU A N 18
ATOM 9585 C CA . LEU A 1 2 ? 31.877 -7.388 -43.553 1.00 0.00 2 LEU A CA 18
ATOM 9586 C C . LEU A 1 2 ? 31.326 -6.046 -43.049 1.00 0.00 2 LEU A C 18
ATOM 9587 O O . LEU A 1 2 ? 30.705 -5.300 -43.781 1.00 0.00 2 LEU A O 18
ATOM 9603 N N . ALA A 1 3 ? 31.560 -5.737 -41.797 1.00 0.00 3 ALA A N 18
ATOM 9604 C CA . ALA A 1 3 ? 31.066 -4.453 -41.229 1.00 0.00 3 ALA A CA 18
ATOM 9605 C C . ALA A 1 3 ? 32.205 -3.726 -40.507 1.00 0.00 3 ALA A C 18
ATOM 9606 O O . ALA A 1 3 ? 32.702 -4.181 -39.493 1.00 0.00 3 ALA A O 18
ATOM 9613 N N . ARG A 1 4 ? 32.622 -2.597 -41.018 1.00 0.00 4 ARG A N 18
ATOM 9614 C CA . ARG A 1 4 ? 33.730 -1.838 -40.367 1.00 0.00 4 ARG A CA 18
ATOM 9615 C C . ARG A 1 4 ? 33.619 -0.338 -40.692 1.00 0.00 4 ARG A C 18
ATOM 9616 O O . ARG A 1 4 ? 34.359 0.196 -41.496 1.00 0.00 4 ARG A O 18
ATOM 9637 N N . CYS A 1 5 ? 32.701 0.340 -40.053 1.00 0.00 5 CYS A N 18
ATOM 9638 C CA . CYS A 1 5 ? 32.531 1.805 -40.298 1.00 0.00 5 CYS A CA 18
ATOM 9639 C C . CYS A 1 5 ? 32.457 2.543 -38.955 1.00 0.00 5 CYS A C 18
ATOM 9640 O O . CYS A 1 5 ? 31.689 2.171 -38.086 1.00 0.00 5 CYS A O 18
ATOM 9647 N N . PRO A 1 6 ? 33.266 3.567 -38.819 1.00 0.00 6 PRO A N 18
ATOM 9648 C CA . PRO A 1 6 ? 33.299 4.357 -37.556 1.00 0.00 6 PRO A CA 18
ATOM 9649 C C . PRO A 1 6 ? 32.008 5.163 -37.362 1.00 0.00 6 PRO A C 18
ATOM 9650 O O . PRO A 1 6 ? 31.456 5.202 -36.278 1.00 0.00 6 PRO A O 18
ATOM 9661 N N . GLY A 1 7 ? 31.519 5.803 -38.394 1.00 0.00 7 GLY A N 18
ATOM 9662 C CA . GLY A 1 7 ? 30.263 6.602 -38.252 1.00 0.00 7 GLY A CA 18
ATOM 9663 C C . GLY A 1 7 ? 29.043 5.684 -38.375 1.00 0.00 7 GLY A C 18
ATOM 9664 O O . GLY A 1 7 ? 28.136 5.950 -39.138 1.00 0.00 7 GLY A O 18
ATOM 9668 N N . CYS A 1 8 ? 29.012 4.604 -37.631 1.00 0.00 8 CYS A N 18
ATOM 9669 C CA . CYS A 1 8 ? 27.843 3.669 -37.708 1.00 0.00 8 CYS A CA 18
ATOM 9670 C C . CYS A 1 8 ? 27.136 3.558 -36.348 1.00 0.00 8 CYS A C 18
ATOM 9671 O O . CYS A 1 8 ? 25.942 3.330 -36.285 1.00 0.00 8 CYS A O 18
ATOM 9678 N N . GLY A 1 9 ? 27.858 3.708 -35.264 1.00 0.00 9 GLY A N 18
ATOM 9679 C CA . GLY A 1 9 ? 27.230 3.607 -33.913 1.00 0.00 9 GLY A CA 18
ATOM 9680 C C . GLY A 1 9 ? 27.687 2.322 -33.227 1.00 0.00 9 GLY A C 18
ATOM 9681 O O . GLY A 1 9 ? 27.678 1.264 -33.822 1.00 0.00 9 GLY A O 18
ATOM 9685 N N . GLN A 1 10 ? 28.079 2.413 -31.979 1.00 0.00 10 GLN A N 18
ATOM 9686 C CA . GLN A 1 10 ? 28.535 1.201 -31.219 1.00 0.00 10 GLN A CA 18
ATOM 9687 C C . GLN A 1 10 ? 29.492 0.349 -32.063 1.00 0.00 10 GLN A C 18
ATOM 9688 O O . GLN A 1 10 ? 29.328 -0.849 -32.184 1.00 0.00 10 GLN A O 18
ATOM 9702 N N . GLY A 1 11 ? 30.493 0.965 -32.643 1.00 0.00 11 GLY A N 18
ATOM 9703 C CA . GLY A 1 11 ? 31.464 0.198 -33.484 1.00 0.00 11 GLY A CA 18
ATOM 9704 C C . GLY A 1 11 ? 32.581 -0.372 -32.609 1.00 0.00 11 GLY A C 18
ATOM 9705 O O . GLY A 1 11 ? 32.837 -1.555 -32.613 1.00 0.00 11 GLY A O 18
ATOM 9709 N N . VAL A 1 12 ? 33.247 0.465 -31.854 1.00 0.00 12 VAL A N 18
ATOM 9710 C CA . VAL A 1 12 ? 34.350 -0.028 -30.974 1.00 0.00 12 VAL A CA 18
ATOM 9711 C C . VAL A 1 12 ? 34.283 0.656 -29.593 1.00 0.00 12 VAL A C 18
ATOM 9712 O O . VAL A 1 12 ? 35.269 1.146 -29.076 1.00 0.00 12 VAL A O 18
ATOM 9725 N N . GLN A 1 13 ? 33.120 0.692 -28.993 1.00 0.00 13 GLN A N 18
ATOM 9726 C CA . GLN A 1 13 ? 32.985 1.338 -27.652 1.00 0.00 13 GLN A CA 18
ATOM 9727 C C . GLN A 1 13 ? 33.420 0.379 -26.526 1.00 0.00 13 GLN A C 18
ATOM 9728 O O . GLN A 1 13 ? 33.511 0.772 -25.378 1.00 0.00 13 GLN A O 18
ATOM 9742 N N . ALA A 1 14 ? 33.692 -0.867 -26.845 1.00 0.00 14 ALA A N 18
ATOM 9743 C CA . ALA A 1 14 ? 34.120 -1.842 -25.795 1.00 0.00 14 ALA A CA 18
ATOM 9744 C C . ALA A 1 14 ? 35.451 -2.490 -26.200 1.00 0.00 14 ALA A C 18
ATOM 9745 O O . ALA A 1 14 ? 35.676 -2.784 -27.359 1.00 0.00 14 ALA A O 18
ATOM 9752 N N . GLY A 1 15 ? 36.326 -2.716 -25.259 1.00 0.00 15 GLY A N 18
ATOM 9753 C CA . GLY A 1 15 ? 37.635 -3.350 -25.592 1.00 0.00 15 GLY A CA 18
ATOM 9754 C C . GLY A 1 15 ? 38.257 -3.926 -24.321 1.00 0.00 15 GLY A C 18
ATOM 9755 O O . GLY A 1 15 ? 38.976 -3.251 -23.618 1.00 0.00 15 GLY A O 18
ATOM 9759 N N . CYS A 1 16 ? 37.984 -5.170 -24.017 1.00 0.00 16 CYS A N 18
ATOM 9760 C CA . CYS A 1 16 ? 38.569 -5.782 -22.779 1.00 0.00 16 CYS A CA 18
ATOM 9761 C C . CYS A 1 16 ? 39.861 -6.535 -23.113 1.00 0.00 16 CYS A C 18
ATOM 9762 O O . CYS A 1 16 ? 40.022 -7.030 -24.215 1.00 0.00 16 CYS A O 18
ATOM 9769 N N . PRO A 1 17 ? 40.731 -6.627 -22.140 1.00 0.00 17 PRO A N 18
ATOM 9770 C CA . PRO A 1 17 ? 42.005 -7.361 -22.329 1.00 0.00 17 PRO A CA 18
ATOM 9771 C C . PRO A 1 17 ? 41.718 -8.878 -22.272 1.00 0.00 17 PRO A C 18
ATOM 9772 O O . PRO A 1 17 ? 40.653 -9.319 -22.662 1.00 0.00 17 PRO A O 18
ATOM 9783 N N . GLY A 1 18 ? 42.638 -9.674 -21.787 1.00 0.00 18 GLY A N 18
ATOM 9784 C CA . GLY A 1 18 ? 42.392 -11.149 -21.707 1.00 0.00 18 GLY A CA 18
ATOM 9785 C C . GLY A 1 18 ? 41.215 -11.459 -20.765 1.00 0.00 18 GLY A C 18
ATOM 9786 O O . GLY A 1 18 ? 40.726 -12.571 -20.737 1.00 0.00 18 GLY A O 18
ATOM 9790 N N . GLY A 1 19 ? 40.753 -10.505 -19.986 1.00 0.00 19 GLY A N 18
ATOM 9791 C CA . GLY A 1 19 ? 39.616 -10.771 -19.054 1.00 0.00 19 GLY A CA 18
ATOM 9792 C C . GLY A 1 19 ? 38.836 -9.478 -18.833 1.00 0.00 19 GLY A C 18
ATOM 9793 O O . GLY A 1 19 ? 39.350 -8.522 -18.288 1.00 0.00 19 GLY A O 18
ATOM 9797 N N . CYS A 1 20 ? 37.597 -9.432 -19.257 1.00 0.00 20 CYS A N 18
ATOM 9798 C CA . CYS A 1 20 ? 36.781 -8.188 -19.072 1.00 0.00 20 CYS A CA 18
ATOM 9799 C C . CYS A 1 20 ? 36.130 -8.144 -17.679 1.00 0.00 20 CYS A C 18
ATOM 9800 O O . CYS A 1 20 ? 35.591 -7.133 -17.287 1.00 0.00 20 CYS A O 18
ATOM 9807 N N . VAL A 1 21 ? 36.173 -9.219 -16.933 1.00 0.00 21 VAL A N 18
ATOM 9808 C CA . VAL A 1 21 ? 35.539 -9.192 -15.575 1.00 0.00 21 VAL A CA 18
ATOM 9809 C C . VAL A 1 21 ? 36.517 -9.705 -14.497 1.00 0.00 21 VAL A C 18
ATOM 9810 O O . VAL A 1 21 ? 36.106 -10.193 -13.463 1.00 0.00 21 VAL A O 18
ATOM 9823 N N . GLU A 1 22 ? 37.805 -9.592 -14.713 1.00 0.00 22 GLU A N 18
ATOM 9824 C CA . GLU A 1 22 ? 38.784 -10.067 -13.691 1.00 0.00 22 GLU A CA 18
ATOM 9825 C C . GLU A 1 22 ? 39.429 -8.879 -12.952 1.00 0.00 22 GLU A C 18
ATOM 9826 O O . GLU A 1 22 ? 40.190 -9.067 -12.022 1.00 0.00 22 GLU A O 18
ATOM 9838 N N . GLU A 1 23 ? 39.131 -7.666 -13.347 1.00 0.00 23 GLU A N 18
ATOM 9839 C CA . GLU A 1 23 ? 39.727 -6.485 -12.656 1.00 0.00 23 GLU A CA 18
ATOM 9840 C C . GLU A 1 23 ? 38.675 -5.385 -12.456 1.00 0.00 23 GLU A C 18
ATOM 9841 O O . GLU A 1 23 ? 38.554 -4.820 -11.383 1.00 0.00 23 GLU A O 18
ATOM 9853 N N . GLU A 1 24 ? 37.925 -5.070 -13.484 1.00 0.00 24 GLU A N 18
ATOM 9854 C CA . GLU A 1 24 ? 36.889 -4.000 -13.367 1.00 0.00 24 GLU A CA 18
ATOM 9855 C C . GLU A 1 24 ? 35.867 -4.372 -12.283 1.00 0.00 24 GLU A C 18
ATOM 9856 O O . GLU A 1 24 ? 35.145 -5.341 -12.421 1.00 0.00 24 GLU A O 18
ATOM 9868 N N . ASP A 1 25 ? 35.788 -3.608 -11.221 1.00 0.00 25 ASP A N 18
ATOM 9869 C CA . ASP A 1 25 ? 34.801 -3.918 -10.148 1.00 0.00 25 ASP A CA 18
ATOM 9870 C C . ASP A 1 25 ? 33.629 -2.940 -10.239 1.00 0.00 25 ASP A C 18
ATOM 9871 O O . ASP A 1 25 ? 33.658 -1.865 -9.665 1.00 0.00 25 ASP A O 18
ATOM 9880 N N . GLY A 1 26 ? 32.607 -3.297 -10.970 1.00 0.00 26 GLY A N 18
ATOM 9881 C CA . GLY A 1 26 ? 31.431 -2.384 -11.118 1.00 0.00 26 GLY A CA 18
ATOM 9882 C C . GLY A 1 26 ? 30.544 -2.487 -9.875 1.00 0.00 26 GLY A C 18
ATOM 9883 O O . GLY A 1 26 ? 29.383 -2.837 -9.960 1.00 0.00 26 GLY A O 18
ATOM 9887 N N . GLY A 1 27 ? 31.073 -2.173 -8.725 1.00 0.00 27 GLY A N 18
ATOM 9888 C CA . GLY A 1 27 ? 30.249 -2.251 -7.482 1.00 0.00 27 GLY A CA 18
ATOM 9889 C C . GLY A 1 27 ? 31.106 -1.897 -6.264 1.00 0.00 27 GLY A C 18
ATOM 9890 O O . GLY A 1 27 ? 32.277 -1.590 -6.387 1.00 0.00 27 GLY A O 18
ATOM 9894 N N . SER A 1 28 ? 30.532 -1.934 -5.091 1.00 0.00 28 SER A N 18
ATOM 9895 C CA . SER A 1 28 ? 31.312 -1.603 -3.861 1.00 0.00 28 SER A CA 18
ATOM 9896 C C . SER A 1 28 ? 30.613 -2.178 -2.619 1.00 0.00 28 SER A C 18
ATOM 9897 O O . SER A 1 28 ? 29.414 -2.392 -2.626 1.00 0.00 28 SER A O 18
ATOM 9905 N N . PRO A 1 29 ? 31.384 -2.405 -1.582 1.00 0.00 29 PRO A N 18
ATOM 9906 C CA . PRO A 1 29 ? 30.818 -2.952 -0.314 1.00 0.00 29 PRO A CA 18
ATOM 9907 C C . PRO A 1 29 ? 29.899 -1.915 0.346 1.00 0.00 29 PRO A C 18
ATOM 9908 O O . PRO A 1 29 ? 28.844 -2.243 0.853 1.00 0.00 29 PRO A O 18
ATOM 9919 N N . ALA A 1 30 ? 30.290 -0.665 0.332 1.00 0.00 30 ALA A N 18
ATOM 9920 C CA . ALA A 1 30 ? 29.443 0.398 0.941 1.00 0.00 30 ALA A CA 18
ATOM 9921 C C . ALA A 1 30 ? 28.530 1.020 -0.121 1.00 0.00 30 ALA A C 18
ATOM 9922 O O . ALA A 1 30 ? 28.429 2.228 -0.237 1.00 0.00 30 ALA A O 18
ATOM 9929 N N . GLU A 1 31 ? 27.865 0.200 -0.897 1.00 0.00 31 GLU A N 18
ATOM 9930 C CA . GLU A 1 31 ? 26.956 0.727 -1.959 1.00 0.00 31 GLU A CA 18
ATOM 9931 C C . GLU A 1 31 ? 25.624 1.205 -1.358 1.00 0.00 31 GLU A C 18
ATOM 9932 O O . GLU A 1 31 ? 24.834 1.842 -2.026 1.00 0.00 31 GLU A O 18
ATOM 9944 N N . GLY A 1 32 ? 25.354 0.900 -0.112 1.00 0.00 32 GLY A N 18
ATOM 9945 C CA . GLY A 1 32 ? 24.067 1.345 0.491 1.00 0.00 32 GLY A CA 18
ATOM 9946 C C . GLY A 1 32 ? 23.076 0.189 0.434 1.00 0.00 32 GLY A C 18
ATOM 9947 O O . GLY A 1 32 ? 22.278 0.086 -0.477 1.00 0.00 32 GLY A O 18
ATOM 9951 N N . CYS A 1 33 ? 23.121 -0.693 1.396 1.00 0.00 33 CYS A N 18
ATOM 9952 C CA . CYS A 1 33 ? 22.182 -1.854 1.381 1.00 0.00 33 CYS A CA 18
ATOM 9953 C C . CYS A 1 33 ? 20.797 -1.417 1.877 1.00 0.00 33 CYS A C 18
ATOM 9954 O O . CYS A 1 33 ? 20.326 -1.860 2.907 1.00 0.00 33 CYS A O 18
ATOM 9961 N N . ALA A 1 34 ? 20.139 -0.554 1.138 1.00 0.00 34 ALA A N 18
ATOM 9962 C CA . ALA A 1 34 ? 18.780 -0.082 1.547 1.00 0.00 34 ALA A CA 18
ATOM 9963 C C . ALA A 1 34 ? 17.741 -0.536 0.514 1.00 0.00 34 ALA A C 18
ATOM 9964 O O . ALA A 1 34 ? 17.023 0.268 -0.056 1.00 0.00 34 ALA A O 18
ATOM 9971 N N . GLU A 1 35 ? 17.664 -1.816 0.264 1.00 0.00 35 GLU A N 18
ATOM 9972 C CA . GLU A 1 35 ? 16.687 -2.336 -0.740 1.00 0.00 35 GLU A CA 18
ATOM 9973 C C . GLU A 1 35 ? 16.199 -3.727 -0.327 1.00 0.00 35 GLU A C 18
ATOM 9974 O O . GLU A 1 35 ? 16.351 -4.136 0.811 1.00 0.00 35 GLU A O 18
ATOM 9986 N N . ALA A 1 36 ? 15.630 -4.464 -1.248 1.00 0.00 36 ALA A N 18
ATOM 9987 C CA . ALA A 1 36 ? 15.152 -5.839 -0.914 1.00 0.00 36 ALA A CA 18
ATOM 9988 C C . ALA A 1 36 ? 16.349 -6.795 -0.894 1.00 0.00 36 ALA A C 18
ATOM 9989 O O . ALA A 1 36 ? 16.375 -7.755 -0.145 1.00 0.00 36 ALA A O 18
ATOM 9996 N N . GLU A 1 37 ? 17.347 -6.525 -1.699 1.00 0.00 37 GLU A N 18
ATOM 9997 C CA . GLU A 1 37 ? 18.554 -7.393 -1.724 1.00 0.00 37 GLU A CA 18
ATOM 9998 C C . GLU A 1 37 ? 19.819 -6.522 -1.719 1.00 0.00 37 GLU A C 18
ATOM 9999 O O . GLU A 1 37 ? 20.491 -6.407 -0.710 1.00 0.00 37 GLU A O 18
ATOM 10011 N N . GLY A 1 38 ? 20.134 -5.898 -2.830 1.00 0.00 38 GLY A N 18
ATOM 10012 C CA . GLY A 1 38 ? 21.342 -5.018 -2.902 1.00 0.00 38 GLY A CA 18
ATOM 10013 C C . GLY A 1 38 ? 22.599 -5.807 -2.518 1.00 0.00 38 GLY A C 18
ATOM 10014 O O . GLY A 1 38 ? 23.154 -6.529 -3.320 1.00 0.00 38 GLY A O 18
ATOM 10018 N N . CYS A 1 39 ? 23.043 -5.665 -1.296 1.00 0.00 39 CYS A N 18
ATOM 10019 C CA . CYS A 1 39 ? 24.270 -6.398 -0.850 1.00 0.00 39 CYS A CA 18
ATOM 10020 C C . CYS A 1 39 ? 23.915 -7.663 -0.051 1.00 0.00 39 CYS A C 18
ATOM 10021 O O . CYS A 1 39 ? 24.790 -8.324 0.481 1.00 0.00 39 CYS A O 18
ATOM 10028 N N . LEU A 1 40 ? 22.645 -8.013 0.027 1.00 0.00 40 LEU A N 18
ATOM 10029 C CA . LEU A 1 40 ? 22.220 -9.244 0.780 1.00 0.00 40 LEU A CA 18
ATOM 10030 C C . LEU A 1 40 ? 22.643 -9.160 2.255 1.00 0.00 40 LEU A C 18
ATOM 10031 O O . LEU A 1 40 ? 22.994 -8.109 2.750 1.00 0.00 40 LEU A O 18
ATOM 10047 N N . ARG A 1 41 ? 22.594 -10.264 2.959 1.00 0.00 41 ARG A N 18
ATOM 10048 C CA . ARG A 1 41 ? 22.975 -10.273 4.400 1.00 0.00 41 ARG A CA 18
ATOM 10049 C C . ARG A 1 41 ? 23.895 -11.472 4.685 1.00 0.00 41 ARG A C 18
ATOM 10050 O O . ARG A 1 41 ? 23.531 -12.613 4.445 1.00 0.00 41 ARG A O 18
ATOM 10071 N N . ARG A 1 42 ? 25.080 -11.225 5.187 1.00 0.00 42 ARG A N 18
ATOM 10072 C CA . ARG A 1 42 ? 26.032 -12.342 5.484 1.00 0.00 42 ARG A CA 18
ATOM 10073 C C . ARG A 1 42 ? 26.681 -12.145 6.866 1.00 0.00 42 ARG A C 18
ATOM 10074 O O . ARG A 1 42 ? 27.895 -12.136 7.006 1.00 0.00 42 ARG A O 18
ATOM 10095 N N . GLU A 1 43 ? 25.880 -11.972 7.885 1.00 0.00 43 GLU A N 18
ATOM 10096 C CA . GLU A 1 43 ? 26.432 -11.762 9.259 1.00 0.00 43 GLU A CA 18
ATOM 10097 C C . GLU A 1 43 ? 26.899 -13.094 9.874 1.00 0.00 43 GLU A C 18
ATOM 10098 O O . GLU A 1 43 ? 26.243 -13.664 10.730 1.00 0.00 43 GLU A O 18
ATOM 10110 N N . GLY A 1 44 ? 28.038 -13.582 9.454 1.00 0.00 44 GLY A N 18
ATOM 10111 C CA . GLY A 1 44 ? 28.559 -14.862 10.021 1.00 0.00 44 GLY A CA 18
ATOM 10112 C C . GLY A 1 44 ? 28.587 -15.947 8.939 1.00 0.00 44 GLY A C 18
ATOM 10113 O O . GLY A 1 44 ? 29.543 -16.697 8.832 1.00 0.00 44 GLY A O 18
ATOM 10117 N N . GLN A 1 45 ? 27.552 -16.042 8.141 1.00 0.00 45 GLN A N 18
ATOM 10118 C CA . GLN A 1 45 ? 27.521 -17.080 7.067 1.00 0.00 45 GLN A CA 18
ATOM 10119 C C . GLN A 1 45 ? 27.011 -16.475 5.753 1.00 0.00 45 GLN A C 18
ATOM 10120 O O . GLN A 1 45 ? 26.092 -15.678 5.801 1.00 0.00 45 GLN A O 18
ATOM 10135 N N . ALA A 1 1 ? 65.094 -7.085 -14.206 1.00 0.00 1 ALA A N 19
ATOM 10136 C CA . ALA A 1 1 ? 65.904 -7.760 -15.263 1.00 0.00 1 ALA A CA 19
ATOM 10137 C C . ALA A 1 1 ? 64.982 -8.298 -16.369 1.00 0.00 1 ALA A C 19
ATOM 10138 O O . ALA A 1 1 ? 63.774 -8.260 -16.256 1.00 0.00 1 ALA A O 19
ATOM 10147 N N . LEU A 1 2 ? 65.546 -8.805 -17.437 1.00 0.00 2 LEU A N 19
ATOM 10148 C CA . LEU A 1 2 ? 64.702 -9.347 -18.544 1.00 0.00 2 LEU A CA 19
ATOM 10149 C C . LEU A 1 2 ? 64.312 -10.807 -18.253 1.00 0.00 2 LEU A C 19
ATOM 10150 O O . LEU A 1 2 ? 64.436 -11.276 -17.136 1.00 0.00 2 LEU A O 19
ATOM 10166 N N . ALA A 1 3 ? 63.843 -11.521 -19.254 1.00 0.00 3 ALA A N 19
ATOM 10167 C CA . ALA A 1 3 ? 63.432 -12.961 -19.074 1.00 0.00 3 ALA A CA 19
ATOM 10168 C C . ALA A 1 3 ? 62.197 -13.089 -18.162 1.00 0.00 3 ALA A C 19
ATOM 10169 O O . ALA A 1 3 ? 61.828 -14.181 -17.777 1.00 0.00 3 ALA A O 19
ATOM 10176 N N . ARG A 1 4 ? 61.550 -11.989 -17.831 1.00 0.00 4 ARG A N 19
ATOM 10177 C CA . ARG A 1 4 ? 60.334 -12.031 -16.951 1.00 0.00 4 ARG A CA 19
ATOM 10178 C C . ARG A 1 4 ? 60.668 -12.616 -15.574 1.00 0.00 4 ARG A C 19
ATOM 10179 O O . ARG A 1 4 ? 61.798 -12.964 -15.285 1.00 0.00 4 ARG A O 19
ATOM 10200 N N . CYS A 1 5 ? 59.684 -12.708 -14.719 1.00 0.00 5 CYS A N 19
ATOM 10201 C CA . CYS A 1 5 ? 59.910 -13.256 -13.351 1.00 0.00 5 CYS A CA 19
ATOM 10202 C C . CYS A 1 5 ? 58.647 -13.982 -12.862 1.00 0.00 5 CYS A C 19
ATOM 10203 O O . CYS A 1 5 ? 57.565 -13.769 -13.394 1.00 0.00 5 CYS A O 19
ATOM 10210 N N . PRO A 1 6 ? 58.814 -14.816 -11.860 1.00 0.00 6 PRO A N 19
ATOM 10211 C CA . PRO A 1 6 ? 57.660 -15.571 -11.302 1.00 0.00 6 PRO A CA 19
ATOM 10212 C C . PRO A 1 6 ? 56.680 -14.629 -10.588 1.00 0.00 6 PRO A C 19
ATOM 10213 O O . PRO A 1 6 ? 55.485 -14.863 -10.576 1.00 0.00 6 PRO A O 19
ATOM 10224 N N . GLY A 1 7 ? 57.163 -13.564 -10.006 1.00 0.00 7 GLY A N 19
ATOM 10225 C CA . GLY A 1 7 ? 56.248 -12.611 -9.308 1.00 0.00 7 GLY A CA 19
ATOM 10226 C C . GLY A 1 7 ? 55.796 -11.502 -10.273 1.00 0.00 7 GLY A C 19
ATOM 10227 O O . GLY A 1 7 ? 55.415 -10.429 -9.852 1.00 0.00 7 GLY A O 19
ATOM 10231 N N . CYS A 1 8 ? 55.831 -11.749 -11.563 1.00 0.00 8 CYS A N 19
ATOM 10232 C CA . CYS A 1 8 ? 55.405 -10.706 -12.544 1.00 0.00 8 CYS A CA 19
ATOM 10233 C C . CYS A 1 8 ? 53.944 -10.927 -12.975 1.00 0.00 8 CYS A C 19
ATOM 10234 O O . CYS A 1 8 ? 53.509 -10.429 -13.997 1.00 0.00 8 CYS A O 19
ATOM 10241 N N . GLY A 1 9 ? 53.185 -11.670 -12.210 1.00 0.00 9 GLY A N 19
ATOM 10242 C CA . GLY A 1 9 ? 51.763 -11.923 -12.585 1.00 0.00 9 GLY A CA 19
ATOM 10243 C C . GLY A 1 9 ? 50.901 -10.712 -12.212 1.00 0.00 9 GLY A C 19
ATOM 10244 O O . GLY A 1 9 ? 50.112 -10.236 -13.008 1.00 0.00 9 GLY A O 19
ATOM 10248 N N . GLN A 1 10 ? 51.039 -10.208 -11.011 1.00 0.00 10 GLN A N 19
ATOM 10249 C CA . GLN A 1 10 ? 50.221 -9.034 -10.587 1.00 0.00 10 GLN A CA 19
ATOM 10250 C C . GLN A 1 10 ? 51.106 -7.794 -10.414 1.00 0.00 10 GLN A C 19
ATOM 10251 O O . GLN A 1 10 ? 50.925 -7.019 -9.493 1.00 0.00 10 GLN A O 19
ATOM 10265 N N . GLY A 1 11 ? 52.059 -7.592 -11.292 1.00 0.00 11 GLY A N 19
ATOM 10266 C CA . GLY A 1 11 ? 52.953 -6.397 -11.176 1.00 0.00 11 GLY A CA 19
ATOM 10267 C C . GLY A 1 11 ? 52.287 -5.183 -11.832 1.00 0.00 11 GLY A C 19
ATOM 10268 O O . GLY A 1 11 ? 52.787 -4.641 -12.799 1.00 0.00 11 GLY A O 19
ATOM 10272 N N . VAL A 1 12 ? 51.168 -4.750 -11.311 1.00 0.00 12 VAL A N 19
ATOM 10273 C CA . VAL A 1 12 ? 50.466 -3.564 -11.905 1.00 0.00 12 VAL A CA 19
ATOM 10274 C C . VAL A 1 12 ? 50.007 -2.594 -10.799 1.00 0.00 12 VAL A C 19
ATOM 10275 O O . VAL A 1 12 ? 48.872 -2.155 -10.774 1.00 0.00 12 VAL A O 19
ATOM 10288 N N . GLN A 1 13 ? 50.882 -2.256 -9.887 1.00 0.00 13 GLN A N 19
ATOM 10289 C CA . GLN A 1 13 ? 50.501 -1.316 -8.785 1.00 0.00 13 GLN A CA 19
ATOM 10290 C C . GLN A 1 13 ? 50.384 0.119 -9.320 1.00 0.00 13 GLN A C 19
ATOM 10291 O O . GLN A 1 13 ? 51.253 0.946 -9.106 1.00 0.00 13 GLN A O 19
ATOM 10305 N N . ALA A 1 14 ? 49.324 0.416 -10.018 1.00 0.00 14 ALA A N 19
ATOM 10306 C CA . ALA A 1 14 ? 49.153 1.797 -10.572 1.00 0.00 14 ALA A CA 19
ATOM 10307 C C . ALA A 1 14 ? 48.024 2.532 -9.845 1.00 0.00 14 ALA A C 19
ATOM 10308 O O . ALA A 1 14 ? 48.257 3.473 -9.111 1.00 0.00 14 ALA A O 19
ATOM 10315 N N . GLY A 1 15 ? 46.799 2.119 -10.048 1.00 0.00 15 GLY A N 19
ATOM 10316 C CA . GLY A 1 15 ? 45.658 2.803 -9.371 1.00 0.00 15 GLY A CA 19
ATOM 10317 C C . GLY A 1 15 ? 44.433 1.885 -9.377 1.00 0.00 15 GLY A C 19
ATOM 10318 O O . GLY A 1 15 ? 44.368 0.926 -8.636 1.00 0.00 15 GLY A O 19
ATOM 10322 N N . CYS A 1 16 ? 43.466 2.164 -10.212 1.00 0.00 16 CYS A N 19
ATOM 10323 C CA . CYS A 1 16 ? 42.247 1.290 -10.269 1.00 0.00 16 CYS A CA 19
ATOM 10324 C C . CYS A 1 16 ? 42.143 0.642 -11.654 1.00 0.00 16 CYS A C 19
ATOM 10325 O O . CYS A 1 16 ? 42.765 1.105 -12.594 1.00 0.00 16 CYS A O 19
ATOM 10332 N N . PRO A 1 17 ? 41.366 -0.416 -11.740 1.00 0.00 17 PRO A N 19
ATOM 10333 C CA . PRO A 1 17 ? 41.194 -1.121 -13.040 1.00 0.00 17 PRO A CA 19
ATOM 10334 C C . PRO A 1 17 ? 40.379 -0.269 -14.028 1.00 0.00 17 PRO A C 19
ATOM 10335 O O . PRO A 1 17 ? 40.848 0.072 -15.099 1.00 0.00 17 PRO A O 19
ATOM 10346 N N . GLY A 1 18 ? 39.166 0.081 -13.675 1.00 0.00 18 GLY A N 19
ATOM 10347 C CA . GLY A 1 18 ? 38.323 0.910 -14.590 1.00 0.00 18 GLY A CA 19
ATOM 10348 C C . GLY A 1 18 ? 38.188 2.331 -14.045 1.00 0.00 18 GLY A C 19
ATOM 10349 O O . GLY A 1 18 ? 38.174 3.288 -14.793 1.00 0.00 18 GLY A O 19
ATOM 10353 N N . GLY A 1 19 ? 38.092 2.477 -12.748 1.00 0.00 19 GLY A N 19
ATOM 10354 C CA . GLY A 1 19 ? 37.956 3.838 -12.151 1.00 0.00 19 GLY A CA 19
ATOM 10355 C C . GLY A 1 19 ? 37.688 3.691 -10.653 1.00 0.00 19 GLY A C 19
ATOM 10356 O O . GLY A 1 19 ? 36.881 2.876 -10.240 1.00 0.00 19 GLY A O 19
ATOM 10360 N N . CYS A 1 20 ? 38.341 4.474 -9.839 1.00 0.00 20 CYS A N 19
ATOM 10361 C CA . CYS A 1 20 ? 38.121 4.374 -8.359 1.00 0.00 20 CYS A CA 19
ATOM 10362 C C . CYS A 1 20 ? 36.821 5.083 -7.960 1.00 0.00 20 CYS A C 19
ATOM 10363 O O . CYS A 1 20 ? 36.829 6.055 -7.232 1.00 0.00 20 CYS A O 19
ATOM 10370 N N . VAL A 1 21 ? 35.705 4.583 -8.417 1.00 0.00 21 VAL A N 19
ATOM 10371 C CA . VAL A 1 21 ? 34.392 5.207 -8.055 1.00 0.00 21 VAL A CA 19
ATOM 10372 C C . VAL A 1 21 ? 33.402 4.119 -7.627 1.00 0.00 21 VAL A C 19
ATOM 10373 O O . VAL A 1 21 ? 32.751 4.231 -6.607 1.00 0.00 21 VAL A O 19
ATOM 10386 N N . GLU A 1 22 ? 33.313 3.048 -8.369 1.00 0.00 22 GLU A N 19
ATOM 10387 C CA . GLU A 1 22 ? 32.401 1.943 -7.980 1.00 0.00 22 GLU A CA 19
ATOM 10388 C C . GLU A 1 22 ? 33.157 0.962 -7.070 1.00 0.00 22 GLU A C 19
ATOM 10389 O O . GLU A 1 22 ? 32.936 -0.235 -7.107 1.00 0.00 22 GLU A O 19
ATOM 10401 N N . GLU A 1 23 ? 34.060 1.466 -6.262 1.00 0.00 23 GLU A N 19
ATOM 10402 C CA . GLU A 1 23 ? 34.845 0.580 -5.358 1.00 0.00 23 GLU A CA 19
ATOM 10403 C C . GLU A 1 23 ? 35.376 1.383 -4.160 1.00 0.00 23 GLU A C 19
ATOM 10404 O O . GLU A 1 23 ? 34.860 1.280 -3.062 1.00 0.00 23 GLU A O 19
ATOM 10416 N N . GLU A 1 24 ? 36.398 2.182 -4.370 1.00 0.00 24 GLU A N 19
ATOM 10417 C CA . GLU A 1 24 ? 36.985 3.001 -3.267 1.00 0.00 24 GLU A CA 19
ATOM 10418 C C . GLU A 1 24 ? 37.434 2.098 -2.098 1.00 0.00 24 GLU A C 19
ATOM 10419 O O . GLU A 1 24 ? 37.553 0.895 -2.244 1.00 0.00 24 GLU A O 19
ATOM 10431 N N . ASP A 1 25 ? 37.690 2.674 -0.950 1.00 0.00 25 ASP A N 19
ATOM 10432 C CA . ASP A 1 25 ? 38.137 1.867 0.227 1.00 0.00 25 ASP A CA 19
ATOM 10433 C C . ASP A 1 25 ? 37.012 1.756 1.261 1.00 0.00 25 ASP A C 19
ATOM 10434 O O . ASP A 1 25 ? 36.181 2.637 1.387 1.00 0.00 25 ASP A O 19
ATOM 10443 N N . GLY A 1 26 ? 36.985 0.688 2.012 1.00 0.00 26 GLY A N 19
ATOM 10444 C CA . GLY A 1 26 ? 35.926 0.526 3.048 1.00 0.00 26 GLY A CA 19
ATOM 10445 C C . GLY A 1 26 ? 34.695 -0.145 2.443 1.00 0.00 26 GLY A C 19
ATOM 10446 O O . GLY A 1 26 ? 34.545 -1.350 2.504 1.00 0.00 26 GLY A O 19
ATOM 10450 N N . GLY A 1 27 ? 33.806 0.623 1.870 1.00 0.00 27 GLY A N 19
ATOM 10451 C CA . GLY A 1 27 ? 32.568 0.029 1.279 1.00 0.00 27 GLY A CA 19
ATOM 10452 C C . GLY A 1 27 ? 31.664 -0.477 2.410 1.00 0.00 27 GLY A C 19
ATOM 10453 O O . GLY A 1 27 ? 31.409 -1.661 2.539 1.00 0.00 27 GLY A O 19
ATOM 10457 N N . SER A 1 28 ? 31.179 0.407 3.240 1.00 0.00 28 SER A N 19
ATOM 10458 C CA . SER A 1 28 ? 30.294 -0.027 4.369 1.00 0.00 28 SER A CA 19
ATOM 10459 C C . SER A 1 28 ? 28.847 -0.218 3.888 1.00 0.00 28 SER A C 19
ATOM 10460 O O . SER A 1 28 ? 28.290 0.664 3.256 1.00 0.00 28 SER A O 19
ATOM 10468 N N . PRO A 1 29 ? 28.282 -1.363 4.213 1.00 0.00 29 PRO A N 19
ATOM 10469 C CA . PRO A 1 29 ? 26.881 -1.661 3.806 1.00 0.00 29 PRO A CA 19
ATOM 10470 C C . PRO A 1 29 ? 25.879 -0.791 4.592 1.00 0.00 29 PRO A C 19
ATOM 10471 O O . PRO A 1 29 ? 24.709 -0.749 4.272 1.00 0.00 29 PRO A O 19
ATOM 10482 N N . ALA A 1 30 ? 26.325 -0.107 5.619 1.00 0.00 30 ALA A N 19
ATOM 10483 C CA . ALA A 1 30 ? 25.396 0.742 6.421 1.00 0.00 30 ALA A CA 19
ATOM 10484 C C . ALA A 1 30 ? 25.189 2.121 5.773 1.00 0.00 30 ALA A C 19
ATOM 10485 O O . ALA A 1 30 ? 24.564 2.988 6.351 1.00 0.00 30 ALA A O 19
ATOM 10492 N N . GLU A 1 31 ? 25.712 2.336 4.586 1.00 0.00 31 GLU A N 19
ATOM 10493 C CA . GLU A 1 31 ? 25.540 3.659 3.913 1.00 0.00 31 GLU A CA 19
ATOM 10494 C C . GLU A 1 31 ? 24.148 3.739 3.277 1.00 0.00 31 GLU A C 19
ATOM 10495 O O . GLU A 1 31 ? 23.261 4.403 3.780 1.00 0.00 31 GLU A O 19
ATOM 10507 N N . GLY A 1 32 ? 23.954 3.062 2.176 1.00 0.00 32 GLY A N 19
ATOM 10508 C CA . GLY A 1 32 ? 22.623 3.082 1.503 1.00 0.00 32 GLY A CA 19
ATOM 10509 C C . GLY A 1 32 ? 22.250 1.667 1.066 1.00 0.00 32 GLY A C 19
ATOM 10510 O O . GLY A 1 32 ? 21.426 1.485 0.188 1.00 0.00 32 GLY A O 19
ATOM 10514 N N . CYS A 1 33 ? 22.821 0.660 1.676 1.00 0.00 33 CYS A N 19
ATOM 10515 C CA . CYS A 1 33 ? 22.469 -0.738 1.284 1.00 0.00 33 CYS A CA 19
ATOM 10516 C C . CYS A 1 33 ? 21.133 -1.128 1.934 1.00 0.00 33 CYS A C 19
ATOM 10517 O O . CYS A 1 33 ? 21.073 -1.977 2.800 1.00 0.00 33 CYS A O 19
ATOM 10524 N N . ALA A 1 34 ? 20.065 -0.500 1.517 1.00 0.00 34 ALA A N 19
ATOM 10525 C CA . ALA A 1 34 ? 18.722 -0.822 2.093 1.00 0.00 34 ALA A CA 19
ATOM 10526 C C . ALA A 1 34 ? 17.703 -1.065 0.968 1.00 0.00 34 ALA A C 19
ATOM 10527 O O . ALA A 1 34 ? 16.669 -0.422 0.895 1.00 0.00 34 ALA A O 19
ATOM 10534 N N . GLU A 1 35 ? 17.994 -1.994 0.093 1.00 0.00 35 GLU A N 19
ATOM 10535 C CA . GLU A 1 35 ? 17.058 -2.304 -1.033 1.00 0.00 35 GLU A CA 19
ATOM 10536 C C . GLU A 1 35 ? 16.114 -3.447 -0.624 1.00 0.00 35 GLU A C 19
ATOM 10537 O O . GLU A 1 35 ? 15.710 -3.537 0.518 1.00 0.00 35 GLU A O 19
ATOM 10549 N N . ALA A 1 36 ? 15.755 -4.315 -1.539 1.00 0.00 36 ALA A N 19
ATOM 10550 C CA . ALA A 1 36 ? 14.839 -5.442 -1.179 1.00 0.00 36 ALA A CA 19
ATOM 10551 C C . ALA A 1 36 ? 15.561 -6.795 -1.297 1.00 0.00 36 ALA A C 19
ATOM 10552 O O . ALA A 1 36 ? 14.937 -7.837 -1.252 1.00 0.00 36 ALA A O 19
ATOM 10559 N N . GLU A 1 37 ? 16.868 -6.788 -1.441 1.00 0.00 37 GLU A N 19
ATOM 10560 C CA . GLU A 1 37 ? 17.625 -8.074 -1.550 1.00 0.00 37 GLU A CA 19
ATOM 10561 C C . GLU A 1 37 ? 19.115 -7.856 -1.244 1.00 0.00 37 GLU A C 19
ATOM 10562 O O . GLU A 1 37 ? 19.680 -8.521 -0.401 1.00 0.00 37 GLU A O 19
ATOM 10574 N N . GLY A 1 38 ? 19.750 -6.945 -1.944 1.00 0.00 38 GLY A N 19
ATOM 10575 C CA . GLY A 1 38 ? 21.212 -6.683 -1.734 1.00 0.00 38 GLY A CA 19
ATOM 10576 C C . GLY A 1 38 ? 21.567 -6.638 -0.243 1.00 0.00 38 GLY A C 19
ATOM 10577 O O . GLY A 1 38 ? 22.482 -7.301 0.208 1.00 0.00 38 GLY A O 19
ATOM 10581 N N . CYS A 1 39 ? 20.863 -5.853 0.524 1.00 0.00 39 CYS A N 19
ATOM 10582 C CA . CYS A 1 39 ? 21.176 -5.756 1.984 1.00 0.00 39 CYS A CA 19
ATOM 10583 C C . CYS A 1 39 ? 19.887 -5.692 2.805 1.00 0.00 39 CYS A C 19
ATOM 10584 O O . CYS A 1 39 ? 19.516 -4.644 3.297 1.00 0.00 39 CYS A O 19
ATOM 10591 N N . LEU A 1 40 ? 19.205 -6.804 2.971 1.00 0.00 40 LEU A N 19
ATOM 10592 C CA . LEU A 1 40 ? 17.934 -6.797 3.773 1.00 0.00 40 LEU A CA 19
ATOM 10593 C C . LEU A 1 40 ? 16.985 -5.705 3.254 1.00 0.00 40 LEU A C 19
ATOM 10594 O O . LEU A 1 40 ? 16.990 -5.391 2.079 1.00 0.00 40 LEU A O 19
ATOM 10610 N N . ARG A 1 41 ? 16.173 -5.122 4.109 1.00 0.00 41 ARG A N 19
ATOM 10611 C CA . ARG A 1 41 ? 15.240 -4.054 3.648 1.00 0.00 41 ARG A CA 19
ATOM 10612 C C . ARG A 1 41 ? 15.134 -2.937 4.697 1.00 0.00 41 ARG A C 19
ATOM 10613 O O . ARG A 1 41 ? 15.399 -3.145 5.866 1.00 0.00 41 ARG A O 19
ATOM 10634 N N . ARG A 1 42 ? 14.753 -1.757 4.288 1.00 0.00 42 ARG A N 19
ATOM 10635 C CA . ARG A 1 42 ? 14.630 -0.636 5.262 1.00 0.00 42 ARG A CA 19
ATOM 10636 C C . ARG A 1 42 ? 13.195 -0.547 5.801 1.00 0.00 42 ARG A C 19
ATOM 10637 O O . ARG A 1 42 ? 12.969 -0.385 6.991 1.00 0.00 42 ARG A O 19
ATOM 10658 N N . GLU A 1 43 ? 12.226 -0.655 4.931 1.00 0.00 43 GLU A N 19
ATOM 10659 C CA . GLU A 1 43 ? 10.807 -0.581 5.371 1.00 0.00 43 GLU A CA 19
ATOM 10660 C C . GLU A 1 43 ? 10.333 -1.947 5.864 1.00 0.00 43 GLU A C 19
ATOM 10661 O O . GLU A 1 43 ? 10.741 -2.981 5.366 1.00 0.00 43 GLU A O 19
ATOM 10673 N N . GLY A 1 44 ? 9.488 -1.955 6.859 1.00 0.00 44 GLY A N 19
ATOM 10674 C CA . GLY A 1 44 ? 8.990 -3.248 7.413 1.00 0.00 44 GLY A CA 19
ATOM 10675 C C . GLY A 1 44 ? 7.914 -3.835 6.491 1.00 0.00 44 GLY A C 19
ATOM 10676 O O . GLY A 1 44 ? 6.775 -3.993 6.890 1.00 0.00 44 GLY A O 19
ATOM 10680 N N . GLN A 1 45 ? 8.262 -4.156 5.267 1.00 0.00 45 GLN A N 19
ATOM 10681 C CA . GLN A 1 45 ? 7.260 -4.735 4.313 1.00 0.00 45 GLN A CA 19
ATOM 10682 C C . GLN A 1 45 ? 7.969 -5.565 3.229 1.00 0.00 45 GLN A C 19
ATOM 10683 O O . GLN A 1 45 ? 7.326 -5.912 2.257 1.00 0.00 45 GLN A O 19
ATOM 10698 N N . ALA A 1 1 ? 8.443 4.125 47.386 1.00 0.00 1 ALA A N 20
ATOM 10699 C CA . ALA A 1 1 ? 8.714 3.567 46.032 1.00 0.00 1 ALA A CA 20
ATOM 10700 C C . ALA A 1 1 ? 7.403 3.429 45.252 1.00 0.00 1 ALA A C 20
ATOM 10701 O O . ALA A 1 1 ? 6.598 2.562 45.534 1.00 0.00 1 ALA A O 20
ATOM 10710 N N . LEU A 1 2 ? 7.180 4.277 44.279 1.00 0.00 2 LEU A N 20
ATOM 10711 C CA . LEU A 1 2 ? 5.920 4.196 43.484 1.00 0.00 2 LEU A CA 20
ATOM 10712 C C . LEU A 1 2 ? 5.913 2.929 42.621 1.00 0.00 2 LEU A C 20
ATOM 10713 O O . LEU A 1 2 ? 6.955 2.386 42.292 1.00 0.00 2 LEU A O 20
ATOM 10729 N N . ALA A 1 3 ? 4.751 2.459 42.249 1.00 0.00 3 ALA A N 20
ATOM 10730 C CA . ALA A 1 3 ? 4.669 1.230 41.408 1.00 0.00 3 ALA A CA 20
ATOM 10731 C C . ALA A 1 3 ? 5.046 1.550 39.952 1.00 0.00 3 ALA A C 20
ATOM 10732 O O . ALA A 1 3 ? 4.209 1.548 39.068 1.00 0.00 3 ALA A O 20
ATOM 10739 N N . ARG A 1 4 ? 6.300 1.824 39.699 1.00 0.00 4 ARG A N 20
ATOM 10740 C CA . ARG A 1 4 ? 6.731 2.140 38.308 1.00 0.00 4 ARG A CA 20
ATOM 10741 C C . ARG A 1 4 ? 7.685 1.056 37.783 1.00 0.00 4 ARG A C 20
ATOM 10742 O O . ARG A 1 4 ? 8.836 0.974 38.187 1.00 0.00 4 ARG A O 20
ATOM 10763 N N . CYS A 1 5 ? 7.214 0.224 36.887 1.00 0.00 5 CYS A N 20
ATOM 10764 C CA . CYS A 1 5 ? 8.078 -0.860 36.327 1.00 0.00 5 CYS A CA 20
ATOM 10765 C C . CYS A 1 5 ? 7.676 -1.151 34.875 1.00 0.00 5 CYS A C 20
ATOM 10766 O O . CYS A 1 5 ? 6.574 -1.596 34.620 1.00 0.00 5 CYS A O 20
ATOM 10773 N N . PRO A 1 6 ? 8.581 -0.878 33.969 1.00 0.00 6 PRO A N 20
ATOM 10774 C CA . PRO A 1 6 ? 8.315 -1.103 32.527 1.00 0.00 6 PRO A CA 20
ATOM 10775 C C . PRO A 1 6 ? 8.661 -2.543 32.087 1.00 0.00 6 PRO A C 20
ATOM 10776 O O . PRO A 1 6 ? 8.151 -3.023 31.093 1.00 0.00 6 PRO A O 20
ATOM 10787 N N . GLY A 1 7 ? 9.538 -3.221 32.786 1.00 0.00 7 GLY A N 20
ATOM 10788 C CA . GLY A 1 7 ? 9.926 -4.604 32.363 1.00 0.00 7 GLY A CA 20
ATOM 10789 C C . GLY A 1 7 ? 9.383 -5.655 33.332 1.00 0.00 7 GLY A C 20
ATOM 10790 O O . GLY A 1 7 ? 10.135 -6.309 34.029 1.00 0.00 7 GLY A O 20
ATOM 10794 N N . CYS A 1 8 ? 8.090 -5.841 33.372 1.00 0.00 8 CYS A N 20
ATOM 10795 C CA . CYS A 1 8 ? 7.506 -6.875 34.283 1.00 0.00 8 CYS A CA 20
ATOM 10796 C C . CYS A 1 8 ? 6.108 -7.280 33.798 1.00 0.00 8 CYS A C 20
ATOM 10797 O O . CYS A 1 8 ? 5.403 -6.496 33.186 1.00 0.00 8 CYS A O 20
ATOM 10804 N N . GLY A 1 9 ? 5.710 -8.503 34.055 1.00 0.00 9 GLY A N 20
ATOM 10805 C CA . GLY A 1 9 ? 4.367 -8.973 33.604 1.00 0.00 9 GLY A CA 20
ATOM 10806 C C . GLY A 1 9 ? 4.507 -9.625 32.226 1.00 0.00 9 GLY A C 20
ATOM 10807 O O . GLY A 1 9 ? 5.090 -10.683 32.088 1.00 0.00 9 GLY A O 20
ATOM 10811 N N . GLN A 1 10 ? 3.987 -8.998 31.203 1.00 0.00 10 GLN A N 20
ATOM 10812 C CA . GLN A 1 10 ? 4.098 -9.569 29.827 1.00 0.00 10 GLN A CA 20
ATOM 10813 C C . GLN A 1 10 ? 3.994 -8.458 28.767 1.00 0.00 10 GLN A C 20
ATOM 10814 O O . GLN A 1 10 ? 3.535 -8.683 27.661 1.00 0.00 10 GLN A O 20
ATOM 10828 N N . GLY A 1 11 ? 4.429 -7.261 29.090 1.00 0.00 11 GLY A N 20
ATOM 10829 C CA . GLY A 1 11 ? 4.363 -6.144 28.102 1.00 0.00 11 GLY A CA 20
ATOM 10830 C C . GLY A 1 11 ? 5.617 -6.163 27.227 1.00 0.00 11 GLY A C 20
ATOM 10831 O O . GLY A 1 11 ? 6.402 -5.229 27.233 1.00 0.00 11 GLY A O 20
ATOM 10835 N N . VAL A 1 12 ? 5.808 -7.219 26.480 1.00 0.00 12 VAL A N 20
ATOM 10836 C CA . VAL A 1 12 ? 7.006 -7.315 25.591 1.00 0.00 12 VAL A CA 20
ATOM 10837 C C . VAL A 1 12 ? 6.563 -7.632 24.158 1.00 0.00 12 VAL A C 20
ATOM 10838 O O . VAL A 1 12 ? 6.560 -6.770 23.303 1.00 0.00 12 VAL A O 20
ATOM 10851 N N . GLN A 1 13 ? 6.177 -8.866 23.898 1.00 0.00 13 GLN A N 20
ATOM 10852 C CA . GLN A 1 13 ? 5.722 -9.270 22.532 1.00 0.00 13 GLN A CA 20
ATOM 10853 C C . GLN A 1 13 ? 6.624 -8.681 21.432 1.00 0.00 13 GLN A C 20
ATOM 10854 O O . GLN A 1 13 ? 6.160 -8.321 20.368 1.00 0.00 13 GLN A O 20
ATOM 10868 N N . ALA A 1 14 ? 7.908 -8.589 21.678 1.00 0.00 14 ALA A N 20
ATOM 10869 C CA . ALA A 1 14 ? 8.838 -8.027 20.645 1.00 0.00 14 ALA A CA 20
ATOM 10870 C C . ALA A 1 14 ? 9.014 -9.006 19.474 1.00 0.00 14 ALA A C 20
ATOM 10871 O O . ALA A 1 14 ? 9.389 -8.616 18.385 1.00 0.00 14 ALA A O 20
ATOM 10878 N N . GLY A 1 15 ? 8.761 -10.272 19.692 1.00 0.00 15 GLY A N 20
ATOM 10879 C CA . GLY A 1 15 ? 8.920 -11.274 18.596 1.00 0.00 15 GLY A CA 20
ATOM 10880 C C . GLY A 1 15 ? 9.664 -12.493 19.133 1.00 0.00 15 GLY A C 20
ATOM 10881 O O . GLY A 1 15 ? 9.205 -13.610 19.016 1.00 0.00 15 GLY A O 20
ATOM 10885 N N . CYS A 1 16 ? 10.808 -12.287 19.730 1.00 0.00 16 CYS A N 20
ATOM 10886 C CA . CYS A 1 16 ? 11.580 -13.447 20.278 1.00 0.00 16 CYS A CA 20
ATOM 10887 C C . CYS A 1 16 ? 11.159 -13.750 21.719 1.00 0.00 16 CYS A C 20
ATOM 10888 O O . CYS A 1 16 ? 11.263 -12.901 22.584 1.00 0.00 16 CYS A O 20
ATOM 10895 N N . PRO A 1 17 ? 10.701 -14.957 21.937 1.00 0.00 17 PRO A N 20
ATOM 10896 C CA . PRO A 1 17 ? 10.272 -15.366 23.294 1.00 0.00 17 PRO A CA 20
ATOM 10897 C C . PRO A 1 17 ? 11.501 -15.639 24.175 1.00 0.00 17 PRO A C 20
ATOM 10898 O O . PRO A 1 17 ? 11.899 -16.774 24.374 1.00 0.00 17 PRO A O 20
ATOM 10909 N N . GLY A 1 18 ? 12.115 -14.607 24.689 1.00 0.00 18 GLY A N 20
ATOM 10910 C CA . GLY A 1 18 ? 13.322 -14.805 25.545 1.00 0.00 18 GLY A CA 20
ATOM 10911 C C . GLY A 1 18 ? 14.574 -14.898 24.667 1.00 0.00 18 GLY A C 20
ATOM 10912 O O . GLY A 1 18 ? 15.572 -14.248 24.924 1.00 0.00 18 GLY A O 20
ATOM 10916 N N . GLY A 1 19 ? 14.537 -15.708 23.636 1.00 0.00 19 GLY A N 20
ATOM 10917 C CA . GLY A 1 19 ? 15.723 -15.859 22.738 1.00 0.00 19 GLY A CA 20
ATOM 10918 C C . GLY A 1 19 ? 15.896 -14.604 21.878 1.00 0.00 19 GLY A C 20
ATOM 10919 O O . GLY A 1 19 ? 15.710 -14.636 20.675 1.00 0.00 19 GLY A O 20
ATOM 10923 N N . CYS A 1 20 ? 16.259 -13.505 22.483 1.00 0.00 20 CYS A N 20
ATOM 10924 C CA . CYS A 1 20 ? 16.458 -12.236 21.712 1.00 0.00 20 CYS A CA 20
ATOM 10925 C C . CYS A 1 20 ? 17.959 -11.954 21.568 1.00 0.00 20 CYS A C 20
ATOM 10926 O O . CYS A 1 20 ? 18.668 -11.805 22.547 1.00 0.00 20 CYS A O 20
ATOM 10933 N N . VAL A 1 21 ? 18.448 -11.902 20.352 1.00 0.00 21 VAL A N 20
ATOM 10934 C CA . VAL A 1 21 ? 19.906 -11.655 20.127 1.00 0.00 21 VAL A CA 20
ATOM 10935 C C . VAL A 1 21 ? 20.165 -10.234 19.599 1.00 0.00 21 VAL A C 20
ATOM 10936 O O . VAL A 1 21 ? 21.300 -9.800 19.525 1.00 0.00 21 VAL A O 20
ATOM 10949 N N . GLU A 1 22 ? 19.137 -9.499 19.236 1.00 0.00 22 GLU A N 20
ATOM 10950 C CA . GLU A 1 22 ? 19.353 -8.113 18.725 1.00 0.00 22 GLU A CA 20
ATOM 10951 C C . GLU A 1 22 ? 19.587 -7.135 19.894 1.00 0.00 22 GLU A C 20
ATOM 10952 O O . GLU A 1 22 ? 18.953 -6.098 19.992 1.00 0.00 22 GLU A O 20
ATOM 10964 N N . GLU A 1 23 ? 20.503 -7.454 20.775 1.00 0.00 23 GLU A N 20
ATOM 10965 C CA . GLU A 1 23 ? 20.796 -6.558 21.927 1.00 0.00 23 GLU A CA 20
ATOM 10966 C C . GLU A 1 23 ? 22.080 -5.757 21.661 1.00 0.00 23 GLU A C 20
ATOM 10967 O O . GLU A 1 23 ? 22.282 -4.692 22.215 1.00 0.00 23 GLU A O 20
ATOM 10979 N N . GLU A 1 24 ? 22.949 -6.262 20.820 1.00 0.00 24 GLU A N 20
ATOM 10980 C CA . GLU A 1 24 ? 24.219 -5.536 20.518 1.00 0.00 24 GLU A CA 20
ATOM 10981 C C . GLU A 1 24 ? 23.969 -4.409 19.496 1.00 0.00 24 GLU A C 20
ATOM 10982 O O . GLU A 1 24 ? 22.870 -3.897 19.384 1.00 0.00 24 GLU A O 20
ATOM 10994 N N . ASP A 1 25 ? 24.984 -4.027 18.750 1.00 0.00 25 ASP A N 20
ATOM 10995 C CA . ASP A 1 25 ? 24.816 -2.937 17.733 1.00 0.00 25 ASP A CA 20
ATOM 10996 C C . ASP A 1 25 ? 24.216 -3.507 16.441 1.00 0.00 25 ASP A C 20
ATOM 10997 O O . ASP A 1 25 ? 23.257 -2.981 15.909 1.00 0.00 25 ASP A O 20
ATOM 11006 N N . GLY A 1 26 ? 24.770 -4.586 15.938 1.00 0.00 26 GLY A N 20
ATOM 11007 C CA . GLY A 1 26 ? 24.225 -5.201 14.686 1.00 0.00 26 GLY A CA 20
ATOM 11008 C C . GLY A 1 26 ? 25.361 -5.771 13.825 1.00 0.00 26 GLY A C 20
ATOM 11009 O O . GLY A 1 26 ? 25.404 -5.556 12.630 1.00 0.00 26 GLY A O 20
ATOM 11013 N N . GLY A 1 27 ? 26.275 -6.502 14.417 1.00 0.00 27 GLY A N 20
ATOM 11014 C CA . GLY A 1 27 ? 27.411 -7.087 13.630 1.00 0.00 27 GLY A CA 20
ATOM 11015 C C . GLY A 1 27 ? 28.287 -5.961 13.074 1.00 0.00 27 GLY A C 20
ATOM 11016 O O . GLY A 1 27 ? 28.681 -5.054 13.790 1.00 0.00 27 GLY A O 20
ATOM 11020 N N . SER A 1 28 ? 28.598 -6.008 11.801 1.00 0.00 28 SER A N 20
ATOM 11021 C CA . SER A 1 28 ? 29.444 -4.939 11.188 1.00 0.00 28 SER A CA 20
ATOM 11022 C C . SER A 1 28 ? 29.016 -4.704 9.727 1.00 0.00 28 SER A C 20
ATOM 11023 O O . SER A 1 28 ? 29.701 -5.110 8.807 1.00 0.00 28 SER A O 20
ATOM 11031 N N . PRO A 1 29 ? 27.891 -4.041 9.561 1.00 0.00 29 PRO A N 20
ATOM 11032 C CA . PRO A 1 29 ? 27.373 -3.754 8.196 1.00 0.00 29 PRO A CA 20
ATOM 11033 C C . PRO A 1 29 ? 28.201 -2.644 7.523 1.00 0.00 29 PRO A C 20
ATOM 11034 O O . PRO A 1 29 ? 27.759 -1.516 7.402 1.00 0.00 29 PRO A O 20
ATOM 11045 N N . ALA A 1 30 ? 29.397 -2.953 7.086 1.00 0.00 30 ALA A N 20
ATOM 11046 C CA . ALA A 1 30 ? 30.251 -1.926 6.422 1.00 0.00 30 ALA A CA 20
ATOM 11047 C C . ALA A 1 30 ? 29.999 -1.912 4.908 1.00 0.00 30 ALA A C 20
ATOM 11048 O O . ALA A 1 30 ? 30.879 -2.216 4.119 1.00 0.00 30 ALA A O 20
ATOM 11055 N N . GLU A 1 31 ? 28.810 -1.552 4.497 1.00 0.00 31 GLU A N 20
ATOM 11056 C CA . GLU A 1 31 ? 28.497 -1.507 3.038 1.00 0.00 31 GLU A CA 20
ATOM 11057 C C . GLU A 1 31 ? 27.384 -0.483 2.765 1.00 0.00 31 GLU A C 20
ATOM 11058 O O . GLU A 1 31 ? 27.609 0.542 2.151 1.00 0.00 31 GLU A O 20
ATOM 11070 N N . GLY A 1 32 ? 26.187 -0.753 3.217 1.00 0.00 32 GLY A N 20
ATOM 11071 C CA . GLY A 1 32 ? 25.056 0.199 2.983 1.00 0.00 32 GLY A CA 20
ATOM 11072 C C . GLY A 1 32 ? 23.918 -0.530 2.271 1.00 0.00 32 GLY A C 20
ATOM 11073 O O . GLY A 1 32 ? 23.803 -0.482 1.061 1.00 0.00 32 GLY A O 20
ATOM 11077 N N . CYS A 1 33 ? 23.072 -1.201 3.010 1.00 0.00 33 CYS A N 20
ATOM 11078 C CA . CYS A 1 33 ? 21.937 -1.930 2.370 1.00 0.00 33 CYS A CA 20
ATOM 11079 C C . CYS A 1 33 ? 20.681 -1.054 2.390 1.00 0.00 33 CYS A C 20
ATOM 11080 O O . CYS A 1 33 ? 20.127 -0.775 3.438 1.00 0.00 33 CYS A O 20
ATOM 11087 N N . ALA A 1 34 ? 20.233 -0.617 1.241 1.00 0.00 34 ALA A N 20
ATOM 11088 C CA . ALA A 1 34 ? 19.009 0.242 1.182 1.00 0.00 34 ALA A CA 20
ATOM 11089 C C . ALA A 1 34 ? 17.832 -0.556 0.606 1.00 0.00 34 ALA A C 20
ATOM 11090 O O . ALA A 1 34 ? 16.736 -0.529 1.134 1.00 0.00 34 ALA A O 20
ATOM 11097 N N . GLU A 1 35 ? 18.059 -1.268 -0.471 1.00 0.00 35 GLU A N 20
ATOM 11098 C CA . GLU A 1 35 ? 16.962 -2.078 -1.096 1.00 0.00 35 GLU A CA 20
ATOM 11099 C C . GLU A 1 35 ? 16.767 -3.388 -0.327 1.00 0.00 35 GLU A C 20
ATOM 11100 O O . GLU A 1 35 ? 17.433 -3.645 0.658 1.00 0.00 35 GLU A O 20
ATOM 11112 N N . ALA A 1 36 ? 15.858 -4.217 -0.764 1.00 0.00 36 ALA A N 20
ATOM 11113 C CA . ALA A 1 36 ? 15.620 -5.509 -0.045 1.00 0.00 36 ALA A CA 20
ATOM 11114 C C . ALA A 1 36 ? 16.708 -6.525 -0.422 1.00 0.00 36 ALA A C 20
ATOM 11115 O O . ALA A 1 36 ? 17.175 -7.284 0.405 1.00 0.00 36 ALA A O 20
ATOM 11122 N N . GLU A 1 37 ? 17.120 -6.533 -1.663 1.00 0.00 37 GLU A N 20
ATOM 11123 C CA . GLU A 1 37 ? 18.181 -7.483 -2.100 1.00 0.00 37 GLU A CA 20
ATOM 11124 C C . GLU A 1 37 ? 19.395 -6.705 -2.637 1.00 0.00 37 GLU A C 20
ATOM 11125 O O . GLU A 1 37 ? 20.071 -7.136 -3.551 1.00 0.00 37 GLU A O 20
ATOM 11137 N N . GLY A 1 38 ? 19.675 -5.557 -2.071 1.00 0.00 38 GLY A N 20
ATOM 11138 C CA . GLY A 1 38 ? 20.840 -4.748 -2.545 1.00 0.00 38 GLY A CA 20
ATOM 11139 C C . GLY A 1 38 ? 22.136 -5.214 -1.871 1.00 0.00 38 GLY A C 20
ATOM 11140 O O . GLY A 1 38 ? 23.215 -4.803 -2.253 1.00 0.00 38 GLY A O 20
ATOM 11144 N N . CYS A 1 39 ? 22.054 -6.070 -0.880 1.00 0.00 39 CYS A N 20
ATOM 11145 C CA . CYS A 1 39 ? 23.302 -6.544 -0.207 1.00 0.00 39 CYS A CA 20
ATOM 11146 C C . CYS A 1 39 ? 23.970 -7.634 -1.057 1.00 0.00 39 CYS A C 20
ATOM 11147 O O . CYS A 1 39 ? 23.939 -8.808 -0.730 1.00 0.00 39 CYS A O 20
ATOM 11154 N N . LEU A 1 40 ? 24.566 -7.248 -2.159 1.00 0.00 40 LEU A N 20
ATOM 11155 C CA . LEU A 1 40 ? 25.232 -8.243 -3.053 1.00 0.00 40 LEU A CA 20
ATOM 11156 C C . LEU A 1 40 ? 26.566 -8.699 -2.448 1.00 0.00 40 LEU A C 20
ATOM 11157 O O . LEU A 1 40 ? 26.827 -8.491 -1.283 1.00 0.00 40 LEU A O 20
ATOM 11173 N N . ARG A 1 41 ? 27.404 -9.325 -3.243 1.00 0.00 41 ARG A N 20
ATOM 11174 C CA . ARG A 1 41 ? 28.748 -9.811 -2.756 1.00 0.00 41 ARG A CA 20
ATOM 11175 C C . ARG A 1 41 ? 28.609 -10.942 -1.709 1.00 0.00 41 ARG A C 20
ATOM 11176 O O . ARG A 1 41 ? 29.597 -11.493 -1.269 1.00 0.00 41 ARG A O 20
ATOM 11197 N N . ARG A 1 42 ? 27.403 -11.292 -1.308 1.00 0.00 42 ARG A N 20
ATOM 11198 C CA . ARG A 1 42 ? 27.199 -12.379 -0.295 1.00 0.00 42 ARG A CA 20
ATOM 11199 C C . ARG A 1 42 ? 27.964 -12.087 1.009 1.00 0.00 42 ARG A C 20
ATOM 11200 O O . ARG A 1 42 ? 28.254 -12.988 1.774 1.00 0.00 42 ARG A O 20
ATOM 11221 N N . GLU A 1 43 ? 28.277 -10.843 1.277 1.00 0.00 43 GLU A N 20
ATOM 11222 C CA . GLU A 1 43 ? 29.001 -10.517 2.535 1.00 0.00 43 GLU A CA 20
ATOM 11223 C C . GLU A 1 43 ? 27.991 -10.232 3.650 1.00 0.00 43 GLU A C 20
ATOM 11224 O O . GLU A 1 43 ? 27.490 -9.131 3.783 1.00 0.00 43 GLU A O 20
ATOM 11236 N N . GLY A 1 44 ? 27.676 -11.217 4.441 1.00 0.00 44 GLY A N 20
ATOM 11237 C CA . GLY A 1 44 ? 26.685 -11.009 5.537 1.00 0.00 44 GLY A CA 20
ATOM 11238 C C . GLY A 1 44 ? 26.928 -12.039 6.638 1.00 0.00 44 GLY A C 20
ATOM 11239 O O . GLY A 1 44 ? 26.156 -12.967 6.807 1.00 0.00 44 GLY A O 20
ATOM 11243 N N . GLN A 1 45 ? 27.997 -11.890 7.376 1.00 0.00 45 GLN A N 20
ATOM 11244 C CA . GLN A 1 45 ? 28.310 -12.860 8.475 1.00 0.00 45 GLN A CA 20
ATOM 11245 C C . GLN A 1 45 ? 28.873 -12.114 9.701 1.00 0.00 45 GLN A C 20
ATOM 11246 O O . GLN A 1 45 ? 29.738 -12.657 10.365 1.00 0.00 45 GLN A O 20
#

InterPro domains:
  IPR000716 Thyroglobulin type-1 [PF00086] (163-234)
  IPR000716 Thyroglobulin type-1 [PS00484] (186-219)
  IPR000716 Thyroglobulin type-1 [PS51162] (160-234)
  IPR000716 Thyroglobulin type-1 [SM00211] (187-238)
  IPR000716 Thyroglobulin type-1 [cd00191] (162-234)
  IPR000867 Insulin-like growth factor-binding protein, IGFBP [PS51323] (25-107)
  IPR000867 Insulin-like growth factor-binding protein, IGFBP [SM00121] (27-106)
  IPR009030 Growth factor receptor cysteine-rich domain superfamily [SSF57184] (65-107)
  IPR022321 Insulin-like growth factor-binding protein family 1-6, chordata [PR01976] (68-84)
  IPR022321 Insulin-like growth factor-binding protein family 1-6, chordata [PR01976] (92-104)
  IPR022321 Insulin-like growth factor-binding protein family 1-6, chordata [PR01976] (162-173)
  IPR022321 Insulin-like growth factor-binding protein family 1-6, chordata [PR01976] (187-215)
  IPR022326 Insulin-like growth factor-binding protein 6 [PR01982] (85-94)
  IPR022326 Insulin-like growth factor-binding protein 6 [PR01982] (167-179)
  IPR022326 Insulin-like growth factor-binding protein 6 [PR01982] (215-224)
  IPR022326 Insulin-like growth factor-binding protein 6 [PR01982] (228-237)
  IPR036857 Thyroglobulin type-1 superfamily [G3DSA:4.10.800.10] (151-221)
  IPR036857 Thyroglobulin type-1 superfamily [SSF57610] (150-236)

Solvent-accessible surface area: 4532 Å² total; per-residue (Å²): 157,161,114,193,74,111,60,63,57,124,44,112,100,74,43,45,126,83,49,86,136,129,114,155,110,41,52,36,131,54,148,54,90,61,101,66,156,40,48,123,186,197,114,76,237

Foldseek 3Di:
DDPDDDPDDPPPPVPDPPPDDPPDPQPDPPPDDDDPPPPPPPPDD

Organism: Homo sapiens (NCBI:txid9606)

Secondary structure (DSSP, 8-state):
---S-SS-SSTTTTT-SS-S-S-SSSS---SSSSSHHHH--S---

GO terms:
  GO:0005102 signaling receptor binding (F, TAS)
  GO:0090090 negative regulation of canonical Wnt signaling pathway (P, TAS)
  GO:0043410 positive regulation of MAPK cascade (P, IDA)
  GO:0016477 cell migration (P, IDA)
  GO:0032874 positive regulation of stress-activated MAPK cascade (P, IDA)
  GO:0005515 protein binding (F, IPI)
  GO:0008285 negative regulation of cell population proliferation (P, TAS)
  GO:0005576 extracellular region (C, TAS)
  GO:0042802 identical protein binding (F, IPI)
  GO:0031995 insulin-like growth factor II binding (F, IMP)
  GO:0042568 insulin-like growth factor binary complex (C, IMP)

Radius of gyration: 19.7 Å; Cα contacts (8 Å, |Δi|>4): 17; chains: 1; bounding box: 21×61×28 Å